Protein AF-0000000087105373 (afdb_homodimer)

InterPro domains:
  IPR002938 FAD-binding domain [PF01494] (27-383)
  IPR010451 Acetoacetate decarboxylase [PF06314] (464-673)
  IPR023375 Acetoacetate decarboxylase domain superfamily [G3DSA:2.40.400.10] (410-713)
  IPR023375 Acetoacetate decarboxylase domain superfamily [SSF160104] (427-712)
  IPR036188 FAD/NAD(P)-binding domain superfamily [G3DSA:3.50.50.60] (27-407)
  IPR036188 FAD/NAD(P)-binding domain superfamily [SSF51905] (26-400)
  IPR050493 FAD-dependent Monooxygenases in Biosynthesis and Metabolism [PTHR13789] (23-570)

Solvent-accessible surface area (backbone atoms only — not comparable to full-atom values): 71513 Å² total; per-residue (Å²): 134,78,80,84,71,76,80,67,73,74,92,73,73,59,84,33,91,59,55,53,77,37,88,57,63,47,39,34,37,28,37,16,71,45,65,28,26,28,39,25,42,39,38,32,16,70,34,49,21,45,34,39,28,31,18,55,54,78,82,79,76,70,71,74,45,62,41,50,32,45,24,28,36,35,42,54,36,44,73,71,72,44,59,55,71,80,67,24,31,22,54,54,42,28,39,38,38,22,33,35,71,70,40,75,71,52,76,44,68,48,60,76,55,64,64,38,43,79,34,66,41,29,21,26,37,38,49,54,51,45,51,52,44,44,49,63,24,46,33,71,89,49,103,23,62,45,36,42,79,40,57,62,36,40,72,74,46,70,38,33,82,77,18,35,40,28,34,71,89,67,51,73,45,80,29,48,32,34,36,29,22,46,29,77,78,33,76,54,45,32,67,45,69,73,43,78,79,68,74,41,77,68,59,34,20,31,39,39,27,58,34,56,36,66,67,38,56,73,33,82,71,33,23,70,79,61,74,55,81,35,31,38,36,37,31,37,48,60,64,32,35,41,35,36,32,39,16,51,65,54,46,32,31,30,37,42,35,38,31,49,25,69,75,76,55,72,54,88,82,60,60,57,71,35,82,40,48,65,66,57,54,48,60,77,47,59,82,38,30,65,45,56,51,56,50,60,63,66,44,54,66,88,47,36,32,32,35,60,40,54,34,60,75,86,61,93,60,48,44,30,53,25,26,34,44,33,25,35,33,49,55,50,52,56,73,63,64,41,42,49,64,31,54,6,35,40,44,15,36,29,49,22,57,57,47,41,58,20,44,46,66,85,48,35,39,62,33,45,52,50,36,43,66,66,43,48,66,58,54,51,51,53,42,48,52,24,55,43,55,60,48,66,60,52,89,91,53,77,69,79,54,58,63,66,62,50,45,41,62,51,42,34,35,47,44,56,36,52,34,43,35,54,46,51,55,52,41,54,65,74,47,67,66,34,50,59,38,50,38,56,31,64,40,58,42,36,34,70,62,18,36,74,50,62,20,60,52,55,57,45,62,67,10,32,38,39,34,41,37,40,32,29,33,26,48,34,47,62,53,55,45,40,46,75,48,86,41,49,40,65,71,64,56,42,27,41,35,48,32,30,47,32,34,36,42,37,35,43,32,57,50,54,41,47,35,67,48,35,34,42,30,42,26,38,50,55,26,29,38,48,48,95,87,65,52,70,47,54,20,24,34,49,62,38,32,35,25,52,44,57,68,62,35,56,48,34,37,45,45,48,26,40,28,46,44,80,32,46,59,49,78,49,77,58,90,40,33,38,37,40,37,34,25,44,97,82,45,65,32,37,42,39,39,38,37,70,39,39,80,50,67,32,84,80,51,72,60,69,80,78,56,70,100,53,51,22,42,34,31,56,27,51,36,34,28,45,58,37,51,59,41,63,54,39,74,40,43,27,36,35,41,46,66,60,35,41,71,74,34,52,42,47,49,71,38,28,30,34,32,90,44,72,47,79,47,53,38,32,81,39,61,59,65,28,36,72,43,21,68,53,30,37,52,57,40,65,56,59,73,77,46,76,77,45,31,38,37,41,31,34,29,18,50,60,62,64,76,58,22,26,60,71,108,134,80,76,83,70,76,79,69,73,74,93,73,73,59,82,33,89,61,55,53,74,37,87,56,59,47,41,32,37,28,37,16,67,46,63,28,26,29,38,26,42,38,37,31,15,71,33,50,20,46,35,38,29,31,17,55,53,79,82,79,76,69,72,74,46,60,40,51,32,46,25,30,34,35,43,54,36,45,74,70,72,46,58,55,72,79,66,25,32,20,53,56,42,29,38,38,37,23,32,36,71,71,41,75,71,54,76,44,67,49,60,76,54,63,64,37,44,80,36,65,42,30,21,25,36,39,50,53,52,44,49,51,44,44,48,63,23,45,32,72,90,48,103,24,60,44,36,43,78,40,57,63,36,40,72,74,45,72,37,32,82,77,18,33,39,29,34,72,88,66,51,73,44,80,28,48,34,34,34,30,23,47,30,77,78,32,75,54,44,32,69,44,66,74,43,78,78,69,74,40,76,66,58,34,20,31,39,38,27,57,35,57,36,65,69,41,55,71,34,81,71,33,25,70,79,62,73,56,80,36,32,38,35,37,32,37,48,60,64,32,35,40,35,38,32,39,16,51,64,55,46,31,31,31,37,43,36,37,31,49,24,69,79,76,54,73,55,88,82,60,61,58,70,37,83,40,50,66,66,57,54,49,59,78,48,58,84,35,31,66,46,56,52,55,48,60,64,66,43,54,66,87,46,36,32,31,34,60,37,54,35,60,77,86,63,94,60,48,43,30,54,24,27,35,44,31,27,35,34,49,56,50,53,55,73,65,63,40,41,47,65,30,54,6,35,40,43,13,36,27,47,22,60,58,46,40,58,19,43,46,66,87,48,35,39,62,34,44,51,51,37,43,67,66,42,49,65,56,54,51,51,53,42,50,50,23,53,44,55,60,48,66,59,52,90,91,55,77,71,79,55,59,62,64,62,51,44,41,61,50,41,34,36,44,44,56,38,52,35,42,35,53,46,52,55,53,42,53,65,75,47,66,67,35,49,58,36,50,40,57,32,63,41,58,41,36,35,71,63,19,36,75,50,60,20,62,50,56,55,45,61,67,11,33,38,39,34,41,37,39,32,27,32,27,48,34,48,61,55,56,46,39,46,75,46,85,42,48,39,65,71,64,54,43,26,41,34,48,34,30,48,33,35,36,44,38,36,44,31,57,49,53,41,45,35,66,48,34,34,43,30,43,25,38,50,57,26,27,38,47,47,94,89,66,53,71,48,54,20,25,33,48,61,38,32,34,26,51,45,58,68,62,36,56,48,34,37,44,45,49,27,40,27,45,45,79,31,47,59,49,76,48,78,57,90,39,35,37,38,38,37,32,24,43,96,81,45,65,32,36,42,39,38,37,36,69,38,39,83,49,65,32,85,78,50,73,59,68,80,80,57,70,102,52,51,22,44,31,29,56,26,49,35,33,28,46,56,37,51,60,42,63,53,39,74,40,43,27,36,34,40,46,66,59,32,41,70,74,32,54,43,46,48,72,40,28,30,35,32,90,44,72,46,80,46,54,38,31,82,40,59,59,65,29,37,70,45,21,66,54,32,37,50,57,41,66,55,59,76,78,44,76,77,44,33,37,38,40,31,32,29,20,49,59,62,64,75,58,22,28,61,72,108

Radius of gyration: 45.42 Å; Cα contacts (8 Å, |Δi|>4): 3437; chains: 2; bounding box: 67×141×91 Å

Nearest PDB structures (foldseek):
  8r2t-assembly1_A  TM=8.859E-01  e=2.212E-34  Gelatoporia subvermispora
  4bk3-assembly1_A-2  TM=8.568E-01  e=2.526E-29  Rhodococcus jostii RHA1
  4bjz-assembly1_A  TM=8.473E-01  e=9.707E-30  Rhodococcus jostii RHA1
  4bk2-assembly1_A-2  TM=8.427E-01  e=1.027E-29  Rhodococcus jostii RHA1
  4bk1-assembly1_A-2  TM=8.450E-01  e=8.233E-29  Rhodococcus jostii RHA1

Secondary structure (DSSP, 8-state):
----------TT----TT----SS--EEEEE--SHHHHHHHHHHHTTT-EEEEE-SS-S----S-EEEE-HHHHHHHHHTT--GGGGT-EE--EEEEEETTS-S--EEEGGGGTTTSSS--EEEEHHHHHHHHHHHHT-SSSSSPPPEEE-S--EEEEETTTTEEEETTS-EEE-SEEEE---TT-SSTHHHHSS----EEEEEEEEEEEEEHHHHHHSTTTGGGG-STTEEEEEE-SS-EEEEEEETTTTEEEEEEEEEGGGT--STT--SEEE--HHHHHHHTTTS-HHHHHHHTTS-GGG-EEEEEEE-PPPS-SEETTEEE-GGGTS---GGG--HHHHHHHHHHHHHHHS-TT--GGGHHHHHHHHHHHHHHHHHHHHHHHHHHHSPPPTTSPPSS-HHHHHHHHHT--HHHHHHHHHHHHHHHT-TT----S-GGG-SPPSSS--TTSPPPS-GGG-EEEEEEEEEEEEHHHHHTT-SSTTEEESS--SEEEEEEEEEEEEEEGGGTTEEEEEEEEEEEEEEEE-TTS-EEEEEEEEEEEES-HHHHHHIIIII---EEE-EEEEEE-SSEEEEEEEETTEEEEEEEEES-EEE-GGG----SS--SSSEEEEEEEEEPTT-TT-EEEEEEEEEEHHHHHHHS--EEEEEEE-SEEEEEE----TTTSTTTHHHHHHHHH----EEEEEEEEEEE-----TT-EE--/----------TT----TT----SSPPEEEEE--SHHHHHHHHHHHTTT-EEEEE-SS-S----S-EEEE-HHHHHHHHHTT--GGGGT-EE--EEEEEETTS-S--EEEGGGGTTTSSS--EEEEHHHHHHHHHHHHT-SSSSSPPPEEE-S--EEEEETTTTEEEETTS-EEE-SEEEE---TT-SSTHHHHSS----EEEEEEEEEEEEEHHHHHTSTTTGGGG-STTEEEEEE-SS-EEEEEEETTTTEEEEEEEEEGGGT--STT--SEEE--HHHHHHHTTTS-HHHHHHHTTS-GGG-EEEEEEE-PPPS-SEETTEEE-GGGTS---GGG--HHHHHHHHHHHHHHHS-TT--GGGHHHHHHHHHHHHHHHHHHHHHHHHHHHSPPPTTSPPSS-HHHHHHHHHT--HHHHHHHHHHHHHHHT-TT----S-GGG-SPPSSS--TTSPPPS-GGG-EEEEEEEEEEEEHHHHHTT-SSTTEEESS--SEEEEEEEEEEEEEEGGGTTEEEEEEEEEEEEEEEE-TTS-EEEEEEEEEEEES-HHHHHHIIIII---EEE-EEEEEE-SSEEEEEEEETTEEEEEEEEES-EEE-GGG----SS--SSSEEEEEEEEEPTT-TT-EEEEEEEEEEHHHHHHHS--EEEEEEE-SEEEEEE----TTTSTTTHHHHHHHHH----EEEEEEEEEEE-----TT-EE--

Sequence (1426 aa):
MLVNGETQRPIGVYSSPLVGEYPHPLKIAIVGAGIGGLSAAIALRRQGHQVDLYEQSRLSSETGAAVHLAPNSNGLLRRWGIYAETFGGNPADHFKERDQNNKGGFDVDITKHKGQWQHPWQLVHRAYLHNEIRSVATAEDGVSTPAKVHVASKIVGADPEKGTLQLEDGTTIQADVIIGADGIYSKTRKYVTGTDPKLFRSGKAAFRFLIPRAVVEEDPVTAPLIDKHNQLGIWFGTDRRIVIYPCNDNQLLNFVCLHPDTESHATASDEWNKKGSIEQLLKVYQDFDPALLQLIKKVHPDEVNVWQLLDMDPMESWTNGKLALLGDAAHPFTPHQGQGAGQAMEDGAALAVVLPKGTSPEDVPERLRLYQQIRLTRAHAIQEYSRQAGKDRIPGAPPAVEMNTYQNYNFGHDEHDHATKVYNRWLWSKKKDLYWRMPVGYGPFPGPRQDAFGRRQPGDIERTFTTMSVKFLTSRTFLETILPTDSFRFKAPGTVCAASLSVTRLNNMSWLGGGGYNHLGLYIHGIEYVKKDGSTINGTHLSVLFESLTDPIVSGREELGMPKLFCDIDFELHATAARVKASWRGATFADIRLNKLRADDPKTEHGTIGGEADYGILTYRYIPSVGEPGKADAEYACVVPHEEEARDVPATVHAVSRSSDVSVKMDAHDWEKLPTLHHITKFLSEMPIYDFVGAKVVEGTGVPNVSGARRIEMLVNGETQRPIGVYSSPLVGEYPHPLKIAIVGAGIGGLSAAIALRRQGHQVDLYEQSRLSSETGAAVHLAPNSNGLLRRWGIYAETFGGNPADHFKERDQNNKGGFDVDITKHKGQWQHPWQLVHRAYLHNEIRSVATAEDGVSTPAKVHVASKIVGADPEKGTLQLEDGTTIQADVIIGADGIYSKTRKYVTGTDPKLFRSGKAAFRFLIPRAVVEEDPVTAPLIDKHNQLGIWFGTDRRIVIYPCNDNQLLNFVCLHPDTESHATASDEWNKKGSIEQLLKVYQDFDPALLQLIKKVHPDEVNVWQLLDMDPMESWTNGKLALLGDAAHPFTPHQGQGAGQAMEDGAALAVVLPKGTSPEDVPERLRLYQQIRLTRAHAIQEYSRQAGKDRIPGAPPAVEMNTYQNYNFGHDEHDHATKVYNRWLWSKKKDLYWRMPVGYGPFPGPRQDAFGRRQPGDIERTFTTMSVKFLTSRTFLETILPTDSFRFKAPGTVCAASLSVTRLNNMSWLGGGGYNHLGLYIHGIEYVKKDGSTINGTHLSVLFESLTDPIVSGREELGMPKLFCDIDFELHATAARVKASWRGATFADIRLNKLRADDPKTEHGTIGGEADYGILTYRYIPSVGEPGKADAEYACVVPHEEEARDVPATVHAVSRSSDVSVKMDAHDWEKLPTLHHITKFLSEMPIYDFVGAKVVEGTGVPNVSGARRIE

pLDDT: mean 91.56, std 11.76, range [19.75, 98.81]

Foldseek 3Di:
DPPPDPPPDPDDFDDFLLDFAAPAAFFEEEEALALLRLLLLLLQQLLAHAYEYEAQAPLPDDAFFKFKDFQQQQVLCVVSVHDQVVFWKFFQQKEFEAALQRDDGDIDGPCVCPPVFPDTIIMATRSSSSVRSQCSQQPPPDPGHHYHYHYSWAWDDADQAQQWTATPVGDIDHTLAYEFAHAQCTPCLCNWQVDDFDKDFLQKKKKKFKDFLVVQCVDPLRVVVCVDASYWYWYDDQQKIWIWGATRNRGMIIIIIMHGVCQFCVDPPDDQKDQDALVSVCVRSVSGHVSVNVVSVRTDSRGIMMGTQIFGPQDPDQGDRRYGYAFSSHGNADPLPRCRSSLSSLLSLLLSLLRHHSDDSVCRRVSRVLSCVLRRVLRVVLRVLRSQSNDGDDPPDDRSDDVVVSCCSNSVDHSNVSSNQSNQVVSLVVDDPAADDPPPSVDGDFDQQAHRSRIGFPDLQVKKKKKWKWKFKFFQVLVVVQPPDPQKHAPDPDRIFMKMWMKMWIFLRVSVVGGTWMKIWIWGARIWGQDPVRDIFHWIETREMEIADVRVQRCCCVVFLHRYDYWHWDWDDDDFKIWIWTFHPPRTFKIKIFGRKDWDDQVVDQPDGRTDPGQFYKYWHFACDPPDPPHTPDTAMKTQGPVVQCVVWGKDWDTKIWGQDIDMAGHLDDCVRCVPCNVPSVSVRPIDGDGTPIIMIIITGRDGSSNRMDTPD/DPPPDPPPDPDDFDDFLLDFAAPAAFFEEEEALALLRLLLLLLQQLLAHAYEYEAQAPLPDDAFFKFKDFLQQQVLCVVSVHDQVVFWKFFQQKEFEAALQRDDGDIDGPCVCPPVFPDTIIMATRSSSSVRSQCSQQPPPDPGHHYHYHYSWAWDDADQAQQWTATPVGDIDHTLAYEFAHAQCTPCLCNWQVDDFDKDFLQKKKKKFKDFLVVQCVDPLRNVVCVDASYWYWYDDQQKIWIWGATRNRGMIIIIIMHGVCQFCVDPPDDQKDQDALVSVCVRSVSGHVSVNVVSVRTDSRGIMMGTDIAGPQDPAQGDRRYGYAFSSHGNADPLPSCRSSLSSLLSLLLSLLRHHNDDSVCRRVSRVLSCVLRRVLRVVLRVLRSQSNDGDDPPDDRSDDVVVSCCSNSVDHSNVSSNQSNLVVSLVVDDPAADDPPPSVDGDFDQQAHRSRIGFPDLQVKKKKKWKWKFKFFQVLVVVQPPDPQKHAPDPDRIFMKMWMKMWIFLRVSVVGGTWMKIWIWGARIWGQDPVRDIFHWIETREMEIADVRVQRCCCVVFLHRYDYWHWDWDDDDFKIWIWTFHPPRTFKIKIFGRKDWDDQVVDQPDGRTDPGQFYKHWHFACDPPDPPHTPDTAMKTQGPVVQCVVWGKDWDTKIWGQDMDMAGHLDDCVRCVPCNVPSVSVRPIDGDGIPIIMIIITGRDGSSNRMDTPD

Structure (mmCIF, N/CA/C/O backbone):
data_AF-0000000087105373-model_v1
#
loop_
_entity.id
_entity.type
_entity.pdbx_description
1 polymer 'FAD-binding domain-containing protein'
#
loop_
_atom_site.group_PDB
_atom_site.id
_atom_site.type_symbol
_atom_site.label_atom_id
_atom_site.label_alt_id
_atom_site.label_comp_id
_atom_site.label_asym_id
_atom_site.label_entity_id
_atom_site.label_seq_id
_atom_site.pdbx_PDB_ins_code
_atom_site.Cartn_x
_atom_site.Cartn_y
_atom_site.Cartn_z
_atom_site.occupancy
_atom_site.B_iso_or_equiv
_atom_site.auth_seq_id
_atom_site.auth_comp_id
_atom_site.auth_asym_id
_atom_site.auth_atom_id
_atom_site.pdbx_PDB_model_num
ATOM 1 N N . MET A 1 1 ? -23.875 -46.5 10.508 1 19.97 1 MET A N 1
ATOM 2 C CA . MET A 1 1 ? -25.125 -46 9.953 1 19.97 1 MET A CA 1
ATOM 3 C C . MET A 1 1 ? -25 -44.531 9.594 1 19.97 1 MET A C 1
ATOM 5 O O . MET A 1 1 ? -25.078 -43.656 10.469 1 19.97 1 MET A O 1
ATOM 9 N N . LEU A 1 2 ? -24.094 -44.031 8.852 1 19.75 2 LEU A N 1
ATOM 10 C CA . LEU A 1 2 ? -23.516 -42.719 8.625 1 19.75 2 LEU A CA 1
ATOM 11 C C . LEU A 1 2 ? -24.547 -41.781 8.008 1 19.75 2 LEU A C 1
ATOM 13 O O . LEU A 1 2 ? -25.094 -42.062 6.941 1 19.75 2 LEU A O 1
ATOM 17 N N . VAL A 1 3 ? -25.25 -41.031 8.938 1 24.03 3 VAL A N 1
ATOM 18 C CA . VAL A 1 3 ? -26.469 -40.281 8.609 1 24.03 3 VAL A CA 1
ATOM 19 C C . VAL A 1 3 ? -26.266 -39.5 7.309 1 24.03 3 VAL A C 1
ATOM 21 O O . VAL A 1 3 ? -25.188 -38.938 7.074 1 24.03 3 VAL A O 1
ATOM 24 N N . ASN A 1 4 ? -26.828 -39.781 6.27 1 22.45 4 ASN A N 1
ATOM 25 C CA . ASN A 1 4 ? -27.031 -39.438 4.859 1 22.45 4 ASN A CA 1
ATOM 26 C C . ASN A 1 4 ? -27.375 -37.969 4.668 1 22.45 4 ASN A C 1
ATOM 28 O O . ASN A 1 4 ? -28.422 -37.625 4.125 1 22.45 4 ASN A O 1
ATOM 32 N N . GLY A 1 5 ? -26.906 -37.094 5.711 1 24.58 5 GLY A N 1
ATOM 33 C CA . GLY A 1 5 ? -27.344 -35.75 6.02 1 24.58 5 GLY A CA 1
ATOM 34 C C . GLY A 1 5 ? -27.172 -34.781 4.852 1 24.58 5 GLY A C 1
ATOM 35 O O . GLY A 1 5 ? -26.172 -34.844 4.133 1 24.58 5 GLY A O 1
ATOM 36 N N . GLU A 1 6 ? -28.203 -34.344 4.207 1 27.42 6 GLU A N 1
ATOM 37 C CA . GLU A 1 6 ? -28.531 -33.312 3.219 1 27.42 6 GLU A CA 1
ATOM 38 C C . GLU A 1 6 ? -27.781 -32.031 3.494 1 27.42 6 GLU A C 1
ATOM 40 O O . GLU A 1 6 ? -27.969 -31.406 4.551 1 27.42 6 GLU A O 1
ATOM 45 N N . THR A 1 7 ? -26.547 -31.938 3.371 1 29.8 7 THR A N 1
ATOM 46 C CA . THR A 1 7 ? -25.719 -30.812 3.787 1 29.8 7 THR A CA 1
ATOM 47 C C . THR A 1 7 ? -26.297 -29.5 3.27 1 29.8 7 THR A C 1
ATOM 49 O O . THR A 1 7 ? -26.328 -29.266 2.059 1 29.8 7 THR A O 1
ATOM 52 N N . GLN A 1 8 ? -27.375 -28.969 3.771 1 27.19 8 GLN A N 1
ATOM 53 C CA . GLN A 1 8 ? -28.016 -27.672 3.623 1 27.19 8 GLN A CA 1
ATOM 54 C C . GLN A 1 8 ? -27 -26.547 3.473 1 27.19 8 GLN A C 1
ATOM 56 O O . GLN A 1 8 ? -26 -26.516 4.203 1 27.19 8 GLN A O 1
ATOM 61 N N . ARG A 1 9 ? -27 -25.891 2.32 1 39.69 9 ARG A N 1
ATOM 62 C CA . ARG A 1 9 ? -26.203 -24.688 2.053 1 39.69 9 ARG A CA 1
ATOM 63 C C . ARG A 1 9 ? -26.266 -23.719 3.223 1 39.69 9 ARG A C 1
ATOM 65 O O . ARG A 1 9 ? -27.344 -23.375 3.695 1 39.69 9 ARG A O 1
ATOM 72 N N . PRO A 1 10 ? -25.297 -23.594 4.051 1 35.97 10 PRO A N 1
ATOM 73 C CA . PRO A 1 10 ? -25.609 -22.578 5.059 1 35.97 10 PRO A CA 1
ATOM 74 C C . PRO A 1 10 ? -26.328 -21.359 4.473 1 35.97 10 PRO A C 1
ATOM 76 O O . PRO A 1 10 ? -26.141 -21.031 3.299 1 35.97 10 PRO A O 1
ATOM 79 N N . ILE A 1 11 ? -27.359 -20.672 4.891 1 35.16 11 ILE A N 1
ATOM 80 C CA . ILE A 1 11 ? -28.125 -19.453 4.746 1 35.16 11 ILE A CA 1
ATOM 81 C C . ILE A 1 11 ? -27.188 -18.25 4.691 1 35.16 11 ILE A C 1
ATOM 83 O O . ILE A 1 11 ? -26.391 -18.031 5.613 1 35.16 11 ILE A O 1
ATOM 87 N N . GLY A 1 12 ? -26.719 -17.578 3.377 1 45.44 12 GLY A N 1
ATOM 88 C CA . GLY A 1 12 ? -26.078 -16.297 3.148 1 45.44 12 GLY A CA 1
ATOM 89 C C . GLY A 1 12 ? -24.844 -16.391 2.268 1 45.44 12 GLY A C 1
ATOM 90 O O . GLY A 1 12 ? -24.047 -15.445 2.203 1 45.44 12 GLY A O 1
ATOM 91 N N . VAL A 1 13 ? -24.453 -17.547 2.006 1 53.47 13 VAL A N 1
ATOM 92 C CA . VAL A 1 13 ? -23.234 -17.547 1.201 1 53.47 13 VAL A CA 1
ATOM 93 C C . VAL A 1 13 ? -23.562 -17.156 -0.237 1 53.47 13 VAL A C 1
ATOM 95 O O . VAL A 1 13 ? -24.422 -17.766 -0.877 1 53.47 13 VAL A O 1
ATOM 98 N N . TYR A 1 14 ? -23.062 -16.016 -0.722 1 60.44 14 TYR A N 1
ATOM 99 C CA . TYR A 1 14 ? -23.219 -15.469 -2.062 1 60.44 14 TYR A CA 1
ATOM 100 C C . TYR A 1 14 ? -22.609 -16.391 -3.109 1 60.44 14 TYR A C 1
ATOM 102 O O . TYR A 1 14 ? -21.656 -17.125 -2.826 1 60.44 14 TYR A O 1
ATOM 110 N N . SER A 1 15 ? -23.344 -16.625 -4.176 1 69.12 15 SER A N 1
ATOM 111 C CA . SER A 1 15 ? -22.859 -17.422 -5.301 1 69.12 15 SER A CA 1
ATOM 112 C C . SER A 1 15 ? -21.672 -16.75 -5.98 1 69.12 15 SER A C 1
ATOM 114 O O . SER A 1 15 ? -21.5 -15.539 -5.895 1 69.12 15 SER A O 1
ATOM 116 N N . SER A 1 16 ? -20.656 -17.516 -6.312 1 79.12 16 SER A N 1
ATOM 117 C CA . SER A 1 16 ? -19.516 -17.047 -7.082 1 79.12 16 SER A CA 1
ATOM 118 C C . SER A 1 16 ? -19.219 -17.969 -8.258 1 79.12 16 SER A C 1
ATOM 120 O O . SER A 1 16 ? -19.328 -19.203 -8.125 1 79.12 16 SER A O 1
ATOM 122 N N . PRO A 1 17 ? -19 -17.328 -9.375 1 80.62 17 PRO A N 1
ATOM 123 C CA . PRO A 1 17 ? -18.609 -18.172 -10.5 1 80.62 17 PRO A CA 1
ATOM 124 C C . PRO A 1 17 ? -17.281 -18.891 -10.266 1 80.62 17 PRO A C 1
ATOM 126 O O . PRO A 1 17 ? -16.922 -19.797 -11.031 1 80.62 17 PRO A O 1
ATOM 129 N N . LEU A 1 18 ? -16.641 -18.547 -9.234 1 86.56 18 LEU A N 1
ATOM 130 C CA . LEU A 1 18 ? -15.32 -19.109 -8.992 1 86.56 18 LEU A CA 1
ATOM 131 C C . LEU A 1 18 ? -15.422 -20.406 -8.211 1 86.56 18 LEU A C 1
ATOM 133 O O . LEU A 1 18 ? -14.414 -21.094 -7.992 1 86.56 18 LEU A O 1
ATOM 137 N N . VAL A 1 19 ? -16.625 -20.703 -7.789 1 83.19 19 VAL A N 1
ATOM 138 C CA . VAL A 1 19 ? -16.766 -21.938 -7.027 1 83.19 19 VAL A CA 1
ATOM 139 C C . VAL A 1 19 ? -17.953 -22.75 -7.57 1 83.19 19 VAL A C 1
ATOM 141 O O . VAL A 1 19 ? -19 -22.188 -7.895 1 83.19 19 VAL A O 1
ATOM 144 N N . GLY A 1 20 ? -17.672 -24.078 -7.848 1 83.56 20 GLY A N 1
ATOM 145 C CA . GLY A 1 20 ? -18.734 -25 -8.172 1 83.56 20 GLY A CA 1
ATOM 146 C C . GLY A 1 20 ? -19.344 -25.656 -6.941 1 83.56 20 GLY A C 1
ATOM 147 O O . GLY A 1 20 ? -18.625 -26.25 -6.133 1 83.56 20 GLY A O 1
ATOM 148 N N . GLU A 1 21 ? -20.578 -25.453 -6.77 1 83.44 21 GLU A N 1
ATOM 149 C CA . GLU A 1 21 ? -21.203 -25.984 -5.555 1 83.44 21 GLU A CA 1
ATOM 150 C C . GLU A 1 21 ? -22.328 -26.953 -5.891 1 83.44 21 GLU A C 1
ATOM 152 O O . GLU A 1 21 ? -23.203 -27.219 -5.051 1 83.44 21 GLU A O 1
ATOM 157 N N . TYR A 1 22 ? -22.312 -27.391 -7.152 1 90.38 22 TYR A N 1
ATOM 158 C CA . TYR A 1 22 ? -23.328 -28.375 -7.5 1 90.38 22 TYR A CA 1
ATOM 159 C C . TYR A 1 22 ? -23.203 -29.625 -6.648 1 90.38 22 TYR A C 1
ATOM 161 O O . TYR A 1 22 ? -22.125 -30.219 -6.559 1 90.38 22 TYR A O 1
ATOM 169 N N . PRO A 1 23 ? -24.172 -30.078 -5.977 1 90.06 23 PRO A N 1
ATOM 170 C CA . PRO A 1 23 ? -24.062 -31.094 -4.93 1 90.06 23 PRO A CA 1
ATOM 171 C C . PRO A 1 23 ? -23.859 -32.5 -5.488 1 90.06 23 PRO A C 1
ATOM 173 O O . PRO A 1 23 ? -23.375 -33.375 -4.781 1 90.06 23 PRO A O 1
ATOM 176 N N . HIS A 1 24 ? -24.281 -32.75 -6.73 1 92.06 24 HIS A N 1
ATOM 177 C CA . HIS A 1 24 ? -24.219 -34.094 -7.293 1 92.06 24 HIS A CA 1
ATOM 178 C C . HIS A 1 24 ? -23.062 -34.219 -8.289 1 92.06 24 HIS A C 1
ATOM 180 O O . HIS A 1 24 ? -22.781 -33.281 -9.039 1 92.06 24 HIS A O 1
ATOM 186 N N . PRO A 1 25 ? -22.453 -35.406 -8.234 1 94.56 25 PRO A N 1
ATOM 187 C CA . PRO A 1 25 ? -21.438 -35.625 -9.266 1 94.56 25 PRO A CA 1
ATOM 188 C C . PRO A 1 25 ? -22.031 -35.688 -10.672 1 94.56 25 PRO A C 1
ATOM 190 O O . PRO A 1 25 ? -23.188 -36.062 -10.852 1 94.56 25 PRO A O 1
ATOM 193 N N . LEU A 1 26 ? -21.234 -35.281 -11.625 1 97 26 LEU A N 1
ATOM 194 C CA . LEU A 1 26 ? -21.672 -35.406 -13.008 1 97 26 LEU A CA 1
ATOM 195 C C . LEU A 1 26 ? -21.703 -36.844 -13.445 1 97 26 LEU A C 1
ATOM 197 O O . LEU A 1 26 ? -20.859 -37.656 -13.031 1 97 26 LEU A O 1
ATOM 201 N N . LYS A 1 27 ? -22.734 -37.188 -14.195 1 97.88 27 LYS A N 1
ATOM 202 C CA . LYS A 1 27 ? -22.766 -38.469 -14.898 1 97.88 27 LYS A CA 1
ATOM 203 C C . LYS A 1 27 ? -22.047 -38.375 -16.234 1 97.88 27 LYS A C 1
ATOM 205 O O . LYS A 1 27 ? -22.516 -37.719 -17.156 1 97.88 27 LYS A O 1
ATOM 210 N N . ILE A 1 28 ? -20.969 -39.094 -16.344 1 98.56 28 ILE A N 1
ATOM 211 C CA . ILE A 1 28 ? -20.125 -38.969 -17.531 1 98.56 28 ILE A CA 1
ATOM 212 C C . ILE A 1 28 ? -20.125 -40.281 -18.297 1 98.56 28 ILE A C 1
ATOM 214 O O . ILE A 1 28 ? -19.828 -41.344 -17.734 1 98.56 28 ILE A O 1
ATOM 218 N N . ALA A 1 29 ? -20.5 -40.281 -19.531 1 98.69 29 ALA A N 1
ATOM 219 C CA . ALA A 1 29 ? -20.453 -41.438 -20.406 1 98.69 29 ALA A CA 1
ATOM 220 C C . ALA A 1 29 ? -19.297 -41.312 -21.406 1 98.69 29 ALA A C 1
ATOM 222 O O . ALA A 1 29 ? -19.219 -40.344 -22.156 1 98.69 29 ALA A O 1
ATOM 223 N N . ILE A 1 30 ? -18.438 -42.281 -21.406 1 98.75 30 ILE A N 1
ATOM 224 C CA . ILE A 1 30 ? -17.297 -42.281 -22.312 1 98.75 30 ILE A CA 1
ATOM 225 C C . ILE A 1 30 ? -17.484 -43.406 -23.344 1 98.75 30 ILE A C 1
ATOM 227 O O . ILE A 1 30 ? -17.688 -44.562 -23 1 98.75 30 ILE A O 1
ATOM 231 N N . VAL A 1 31 ? -17.406 -43 -24.625 1 98.31 31 VAL A N 1
ATOM 232 C CA . VAL A 1 31 ? -17.516 -43.969 -25.719 1 98.31 31 VAL A CA 1
ATOM 233 C C . VAL A 1 31 ? -16.125 -44.469 -26.109 1 98.31 31 VAL A C 1
ATOM 235 O O . VAL A 1 31 ? -15.391 -43.75 -26.812 1 98.31 31 VAL A O 1
ATOM 238 N N . GLY A 1 32 ? -15.797 -45.656 -25.781 1 97.12 32 GLY A N 1
ATOM 239 C CA . GLY A 1 32 ? -14.484 -46.219 -26.047 1 97.12 32 GLY A CA 1
ATOM 240 C C . GLY A 1 32 ? -13.656 -46.438 -24.797 1 97.12 32 GLY A C 1
ATOM 241 O O . GLY A 1 32 ? -13.461 -45.5 -24 1 97.12 32 GLY A O 1
ATOM 242 N N . ALA A 1 33 ? -13.164 -47.688 -24.625 1 96.81 33 ALA A N 1
ATOM 243 C CA . ALA A 1 33 ? -12.352 -48.062 -23.453 1 96.81 33 ALA A CA 1
ATOM 244 C C . ALA A 1 33 ? -10.906 -48.344 -23.875 1 96.81 33 ALA A C 1
ATOM 246 O O . ALA A 1 33 ? -10.297 -49.281 -23.391 1 96.81 33 ALA A O 1
ATOM 247 N N . GLY A 1 34 ? -10.375 -47.531 -24.781 1 95.12 34 GLY A N 1
ATOM 248 C CA . GLY A 1 34 ? -8.953 -47.5 -25.078 1 95.12 34 GLY A CA 1
ATOM 249 C C . GLY A 1 34 ? -8.133 -46.719 -24.062 1 95.12 34 GLY A C 1
ATOM 250 O O . GLY A 1 34 ? -8.656 -46.312 -23.031 1 95.12 34 GLY A O 1
ATOM 251 N N . ILE A 1 35 ? -6.914 -46.469 -24.406 1 95.31 35 ILE A N 1
ATOM 252 C CA . ILE A 1 35 ? -6.004 -45.75 -23.5 1 95.31 35 ILE A CA 1
ATOM 253 C C . ILE A 1 35 ? -6.566 -44.375 -23.172 1 95.31 35 ILE A C 1
ATOM 255 O O . ILE A 1 35 ? -6.586 -43.969 -22 1 95.31 35 ILE A O 1
ATOM 259 N N . GLY A 1 36 ? -7.035 -43.688 -24.172 1 97.06 36 GLY A N 1
ATOM 260 C CA . GLY A 1 36 ? -7.59 -42.344 -23.969 1 97.06 36 GLY A CA 1
ATOM 261 C C . GLY A 1 36 ? -8.82 -42.344 -23.078 1 97.06 36 GLY A C 1
ATOM 262 O O . GLY A 1 36 ? -8.914 -41.562 -22.141 1 97.06 36 GLY A O 1
ATOM 263 N N . GLY A 1 37 ? -9.781 -43.188 -23.422 1 98.12 37 GLY A N 1
ATOM 264 C CA . GLY A 1 37 ? -11 -43.281 -22.641 1 98.12 37 GLY A CA 1
ATOM 265 C C . GLY A 1 37 ? -10.758 -43.656 -21.188 1 98.12 37 GLY A C 1
ATOM 266 O O . GLY A 1 37 ? -11.344 -43.031 -20.281 1 98.12 37 GLY A O 1
ATOM 267 N N . LEU A 1 38 ? -9.945 -44.594 -20.953 1 97.75 38 LEU A N 1
ATOM 268 C CA . LEU A 1 38 ? -9.633 -45.031 -19.594 1 97.75 38 LEU A CA 1
ATOM 269 C C . LEU A 1 38 ? -8.875 -43.969 -18.828 1 97.75 38 LEU A C 1
ATOM 271 O O . LEU A 1 38 ? -9.086 -43.781 -17.625 1 97.75 38 LEU A O 1
ATOM 275 N N . SER A 1 39 ? -7.957 -43.312 -19.516 1 98.12 39 SER A N 1
ATOM 276 C CA . SER A 1 39 ? -7.258 -42.188 -18.875 1 98.12 39 SER A CA 1
ATOM 277 C C . SER A 1 39 ? -8.234 -41.094 -18.453 1 98.12 39 SER A C 1
ATOM 279 O O . SER A 1 39 ? -8.125 -40.562 -17.344 1 98.12 39 SER A O 1
ATOM 281 N N . ALA A 1 40 ? -9.141 -40.75 -19.297 1 98.56 40 ALA A N 1
ATOM 282 C CA . ALA A 1 40 ? -10.172 -39.781 -18.953 1 98.56 40 ALA A CA 1
ATOM 283 C C . ALA A 1 40 ? -11 -40.25 -17.766 1 98.56 40 ALA A C 1
ATOM 285 O O . ALA A 1 40 ? -11.375 -39.469 -16.891 1 98.56 40 ALA A O 1
ATOM 286 N N . ALA A 1 41 ? -11.289 -41.531 -17.781 1 98.12 41 ALA A N 1
ATOM 287 C CA . ALA A 1 41 ? -12.07 -42.094 -16.688 1 98.12 41 ALA A CA 1
ATOM 288 C C . ALA A 1 41 ? -11.359 -41.906 -15.352 1 98.12 41 ALA A C 1
ATOM 290 O O . ALA A 1 41 ? -11.984 -41.531 -14.359 1 98.12 41 ALA A O 1
ATOM 291 N N . ILE A 1 42 ? -10.07 -42.219 -15.281 1 96.94 42 ILE A N 1
ATOM 292 C CA . ILE A 1 42 ? -9.281 -42.062 -14.062 1 96.94 42 ILE A CA 1
ATOM 293 C C . ILE A 1 42 ? -9.328 -40.594 -13.609 1 96.94 42 ILE A C 1
ATOM 295 O O . ILE A 1 42 ? -9.617 -40.312 -12.445 1 96.94 42 ILE A O 1
ATOM 299 N N . ALA A 1 43 ? -9.016 -39.688 -14.555 1 97 43 ALA A N 1
ATOM 300 C CA . ALA A 1 43 ? -8.906 -38.25 -14.234 1 97 43 ALA A CA 1
ATOM 301 C C . ALA A 1 43 ? -10.242 -37.719 -13.727 1 97 43 ALA A C 1
ATOM 303 O O . ALA A 1 43 ? -10.273 -36.969 -12.742 1 97 43 ALA A O 1
ATOM 304 N N . LEU A 1 44 ? -11.312 -38.094 -14.359 1 97.31 44 LEU A N 1
ATOM 305 C CA . LEU A 1 44 ? -12.625 -37.531 -14.031 1 97.31 44 LEU A CA 1
ATOM 306 C C . LEU A 1 44 ? -13.18 -38.156 -12.766 1 97.31 44 LEU A C 1
ATOM 308 O O . LEU A 1 44 ? -13.852 -37.5 -11.969 1 97.31 44 LEU A O 1
ATOM 312 N N . ARG A 1 45 ? -12.977 -39.438 -12.539 1 95.5 45 ARG A N 1
ATOM 313 C CA . ARG A 1 45 ? -13.461 -40.062 -11.312 1 95.5 45 ARG A CA 1
ATOM 314 C C . ARG A 1 45 ? -12.766 -39.469 -10.094 1 95.5 45 ARG A C 1
ATOM 316 O O . ARG A 1 45 ? -13.375 -39.344 -9.023 1 95.5 45 ARG A O 1
ATOM 323 N N . ARG A 1 46 ? -11.523 -39.094 -10.273 1 93.5 46 ARG A N 1
ATOM 324 C CA . ARG A 1 46 ? -10.766 -38.5 -9.18 1 93.5 46 ARG A CA 1
ATOM 325 C C . ARG A 1 46 ? -11.32 -37.125 -8.812 1 93.5 46 ARG A C 1
ATOM 327 O O . ARG A 1 46 ? -11.062 -36.625 -7.723 1 93.5 46 ARG A O 1
ATOM 334 N N . GLN A 1 47 ? -12.023 -36.5 -9.766 1 93.69 47 GLN A N 1
ATOM 335 C CA . GLN A 1 47 ? -12.742 -35.281 -9.469 1 93.69 47 GLN A CA 1
ATOM 336 C C . GLN A 1 47 ? -14.07 -35.562 -8.766 1 93.69 47 GLN A C 1
ATOM 338 O O . GLN A 1 47 ? -14.82 -34.656 -8.445 1 93.69 47 GLN A O 1
ATOM 343 N N . GLY A 1 48 ? -14.375 -36.812 -8.609 1 92.5 48 GLY A N 1
ATOM 344 C CA . GLY A 1 48 ? -15.562 -37.188 -7.867 1 92.5 48 GLY A CA 1
ATOM 345 C C . GLY A 1 48 ? -16.75 -37.531 -8.758 1 92.5 48 GLY A C 1
ATOM 346 O O . GLY A 1 48 ? -17.859 -37.719 -8.273 1 92.5 48 GLY A O 1
ATOM 347 N N . HIS A 1 49 ? -16.578 -37.656 -10.039 1 96.06 49 HIS A N 1
ATOM 348 C CA . HIS A 1 49 ? -17.703 -37.844 -10.953 1 96.06 49 HIS A CA 1
ATOM 349 C C . HIS A 1 49 ? -18.016 -39.344 -11.133 1 96.06 49 HIS A C 1
ATOM 351 O O . HIS A 1 49 ? -17.203 -40.188 -10.758 1 96.06 49 HIS A O 1
ATOM 357 N N . GLN A 1 50 ? -19.234 -39.625 -11.586 1 96.44 50 GLN A N 1
ATOM 358 C CA . GLN A 1 50 ? -19.641 -40.969 -11.969 1 96.44 50 GLN A CA 1
ATOM 359 C C . GLN A 1 50 ? -19.312 -41.219 -13.438 1 96.44 50 GLN A C 1
ATOM 361 O O . GLN A 1 50 ? -19.828 -40.562 -14.328 1 96.44 50 GLN A O 1
ATOM 366 N N . VAL A 1 51 ? -18.5 -42.25 -13.68 1 97.88 51 VAL A N 1
ATOM 367 C CA . VAL A 1 51 ? -17.984 -42.438 -15.031 1 97.88 51 VAL A CA 1
ATOM 368 C C . VAL A 1 51 ? -18.344 -43.844 -15.531 1 97.88 51 VAL A C 1
ATOM 370 O O . VAL A 1 51 ? -18.062 -44.844 -14.859 1 97.88 51 VAL A O 1
ATOM 373 N N . ASP A 1 52 ? -18.969 -43.938 -16.656 1 97.88 52 ASP A N 1
ATOM 374 C CA . ASP A 1 52 ? -19.266 -45.188 -17.359 1 97.88 52 ASP A CA 1
ATOM 375 C C . ASP A 1 52 ? -18.609 -45.188 -18.734 1 97.88 52 ASP A C 1
ATOM 377 O O . ASP A 1 52 ? -18.734 -44.25 -19.516 1 97.88 52 ASP A O 1
ATOM 381 N N . LEU A 1 53 ? -17.922 -46.281 -18.984 1 98.12 53 LEU A N 1
ATOM 382 C CA . LEU A 1 53 ? -17.328 -46.469 -20.312 1 98.12 53 LEU A CA 1
ATOM 383 C C . LEU A 1 53 ? -18.094 -47.5 -21.109 1 98.12 53 LEU A C 1
ATOM 385 O O . LEU A 1 53 ? -18.5 -48.531 -20.578 1 98.12 53 LEU A O 1
ATOM 389 N N . TYR A 1 54 ? -18.297 -47.25 -22.359 1 97.31 54 TYR A N 1
ATOM 390 C CA . TYR A 1 54 ? -18.969 -48.156 -23.281 1 97.31 54 TYR A CA 1
ATOM 391 C C . TYR A 1 54 ? -18.031 -48.594 -24.406 1 97.31 54 TYR A C 1
ATOM 393 O O . TYR A 1 54 ? -17.594 -47.75 -25.203 1 97.31 54 TYR A O 1
ATOM 401 N N . GLU A 1 55 ? -17.703 -49.812 -24.469 1 95.81 55 GLU A N 1
ATOM 402 C CA . GLU A 1 55 ? -16.75 -50.406 -25.422 1 95.81 55 GLU A CA 1
ATOM 403 C C . GLU A 1 55 ? -17.422 -51.438 -26.328 1 95.81 55 GLU A C 1
ATOM 405 O O . GLU A 1 55 ? -18.172 -52.281 -25.844 1 95.81 55 GLU A O 1
ATOM 410 N N . GLN A 1 56 ? -17.156 -51.281 -27.609 1 91.44 56 GLN A N 1
ATOM 411 C CA . GLN A 1 56 ? -17.812 -52.188 -28.562 1 91.44 56 GLN A CA 1
ATOM 412 C C . GLN A 1 56 ? -17.25 -53.594 -28.469 1 91.44 56 GLN A C 1
ATOM 414 O O . GLN A 1 56 ? -17.984 -54.562 -28.641 1 91.44 56 GLN A O 1
ATOM 419 N N . SER A 1 57 ? -15.938 -53.75 -28.234 1 83.81 57 SER A N 1
ATOM 420 C CA . SER A 1 57 ? -15.297 -55.062 -28.172 1 83.81 57 SER A CA 1
ATOM 421 C C . SER A 1 57 ? -15.453 -55.688 -26.797 1 83.81 57 SER A C 1
ATOM 423 O O . SER A 1 57 ? -15.945 -55.062 -25.859 1 83.81 57 SER A O 1
ATOM 425 N N . ARG A 1 58 ? -15.109 -56.969 -26.703 1 76.25 58 ARG A N 1
ATOM 426 C CA . ARG A 1 58 ? -15.117 -57.625 -25.406 1 76.25 58 ARG A CA 1
ATOM 427 C C . ARG A 1 58 ? -13.766 -57.5 -24.719 1 76.25 58 ARG A C 1
ATOM 429 O O . ARG A 1 58 ? -13.523 -58.156 -23.688 1 76.25 58 ARG A O 1
ATOM 436 N N . LEU A 1 59 ? -12.891 -56.656 -25.156 1 66.12 59 LEU A N 1
ATOM 437 C CA . LEU A 1 59 ? -11.578 -56.312 -24.609 1 66.12 59 LEU A CA 1
ATOM 438 C C . LEU A 1 59 ? -10.672 -57.531 -24.547 1 66.12 59 LEU A C 1
ATOM 440 O O . LEU A 1 59 ? -9.781 -57.594 -23.688 1 66.12 59 LEU A O 1
ATOM 444 N N . SER A 1 60 ? -10.891 -58.625 -25.297 1 52.66 60 SER A N 1
ATOM 445 C CA . SER A 1 60 ? -10.211 -59.906 -25.172 1 52.66 60 SER A CA 1
ATOM 446 C C . SER A 1 60 ? -8.836 -59.875 -25.828 1 52.66 60 SER A C 1
ATOM 448 O O . SER A 1 60 ? -7.949 -60.656 -25.484 1 52.66 60 SER A O 1
ATOM 450 N N . SER A 1 61 ? -8.562 -59.125 -26.891 1 55.19 61 SER A N 1
ATOM 451 C CA . SER A 1 61 ? -7.293 -59.312 -27.578 1 55.19 61 SER A CA 1
ATOM 452 C C . SER A 1 61 ? -6.57 -58 -27.797 1 55.19 61 SER A C 1
ATOM 454 O O . SER A 1 61 ? -7.16 -57.031 -28.312 1 55.19 61 SER A O 1
ATOM 456 N N . GLU A 1 62 ? -5.566 -57.719 -26.922 1 57.28 62 GLU A N 1
ATOM 457 C CA . GLU A 1 62 ? -4.754 -56.562 -27.266 1 57.28 62 GLU A CA 1
ATOM 458 C C . GLU A 1 62 ? -3.59 -56.938 -28.172 1 57.28 62 GLU A C 1
ATOM 460 O O . GLU A 1 62 ? -3.02 -58.031 -28.016 1 57.28 62 GLU A O 1
ATOM 465 N N . THR A 1 63 ? -3.48 -56.188 -29.344 1 58.06 63 THR A N 1
ATOM 466 C CA . THR A 1 63 ? -2.4 -56.406 -30.297 1 58.06 63 THR A CA 1
ATOM 467 C C . THR A 1 63 ? -1.041 -56.25 -29.609 1 58.06 63 THR A C 1
ATOM 469 O O . THR A 1 63 ? -0.885 -55.438 -28.688 1 58.06 63 THR A O 1
ATOM 472 N N . GLY A 1 64 ? -0.145 -57.188 -29.844 1 65.62 64 GLY A N 1
ATOM 473 C CA . GLY A 1 64 ? 1.226 -57.25 -29.375 1 65.62 64 GLY A CA 1
ATOM 474 C C . GLY A 1 64 ? 2.1 -56.125 -29.844 1 65.62 64 GLY A C 1
ATOM 475 O O . GLY A 1 64 ? 2.822 -56.25 -30.844 1 65.62 64 GLY A O 1
ATOM 476 N N . ALA A 1 65 ? 1.909 -54.812 -29.375 1 81.62 65 ALA A N 1
ATOM 477 C CA . ALA A 1 65 ? 2.777 -53.688 -29.719 1 81.62 65 ALA A CA 1
ATOM 478 C C . ALA A 1 65 ? 3.191 -52.906 -28.469 1 81.62 65 ALA A C 1
ATOM 480 O O . ALA A 1 65 ? 2.639 -53.125 -27.391 1 81.62 65 ALA A O 1
ATOM 481 N N . ALA A 1 66 ? 4.297 -52.219 -28.672 1 89.94 66 ALA A N 1
ATOM 482 C CA . ALA A 1 66 ? 4.766 -51.375 -27.594 1 89.94 66 ALA A CA 1
ATOM 483 C C . ALA A 1 66 ? 4.48 -49.906 -27.906 1 89.94 66 ALA A C 1
ATOM 485 O O . ALA A 1 66 ? 4.211 -49.531 -29.047 1 89.94 66 ALA A O 1
ATOM 486 N N . VAL A 1 67 ? 4.383 -49.125 -26.844 1 92.12 67 VAL A N 1
ATOM 487 C CA . VAL A 1 67 ? 4.125 -47.688 -27 1 92.12 67 VAL A CA 1
ATOM 488 C C . VAL A 1 67 ? 5.16 -46.875 -26.203 1 92.12 67 VAL A C 1
ATOM 490 O O . VAL A 1 67 ? 5.746 -47.406 -25.25 1 92.12 67 VAL A O 1
ATOM 493 N N . HIS A 1 68 ? 5.363 -45.625 -26.672 1 93.5 68 HIS A N 1
ATOM 494 C CA . HIS A 1 68 ? 6.23 -44.688 -25.984 1 93.5 68 HIS A CA 1
ATOM 495 C C . HIS A 1 68 ? 5.484 -43.969 -24.844 1 93.5 68 HIS A C 1
ATOM 497 O O . HIS A 1 68 ? 4.363 -43.5 -25.047 1 93.5 68 HIS A O 1
ATOM 503 N N . LEU A 1 69 ? 6.082 -43.969 -23.719 1 95.75 69 LEU A N 1
ATOM 504 C CA . LEU A 1 69 ? 5.672 -43.062 -22.625 1 95.75 69 LEU A CA 1
ATOM 505 C C . LEU A 1 69 ? 6.699 -41.969 -22.406 1 95.75 69 LEU A C 1
ATOM 507 O O . LEU A 1 69 ? 7.59 -42.094 -21.562 1 95.75 69 LEU A O 1
ATOM 511 N N . ALA A 1 70 ? 6.504 -40.906 -23.172 1 95.5 70 ALA A N 1
ATOM 512 C CA . ALA A 1 70 ? 7.379 -39.75 -23.016 1 95.5 70 ALA A CA 1
ATOM 513 C C . ALA A 1 70 ? 7.109 -39.031 -21.703 1 95.5 70 ALA A C 1
ATOM 515 O O . ALA A 1 70 ? 6.098 -39.281 -21.047 1 95.5 70 ALA A O 1
ATOM 516 N N . PRO A 1 71 ? 8 -38.094 -21.281 1 95.69 71 PRO A N 1
ATOM 517 C CA . PRO A 1 71 ? 7.875 -37.406 -20 1 95.69 71 PRO A CA 1
ATOM 518 C C . PRO A 1 71 ? 6.531 -36.688 -19.828 1 95.69 71 PRO A C 1
ATOM 520 O O . PRO A 1 71 ? 5.965 -36.688 -18.734 1 95.69 71 PRO A O 1
ATOM 523 N N . ASN A 1 72 ? 6.012 -36.094 -20.844 1 97 72 ASN A N 1
ATOM 524 C CA . ASN A 1 72 ? 4.738 -35.406 -20.75 1 97 72 ASN A CA 1
ATOM 525 C C . ASN A 1 72 ? 3.605 -36.344 -20.344 1 97 72 ASN A C 1
ATOM 527 O O . ASN A 1 72 ? 2.795 -36 -19.484 1 97 72 ASN A O 1
ATOM 531 N N . SER A 1 73 ? 3.543 -37.5 -20.938 1 97.19 73 SER A N 1
ATOM 532 C CA . SER A 1 73 ? 2.465 -38.438 -20.641 1 97.19 73 SER A CA 1
ATOM 533 C C . SER A 1 73 ? 2.777 -39.281 -19.406 1 97.19 73 SER A C 1
ATOM 535 O O . SER A 1 73 ? 1.88 -39.594 -18.625 1 97.19 73 SER A O 1
ATOM 537 N N . ASN A 1 74 ? 4.074 -39.656 -19.234 1 97.31 74 ASN A N 1
ATOM 538 C CA . ASN A 1 74 ? 4.469 -40.406 -18.047 1 97.31 74 ASN A CA 1
ATOM 539 C C . ASN A 1 74 ? 4.184 -39.656 -16.766 1 97.31 74 ASN A C 1
ATOM 541 O O . ASN A 1 74 ? 3.834 -40.219 -15.742 1 97.31 74 ASN A O 1
ATOM 545 N N . GLY A 1 75 ? 4.371 -38.344 -16.875 1 97.06 75 GLY A N 1
ATOM 546 C CA . GLY A 1 75 ? 4.062 -37.531 -15.727 1 97.06 75 GLY A CA 1
ATOM 547 C C . GLY A 1 75 ? 2.609 -37.594 -15.297 1 97.06 75 GLY A C 1
ATOM 548 O O . GLY A 1 75 ? 2.309 -37.625 -14.102 1 97.06 75 GLY A O 1
ATOM 549 N N . LEU A 1 76 ? 1.732 -37.656 -16.188 1 98 76 LEU A N 1
ATOM 550 C CA . LEU A 1 76 ? 0.31 -37.781 -15.898 1 98 76 LEU A CA 1
ATOM 551 C C . LEU A 1 76 ? 0.002 -39.156 -15.281 1 98 76 LEU A C 1
ATOM 553 O O . LEU A 1 76 ? -0.749 -39.219 -14.305 1 98 76 LEU A O 1
ATOM 557 N N . LEU A 1 77 ? 0.602 -40.188 -15.828 1 97.81 77 LEU A N 1
ATOM 558 C CA . LEU A 1 77 ? 0.411 -41.531 -15.281 1 97.81 77 LEU A CA 1
ATOM 559 C C . LEU A 1 77 ? 0.889 -41.594 -13.836 1 97.81 77 LEU A C 1
ATOM 561 O O . LEU A 1 77 ? 0.197 -42.156 -12.977 1 97.81 77 LEU A O 1
ATOM 565 N N . ARG A 1 78 ? 2.021 -41.062 -13.625 1 96.81 78 ARG A N 1
ATOM 566 C CA . ARG A 1 78 ? 2.576 -41.062 -12.273 1 96.81 78 ARG A CA 1
ATOM 567 C C . ARG A 1 78 ? 1.686 -40.281 -11.305 1 96.81 78 ARG A C 1
ATOM 569 O O . ARG A 1 78 ? 1.516 -40.688 -10.156 1 96.81 78 ARG A O 1
ATOM 576 N N . ARG A 1 79 ? 1.146 -39.219 -11.781 1 95.12 79 ARG A N 1
ATOM 577 C CA . ARG A 1 79 ? 0.167 -38.469 -11 1 95.12 79 ARG A CA 1
ATOM 578 C C . ARG A 1 79 ? -1.019 -39.344 -10.625 1 95.12 79 ARG A C 1
ATOM 580 O O . ARG A 1 79 ? -1.607 -39.188 -9.555 1 95.12 79 ARG A O 1
ATOM 587 N N . TRP A 1 80 ? -1.316 -40.25 -11.461 1 94.69 80 TRP A N 1
ATOM 588 C CA . TRP A 1 80 ? -2.455 -41.125 -11.25 1 94.69 80 TRP A CA 1
ATOM 589 C C . TRP A 1 80 ? -2.029 -42.406 -10.516 1 94.69 80 TRP A C 1
ATOM 591 O O . TRP A 1 80 ? -2.82 -43.344 -10.367 1 94.69 80 TRP A O 1
ATOM 601 N N . GLY A 1 81 ? -0.782 -42.5 -10.109 1 92.94 81 GLY A N 1
ATOM 602 C CA . GLY A 1 81 ? -0.295 -43.625 -9.328 1 92.94 81 GLY A CA 1
ATOM 603 C C . GLY A 1 81 ? 0.12 -44.812 -10.18 1 92.94 81 GLY A C 1
ATOM 604 O O . GLY A 1 81 ? 0.176 -45.938 -9.703 1 92.94 81 GLY A O 1
ATOM 605 N N . ILE A 1 82 ? 0.285 -44.562 -11.414 1 96.88 82 ILE A N 1
ATOM 606 C CA . ILE A 1 82 ? 0.678 -45.625 -12.336 1 96.88 82 ILE A CA 1
ATOM 607 C C . ILE A 1 82 ? 2.156 -45.5 -12.688 1 96.88 82 ILE A C 1
ATOM 609 O O . ILE A 1 82 ? 2.574 -44.469 -13.25 1 96.88 82 ILE A O 1
ATOM 613 N N . TYR A 1 83 ? 2.92 -46.5 -12.359 1 97.38 83 TYR A N 1
ATOM 614 C CA . TYR A 1 83 ? 4.355 -46.5 -12.609 1 97.38 83 TYR A CA 1
ATOM 615 C C . TYR A 1 83 ? 4.727 -47.625 -13.57 1 97.38 83 TYR A C 1
ATOM 617 O O . TYR A 1 83 ? 4.625 -48.812 -13.211 1 97.38 83 TYR A O 1
ATOM 625 N N . ALA A 1 84 ? 5.172 -47.25 -14.75 1 96.5 84 ALA A N 1
ATOM 626 C CA . ALA A 1 84 ? 5.457 -48.219 -15.797 1 96.5 84 ALA A CA 1
ATOM 627 C C . ALA A 1 84 ? 6.531 -49.219 -15.352 1 96.5 84 ALA A C 1
ATOM 629 O O . ALA A 1 84 ? 6.598 -50.344 -15.852 1 96.5 84 ALA A O 1
ATOM 630 N N . GLU A 1 85 ? 7.352 -48.812 -14.422 1 94.88 85 GLU A N 1
ATOM 631 C CA . GLU A 1 85 ? 8.414 -49.656 -13.883 1 94.88 85 GLU A CA 1
ATOM 632 C C . GLU A 1 85 ? 7.836 -50.938 -13.258 1 94.88 85 GLU A C 1
ATOM 634 O O . GLU A 1 85 ? 8.516 -51.969 -13.18 1 94.88 85 GLU A O 1
ATOM 639 N N . THR A 1 86 ? 6.641 -50.906 -12.859 1 95.69 86 THR A N 1
ATOM 640 C CA . THR A 1 86 ? 6.059 -52 -12.102 1 95.69 86 THR A CA 1
ATOM 641 C C . THR A 1 86 ? 5.5 -53.062 -13.047 1 95.69 86 THR A C 1
ATOM 643 O O . THR A 1 86 ? 5.176 -54.188 -12.617 1 95.69 86 THR A O 1
ATOM 646 N N . PHE A 1 87 ? 5.414 -52.719 -14.352 1 94.88 87 PHE A N 1
ATOM 647 C CA . PHE A 1 87 ? 4.848 -53.719 -15.258 1 94.88 87 PHE A CA 1
ATOM 648 C C . PHE A 1 87 ? 5.648 -53.781 -16.562 1 94.88 87 PHE A C 1
ATOM 650 O O . PHE A 1 87 ? 5.07 -53.812 -17.641 1 94.88 87 PHE A O 1
ATOM 657 N N . GLY A 1 88 ? 6.934 -53.625 -16.438 1 93.44 88 GLY A N 1
ATOM 658 C CA . GLY A 1 88 ? 7.84 -54 -17.5 1 93.44 88 GLY A CA 1
ATOM 659 C C . GLY A 1 88 ? 8.281 -52.812 -18.344 1 93.44 88 GLY A C 1
ATOM 660 O O . GLY A 1 88 ? 8.844 -53 -19.438 1 93.44 88 GLY A O 1
ATOM 661 N N . GLY A 1 89 ? 8.055 -51.625 -17.906 1 94.75 89 GLY A N 1
ATOM 662 C CA . GLY A 1 89 ? 8.516 -50.438 -18.641 1 94.75 89 GLY A CA 1
ATOM 663 C C . GLY A 1 89 ? 10.031 -50.344 -18.703 1 94.75 89 GLY A C 1
ATOM 664 O O . GLY A 1 89 ? 10.719 -50.562 -17.719 1 94.75 89 GLY A O 1
ATOM 665 N N . ASN A 1 90 ? 10.586 -50.094 -19.938 1 95.44 90 ASN A N 1
ATOM 666 C CA . ASN A 1 90 ? 12.016 -49.906 -20.141 1 95.44 90 ASN A CA 1
ATOM 667 C C . ASN A 1 90 ? 12.352 -48.438 -20.359 1 95.44 90 ASN A C 1
ATOM 669 O O . ASN A 1 90 ? 11.719 -47.75 -21.172 1 95.44 90 ASN A O 1
ATOM 673 N N . PRO A 1 91 ? 13.344 -47.938 -19.609 1 94.19 91 PRO A N 1
ATOM 674 C CA . PRO A 1 91 ? 13.773 -46.594 -19.938 1 94.19 91 PRO A CA 1
ATOM 675 C C . PRO A 1 91 ? 14.414 -46.469 -21.312 1 94.19 91 PRO A C 1
ATOM 677 O O . PRO A 1 91 ? 15.07 -47.438 -21.766 1 94.19 91 PRO A O 1
ATOM 680 N N . ALA A 1 92 ? 14.188 -45.375 -22.016 1 92.94 92 ALA A N 1
ATOM 681 C CA . ALA A 1 92 ? 14.883 -45.062 -23.266 1 92.94 92 ALA A CA 1
ATOM 682 C C . ALA A 1 92 ? 16.234 -44.438 -23 1 92.94 92 ALA A C 1
ATOM 684 O O . ALA A 1 92 ? 16.391 -43.219 -23.156 1 92.94 92 ALA A O 1
ATOM 685 N N . ASP A 1 93 ? 17.234 -45.25 -22.781 1 93.75 93 ASP A N 1
ATOM 686 C CA . ASP A 1 93 ? 18.531 -44.75 -22.312 1 93.75 93 ASP A CA 1
ATOM 687 C C . ASP A 1 93 ? 19.438 -44.406 -23.5 1 93.75 93 ASP A C 1
ATOM 689 O O . ASP A 1 93 ? 20.328 -43.562 -23.375 1 93.75 93 ASP A O 1
ATOM 693 N N . HIS A 1 94 ? 19.188 -45.156 -24.625 1 93.5 94 HIS A N 1
ATOM 694 C CA . HIS A 1 94 ? 20.062 -44.969 -25.781 1 93.5 94 HIS A CA 1
ATOM 695 C C . HIS A 1 94 ? 19.234 -44.844 -27.062 1 93.5 94 HIS A C 1
ATOM 697 O O . HIS A 1 94 ? 18.156 -45.438 -27.172 1 93.5 94 HIS A O 1
ATOM 703 N N . PHE A 1 95 ? 19.75 -44.062 -27.922 1 91.94 95 PHE A N 1
ATOM 704 C CA . PHE A 1 95 ? 19.188 -43.906 -29.266 1 91.94 95 PHE A CA 1
ATOM 705 C C . PHE A 1 95 ? 20.234 -44.125 -30.344 1 91.94 95 PHE A C 1
ATOM 707 O O . PHE A 1 95 ? 21.375 -43.688 -30.203 1 91.94 95 PHE A O 1
ATOM 714 N N . LYS A 1 96 ? 19.859 -44.969 -31.344 1 92.88 96 LYS A N 1
ATOM 715 C CA . LYS A 1 96 ? 20.781 -45.25 -32.438 1 92.88 96 LYS A CA 1
ATOM 716 C C . LYS A 1 96 ? 20.078 -45.062 -33.812 1 92.88 96 LYS A C 1
ATOM 718 O O . LYS A 1 96 ? 18.938 -45.5 -33.969 1 92.88 96 LYS A O 1
ATOM 723 N N . GLU A 1 97 ? 20.75 -44.469 -34.719 1 91.31 97 GLU A N 1
ATOM 724 C CA . GLU A 1 97 ? 20.281 -44.312 -36.094 1 91.31 97 GLU A CA 1
ATOM 725 C C . GLU A 1 97 ? 21.297 -44.875 -37.094 1 91.31 97 GLU A C 1
ATOM 727 O O . GLU A 1 97 ? 22.516 -44.688 -36.906 1 91.31 97 GLU A O 1
ATOM 732 N N . ARG A 1 98 ? 20.812 -45.656 -38.062 1 92.88 98 ARG A N 1
ATOM 733 C CA . ARG A 1 98 ? 21.625 -46.219 -39.156 1 92.88 98 ARG A CA 1
ATOM 734 C C . ARG A 1 98 ? 20.922 -46.094 -40.5 1 92.88 98 ARG A C 1
ATOM 736 O O . ARG A 1 98 ? 19.688 -45.906 -40.531 1 92.88 98 ARG A O 1
ATOM 743 N N . ASP A 1 99 ? 21.734 -46.125 -41.531 1 91.56 99 ASP A N 1
ATOM 744 C CA . ASP A 1 99 ? 21.125 -46.188 -42.844 1 91.56 99 ASP A CA 1
ATOM 745 C C . ASP A 1 99 ? 20.734 -47.625 -43.188 1 91.56 99 ASP A C 1
ATOM 747 O O . ASP A 1 99 ? 20.828 -48.531 -42.375 1 91.56 99 ASP A O 1
ATOM 751 N N . GLN A 1 100 ? 20.203 -47.875 -44.375 1 92.06 100 GLN A N 1
ATOM 752 C CA . GLN A 1 100 ? 19.688 -49.156 -44.781 1 92.06 100 GLN A CA 1
ATOM 753 C C . GLN A 1 100 ? 20.797 -50.219 -44.812 1 92.06 100 GLN A C 1
ATOM 755 O O . GLN A 1 100 ? 20.516 -51.406 -44.75 1 92.06 100 GLN A O 1
ATOM 760 N N . ASN A 1 101 ? 22.078 -49.75 -44.875 1 93.31 101 ASN A N 1
ATOM 761 C CA . ASN A 1 101 ? 23.219 -50.656 -44.938 1 93.31 101 ASN A CA 1
ATOM 762 C C . ASN A 1 101 ? 23.859 -50.812 -43.531 1 93.31 101 ASN A C 1
ATOM 764 O O . ASN A 1 101 ? 24.984 -51.281 -43.438 1 93.31 101 ASN A O 1
ATOM 768 N N . ASN A 1 102 ? 23.047 -50.344 -42.5 1 94.06 102 ASN A N 1
ATOM 769 C CA . ASN A 1 102 ? 23.516 -50.438 -41.125 1 94.06 102 ASN A CA 1
ATOM 770 C C . ASN A 1 102 ? 24.812 -49.656 -40.938 1 94.06 102 ASN A C 1
ATOM 772 O O . ASN A 1 102 ? 25.703 -50.094 -40.219 1 94.06 102 ASN A O 1
ATOM 776 N N . LYS A 1 103 ? 24.891 -48.594 -41.719 1 91.25 103 LYS A N 1
ATOM 777 C CA . LYS A 1 103 ? 26.078 -47.75 -41.625 1 91.25 103 LYS A CA 1
ATOM 778 C C . LYS A 1 103 ? 25.672 -46.312 -41.344 1 91.25 103 LYS A C 1
ATOM 780 O O . LYS A 1 103 ? 24.5 -45.938 -41.469 1 91.25 103 LYS A O 1
ATOM 785 N N . GLY A 1 104 ? 26.688 -45.625 -40.844 1 86.19 104 GLY A N 1
ATOM 786 C CA . GLY A 1 104 ? 26.5 -44.188 -40.625 1 86.19 104 GLY A CA 1
ATOM 787 C C . GLY A 1 104 ? 25.562 -43.906 -39.438 1 86.19 104 GLY A C 1
ATOM 788 O O . GLY A 1 104 ? 25.516 -44.688 -38.5 1 86.19 104 GLY A O 1
ATOM 789 N N . GLY A 1 105 ? 25 -42.719 -39.5 1 83.69 105 GLY A N 1
ATOM 790 C CA . GLY A 1 105 ? 24.078 -42.25 -38.469 1 83.69 105 GLY A CA 1
ATOM 791 C C . GLY A 1 105 ? 24.781 -41.844 -37.188 1 83.69 105 GLY A C 1
ATOM 792 O O . GLY A 1 105 ? 25.922 -41.375 -37.219 1 83.69 105 GLY A O 1
ATOM 793 N N . PHE A 1 106 ? 23.969 -41.781 -36.062 1 85.94 106 PHE A N 1
ATOM 794 C CA . PHE A 1 106 ? 24.562 -41.344 -34.812 1 85.94 106 PHE A CA 1
ATOM 795 C C . PHE A 1 106 ? 24 -42.125 -33.625 1 85.94 106 PHE A C 1
ATOM 797 O O . PHE A 1 106 ? 22.938 -42.75 -33.75 1 85.94 106 PHE A O 1
ATOM 804 N N . ASP A 1 107 ? 24.812 -42.188 -32.625 1 89.88 107 ASP A N 1
ATOM 805 C CA . ASP A 1 107 ? 24.469 -42.75 -31.312 1 89.88 107 ASP A CA 1
ATOM 806 C C . ASP A 1 107 ? 24.312 -41.688 -30.25 1 89.88 107 ASP A C 1
ATOM 808 O O . ASP A 1 107 ? 25.203 -40.844 -30.078 1 89.88 107 ASP A O 1
ATOM 812 N N . VAL A 1 108 ? 23.172 -41.688 -29.641 1 87.81 108 VAL A N 1
ATOM 813 C CA . VAL A 1 108 ? 22.922 -40.688 -28.609 1 87.81 108 VAL A CA 1
ATOM 814 C C . VAL A 1 108 ? 22.734 -41.375 -27.266 1 87.81 108 VAL A C 1
ATOM 816 O O . VAL A 1 108 ? 21.953 -42.312 -27.141 1 87.81 108 VAL A O 1
ATOM 819 N N . ASP A 1 109 ? 23.453 -40.906 -26.25 1 91.31 109 ASP A N 1
ATOM 820 C CA . ASP A 1 109 ? 23.234 -41.312 -24.859 1 91.31 109 ASP A CA 1
ATOM 821 C C . ASP A 1 109 ? 22.219 -40.375 -24.188 1 91.31 109 ASP A C 1
ATOM 823 O O . ASP A 1 109 ? 22.578 -39.312 -23.688 1 91.31 109 ASP A O 1
ATOM 827 N N . ILE A 1 110 ? 21.016 -40.875 -24.062 1 87.94 110 ILE A N 1
ATOM 828 C CA . ILE A 1 110 ? 19.906 -40.062 -23.562 1 87.94 110 ILE A CA 1
ATOM 829 C C . ILE A 1 110 ? 20.062 -39.844 -22.062 1 87.94 110 ILE A C 1
ATOM 831 O O . ILE A 1 110 ? 19.578 -38.844 -21.516 1 87.94 110 ILE A O 1
ATOM 835 N N . THR A 1 111 ? 20.766 -40.625 -21.344 1 86.88 111 THR A N 1
ATOM 836 C CA . THR A 1 111 ? 20.938 -40.562 -19.891 1 86.88 111 THR A CA 1
ATOM 837 C C . THR A 1 111 ? 21.719 -39.312 -19.5 1 86.88 111 THR A C 1
ATOM 839 O O . THR A 1 111 ? 21.688 -38.875 -18.344 1 86.88 111 THR A O 1
ATOM 842 N N . LYS A 1 112 ? 22.422 -38.75 -20.438 1 79.75 112 LYS A N 1
ATOM 843 C CA . LYS A 1 112 ? 23.219 -37.562 -20.172 1 79.75 112 LYS A CA 1
ATOM 844 C C . LYS A 1 112 ? 22.344 -36.375 -19.906 1 79.75 112 LYS A C 1
ATOM 846 O O . LYS A 1 112 ? 22.781 -35.375 -19.312 1 79.75 112 LYS A O 1
ATOM 851 N N . HIS A 1 113 ? 21.156 -36.469 -20.297 1 75.81 113 HIS A N 1
ATOM 852 C CA . HIS A 1 113 ? 20.234 -35.344 -20.078 1 75.81 113 HIS A CA 1
ATOM 853 C C . HIS A 1 113 ? 19.266 -35.656 -18.938 1 75.81 113 HIS A C 1
ATOM 855 O O . HIS A 1 113 ? 18.219 -35.031 -18.844 1 75.81 113 HIS A O 1
ATOM 861 N N . LYS A 1 114 ? 19.891 -36.625 -18.172 1 72.5 114 LYS A N 1
ATOM 862 C CA . LYS A 1 114 ? 19.094 -36.969 -17 1 72.5 114 LYS A CA 1
ATOM 863 C C . LYS A 1 114 ? 18.969 -35.781 -16.047 1 72.5 114 LYS A C 1
ATOM 865 O O . LYS A 1 114 ? 19.938 -35.031 -15.828 1 72.5 114 LYS A O 1
ATOM 870 N N . GLY A 1 115 ? 17.75 -35.375 -15.766 1 81.19 115 GLY A N 1
ATOM 871 C CA . GLY A 1 115 ? 17.516 -34.281 -14.852 1 81.19 115 GLY A CA 1
ATOM 872 C C . GLY A 1 115 ? 16.734 -33.125 -15.477 1 81.19 115 GLY A C 1
ATOM 873 O O . GLY A 1 115 ? 16.141 -32.312 -14.766 1 81.19 115 GLY A O 1
ATOM 874 N N . GLN A 1 116 ? 16.828 -33.156 -16.766 1 87.94 116 GLN A N 1
ATOM 875 C CA . GLN A 1 116 ? 16.109 -32.094 -17.453 1 87.94 116 GLN A CA 1
ATOM 876 C C . GLN A 1 116 ? 14.594 -32.281 -17.328 1 87.94 116 GLN A C 1
ATOM 878 O O . GLN A 1 116 ? 13.859 -31.328 -17.078 1 87.94 116 GLN A O 1
ATOM 883 N N . TRP A 1 117 ? 14.258 -33.5 -17.5 1 93.5 117 TRP A N 1
ATOM 884 C CA . TRP A 1 117 ? 12.836 -33.844 -17.391 1 93.5 117 TRP A CA 1
ATOM 885 C C . TRP A 1 117 ? 12.523 -34.5 -16.062 1 93.5 117 TRP A C 1
ATOM 887 O O . TRP A 1 117 ? 13.273 -35.375 -15.602 1 93.5 117 TRP A O 1
ATOM 897 N N . GLN A 1 118 ? 11.453 -34.156 -15.461 1 92.56 118 GLN A N 1
ATOM 898 C CA . GLN A 1 118 ? 11.039 -34.719 -14.172 1 92.56 118 GLN A CA 1
ATOM 899 C C . GLN A 1 118 ? 10.758 -36.188 -14.266 1 92.56 118 GLN A C 1
ATOM 901 O O . GLN A 1 118 ? 11.031 -36.938 -13.32 1 92.56 118 GLN A O 1
ATOM 906 N N . HIS A 1 119 ? 10.188 -36.562 -15.375 1 94.44 119 HIS A N 1
ATOM 907 C CA . HIS A 1 119 ? 9.758 -37.969 -15.547 1 94.44 119 HIS A CA 1
ATOM 908 C C . HIS A 1 119 ? 10.523 -38.625 -16.672 1 94.44 119 HIS A C 1
ATOM 910 O O . HIS A 1 119 ? 10.859 -38 -17.672 1 94.44 119 HIS A O 1
ATOM 916 N N . PRO A 1 120 ? 10.734 -39.875 -16.562 1 93.69 120 PRO A N 1
ATOM 917 C CA . PRO A 1 120 ? 11.539 -40.594 -17.562 1 93.69 120 PRO A CA 1
ATOM 918 C C . PRO A 1 120 ? 10.75 -40.906 -18.828 1 93.69 120 PRO A C 1
ATOM 920 O O . PRO A 1 120 ? 9.523 -41 -18.781 1 93.69 120 PRO A O 1
ATOM 923 N N . TRP A 1 121 ? 11.469 -41 -19.938 1 94.5 121 TRP A N 1
ATOM 924 C CA . TRP A 1 121 ? 10.969 -41.594 -21.172 1 94.5 121 TRP A CA 1
ATOM 925 C C . TRP A 1 121 ? 11.039 -43.125 -21.125 1 94.5 121 TRP A C 1
ATOM 927 O O . TRP A 1 121 ? 12.125 -43.688 -21.016 1 94.5 121 TRP A O 1
ATOM 937 N N . GLN A 1 122 ? 9.883 -43.75 -21.281 1 95.94 122 GLN A N 1
ATOM 938 C CA . GLN A 1 122 ? 9.867 -45.219 -21.125 1 95.94 122 GLN A CA 1
ATOM 939 C C . GLN A 1 122 ? 9.156 -45.875 -22.297 1 95.94 122 GLN A C 1
ATOM 941 O O . GLN A 1 122 ? 8.336 -45.25 -22.969 1 95.94 122 GLN A O 1
ATOM 946 N N . LEU A 1 123 ? 9.523 -47.094 -22.547 1 95.75 123 LEU A N 1
ATOM 947 C CA . LEU A 1 123 ? 8.945 -47.938 -23.562 1 95.75 123 LEU A CA 1
ATOM 948 C C . LEU A 1 123 ? 8.203 -49.125 -22.938 1 95.75 123 LEU A C 1
ATOM 950 O O . LEU A 1 123 ? 8.805 -49.906 -22.203 1 95.75 123 LEU A O 1
ATOM 954 N N . VAL A 1 124 ? 6.922 -49.219 -23.281 1 95.5 124 VAL A N 1
ATOM 955 C CA . VAL A 1 124 ? 6.098 -50.125 -22.516 1 95.5 124 VAL A CA 1
ATOM 956 C C . VAL A 1 124 ? 5.219 -50.938 -23.469 1 95.5 124 VAL A C 1
ATOM 958 O O . VAL A 1 124 ? 4.816 -50.469 -24.531 1 95.5 124 VAL A O 1
ATOM 961 N N . HIS A 1 125 ? 5.027 -52.188 -23.062 1 94.56 125 HIS A N 1
ATOM 962 C CA . HIS A 1 125 ? 4.062 -53.031 -23.781 1 94.56 125 HIS A CA 1
ATOM 963 C C . HIS A 1 125 ? 2.658 -52.438 -23.688 1 94.56 125 HIS A C 1
ATOM 965 O O . HIS A 1 125 ? 2.172 -52.156 -22.578 1 94.56 125 HIS A O 1
ATOM 971 N N . ARG A 1 126 ? 2 -52.281 -24.812 1 92.94 126 ARG A N 1
ATOM 972 C CA . ARG A 1 126 ? 0.72 -51.594 -24.875 1 92.94 126 ARG A CA 1
ATOM 973 C C . ARG A 1 126 ? -0.339 -52.312 -24.047 1 92.94 126 ARG A C 1
ATOM 975 O O . ARG A 1 126 ? -1.128 -51.688 -23.344 1 92.94 126 ARG A O 1
ATOM 982 N N . ALA A 1 127 ? -0.385 -53.594 -24.172 1 91.88 127 ALA A N 1
ATOM 983 C CA . ALA A 1 127 ? -1.394 -54.375 -23.469 1 91.88 127 ALA A CA 1
ATOM 984 C C . ALA A 1 127 ? -1.259 -54.25 -21.953 1 91.88 127 ALA A C 1
ATOM 986 O O . ALA A 1 127 ? -2.26 -54.125 -21.25 1 91.88 127 ALA A O 1
ATOM 987 N N . TYR A 1 128 ? -0.042 -54.25 -21.469 1 94 128 TYR A N 1
ATOM 988 C CA . TYR A 1 128 ? 0.18 -54.125 -20.031 1 94 128 TYR A CA 1
ATOM 989 C C . TYR A 1 128 ? -0.202 -52.719 -19.562 1 94 128 TYR A C 1
ATOM 991 O O . TYR A 1 128 ? -0.786 -52.562 -18.5 1 94 128 TYR A O 1
ATOM 999 N N . LEU A 1 129 ? 0.158 -51.719 -20.344 1 95.19 129 LEU A N 1
ATOM 1000 C CA . LEU A 1 129 ? -0.233 -50.375 -20.031 1 95.19 129 LEU A CA 1
ATOM 1001 C C . LEU A 1 129 ? -1.751 -50.219 -19.953 1 95.19 129 LEU A C 1
ATOM 1003 O O . LEU A 1 129 ? -2.287 -49.688 -18.984 1 95.19 129 LEU A O 1
ATOM 1007 N N . HIS A 1 130 ? -2.389 -50.719 -20.969 1 95.06 130 HIS A N 1
ATOM 1008 C CA . HIS A 1 130 ? -3.846 -50.656 -21.031 1 95.06 130 HIS A CA 1
ATOM 1009 C C . HIS A 1 130 ? -4.469 -51.344 -19.828 1 95.06 130 HIS A C 1
ATOM 1011 O O . HIS A 1 130 ? -5.395 -50.812 -19.203 1 95.06 130 HIS A O 1
ATOM 1017 N N . ASN A 1 131 ? -3.955 -52.5 -19.484 1 94.62 131 ASN A N 1
ATOM 1018 C CA . ASN A 1 131 ? -4.465 -53.281 -18.344 1 94.62 131 ASN A CA 1
ATOM 1019 C C . ASN A 1 131 ? -4.293 -52.5 -17.047 1 94.62 131 ASN A C 1
ATOM 1021 O O . ASN A 1 131 ? -5.184 -52.5 -16.188 1 94.62 131 ASN A O 1
ATOM 1025 N N . GLU A 1 132 ? -3.152 -51.938 -16.922 1 95.25 132 GLU A N 1
ATOM 1026 C CA . GLU A 1 132 ? -2.885 -51.156 -15.711 1 95.25 132 GLU A CA 1
ATOM 1027 C C . GLU A 1 132 ? -3.811 -49.969 -15.594 1 95.25 132 GLU A C 1
ATOM 1029 O O . GLU A 1 132 ? -4.328 -49.656 -14.516 1 95.25 132 GLU A O 1
ATOM 1034 N N . ILE A 1 133 ? -3.994 -49.219 -16.672 1 96.69 133 ILE A N 1
ATOM 1035 C CA . ILE A 1 133 ? -4.883 -48.031 -16.688 1 96.69 133 ILE A CA 1
ATOM 1036 C C . ILE A 1 133 ? -6.309 -48.5 -16.359 1 96.69 133 ILE A C 1
ATOM 1038 O O . ILE A 1 133 ? -7.012 -47.844 -15.594 1 96.69 133 ILE A O 1
ATOM 1042 N N . ARG A 1 134 ? -6.727 -49.562 -16.953 1 95.69 134 ARG A N 1
ATOM 1043 C CA . ARG A 1 134 ? -8.055 -50.094 -16.688 1 95.69 134 ARG A CA 1
ATOM 1044 C C . ARG A 1 134 ? -8.227 -50.469 -15.227 1 95.69 134 ARG A C 1
ATOM 1046 O O . ARG A 1 134 ? -9.258 -50.188 -14.617 1 95.69 134 ARG A O 1
ATOM 1053 N N . SER A 1 135 ? -7.23 -51.094 -14.695 1 94.75 135 SER A N 1
ATOM 1054 C CA . SER A 1 135 ? -7.266 -51.531 -13.305 1 94.75 135 SER A CA 1
ATOM 1055 C C . SER A 1 135 ? -7.434 -50.344 -12.367 1 94.75 135 SER A C 1
ATOM 1057 O O . SER A 1 135 ? -8.25 -50.375 -11.445 1 94.75 135 SER A O 1
ATOM 1059 N N . VAL A 1 136 ? -6.707 -49.281 -12.625 1 94.81 136 VAL A N 1
ATOM 1060 C CA . VAL A 1 136 ? -6.773 -48.062 -11.789 1 94.81 136 VAL A CA 1
ATOM 1061 C C . VAL A 1 136 ? -8.125 -47.375 -11.977 1 94.81 136 VAL A C 1
ATOM 1063 O O . VAL A 1 136 ? -8.719 -46.906 -11.008 1 94.81 136 VAL A O 1
ATOM 1066 N N . ALA A 1 137 ? -8.625 -47.312 -13.203 1 95.94 137 ALA A N 1
ATOM 1067 C CA . ALA A 1 137 ? -9.906 -46.688 -13.508 1 95.94 137 ALA A CA 1
ATOM 1068 C C . ALA A 1 137 ? -11.047 -47.375 -12.789 1 95.94 137 ALA A C 1
ATOM 1070 O O . ALA A 1 137 ? -12.016 -46.75 -12.367 1 95.94 137 ALA A O 1
ATOM 1071 N N . THR A 1 138 ? -10.914 -48.688 -12.625 1 95.5 138 THR A N 1
ATOM 1072 C CA . THR A 1 138 ? -12.031 -49.469 -12.109 1 95.5 138 THR A CA 1
ATOM 1073 C C . THR A 1 138 ? -11.766 -49.906 -10.672 1 95.5 138 THR A C 1
ATOM 1075 O O . THR A 1 138 ? -12.523 -50.688 -10.102 1 95.5 138 THR A O 1
ATOM 1078 N N . ALA A 1 139 ? -10.719 -49.438 -10.141 1 93.25 139 ALA A N 1
ATOM 1079 C CA . ALA A 1 139 ? -10.328 -49.875 -8.797 1 93.25 139 ALA A CA 1
ATOM 1080 C C . ALA A 1 139 ? -11.328 -49.375 -7.758 1 93.25 139 ALA A C 1
ATOM 1082 O O . ALA A 1 139 ? -11.852 -48.25 -7.859 1 93.25 139 ALA A O 1
ATOM 1083 N N . GLU A 1 140 ? -11.664 -50.156 -6.691 1 87.19 140 GLU A N 1
ATOM 1084 C CA . GLU A 1 140 ? -12.594 -49.812 -5.625 1 87.19 140 GLU A CA 1
ATOM 1085 C C . GLU A 1 140 ? -11.93 -48.938 -4.582 1 87.19 140 GLU A C 1
ATOM 1087 O O . GLU A 1 140 ? -12.602 -48.125 -3.922 1 87.19 140 GLU A O 1
ATOM 1092 N N . ASP A 1 141 ? -10.742 -49 -4.195 1 66.25 141 ASP A N 1
ATOM 1093 C CA . ASP A 1 141 ? -10.039 -48.406 -3.074 1 66.25 141 ASP A CA 1
ATOM 1094 C C . ASP A 1 141 ? -9.766 -46.906 -3.35 1 66.25 141 ASP A C 1
ATOM 1096 O O . ASP A 1 141 ? -9.227 -46.219 -2.496 1 66.25 141 ASP A O 1
ATOM 1100 N N . GLY A 1 142 ? -10.438 -46.406 -4.242 1 61.66 142 GLY A N 1
ATOM 1101 C CA . GLY A 1 142 ? -10.039 -45.031 -4.473 1 61.66 142 GLY A CA 1
ATOM 1102 C C . GLY A 1 142 ? -11.008 -44.031 -3.871 1 61.66 142 GLY A C 1
ATOM 1103 O O . GLY A 1 142 ? -11.961 -44.406 -3.191 1 61.66 142 GLY A O 1
ATOM 1104 N N . VAL A 1 143 ? -10.523 -42.75 -3.684 1 63.84 143 VAL A N 1
ATOM 1105 C CA . VAL A 1 143 ? -11.203 -41.562 -3.127 1 63.84 143 VAL A CA 1
ATOM 1106 C C . VAL A 1 143 ? -12.539 -41.375 -3.838 1 63.84 143 VAL A C 1
ATOM 1108 O O . VAL A 1 143 ? -13.414 -40.656 -3.334 1 63.84 143 VAL A O 1
ATOM 1111 N N . SER A 1 144 ? -12.586 -42.188 -5.023 1 75.44 144 SER A N 1
ATOM 1112 C CA . SER A 1 144 ? -13.766 -41.875 -5.828 1 75.44 144 SER A CA 1
ATOM 1113 C C . SER A 1 144 ? -14.492 -43.156 -6.258 1 75.44 144 SER A C 1
ATOM 1115 O O . SER A 1 144 ? -13.969 -44.25 -6.078 1 75.44 144 SER A O 1
ATOM 1117 N N . THR A 1 145 ? -15.773 -43.094 -6.715 1 88.38 145 THR A N 1
ATOM 1118 C CA . THR A 1 145 ? -16.531 -44.219 -7.238 1 88.38 145 THR A CA 1
ATOM 1119 C C . THR A 1 145 ? -15.828 -44.812 -8.461 1 88.38 145 THR A C 1
ATOM 1121 O O . THR A 1 145 ? -15.406 -44.094 -9.359 1 88.38 145 THR A O 1
ATOM 1124 N N . PRO A 1 146 ? -15.641 -46.125 -8.445 1 94.88 146 PRO A N 1
ATOM 1125 C CA . PRO A 1 146 ? -14.984 -46.75 -9.594 1 94.88 146 PRO A CA 1
ATOM 1126 C C . PRO A 1 146 ? -15.727 -46.531 -10.906 1 94.88 146 PRO A C 1
ATOM 1128 O O . PRO A 1 146 ? -16.953 -46.5 -10.93 1 94.88 146 PRO A O 1
ATOM 1131 N N . ALA A 1 147 ? -14.992 -46.375 -11.93 1 96.69 147 ALA A N 1
ATOM 1132 C CA . ALA A 1 147 ? -15.602 -46.312 -13.25 1 96.69 147 ALA A CA 1
ATOM 1133 C C . ALA A 1 147 ? -16.125 -47.688 -13.664 1 96.69 147 ALA A C 1
ATOM 1135 O O . ALA A 1 147 ? -15.602 -48.719 -13.25 1 96.69 147 ALA A O 1
ATOM 1136 N N . LYS A 1 148 ? -17.172 -47.688 -14.406 1 96.88 148 LYS A N 1
ATOM 1137 C CA . LYS A 1 148 ? -17.766 -48.938 -14.914 1 96.88 148 LYS A CA 1
ATOM 1138 C C . LYS A 1 148 ? -17.516 -49.094 -16.406 1 96.88 148 LYS A C 1
ATOM 1140 O O . LYS A 1 148 ? -17.75 -48.156 -17.188 1 96.88 148 LYS A O 1
ATOM 1145 N N . VAL A 1 149 ? -17.016 -50.281 -16.766 1 96.75 149 VAL A N 1
ATOM 1146 C CA . VAL A 1 149 ? -16.781 -50.531 -18.172 1 96.75 149 VAL A CA 1
ATOM 1147 C C . VAL A 1 149 ? -17.844 -51.531 -18.703 1 96.75 149 VAL A C 1
ATOM 1149 O O . VAL A 1 149 ? -17.938 -52.656 -18.219 1 96.75 149 VAL A O 1
ATOM 1152 N N . HIS A 1 150 ? -18.656 -51.031 -19.625 1 96.38 150 HIS A N 1
ATOM 1153 C CA . HIS A 1 150 ? -19.625 -51.844 -20.312 1 96.38 150 HIS A CA 1
ATOM 1154 C C . HIS A 1 150 ? -19.078 -52.375 -21.641 1 96.38 150 HIS A C 1
ATOM 1156 O O . HIS A 1 150 ? -18.891 -51.594 -22.578 1 96.38 150 HIS A O 1
ATOM 1162 N N . VAL A 1 151 ? -18.859 -53.656 -21.797 1 94.56 151 VAL A N 1
ATOM 1163 C CA . VAL A 1 151 ? -18.281 -54.219 -23 1 94.56 151 VAL A CA 1
ATOM 1164 C C . VAL A 1 151 ? -19.406 -54.656 -23.953 1 94.56 151 VAL A C 1
ATOM 1166 O O . VAL A 1 151 ? -20.578 -54.594 -23.578 1 94.56 151 VAL A O 1
ATOM 1169 N N . ALA A 1 152 ? -19.062 -55 -25.141 1 93.19 152 ALA A N 1
ATOM 1170 C CA . ALA A 1 152 ? -20.016 -55.375 -26.172 1 93.19 152 ALA A CA 1
ATOM 1171 C C . ALA A 1 152 ? -21.141 -54.344 -26.281 1 93.19 152 ALA A C 1
ATOM 1173 O O . ALA A 1 152 ? -22.312 -54.688 -26.422 1 93.19 152 ALA A O 1
ATOM 1174 N N . SER A 1 153 ? -20.812 -53.125 -26.109 1 94 153 SER A N 1
ATOM 1175 C CA . SER A 1 153 ? -21.75 -52.031 -26.125 1 94 153 SER A CA 1
ATOM 1176 C C . SER A 1 153 ? -21.422 -51.031 -27.234 1 94 153 SER A C 1
ATOM 1178 O O . SER A 1 153 ? -20.75 -50.031 -27 1 94 153 SER A O 1
ATOM 1180 N N . LYS A 1 154 ? -21.984 -51.344 -28.359 1 93.88 154 LYS A N 1
ATOM 1181 C CA . LYS A 1 154 ? -21.734 -50.5 -29.531 1 93.88 154 LYS A CA 1
ATOM 1182 C C . LYS A 1 154 ? -22.688 -49.312 -29.594 1 93.88 154 LYS A C 1
ATOM 1184 O O . LYS A 1 154 ? -23.906 -49.5 -29.484 1 93.88 154 LYS A O 1
ATOM 1189 N N . ILE A 1 155 ? -22.125 -48.156 -29.781 1 94.75 155 ILE A N 1
ATOM 1190 C CA . ILE A 1 155 ? -22.922 -46.938 -29.891 1 94.75 155 ILE A CA 1
ATOM 1191 C C . ILE A 1 155 ? -23.328 -46.688 -31.344 1 94.75 155 ILE A C 1
ATOM 1193 O O . ILE A 1 155 ? -22.5 -46.812 -32.25 1 94.75 155 ILE A O 1
ATOM 1197 N N . VAL A 1 156 ? -24.578 -46.312 -31.531 1 93.88 156 VAL A N 1
ATOM 1198 C CA . VAL A 1 156 ? -25.062 -46.125 -32.906 1 93.88 156 VAL A CA 1
ATOM 1199 C C . VAL A 1 156 ? -25.594 -44.688 -33.062 1 93.88 156 VAL A C 1
ATOM 1201 O O . VAL A 1 156 ? -25.844 -44.25 -34.188 1 93.88 156 VAL A O 1
ATOM 1204 N N . GLY A 1 157 ? -25.703 -44 -31.953 1 94.75 157 GLY A N 1
ATOM 1205 C CA . GLY A 1 157 ? -26.219 -42.625 -32.031 1 94.75 157 GLY A CA 1
ATOM 1206 C C . GLY A 1 157 ? -25.906 -41.812 -30.781 1 94.75 157 GLY A C 1
ATOM 1207 O O . GLY A 1 157 ? -25.672 -42.375 -29.719 1 94.75 157 GLY A O 1
ATOM 1208 N N . ALA A 1 158 ? -25.891 -40.5 -31.016 1 96.44 158 ALA A N 1
ATOM 1209 C CA . ALA A 1 158 ? -25.672 -39.562 -29.906 1 96.44 158 ALA A CA 1
ATOM 1210 C C . ALA A 1 158 ? -26.406 -38.25 -30.125 1 96.44 158 ALA A C 1
ATOM 1212 O O . ALA A 1 158 ? -26.641 -37.844 -31.266 1 96.44 158 ALA A O 1
ATOM 1213 N N . ASP A 1 159 ? -26.844 -37.656 -29.125 1 97 159 ASP A N 1
ATOM 1214 C CA . ASP A 1 159 ? -27.438 -36.312 -29.125 1 97 159 ASP A CA 1
ATOM 1215 C C . ASP A 1 159 ? -26.672 -35.375 -28.172 1 97 159 ASP A C 1
ATOM 1217 O O . ASP A 1 159 ? -26.953 -35.375 -26.969 1 97 159 ASP A O 1
ATOM 1221 N N . PRO A 1 160 ? -25.797 -34.562 -28.734 1 97.25 160 PRO A N 1
ATOM 1222 C CA . PRO A 1 160 ? -24.953 -33.688 -27.906 1 97.25 160 PRO A CA 1
ATOM 1223 C C . PRO A 1 160 ? -25.75 -32.656 -27.094 1 97.25 160 PRO A C 1
ATOM 1225 O O . PRO A 1 160 ? -25.297 -32.219 -26.047 1 97.25 160 PRO A O 1
ATOM 1228 N N . GLU A 1 161 ? -26.859 -32.25 -27.547 1 96.56 161 GLU A N 1
ATOM 1229 C CA . GLU A 1 161 ? -27.672 -31.266 -26.859 1 96.56 161 GLU A CA 1
ATOM 1230 C C . GLU A 1 161 ? -28.375 -31.875 -25.641 1 96.56 161 GLU A C 1
ATOM 1232 O O . GLU A 1 161 ? -28.359 -31.297 -24.562 1 96.56 161 GLU A O 1
ATOM 1237 N N . LYS A 1 162 ? -28.922 -33.031 -25.828 1 96.31 162 LYS A N 1
ATOM 1238 C CA . LYS A 1 162 ? -29.672 -33.688 -24.766 1 96.31 162 LYS A CA 1
ATOM 1239 C C . LYS A 1 162 ? -28.75 -34.531 -23.875 1 96.31 162 LYS A C 1
ATOM 1241 O O . LYS A 1 162 ? -29.125 -34.875 -22.75 1 96.31 162 LYS A O 1
ATOM 1246 N N . GLY A 1 163 ? -27.594 -34.812 -24.344 1 97.56 163 GLY A N 1
ATOM 1247 C CA . GLY A 1 163 ? -26.688 -35.688 -23.594 1 97.56 163 GLY A CA 1
ATOM 1248 C C . GLY A 1 163 ? -27.125 -37.125 -23.547 1 97.56 163 GLY A C 1
ATOM 1249 O O . GLY A 1 163 ? -27.156 -37.75 -22.484 1 97.56 163 GLY A O 1
ATOM 1250 N N . THR A 1 164 ? -27.5 -37.594 -24.688 1 97.81 164 THR A N 1
ATOM 1251 C CA . THR A 1 164 ? -27.969 -38.969 -24.734 1 97.81 164 THR A CA 1
ATOM 1252 C C . THR A 1 164 ? -27.141 -39.781 -25.734 1 97.81 164 THR A C 1
ATOM 1254 O O . THR A 1 164 ? -26.688 -39.25 -26.75 1 97.81 164 THR A O 1
ATOM 1257 N N . LEU A 1 165 ? -26.906 -41.062 -25.438 1 97.69 165 LEU A N 1
ATOM 1258 C CA . LEU A 1 165 ? -26.281 -42.062 -26.312 1 97.69 165 LEU A CA 1
ATOM 1259 C C . LEU A 1 165 ? -27.25 -43.188 -26.609 1 97.69 165 LEU A C 1
ATOM 1261 O O . LEU A 1 165 ? -28.031 -43.594 -25.75 1 97.69 165 LEU A O 1
ATOM 1265 N N . GLN A 1 166 ? -27.172 -43.656 -27.797 1 97.44 166 GLN A N 1
ATOM 1266 C CA . GLN A 1 166 ? -27.969 -44.812 -28.172 1 97.44 166 GLN A CA 1
ATOM 1267 C C . GLN A 1 166 ? -27.078 -46 -28.469 1 97.44 166 GLN A C 1
ATOM 1269 O O . GLN A 1 166 ? -26.141 -45.938 -29.266 1 97.44 166 GLN A O 1
ATOM 1274 N N . LEU A 1 167 ? -27.422 -47.125 -27.875 1 96.12 167 LEU A N 1
ATOM 1275 C CA . LEU A 1 167 ? -26.703 -48.375 -28.125 1 96.12 167 LEU A CA 1
ATOM 1276 C C . LEU A 1 167 ? -27.359 -49.156 -29.25 1 96.12 167 LEU A C 1
ATOM 1278 O O . LEU A 1 167 ? -28.516 -48.906 -29.594 1 96.12 167 LEU A O 1
ATOM 1282 N N . GLU A 1 168 ? -26.625 -50.062 -29.766 1 94.44 168 GLU A N 1
ATOM 1283 C CA . GLU A 1 168 ? -27.109 -50.875 -30.859 1 94.44 168 GLU A CA 1
ATOM 1284 C C . GLU A 1 168 ? -28.312 -51.719 -30.422 1 94.44 168 GLU A C 1
ATOM 1286 O O . GLU A 1 168 ? -29.219 -51.969 -31.219 1 94.44 168 GLU A O 1
ATOM 1291 N N . ASP A 1 169 ? -28.453 -52.062 -29.125 1 92.69 169 ASP A N 1
ATOM 1292 C CA . ASP A 1 169 ? -29.547 -52.906 -28.625 1 92.69 169 ASP A CA 1
ATOM 1293 C C . ASP A 1 169 ? -30.797 -52.062 -28.344 1 92.69 169 ASP A C 1
ATOM 1295 O O . ASP A 1 169 ? -31.797 -52.594 -27.875 1 92.69 169 ASP A O 1
ATOM 1299 N N . GLY A 1 170 ? -30.703 -50.844 -28.531 1 92.88 170 GLY A N 1
ATOM 1300 C CA . GLY A 1 170 ? -31.859 -49.969 -28.375 1 92.88 170 GLY A CA 1
ATOM 1301 C C . GLY A 1 170 ? -31.859 -49.219 -27.062 1 92.88 170 GLY A C 1
ATOM 1302 O O . GLY A 1 170 ? -32.656 -48.281 -26.891 1 92.88 170 GLY A O 1
ATOM 1303 N N . THR A 1 171 ? -30.938 -49.5 -26.234 1 96 171 THR A N 1
ATOM 1304 C CA . THR A 1 171 ? -30.844 -48.844 -24.938 1 96 171 THR A CA 1
ATOM 1305 C C . THR A 1 171 ? -30.406 -47.375 -25.125 1 96 171 THR A C 1
ATOM 1307 O O . THR A 1 171 ? -29.531 -47.094 -25.953 1 96 171 THR A O 1
ATOM 1310 N N . THR A 1 172 ? -31.047 -46.469 -24.391 1 96.94 172 THR A N 1
ATOM 1311 C CA . THR A 1 172 ? -30.672 -45.062 -24.375 1 96.94 172 THR A CA 1
ATOM 1312 C C . THR A 1 172 ? -30.016 -44.688 -23.062 1 96.94 172 THR A C 1
ATOM 1314 O O . THR A 1 172 ? -30.516 -45.031 -21.984 1 96.94 172 THR A O 1
ATOM 1317 N N . ILE A 1 173 ? -28.875 -44.031 -23.094 1 97.44 173 ILE A N 1
ATOM 1318 C CA . ILE A 1 173 ? -28.125 -43.625 -21.922 1 97.44 173 ILE A CA 1
ATOM 1319 C C . ILE A 1 173 ? -28.156 -42.125 -21.781 1 97.44 173 ILE A C 1
ATOM 1321 O O . ILE A 1 173 ? -27.844 -41.406 -22.75 1 97.44 173 ILE A O 1
ATOM 1325 N N . GLN A 1 174 ? -28.578 -41.688 -20.656 1 97.56 174 GLN A N 1
ATOM 1326 C CA . GLN A 1 174 ? -28.547 -40.25 -20.359 1 97.56 174 GLN A CA 1
ATOM 1327 C C . GLN A 1 174 ? -27.281 -39.906 -19.578 1 97.56 174 GLN A C 1
ATOM 1329 O O . GLN A 1 174 ? -26.906 -40.594 -18.641 1 97.56 174 GLN A O 1
ATOM 1334 N N . ALA A 1 175 ? -26.594 -38.875 -19.984 1 98.19 175 ALA A N 1
ATOM 1335 C CA . ALA A 1 175 ? -25.375 -38.406 -19.312 1 98.19 175 ALA A CA 1
ATOM 1336 C C . ALA A 1 175 ? -25.297 -36.875 -19.297 1 98.19 175 ALA A C 1
ATOM 1338 O O . ALA A 1 175 ? -25.938 -36.219 -20.125 1 98.19 175 ALA A O 1
ATOM 1339 N N . ASP A 1 176 ? -24.609 -36.281 -18.328 1 98.25 176 ASP A N 1
ATOM 1340 C CA . ASP A 1 176 ? -24.344 -34.844 -18.266 1 98.25 176 ASP A CA 1
ATOM 1341 C C . ASP A 1 176 ? -23.203 -34.469 -19.203 1 98.25 176 ASP A C 1
ATOM 1343 O O . ASP A 1 176 ? -23.141 -33.312 -19.672 1 98.25 176 ASP A O 1
ATOM 1347 N N . VAL A 1 177 ? -22.297 -35.375 -19.422 1 98.75 177 VAL A N 1
ATOM 1348 C CA . VAL A 1 177 ? -21.141 -35.219 -20.297 1 98.75 177 VAL A CA 1
ATOM 1349 C C . VAL A 1 177 ? -20.938 -36.469 -21.125 1 98.75 177 VAL A C 1
ATOM 1351 O O . VAL A 1 177 ? -21.016 -37.594 -20.594 1 98.75 177 VAL A O 1
ATOM 1354 N N . ILE A 1 178 ? -20.75 -36.344 -22.375 1 98.75 178 ILE A N 1
ATOM 1355 C CA . ILE A 1 178 ? -20.406 -37.438 -23.266 1 98.75 178 ILE A CA 1
ATOM 1356 C C . ILE A 1 178 ? -19 -37.219 -23.828 1 98.75 178 ILE A C 1
ATOM 1358 O O . ILE A 1 178 ? -18.703 -36.125 -24.359 1 98.75 178 ILE A O 1
ATOM 1362 N N . ILE A 1 179 ? -18.156 -38.188 -23.688 1 98.81 179 ILE A N 1
ATOM 1363 C CA . ILE A 1 179 ? -16.812 -38.094 -24.219 1 98.81 179 ILE A CA 1
ATOM 1364 C C . ILE A 1 179 ? -16.625 -39.156 -25.312 1 98.81 179 ILE A C 1
ATOM 1366 O O . ILE A 1 179 ? -16.734 -40.344 -25.062 1 98.81 179 ILE A O 1
ATOM 1370 N N . GLY A 1 180 ? -16.438 -38.656 -26.531 1 98.44 180 GLY A N 1
ATOM 1371 C CA . GLY A 1 180 ? -16.078 -39.562 -27.625 1 98.44 180 GLY A CA 1
ATOM 1372 C C . GLY A 1 180 ? -14.617 -39.969 -27.625 1 98.44 180 GLY A C 1
ATOM 1373 O O . GLY A 1 180 ? -13.758 -39.156 -28.047 1 98.44 180 GLY A O 1
ATOM 1374 N N . ALA A 1 181 ? -14.305 -41.125 -27.234 1 98.12 181 ALA A N 1
ATOM 1375 C CA . ALA A 1 181 ? -12.969 -41.719 -27.203 1 98.12 181 ALA A CA 1
ATOM 1376 C C . ALA A 1 181 ? -12.914 -43 -28.016 1 98.12 181 ALA A C 1
ATOM 1378 O O . ALA A 1 181 ? -12.297 -44 -27.594 1 98.12 181 ALA A O 1
ATOM 1379 N N . ASP A 1 182 ? -13.531 -43 -29.156 1 95.19 182 ASP A N 1
ATOM 1380 C CA . ASP A 1 182 ? -13.758 -44.25 -29.906 1 95.19 182 ASP A CA 1
ATOM 1381 C C . ASP A 1 182 ? -12.797 -44.375 -31.078 1 95.19 182 ASP A C 1
ATOM 1383 O O . ASP A 1 182 ? -13.078 -45.062 -32.062 1 95.19 182 ASP A O 1
ATOM 1387 N N . GLY A 1 183 ? -11.75 -43.656 -31.062 1 92.38 183 GLY A N 1
ATOM 1388 C CA . GLY A 1 183 ? -10.609 -43.906 -31.938 1 92.38 183 GLY A CA 1
ATOM 1389 C C . GLY A 1 183 ? -10.758 -43.312 -33.312 1 92.38 183 GLY A C 1
ATOM 1390 O O . GLY A 1 183 ? -11.562 -42.375 -33.5 1 92.38 183 GLY A O 1
ATOM 1391 N N . ILE A 1 184 ? -9.977 -43.781 -34.25 1 90.25 184 ILE A N 1
ATOM 1392 C CA . ILE A 1 184 ? -9.781 -43.188 -35.562 1 90.25 184 ILE A CA 1
ATOM 1393 C C . ILE A 1 184 ? -11.062 -43.312 -36.375 1 90.25 184 ILE A C 1
ATOM 1395 O O . ILE A 1 184 ? -11.359 -42.469 -37.219 1 90.25 184 ILE A O 1
ATOM 1399 N N . TYR A 1 185 ? -11.867 -44.312 -36.156 1 89.81 185 TYR A N 1
ATOM 1400 C CA . TYR A 1 185 ? -13.133 -44.531 -36.875 1 89.81 185 TYR A CA 1
ATOM 1401 C C . TYR A 1 185 ? -14.312 -44.094 -36 1 89.81 185 TYR A C 1
ATOM 1403 O O . TYR A 1 185 ? -15.375 -44.719 -36.031 1 89.81 185 TYR A O 1
ATOM 1411 N N . SER A 1 186 ? -14.078 -43.156 -35.344 1 93.19 186 SER A N 1
ATOM 1412 C CA . SER A 1 186 ? -15.031 -42.656 -34.375 1 93.19 186 SER A CA 1
ATOM 1413 C C . SER A 1 186 ? -16.422 -42.5 -34.969 1 93.19 186 SER A C 1
ATOM 1415 O O . SER A 1 186 ? -16.562 -41.906 -36.062 1 93.19 186 SER A O 1
ATOM 1417 N N . LYS A 1 187 ? -17.391 -43 -34.25 1 91.38 187 LYS A N 1
ATOM 1418 C CA . LYS A 1 187 ? -18.797 -42.781 -34.594 1 91.38 187 LYS A CA 1
ATOM 1419 C C . LYS A 1 187 ? -19.344 -41.531 -33.969 1 91.38 187 LYS A C 1
ATOM 1421 O O . LYS A 1 187 ? -20.344 -40.969 -34.438 1 91.38 187 LYS A O 1
ATOM 1426 N N . THR A 1 188 ? -18.719 -41.062 -33 1 94.69 188 THR A N 1
ATOM 1427 C CA . THR A 1 188 ? -19.188 -39.875 -32.25 1 94.69 188 THR A CA 1
ATOM 1428 C C . THR A 1 188 ? -18.75 -38.594 -32.938 1 94.69 188 THR A C 1
ATOM 1430 O O . THR A 1 188 ? -19.359 -37.562 -32.781 1 94.69 188 THR A O 1
ATOM 1433 N N . ARG A 1 189 ? -17.703 -38.625 -33.688 1 94.88 189 ARG A N 1
ATOM 1434 C CA . ARG A 1 189 ? -17.109 -37.469 -34.344 1 94.88 189 ARG A CA 1
ATOM 1435 C C . ARG A 1 189 ? -18.141 -36.75 -35.219 1 94.88 189 ARG A C 1
ATOM 1437 O O . ARG A 1 189 ? -18.172 -35.531 -35.25 1 94.88 189 ARG A O 1
ATOM 1444 N N . LYS A 1 190 ? -18.953 -37.5 -35.875 1 93 190 LYS A N 1
ATOM 1445 C CA . LYS A 1 190 ? -19.922 -36.906 -36.812 1 93 190 LYS A CA 1
ATOM 1446 C C . LYS A 1 190 ? -20.922 -36 -36.062 1 93 190 LYS A C 1
ATOM 1448 O O . LYS A 1 190 ? -21.484 -35.094 -36.656 1 93 190 LYS A O 1
ATOM 1453 N N . TYR A 1 191 ? -21.141 -36.281 -34.812 1 95.12 191 TYR A N 1
ATOM 1454 C CA . TYR A 1 191 ? -22.094 -35.5 -34.031 1 95.12 191 TYR A CA 1
ATOM 1455 C C . TYR A 1 191 ? -21.469 -34.188 -33.562 1 95.12 191 TYR A C 1
ATOM 1457 O O . TYR A 1 191 ? -22.172 -33.281 -33.062 1 95.12 191 TYR A O 1
ATOM 1465 N N . VAL A 1 192 ? -20.188 -34.031 -33.688 1 94.94 192 VAL A N 1
ATOM 1466 C CA . VAL A 1 192 ? -19.516 -32.75 -33.406 1 94.94 192 VAL A CA 1
ATOM 1467 C C . VAL A 1 192 ? -19.391 -31.922 -34.688 1 94.94 192 VAL A C 1
ATOM 1469 O O . VAL A 1 192 ? -19.703 -30.734 -34.656 1 94.94 192 VAL A O 1
ATOM 1472 N N . THR A 1 193 ? -18.984 -32.562 -35.719 1 88.56 193 THR A N 1
ATOM 1473 C CA . THR A 1 193 ? -18.672 -31.828 -36.969 1 88.56 193 THR A CA 1
ATOM 1474 C C . THR A 1 193 ? -19.906 -31.688 -37.812 1 88.56 193 THR A C 1
ATOM 1476 O O . THR A 1 193 ? -19.969 -30.812 -38.688 1 88.56 193 THR A O 1
ATOM 1479 N N . GLY A 1 194 ? -20.891 -32.531 -37.656 1 85.25 194 GLY A N 1
ATOM 1480 C CA . GLY A 1 194 ? -22.078 -32.531 -38.5 1 85.25 194 GLY A CA 1
ATOM 1481 C C . GLY A 1 194 ? -21.891 -33.312 -39.781 1 85.25 194 GLY A C 1
ATOM 1482 O O . GLY A 1 194 ? -22.859 -33.531 -40.531 1 85.25 194 GLY A O 1
ATOM 1483 N N . THR A 1 195 ? -20.625 -33.562 -40.094 1 80.69 195 THR A N 1
ATOM 1484 C CA . THR A 1 195 ? -20.312 -34.344 -41.312 1 80.69 195 THR A CA 1
ATOM 1485 C C . THR A 1 195 ? -19.391 -35.531 -40.969 1 80.69 195 THR A C 1
ATOM 1487 O O . THR A 1 195 ? -18.875 -35.594 -39.844 1 80.69 195 THR A O 1
ATOM 1490 N N . ASP A 1 196 ? -19.438 -36.438 -41.781 1 71.56 196 ASP A N 1
ATOM 1491 C CA . ASP A 1 196 ? -18.469 -37.5 -41.625 1 71.56 196 ASP A CA 1
ATOM 1492 C C . ASP A 1 196 ? -17.094 -37.094 -42.125 1 71.56 196 ASP A C 1
ATOM 1494 O O . ASP A 1 196 ? -16.891 -36.969 -43.344 1 71.56 196 ASP A O 1
ATOM 1498 N N . PRO A 1 197 ? -16.281 -36.75 -41.188 1 69.5 197 PRO A N 1
ATOM 1499 C CA . PRO A 1 197 ? -14.953 -36.344 -41.688 1 69.5 197 PRO A CA 1
ATOM 1500 C C . PRO A 1 197 ? -14.266 -37.469 -42.469 1 69.5 197 PRO A C 1
ATOM 1502 O O . PRO A 1 197 ? -14.43 -38.656 -42.156 1 69.5 197 PRO A O 1
ATOM 1505 N N . LYS A 1 198 ? -13.602 -37.031 -43.531 1 78.31 198 LYS A N 1
ATOM 1506 C CA . LYS A 1 198 ? -12.945 -37.969 -44.438 1 78.31 198 LYS A CA 1
ATOM 1507 C C . LYS A 1 198 ? -11.562 -38.344 -43.938 1 78.31 198 LYS A C 1
ATOM 1509 O O . LYS A 1 198 ? -10.719 -37.469 -43.688 1 78.31 198 LYS A O 1
ATOM 1514 N N . LEU A 1 199 ? -11.445 -39.562 -43.594 1 85.25 199 LEU A N 1
ATOM 1515 C CA . LEU A 1 199 ? -10.125 -40.156 -43.344 1 85.25 199 LEU A CA 1
ATOM 1516 C C . LEU A 1 199 ? -9.367 -40.375 -44.656 1 85.25 199 LEU A C 1
ATOM 1518 O O . LEU A 1 199 ? -9.969 -40.719 -45.656 1 85.25 199 LEU A O 1
ATOM 1522 N N . PHE A 1 200 ? -8.148 -40 -44.656 1 86.12 200 PHE A N 1
ATOM 1523 C CA . PHE A 1 200 ? -7.355 -40.281 -45.875 1 86.12 200 PHE A CA 1
ATOM 1524 C C . PHE A 1 200 ? -6.074 -41.031 -45.5 1 86.12 200 PHE A C 1
ATOM 1526 O O . PHE A 1 200 ? -5.602 -40.938 -44.344 1 86.12 200 PHE A O 1
ATOM 1533 N N . ARG A 1 201 ? -5.605 -41.688 -46.5 1 85.94 201 ARG A N 1
ATOM 1534 C CA . ARG A 1 201 ? -4.359 -42.438 -46.344 1 85.94 201 ARG A CA 1
ATOM 1535 C C . ARG A 1 201 ? -3.166 -41.469 -46.281 1 85.94 201 ARG A C 1
ATOM 1537 O O . ARG A 1 201 ? -3.105 -40.5 -47.031 1 85.94 201 ARG A O 1
ATOM 1544 N N . SER A 1 202 ? -2.275 -41.781 -45.375 1 85.19 202 SER A N 1
ATOM 1545 C CA . SER A 1 202 ? -1.075 -40.969 -45.219 1 85.19 202 SER A CA 1
ATOM 1546 C C . SER A 1 202 ? -0.05 -41.312 -46.312 1 85.19 202 SER A C 1
ATOM 1548 O O . SER A 1 202 ? 0.927 -40.562 -46.5 1 85.19 202 SER A O 1
ATOM 1550 N N . GLY A 1 203 ? -0.251 -42.406 -46.969 1 85.56 203 GLY A N 1
ATOM 1551 C CA . GLY A 1 203 ? 0.706 -42.906 -47.938 1 85.56 203 GLY A CA 1
ATOM 1552 C C . GLY A 1 203 ? 1.68 -43.906 -47.375 1 85.56 203 GLY A C 1
ATOM 1553 O O . GLY A 1 203 ? 2.537 -44.438 -48.094 1 85.56 203 GLY A O 1
ATOM 1554 N N . LYS A 1 204 ? 1.485 -44.156 -46.125 1 90.31 204 LYS A N 1
ATOM 1555 C CA . LYS A 1 204 ? 2.398 -45.094 -45.469 1 90.31 204 LYS A CA 1
ATOM 1556 C C . LYS A 1 204 ? 1.63 -46.188 -44.75 1 90.31 204 LYS A C 1
ATOM 1558 O O . LYS A 1 204 ? 0.446 -46.031 -44.438 1 90.31 204 LYS A O 1
ATOM 1563 N N . ALA A 1 205 ? 2.273 -47.312 -44.562 1 90.75 205 ALA A N 1
ATOM 1564 C CA . ALA A 1 205 ? 1.8 -48.406 -43.75 1 90.75 205 ALA A CA 1
ATOM 1565 C C . ALA A 1 205 ? 2.902 -48.938 -42.844 1 90.75 205 ALA A C 1
ATOM 1567 O O . ALA A 1 205 ? 4.07 -48.562 -42.969 1 90.75 205 ALA A O 1
ATOM 1568 N N . ALA A 1 206 ? 2.484 -49.719 -41.906 1 91.75 206 ALA A N 1
ATOM 1569 C CA . ALA A 1 206 ? 3.488 -50.219 -40.938 1 91.75 206 ALA A CA 1
ATOM 1570 C C . ALA A 1 206 ? 3.246 -51.688 -40.594 1 91.75 206 ALA A C 1
ATOM 1572 O O . ALA A 1 206 ? 2.117 -52.094 -40.281 1 91.75 206 ALA A O 1
ATOM 1573 N N . PHE A 1 207 ? 4.332 -52.469 -40.75 1 91.88 207 PHE A N 1
ATOM 1574 C CA . PHE A 1 207 ? 4.332 -53.812 -40.125 1 91.88 207 PHE A CA 1
ATOM 1575 C C . PHE A 1 207 ? 4.695 -53.719 -38.656 1 91.88 207 PHE A C 1
ATOM 1577 O O . PHE A 1 207 ? 5.645 -53 -38.281 1 91.88 207 PHE A O 1
ATOM 1584 N N . ARG A 1 208 ? 3.926 -54.375 -37.812 1 91.5 208 ARG A N 1
ATOM 1585 C CA . ARG A 1 208 ? 4.227 -54.375 -36.406 1 91.5 208 ARG A CA 1
ATOM 1586 C C . ARG A 1 208 ? 4.27 -55.812 -35.844 1 91.5 208 ARG A C 1
ATOM 1588 O O . ARG A 1 208 ? 3.402 -56.625 -36.188 1 91.5 208 ARG A O 1
ATOM 1595 N N . PHE A 1 209 ? 5.293 -56.062 -35.094 1 91.69 209 PHE A N 1
ATOM 1596 C CA . PHE A 1 209 ? 5.422 -57.375 -34.5 1 91.69 209 PHE A CA 1
ATOM 1597 C C . PHE A 1 209 ? 6.453 -57.344 -33.375 1 91.69 209 PHE A C 1
ATOM 1599 O O . PHE A 1 209 ? 7.176 -56.375 -33.188 1 91.69 209 PHE A O 1
ATOM 1606 N N . LEU A 1 210 ? 6.504 -58.469 -32.625 1 93 210 LEU A N 1
ATOM 1607 C CA . LEU A 1 210 ? 7.438 -58.625 -31.516 1 93 210 LEU A CA 1
ATOM 1608 C C . LEU A 1 210 ? 8.344 -59.844 -31.734 1 93 210 LEU A C 1
ATOM 1610 O O . LEU A 1 210 ? 7.91 -60.844 -32.281 1 93 210 LEU A O 1
ATOM 1614 N N . ILE A 1 211 ? 9.594 -59.625 -31.375 1 94.81 211 ILE A N 1
ATOM 1615 C CA . ILE A 1 211 ? 10.555 -60.719 -31.391 1 94.81 211 ILE A CA 1
ATOM 1616 C C . ILE A 1 211 ? 11.219 -60.844 -30.016 1 94.81 211 ILE A C 1
ATOM 1618 O O . ILE A 1 211 ? 11.664 -59.844 -29.438 1 94.81 211 ILE A O 1
ATOM 1622 N N . PRO A 1 212 ? 11.273 -62.062 -29.469 1 94.81 212 PRO A N 1
ATOM 1623 C CA . PRO A 1 212 ? 12.023 -62.219 -28.219 1 94.81 212 PRO A CA 1
ATOM 1624 C C . PRO A 1 212 ? 13.5 -61.844 -28.359 1 94.81 212 PRO A C 1
ATOM 1626 O O . PRO A 1 212 ? 14.164 -62.281 -29.312 1 94.81 212 PRO A O 1
ATOM 1629 N N . ARG A 1 213 ? 13.961 -61.094 -27.469 1 95.69 213 ARG A N 1
ATOM 1630 C CA . ARG A 1 213 ? 15.336 -60.594 -27.531 1 95.69 213 ARG A CA 1
ATOM 1631 C C . ARG A 1 213 ? 16.328 -61.781 -27.516 1 95.69 213 ARG A C 1
ATOM 1633 O O . ARG A 1 213 ? 17.359 -61.719 -28.188 1 95.69 213 ARG A O 1
ATOM 1640 N N . ALA A 1 214 ? 16.016 -62.812 -26.812 1 95 214 ALA A N 1
ATOM 1641 C CA . ALA A 1 214 ? 16.906 -63.969 -26.625 1 95 214 ALA A CA 1
ATOM 1642 C C . ALA A 1 214 ? 17.219 -64.625 -27.969 1 95 214 ALA A C 1
ATOM 1644 O O . ALA A 1 214 ? 18.359 -65 -28.219 1 95 214 ALA A O 1
ATOM 1645 N N . VAL A 1 215 ? 16.234 -64.625 -28.828 1 95.5 215 VAL A N 1
ATOM 1646 C CA . VAL A 1 215 ? 16.406 -65.25 -30.125 1 95.5 215 VAL A CA 1
ATOM 1647 C C . VAL A 1 215 ? 17.344 -64.438 -31 1 95.5 215 VAL A C 1
ATOM 1649 O O . VAL A 1 215 ? 18.109 -65 -31.797 1 95.5 215 VAL A O 1
ATOM 1652 N N . VAL A 1 216 ? 17.312 -63.219 -30.797 1 95.44 216 VAL A N 1
ATOM 1653 C CA . VAL A 1 216 ? 18.156 -62.312 -31.562 1 95.44 216 VAL A CA 1
ATOM 1654 C C . VAL A 1 216 ? 19.594 -62.375 -31.062 1 95.44 216 VAL A C 1
ATOM 1656 O O . VAL A 1 216 ? 20.531 -62.375 -31.859 1 95.44 216 VAL A O 1
ATOM 1659 N N . GLU A 1 217 ? 19.781 -62.531 -29.797 1 94.56 217 GLU A N 1
ATOM 1660 C CA . GLU A 1 217 ? 21.094 -62.5 -29.172 1 94.56 217 GLU A CA 1
ATOM 1661 C C . GLU A 1 217 ? 21.844 -63.812 -29.391 1 94.56 217 GLU A C 1
ATOM 1663 O O . GLU A 1 217 ? 23.078 -63.844 -29.375 1 94.56 217 GLU A O 1
ATOM 1668 N N . GLU A 1 218 ? 21.141 -64.812 -29.625 1 94.62 218 GLU A N 1
ATOM 1669 C CA . GLU A 1 218 ? 21.734 -66.188 -29.828 1 94.62 218 GLU A CA 1
ATOM 1670 C C . GLU A 1 218 ? 22.391 -66.25 -31.203 1 94.62 218 GLU A C 1
ATOM 1672 O O . GLU A 1 218 ? 23.281 -67.062 -31.422 1 94.62 218 GLU A O 1
ATOM 1677 N N . ASP A 1 219 ? 21.969 -65.438 -32.094 1 95.31 219 ASP A N 1
ATOM 1678 C CA . ASP A 1 219 ? 22.5 -65.375 -33.469 1 95.31 219 ASP A CA 1
ATOM 1679 C C . ASP A 1 219 ? 23.625 -64.375 -33.594 1 95.31 219 ASP A C 1
ATOM 1681 O O . ASP A 1 219 ? 23.391 -63.156 -33.469 1 95.31 219 ASP A O 1
ATOM 1685 N N . PRO A 1 220 ? 24.875 -64.812 -33.875 1 94.62 220 PRO A N 1
ATOM 1686 C CA . PRO A 1 220 ? 26.016 -63.906 -33.969 1 94.62 220 PRO A CA 1
ATOM 1687 C C . PRO A 1 220 ? 25.844 -62.844 -35.062 1 94.62 220 PRO A C 1
ATOM 1689 O O . PRO A 1 220 ? 26.469 -61.781 -35 1 94.62 220 PRO A O 1
ATOM 1692 N N . VAL A 1 221 ? 25.031 -63.062 -36 1 95.06 221 VAL A N 1
ATOM 1693 C CA . VAL A 1 221 ? 24.812 -62.156 -37.094 1 95.06 221 VAL A CA 1
ATOM 1694 C C . VAL A 1 221 ? 23.891 -61 -36.656 1 95.06 221 VAL A C 1
ATOM 1696 O O . VAL A 1 221 ? 24.094 -59.844 -37.031 1 95.06 221 VAL A O 1
ATOM 1699 N N . THR A 1 222 ? 22.891 -61.344 -35.844 1 95.69 222 THR A N 1
ATOM 1700 C CA . THR A 1 222 ? 21.875 -60.344 -35.469 1 95.69 222 THR A CA 1
ATOM 1701 C C . THR A 1 222 ? 22.172 -59.719 -34.125 1 95.69 222 THR A C 1
ATOM 1703 O O . THR A 1 222 ? 21.734 -58.625 -33.812 1 95.69 222 THR A O 1
ATOM 1706 N N . ALA A 1 223 ? 22.938 -60.344 -33.25 1 94.88 223 ALA A N 1
ATOM 1707 C CA . ALA A 1 223 ? 23.234 -59.906 -31.875 1 94.88 223 ALA A CA 1
ATOM 1708 C C . ALA A 1 223 ? 23.844 -58.5 -31.875 1 94.88 223 ALA A C 1
ATOM 1710 O O . ALA A 1 223 ? 23.5 -57.656 -31.016 1 94.88 223 ALA A O 1
ATOM 1711 N N . PRO A 1 224 ? 24.719 -58.156 -32.906 1 93.62 224 PRO A N 1
ATOM 1712 C CA . PRO A 1 224 ? 25.328 -56.844 -32.906 1 93.62 224 PRO A CA 1
ATOM 1713 C C . PRO A 1 224 ? 24.344 -55.719 -33.188 1 93.62 224 PRO A C 1
ATOM 1715 O O . PRO A 1 224 ? 24.609 -54.562 -32.875 1 93.62 224 PRO A O 1
ATOM 1718 N N . LEU A 1 225 ? 23.203 -56 -33.75 1 93.62 225 LEU A N 1
ATOM 1719 C CA . LEU A 1 225 ? 22.188 -55 -34.062 1 93.62 225 LEU A CA 1
ATOM 1720 C C . LEU A 1 225 ? 21.5 -54.5 -32.812 1 93.62 225 LEU A C 1
ATOM 1722 O O . LEU A 1 225 ? 20.938 -53.375 -32.812 1 93.62 225 LEU A O 1
ATOM 1726 N N . ILE A 1 226 ? 21.484 -55.312 -31.781 1 92 226 ILE A N 1
ATOM 1727 C CA . ILE A 1 226 ? 20.828 -54.969 -30.516 1 92 226 ILE A CA 1
ATOM 1728 C C . ILE A 1 226 ? 21.828 -55.062 -29.375 1 92 226 ILE A C 1
ATOM 1730 O O . ILE A 1 226 ? 21.578 -55.781 -28.391 1 92 226 ILE A O 1
ATOM 1734 N N . ASP A 1 227 ? 22.844 -54.344 -29.406 1 86.88 227 ASP A N 1
ATOM 1735 C CA . ASP A 1 227 ? 24.031 -54.5 -28.562 1 86.88 227 ASP A CA 1
ATOM 1736 C C . ASP A 1 227 ? 23.812 -53.875 -27.172 1 86.88 227 ASP A C 1
ATOM 1738 O O . ASP A 1 227 ? 24.547 -54.156 -26.234 1 86.88 227 ASP A O 1
ATOM 1742 N N . LYS A 1 228 ? 22.797 -53.031 -27.031 1 92.62 228 LYS A N 1
ATOM 1743 C CA . LYS A 1 228 ? 22.547 -52.375 -25.75 1 92.62 228 LYS A CA 1
ATOM 1744 C C . LYS A 1 228 ? 21.109 -52.562 -25.281 1 92.62 228 LYS A C 1
ATOM 1746 O O . LYS A 1 228 ? 20.188 -52.594 -26.094 1 92.62 228 LYS A O 1
ATOM 1751 N N . HIS A 1 229 ? 20.984 -52.75 -23.953 1 94.06 229 HIS A N 1
ATOM 1752 C CA . HIS A 1 229 ? 19.656 -52.688 -23.359 1 94.06 229 HIS A CA 1
ATOM 1753 C C . HIS A 1 229 ? 19.094 -51.281 -23.359 1 94.06 229 HIS A C 1
ATOM 1755 O O . HIS A 1 229 ? 19.859 -50.312 -23.406 1 94.06 229 HIS A O 1
ATOM 1761 N N . ASN A 1 230 ? 17.75 -51.156 -23.359 1 95.19 230 ASN A N 1
ATOM 1762 C CA . ASN A 1 230 ? 17.078 -49.875 -23.25 1 95.19 230 ASN A CA 1
ATOM 1763 C C . ASN A 1 230 ? 17.453 -48.938 -24.406 1 95.19 230 ASN A C 1
ATOM 1765 O O . ASN A 1 230 ? 17.672 -47.75 -24.203 1 95.19 230 ASN A O 1
ATOM 1769 N N . GLN A 1 231 ? 17.531 -49.5 -25.625 1 94.88 231 GLN A N 1
ATOM 1770 C CA . GLN A 1 231 ? 17.953 -48.719 -26.781 1 94.88 231 GLN A CA 1
ATOM 1771 C C . GLN A 1 231 ? 16.859 -48.656 -27.828 1 94.88 231 GLN A C 1
ATOM 1773 O O . GLN A 1 231 ? 16.234 -49.688 -28.141 1 94.88 231 GLN A O 1
ATOM 1778 N N . LEU A 1 232 ? 16.609 -47.5 -28.281 1 94.12 232 LEU A N 1
ATOM 1779 C CA . LEU A 1 232 ? 15.766 -47.25 -29.453 1 94.12 232 LEU A CA 1
ATOM 1780 C C . LEU A 1 232 ? 16.609 -47.125 -30.703 1 94.12 232 LEU A C 1
ATOM 1782 O O . LEU A 1 232 ? 17.516 -46.281 -30.766 1 94.12 232 LEU A O 1
ATOM 1786 N N . GLY A 1 233 ? 16.359 -48.031 -31.656 1 93.88 233 GLY A N 1
ATOM 1787 C CA . GLY A 1 233 ? 17.094 -48 -32.906 1 93.88 233 GLY A CA 1
ATOM 1788 C C . GLY A 1 233 ? 16.203 -47.719 -34.125 1 93.88 233 GLY A C 1
ATOM 1789 O O . GLY A 1 233 ? 15.086 -48.219 -34.188 1 93.88 233 GLY A O 1
ATOM 1790 N N . ILE A 1 234 ? 16.734 -46.938 -35 1 92.88 234 ILE A N 1
ATOM 1791 C CA . ILE A 1 234 ? 16.016 -46.656 -36.25 1 92.88 234 ILE A CA 1
ATOM 1792 C C . ILE A 1 234 ? 16.953 -46.875 -37.438 1 92.88 234 ILE A C 1
ATOM 1794 O O . ILE A 1 234 ? 18.078 -46.375 -37.438 1 92.88 234 ILE A O 1
ATOM 1798 N N . TRP A 1 235 ? 16.609 -47.594 -38.406 1 93.81 235 TRP A N 1
ATOM 1799 C CA . TRP A 1 235 ? 17.297 -47.781 -39.688 1 93.81 235 TRP A CA 1
ATOM 1800 C C . TRP A 1 235 ? 16.5 -47.156 -40.812 1 93.81 235 TRP A C 1
ATOM 1802 O O . TRP A 1 235 ? 15.359 -47.562 -41.094 1 93.81 235 TRP A O 1
ATOM 1812 N N . PHE A 1 236 ? 17.141 -46.219 -41.531 1 90.62 236 PHE A N 1
ATOM 1813 C CA . PHE A 1 236 ? 16.422 -45.438 -42.531 1 90.62 236 PHE A CA 1
ATOM 1814 C C . PHE A 1 236 ? 16.766 -45.906 -43.938 1 90.62 236 PHE A C 1
ATOM 1816 O O . PHE A 1 236 ? 17.938 -46.156 -44.25 1 90.62 236 PHE A O 1
ATOM 1823 N N . GLY A 1 237 ? 15.711 -46.062 -44.656 1 89.69 237 GLY A N 1
ATOM 1824 C CA . GLY A 1 237 ? 15.805 -46.031 -46.125 1 89.69 237 GLY A CA 1
ATOM 1825 C C . GLY A 1 237 ? 15.281 -44.75 -46.719 1 89.69 237 GLY A C 1
ATOM 1826 O O . GLY A 1 237 ? 15.117 -43.75 -46.031 1 89.69 237 GLY A O 1
ATOM 1827 N N . THR A 1 238 ? 15.086 -44.75 -48.062 1 85.88 238 THR A N 1
ATOM 1828 C CA . THR A 1 238 ? 14.594 -43.562 -48.719 1 85.88 238 THR A CA 1
ATOM 1829 C C . THR A 1 238 ? 13.133 -43.281 -48.344 1 85.88 238 THR A C 1
ATOM 1831 O O . THR A 1 238 ? 12.781 -42.188 -47.938 1 85.88 238 THR A O 1
ATOM 1834 N N . ASP A 1 239 ? 12.336 -44.219 -48.406 1 90.25 239 ASP A N 1
ATOM 1835 C CA . ASP A 1 239 ? 10.914 -44.031 -48.156 1 90.25 239 ASP A CA 1
ATOM 1836 C C . ASP A 1 239 ? 10.391 -45.062 -47.156 1 90.25 239 ASP A C 1
ATOM 1838 O O . ASP A 1 239 ? 9.188 -45.344 -47.125 1 90.25 239 ASP A O 1
ATOM 1842 N N . ARG A 1 240 ? 11.289 -45.656 -46.438 1 92.5 240 ARG A N 1
ATOM 1843 C CA . ARG A 1 240 ? 10.922 -46.688 -45.438 1 92.5 240 ARG A CA 1
ATOM 1844 C C . ARG A 1 240 ? 11.898 -46.688 -44.281 1 92.5 240 ARG A C 1
ATOM 1846 O O . ARG A 1 240 ? 13.016 -46.156 -44.375 1 92.5 240 ARG A O 1
ATOM 1853 N N . ARG A 1 241 ? 11.492 -47.188 -43.156 1 92.94 241 ARG A N 1
ATOM 1854 C CA . ARG A 1 241 ? 12.375 -47.281 -42 1 92.94 241 ARG A CA 1
ATOM 1855 C C . ARG A 1 241 ? 11.938 -48.438 -41.094 1 92.94 241 ARG A C 1
ATOM 1857 O O . ARG A 1 241 ? 10.789 -48.875 -41.125 1 92.94 241 ARG A O 1
ATOM 1864 N N . ILE A 1 242 ? 12.875 -48.875 -40.344 1 94.94 242 ILE A N 1
ATOM 1865 C CA . ILE A 1 242 ? 12.648 -49.906 -39.344 1 94.94 242 ILE A CA 1
ATOM 1866 C C . ILE A 1 242 ? 12.977 -49.344 -37.938 1 94.94 242 ILE A C 1
ATOM 1868 O O . ILE A 1 242 ? 14.086 -48.875 -37.719 1 94.94 242 ILE A O 1
ATOM 1872 N N . VAL A 1 243 ? 11.984 -49.344 -37.156 1 94.69 243 VAL A N 1
ATOM 1873 C CA . VAL A 1 243 ? 12.156 -48.875 -35.781 1 94.69 243 VAL A CA 1
ATOM 1874 C C . VAL A 1 243 ? 12.125 -50.062 -34.812 1 94.69 243 VAL A C 1
ATOM 1876 O O . VAL A 1 243 ? 11.18 -50.875 -34.844 1 94.69 243 VAL A O 1
ATOM 1879 N N . ILE A 1 244 ? 13.141 -50.188 -33.969 1 95.75 244 ILE A N 1
ATOM 1880 C CA . ILE A 1 244 ? 13.234 -51.281 -33.031 1 95.75 244 ILE A CA 1
ATOM 1881 C C . ILE A 1 244 ? 13.469 -50.75 -31.625 1 95.75 244 ILE A C 1
ATOM 1883 O O . ILE A 1 244 ? 14.367 -49.938 -31.406 1 95.75 244 ILE A O 1
ATOM 1887 N N . TYR A 1 245 ? 12.695 -51.125 -30.719 1 95.19 245 TYR A N 1
ATOM 1888 C CA . TYR A 1 245 ? 12.961 -50.781 -29.328 1 95.19 245 TYR A CA 1
ATOM 1889 C C . TYR A 1 245 ? 12.406 -51.844 -28.375 1 95.19 245 TYR A C 1
ATOM 1891 O O . TYR A 1 245 ? 11.484 -52.562 -28.734 1 95.19 245 TYR A O 1
ATOM 1899 N N . PRO A 1 246 ? 12.984 -51.906 -27.188 1 95.19 246 PRO A N 1
ATOM 1900 C CA . PRO A 1 246 ? 12.609 -53 -26.266 1 95.19 246 PRO A CA 1
ATOM 1901 C C . PRO A 1 246 ? 11.383 -52.656 -25.422 1 95.19 246 PRO A C 1
ATOM 1903 O O . PRO A 1 246 ? 11.008 -51.5 -25.312 1 95.19 246 PRO A O 1
ATOM 1906 N N . CYS A 1 247 ? 10.719 -53.656 -24.906 1 93.25 247 CYS A N 1
ATOM 1907 C CA . CYS A 1 247 ? 9.711 -53.594 -23.859 1 93.25 247 CYS A CA 1
ATOM 1908 C C . CYS A 1 247 ? 9.727 -54.844 -23 1 93.25 247 CYS A C 1
ATOM 1910 O O . CYS A 1 247 ? 10.562 -55.719 -23.188 1 93.25 247 CYS A O 1
ATOM 1912 N N . ASN A 1 248 ? 8.969 -54.844 -21.984 1 93.81 248 ASN A N 1
ATOM 1913 C CA . ASN A 1 248 ? 8.891 -55.969 -21.047 1 93.81 248 ASN A CA 1
ATOM 1914 C C . ASN A 1 248 ? 10.258 -56.281 -20.438 1 93.81 248 ASN A C 1
ATOM 1916 O O . ASN A 1 248 ? 10.727 -57.406 -20.531 1 93.81 248 ASN A O 1
ATOM 1920 N N . ASP A 1 249 ? 10.844 -55.312 -19.875 1 94.75 249 ASP A N 1
ATOM 1921 C CA . ASP A 1 249 ? 12.141 -55.438 -19.219 1 94.75 249 ASP A CA 1
ATOM 1922 C C . ASP A 1 249 ? 13.195 -56 -20.172 1 94.75 249 ASP A C 1
ATOM 1924 O O . ASP A 1 249 ? 13.914 -56.938 -19.828 1 94.75 249 ASP A O 1
ATOM 1928 N N . ASN A 1 250 ? 13.18 -55.594 -21.328 1 95.19 250 ASN A N 1
ATOM 1929 C CA . ASN A 1 250 ? 14.133 -55.906 -22.391 1 95.19 250 ASN A CA 1
ATOM 1930 C C . ASN A 1 250 ? 13.977 -57.312 -22.891 1 95.19 250 ASN A C 1
ATOM 1932 O O . ASN A 1 250 ? 14.82 -57.812 -23.641 1 95.19 250 ASN A O 1
ATOM 1936 N N . GLN A 1 251 ? 12.891 -57.938 -22.609 1 95 251 GLN A N 1
ATOM 1937 C CA . GLN A 1 251 ? 12.703 -59.312 -23.031 1 95 251 GLN A CA 1
ATOM 1938 C C . GLN A 1 251 ? 12.156 -59.406 -24.453 1 95 251 GLN A C 1
ATOM 1940 O O . GLN A 1 251 ? 12.383 -60.375 -25.156 1 95 251 GLN A O 1
ATOM 1945 N N . LEU A 1 252 ? 11.422 -58.406 -24.812 1 94.88 252 LEU A N 1
ATOM 1946 C CA . LEU A 1 252 ? 10.844 -58.344 -26.141 1 94.88 252 LEU A CA 1
ATOM 1947 C C . LEU A 1 252 ? 11.359 -57.125 -26.906 1 94.88 252 LEU A C 1
ATOM 1949 O O . LEU A 1 252 ? 11.656 -56.094 -26.312 1 94.88 252 LEU A O 1
ATOM 1953 N N . LEU A 1 253 ? 11.508 -57.344 -28.203 1 95.44 253 LEU A N 1
ATOM 1954 C CA . LEU A 1 253 ? 11.828 -56.281 -29.125 1 95.44 253 LEU A CA 1
ATOM 1955 C C . LEU A 1 253 ? 10.641 -55.938 -30.016 1 95.44 253 LEU A C 1
ATOM 1957 O O . LEU A 1 253 ? 10.117 -56.812 -30.719 1 95.44 253 LEU A O 1
ATOM 1961 N N . ASN A 1 254 ? 10.258 -54.688 -29.891 1 95.31 254 ASN A N 1
ATOM 1962 C CA . ASN A 1 254 ? 9.172 -54.188 -30.734 1 95.31 254 ASN A CA 1
ATOM 1963 C C . ASN A 1 254 ? 9.695 -53.656 -32.062 1 95.31 254 ASN A C 1
ATOM 1965 O O . ASN A 1 254 ? 10.664 -52.906 -32.125 1 95.31 254 ASN A O 1
ATOM 1969 N N . PHE A 1 255 ? 8.984 -54.125 -33.125 1 94.19 255 PHE A N 1
ATOM 1970 C CA . PHE A 1 255 ? 9.336 -53.656 -34.469 1 94.19 255 PHE A CA 1
ATOM 1971 C C . PHE A 1 255 ? 8.203 -52.844 -35.062 1 94.19 255 PHE A C 1
ATOM 1973 O O . PHE A 1 255 ? 7.043 -53.281 -35.031 1 94.19 255 PHE A O 1
ATOM 1980 N N . VAL A 1 256 ? 8.555 -51.75 -35.531 1 94 256 VAL A N 1
ATOM 1981 C CA . VAL A 1 256 ? 7.676 -50.938 -36.375 1 94 256 VAL A CA 1
ATOM 1982 C C . VAL A 1 256 ? 8.352 -50.656 -37.719 1 94 256 VAL A C 1
ATOM 1984 O O . VAL A 1 256 ? 9.273 -49.844 -37.781 1 94 256 VAL A O 1
ATOM 1987 N N . CYS A 1 257 ? 7.852 -51.312 -38.719 1 94.25 257 CYS A N 1
ATOM 1988 C CA . CYS A 1 257 ? 8.445 -51.188 -40.031 1 94.25 257 CYS A CA 1
ATOM 1989 C C . CYS A 1 257 ? 7.562 -50.344 -40.969 1 94.25 257 CYS A C 1
ATOM 1991 O O . CYS A 1 257 ? 6.605 -50.875 -41.531 1 94.25 257 CYS A O 1
ATOM 1993 N N . LEU A 1 258 ? 7.938 -49.156 -41.156 1 93.75 258 LEU A N 1
ATOM 1994 C CA . LEU A 1 258 ? 7.156 -48.219 -41.969 1 93.75 258 LEU A CA 1
ATOM 1995 C C . LEU A 1 258 ? 7.562 -48.281 -43.438 1 93.75 258 LEU A C 1
ATOM 1997 O O . LEU A 1 258 ? 8.75 -48.375 -43.75 1 93.75 258 LEU A O 1
ATOM 2001 N N . HIS A 1 259 ? 6.586 -48.312 -44.312 1 93 259 HIS A N 1
ATOM 2002 C CA . HIS A 1 259 ? 6.832 -48.406 -45.75 1 93 259 HIS A CA 1
ATOM 2003 C C . HIS A 1 259 ? 5.676 -47.812 -46.562 1 93 259 HIS A C 1
ATOM 2005 O O . HIS A 1 259 ? 4.613 -47.531 -46 1 93 259 HIS A O 1
ATOM 2011 N N . PRO A 1 260 ? 5.934 -47.531 -47.812 1 91.31 260 PRO A N 1
ATOM 2012 C CA . PRO A 1 260 ? 4.812 -47.094 -48.656 1 91.31 260 PRO A CA 1
ATOM 2013 C C . PRO A 1 260 ? 3.652 -48.062 -48.688 1 91.31 260 PRO A C 1
ATOM 2015 O O . PRO A 1 260 ? 3.867 -49.281 -48.844 1 91.31 260 PRO A O 1
ATOM 2018 N N . ASP A 1 261 ? 2.484 -47.562 -48.469 1 88.44 261 ASP A N 1
ATOM 2019 C CA . ASP A 1 261 ? 1.322 -48.438 -48.312 1 88.44 261 ASP A CA 1
ATOM 2020 C C . ASP A 1 261 ? 1.012 -49.188 -49.594 1 88.44 261 ASP A C 1
ATOM 2022 O O . ASP A 1 261 ? 0.407 -50.25 -49.562 1 88.44 261 ASP A O 1
ATOM 2026 N N . THR A 1 262 ? 1.431 -48.75 -50.688 1 85.25 262 THR A N 1
ATOM 2027 C CA . THR A 1 262 ? 1.185 -49.375 -51.969 1 85.25 262 THR A CA 1
ATOM 2028 C C . THR A 1 262 ? 1.832 -50.75 -52.031 1 85.25 262 THR A C 1
ATOM 2030 O O . THR A 1 262 ? 1.423 -51.625 -52.844 1 85.25 262 THR A O 1
ATOM 2033 N N . GLU A 1 263 ? 2.691 -50.969 -51.188 1 86.62 263 GLU A N 1
ATOM 2034 C CA . GLU A 1 263 ? 3.441 -52.219 -51.219 1 86.62 263 GLU A CA 1
ATOM 2035 C C . GLU A 1 263 ? 2.789 -53.312 -50.344 1 86.62 263 GLU A C 1
ATOM 2037 O O . GLU A 1 263 ? 3.107 -54.469 -50.469 1 86.62 263 GLU A O 1
ATOM 2042 N N . SER A 1 264 ? 2.059 -52.938 -49.469 1 77.5 264 SER A N 1
ATOM 2043 C CA . SER A 1 264 ? 1.413 -53.906 -48.594 1 77.5 264 SER A CA 1
ATOM 2044 C C . SER A 1 264 ? -0.102 -53.906 -48.781 1 77.5 264 SER A C 1
ATOM 2046 O O . SER A 1 264 ? -0.776 -54.875 -48.5 1 77.5 264 SER A O 1
ATOM 2048 N N . HIS A 1 265 ? -0.664 -52.844 -49.031 1 67.19 265 HIS A N 1
ATOM 2049 C CA . HIS A 1 265 ? -2.107 -52.719 -49.219 1 67.19 265 HIS A CA 1
ATOM 2050 C C . HIS A 1 265 ? -2.465 -52.438 -50.688 1 67.19 265 HIS A C 1
ATOM 2052 O O . HIS A 1 265 ? -2.832 -51.312 -51.031 1 67.19 265 HIS A O 1
ATOM 2058 N N . ALA A 1 266 ? -2.068 -53.25 -51.625 1 55.91 266 ALA A N 1
ATOM 2059 C CA . ALA A 1 266 ? -2.287 -53 -53.062 1 55.91 266 ALA A CA 1
ATOM 2060 C C . ALA A 1 266 ? -3.775 -53 -53.406 1 55.91 266 ALA A C 1
ATOM 2062 O O . ALA A 1 266 ? -4.191 -52.438 -54.406 1 55.91 266 ALA A O 1
ATOM 2063 N N . THR A 1 267 ? -4.625 -53.688 -52.562 1 50.91 267 THR A N 1
ATOM 2064 C CA . THR A 1 267 ? -6.027 -53.781 -52.969 1 50.91 267 THR A CA 1
ATOM 2065 C C . THR A 1 267 ? -6.895 -52.906 -52.031 1 50.91 267 THR A C 1
ATOM 2067 O O . THR A 1 267 ? -6.656 -52.875 -50.844 1 50.91 267 THR A O 1
ATOM 2070 N N . ALA A 1 268 ? -7.715 -52.031 -52.438 1 49.62 268 ALA A N 1
ATOM 2071 C CA . ALA A 1 268 ? -8.648 -51.094 -51.844 1 49.62 268 ALA A CA 1
ATOM 2072 C C . ALA A 1 268 ? -9.453 -51.719 -50.719 1 49.62 268 ALA A C 1
ATOM 2074 O O . ALA A 1 268 ? -10 -51.031 -49.844 1 49.62 268 ALA A O 1
ATOM 2075 N N . SER A 1 269 ? -9.75 -52.875 -50.906 1 46.94 269 SER A N 1
ATOM 2076 C CA . SER A 1 269 ? -10.703 -53.531 -50 1 46.94 269 SER A CA 1
ATOM 2077 C C . SER A 1 269 ? -10.047 -53.938 -48.688 1 46.94 269 SER A C 1
ATOM 2079 O O . SER A 1 269 ? -10.695 -54.5 -47.812 1 46.94 269 SER A O 1
ATOM 2081 N N . ASP A 1 270 ? -8.82 -53.656 -48.469 1 48.59 270 ASP A N 1
ATOM 2082 C CA . ASP A 1 270 ? -8.156 -54.25 -47.312 1 48.59 270 ASP A CA 1
ATOM 2083 C C . ASP A 1 270 ? -8.508 -53.531 -46.031 1 48.59 270 ASP A C 1
ATOM 2085 O O . ASP A 1 270 ? -8.641 -52.281 -46.031 1 48.59 270 ASP A O 1
ATOM 2089 N N . GLU A 1 271 ? -8.945 -54.281 -45.062 1 53.22 271 GLU A N 1
ATOM 2090 C CA . GLU A 1 271 ? -9.156 -53.781 -43.719 1 53.22 271 GLU A CA 1
ATOM 2091 C C . GLU A 1 271 ? -7.91 -53.062 -43.188 1 53.22 271 GLU A C 1
ATOM 2093 O O . GLU A 1 271 ? -6.797 -53.344 -43.625 1 53.22 271 GLU A O 1
ATOM 2098 N N . TRP A 1 272 ? -8.031 -52.094 -42.438 1 55.44 272 TRP A N 1
ATOM 2099 C CA . TRP A 1 272 ? -6.957 -51.281 -41.875 1 55.44 272 TRP A CA 1
ATOM 2100 C C . TRP A 1 272 ? -5.922 -52.125 -41.156 1 55.44 272 TRP A C 1
ATOM 2102 O O . TRP A 1 272 ? -4.738 -51.781 -41.125 1 55.44 272 TRP A O 1
ATOM 2112 N N . ASN A 1 273 ? -6.328 -53.281 -40.594 1 59.62 273 ASN A N 1
ATOM 2113 C CA . ASN A 1 273 ? -5.453 -54.25 -39.969 1 59.62 273 ASN A CA 1
ATOM 2114 C C . ASN A 1 273 ? -5.523 -55.594 -40.656 1 59.62 273 ASN A C 1
ATOM 2116 O O . ASN A 1 273 ? -6.586 -56.219 -40.719 1 59.62 273 ASN A O 1
ATOM 2120 N N . LYS A 1 274 ? -4.453 -55.938 -41.438 1 69.56 274 LYS A N 1
ATOM 2121 C CA . LYS A 1 274 ? -4.434 -57.219 -42.094 1 69.56 274 LYS A CA 1
ATOM 2122 C C . LYS A 1 274 ? -3.223 -58.062 -41.688 1 69.56 274 LYS A C 1
ATOM 2124 O O . LYS A 1 274 ? -2.23 -57.5 -41.188 1 69.56 274 LYS A O 1
ATOM 2129 N N . LYS A 1 275 ? -3.523 -59.344 -41.719 1 76.75 275 LYS A N 1
ATOM 2130 C CA . LYS A 1 275 ? -2.4 -60.25 -41.5 1 76.75 275 LYS A CA 1
ATOM 2131 C C . LYS A 1 275 ? -1.353 -60.125 -42.594 1 76.75 275 LYS A C 1
ATOM 2133 O O . LYS A 1 275 ? -1.693 -60.062 -43.781 1 76.75 275 LYS A O 1
ATOM 2138 N N . GLY A 1 276 ? -0.227 -59.781 -42.188 1 77.75 276 GLY A N 1
ATOM 2139 C CA . GLY A 1 276 ? 0.888 -59.719 -43.125 1 77.75 276 GLY A CA 1
ATOM 2140 C C . GLY A 1 276 ? 1.616 -61.062 -43.25 1 77.75 276 GLY A C 1
ATOM 2141 O O . GLY A 1 276 ? 1.26 -62.031 -42.594 1 77.75 276 GLY A O 1
ATOM 2142 N N . SER A 1 277 ? 2.498 -61.062 -44.219 1 85.94 277 SER A N 1
ATOM 2143 C CA . SER A 1 277 ? 3.336 -62.25 -44.406 1 85.94 277 SER A CA 1
ATOM 2144 C C . SER A 1 277 ? 4.816 -61.906 -44.344 1 85.94 277 SER A C 1
ATOM 2146 O O . SER A 1 277 ? 5.215 -60.781 -44.656 1 85.94 277 SER A O 1
ATOM 2148 N N . ILE A 1 278 ? 5.5 -62.875 -43.844 1 89.12 278 ILE A N 1
ATOM 2149 C CA . ILE A 1 278 ? 6.945 -62.688 -43.75 1 89.12 278 ILE A CA 1
ATOM 2150 C C . ILE A 1 278 ? 7.551 -62.438 -45.125 1 89.12 278 ILE A C 1
ATOM 2152 O O . ILE A 1 278 ? 8.492 -61.688 -45.25 1 89.12 278 ILE A O 1
ATOM 2156 N N . GLU A 1 279 ? 7.02 -63.062 -46.062 1 89.31 279 GLU A N 1
ATOM 2157 C CA . GLU A 1 279 ? 7.512 -62.906 -47.438 1 89.31 279 GLU A CA 1
ATOM 2158 C C . GLU A 1 279 ? 7.344 -61.469 -47.906 1 89.31 279 GLU A C 1
ATOM 2160 O O . GLU A 1 279 ? 8.258 -60.906 -48.5 1 89.31 279 GLU A O 1
ATOM 2165 N N . GLN A 1 280 ? 6.188 -61.031 -47.656 1 90 280 GLN A N 1
ATOM 2166 C CA . GLN A 1 280 ? 5.93 -59.656 -48.062 1 90 280 GLN A CA 1
ATOM 2167 C C . GLN A 1 280 ? 6.844 -58.688 -47.312 1 90 280 GLN A C 1
ATOM 2169 O O . GLN A 1 280 ? 7.355 -57.75 -47.875 1 90 280 GLN A O 1
ATOM 2174 N N . LEU A 1 281 ? 6.98 -58.938 -46.062 1 92.94 281 LEU A N 1
ATOM 2175 C CA . LEU A 1 281 ? 7.848 -58.125 -45.219 1 92.94 281 LEU A CA 1
ATOM 2176 C C . LEU A 1 281 ? 9.281 -58.125 -45.75 1 92.94 281 LEU A C 1
ATOM 2178 O O . LEU A 1 281 ? 9.898 -57.062 -45.875 1 92.94 281 LEU A O 1
ATOM 2182 N N . LEU A 1 282 ? 9.797 -59.25 -46.094 1 93.31 282 LEU A N 1
ATOM 2183 C CA . LEU A 1 282 ? 11.164 -59.375 -46.594 1 93.31 282 LEU A CA 1
ATOM 2184 C C . LEU A 1 282 ? 11.312 -58.719 -47.969 1 93.31 282 LEU A C 1
ATOM 2186 O O . LEU A 1 282 ? 12.367 -58.188 -48.281 1 93.31 282 LEU A O 1
ATOM 2190 N N . LYS A 1 283 ? 10.258 -58.781 -48.688 1 93.5 283 LYS A N 1
ATOM 2191 C CA . LYS A 1 283 ? 10.281 -58.156 -50 1 93.5 283 LYS A CA 1
ATOM 2192 C C . LYS A 1 283 ? 10.336 -56.656 -49.906 1 93.5 283 LYS A C 1
ATOM 2194 O O . LYS A 1 283 ? 11.102 -56 -50.594 1 93.5 283 LYS A O 1
ATOM 2199 N N . VAL A 1 284 ? 9.523 -56.156 -49.062 1 93.5 284 VAL A N 1
ATOM 2200 C CA . VAL A 1 284 ? 9.43 -54.719 -48.875 1 93.5 284 VAL A CA 1
ATOM 2201 C C . VAL A 1 284 ? 10.773 -54.156 -48.406 1 93.5 284 VAL A C 1
ATOM 2203 O O . VAL A 1 284 ? 11.164 -53.062 -48.812 1 93.5 284 VAL A O 1
ATOM 2206 N N . TYR A 1 285 ? 11.57 -54.938 -47.688 1 95.94 285 TYR A N 1
ATOM 2207 C CA . TYR A 1 285 ? 12.812 -54.438 -47.094 1 95.94 285 TYR A CA 1
ATOM 2208 C C . TYR A 1 285 ? 14.023 -55.188 -47.656 1 95.94 285 TYR A C 1
ATOM 2210 O O . TYR A 1 285 ? 15.07 -55.25 -47.031 1 95.94 285 TYR A O 1
ATOM 2218 N N . GLN A 1 286 ? 13.891 -55.625 -48.781 1 94.44 286 GLN A N 1
ATOM 2219 C CA . GLN A 1 286 ? 14.891 -56.469 -49.406 1 94.44 286 GLN A CA 1
ATOM 2220 C C . GLN A 1 286 ? 16.219 -55.75 -49.562 1 94.44 286 GLN A C 1
ATOM 2222 O O . GLN A 1 286 ? 17.281 -56.375 -49.594 1 94.44 286 GLN A O 1
ATOM 2227 N N . ASP A 1 287 ? 16.188 -54.406 -49.656 1 94.25 287 ASP A N 1
ATOM 2228 C CA . ASP A 1 287 ? 17.391 -53.625 -49.938 1 94.25 287 ASP A CA 1
ATOM 2229 C C . ASP A 1 287 ? 18.125 -53.281 -48.625 1 94.25 287 ASP A C 1
ATOM 2231 O O . ASP A 1 287 ? 19.172 -52.625 -48.656 1 94.25 287 ASP A O 1
ATOM 2235 N N . PHE A 1 288 ? 17.625 -53.75 -47.531 1 96.44 288 PHE A N 1
ATOM 2236 C CA . PHE A 1 288 ? 18.25 -53.469 -46.25 1 96.44 288 PHE A CA 1
ATOM 2237 C C . PHE A 1 288 ? 19.375 -54.438 -45.969 1 96.44 288 PHE A C 1
ATOM 2239 O O . PHE A 1 288 ? 19.484 -55.469 -46.625 1 96.44 288 PHE A O 1
ATOM 2246 N N . ASP A 1 289 ? 20.219 -54.094 -45 1 95.88 289 ASP A N 1
ATOM 2247 C CA . ASP A 1 289 ? 21.359 -54.906 -44.594 1 95.88 289 ASP A CA 1
ATOM 2248 C C . ASP A 1 289 ? 20.938 -56.344 -44.344 1 95.88 289 ASP A C 1
ATOM 2250 O O . ASP A 1 289 ? 19.891 -56.594 -43.719 1 95.88 289 ASP A O 1
ATOM 2254 N N . PRO A 1 290 ? 21.703 -57.312 -44.781 1 95.56 290 PRO A N 1
ATOM 2255 C CA . PRO A 1 290 ? 21.344 -58.719 -44.625 1 95.56 290 PRO A CA 1
ATOM 2256 C C . PRO A 1 290 ? 21.156 -59.125 -43.156 1 95.56 290 PRO A C 1
ATOM 2258 O O . PRO A 1 290 ? 20.328 -60 -42.875 1 95.56 290 PRO A O 1
ATOM 2261 N N . ALA A 1 291 ? 21.922 -58.531 -42.375 1 95.75 291 ALA A N 1
ATOM 2262 C CA . ALA A 1 291 ? 21.766 -58.844 -40.938 1 95.75 291 ALA A CA 1
ATOM 2263 C C . ALA A 1 291 ? 20.391 -58.438 -40.438 1 95.75 291 ALA A C 1
ATOM 2265 O O . ALA A 1 291 ? 19.797 -59.125 -39.594 1 95.75 291 ALA A O 1
ATOM 2266 N N . LEU A 1 292 ? 19.906 -57.312 -40.938 1 96.12 292 LEU A N 1
ATOM 2267 C CA . LEU A 1 292 ? 18.578 -56.844 -40.562 1 96.12 292 LEU A CA 1
ATOM 2268 C C . LEU A 1 292 ? 17.516 -57.781 -41.125 1 96.12 292 LEU A C 1
ATOM 2270 O O . LEU A 1 292 ? 16.516 -58.062 -40.469 1 96.12 292 LEU A O 1
ATOM 2274 N N . LEU A 1 293 ? 17.734 -58.25 -42.312 1 95.75 293 LEU A N 1
ATOM 2275 C CA . LEU A 1 293 ? 16.797 -59.188 -42.906 1 95.75 293 LEU A CA 1
ATOM 2276 C C . LEU A 1 293 ? 16.75 -60.5 -42.156 1 95.75 293 LEU A C 1
ATOM 2278 O O . LEU A 1 293 ? 15.672 -61.062 -41.969 1 95.75 293 LEU A O 1
ATOM 2282 N N . GLN A 1 294 ? 17.938 -60.875 -41.688 1 95.56 294 GLN A N 1
ATOM 2283 C CA . GLN A 1 294 ? 18 -62.094 -40.875 1 95.56 294 GLN A CA 1
ATOM 2284 C C . GLN A 1 294 ? 17.25 -61.906 -39.562 1 95.56 294 GLN A C 1
ATOM 2286 O O . GLN A 1 294 ? 16.625 -62.844 -39.031 1 95.56 294 GLN A O 1
ATOM 2291 N N . LEU A 1 295 ? 17.375 -60.75 -39.062 1 95.75 295 LEU A N 1
ATOM 2292 C CA . LEU A 1 295 ? 16.688 -60.406 -37.812 1 95.75 295 LEU A CA 1
ATOM 2293 C C . LEU A 1 295 ? 15.172 -60.5 -38 1 95.75 295 LEU A C 1
ATOM 2295 O O . LEU A 1 295 ? 14.461 -61.062 -37.188 1 95.75 295 LEU A O 1
ATOM 2299 N N . ILE A 1 296 ? 14.602 -59.938 -39.062 1 93.88 296 ILE A N 1
ATOM 2300 C CA . ILE A 1 296 ? 13.18 -59.906 -39.375 1 93.88 296 ILE A CA 1
ATOM 2301 C C . ILE A 1 296 ? 12.656 -61.344 -39.562 1 93.88 296 ILE A C 1
ATOM 2303 O O . ILE A 1 296 ? 11.523 -61.656 -39.156 1 93.88 296 ILE A O 1
ATOM 2307 N N . LYS A 1 297 ? 13.461 -62.188 -40.062 1 93.38 297 LYS A N 1
ATOM 2308 C CA . LYS A 1 297 ? 13.07 -63.562 -40.344 1 93.38 297 LYS A CA 1
ATOM 2309 C C . LYS A 1 297 ? 12.781 -64.312 -39.031 1 93.38 297 LYS A C 1
ATOM 2311 O O . LYS A 1 297 ? 12.156 -65.375 -39.062 1 93.38 297 LYS A O 1
ATOM 2316 N N . LYS A 1 298 ? 13.242 -63.781 -38.062 1 94.5 298 LYS A N 1
ATOM 2317 C CA . LYS A 1 298 ? 13.094 -64.5 -36.781 1 94.5 298 LYS A CA 1
ATOM 2318 C C . LYS A 1 298 ? 11.688 -64.312 -36.219 1 94.5 298 LYS A C 1
ATOM 2320 O O . LYS A 1 298 ? 11.32 -64.938 -35.219 1 94.5 298 LYS A O 1
ATOM 2325 N N . VAL A 1 299 ? 10.859 -63.5 -36.812 1 92.25 299 VAL A N 1
ATOM 2326 C CA . VAL A 1 299 ? 9.5 -63.25 -36.344 1 92.25 299 VAL A CA 1
ATOM 2327 C C . VAL A 1 299 ? 8.641 -64.5 -36.562 1 92.25 299 VAL A C 1
ATOM 2329 O O . VAL A 1 299 ? 8.797 -65.188 -37.594 1 92.25 299 VAL A O 1
ATOM 2332 N N . HIS A 1 300 ? 7.789 -64.75 -35.625 1 88.75 300 HIS A N 1
ATOM 2333 C CA . HIS A 1 300 ? 6.785 -65.812 -35.844 1 88.75 300 HIS A CA 1
ATOM 2334 C C . HIS A 1 300 ? 5.75 -65.375 -36.844 1 88.75 300 HIS A C 1
ATOM 2336 O O . HIS A 1 300 ? 5.242 -64.25 -36.781 1 88.75 300 HIS A O 1
ATOM 2342 N N . PRO A 1 301 ? 5.441 -66.188 -37.75 1 84.69 301 PRO A N 1
ATOM 2343 C CA . PRO A 1 301 ? 4.543 -65.812 -38.844 1 84.69 301 PRO A CA 1
ATOM 2344 C C . PRO A 1 301 ? 3.201 -65.25 -38.344 1 84.69 301 PRO A C 1
ATOM 2346 O O . PRO A 1 301 ? 2.607 -64.375 -38.969 1 84.69 301 PRO A O 1
ATOM 2349 N N . ASP A 1 302 ? 2.82 -65.75 -37.281 1 81.5 302 ASP A N 1
ATOM 2350 C CA . ASP A 1 302 ? 1.507 -65.375 -36.781 1 81.5 302 ASP A CA 1
ATOM 2351 C C . ASP A 1 302 ? 1.551 -63.969 -36.125 1 81.5 302 ASP A C 1
ATOM 2353 O O . ASP A 1 302 ? 0.507 -63.375 -35.844 1 81.5 302 ASP A O 1
ATOM 2357 N N . GLU A 1 303 ? 2.672 -63.438 -36.062 1 82.31 303 GLU A N 1
ATOM 2358 C CA . GLU A 1 303 ? 2.826 -62.188 -35.312 1 82.31 303 GLU A CA 1
ATOM 2359 C C . GLU A 1 303 ? 2.883 -61 -36.281 1 82.31 303 GLU A C 1
ATOM 2361 O O . GLU A 1 303 ? 2.785 -59.844 -35.844 1 82.31 303 GLU A O 1
ATOM 2366 N N . VAL A 1 304 ? 2.93 -61.219 -37.531 1 85.5 304 VAL A N 1
ATOM 2367 C CA . VAL A 1 304 ? 3.129 -60.156 -38.469 1 85.5 304 VAL A CA 1
ATOM 2368 C C . VAL A 1 304 ? 1.781 -59.531 -38.844 1 85.5 304 VAL A C 1
ATOM 2370 O O . VAL A 1 304 ? 0.909 -60.188 -39.375 1 85.5 304 VAL A O 1
ATOM 2373 N N . ASN A 1 305 ? 1.619 -58.281 -38.438 1 84.62 305 ASN A N 1
ATOM 2374 C CA . ASN A 1 305 ? 0.435 -57.5 -38.781 1 84.62 305 ASN A CA 1
ATOM 2375 C C . ASN A 1 305 ? 0.802 -56.25 -39.562 1 84.62 305 ASN A C 1
ATOM 2377 O O . ASN A 1 305 ? 1.905 -55.719 -39.406 1 84.62 305 ASN A O 1
ATOM 2381 N N . VAL A 1 306 ? -0.072 -55.906 -40.469 1 87.06 306 VAL A N 1
ATOM 2382 C CA . 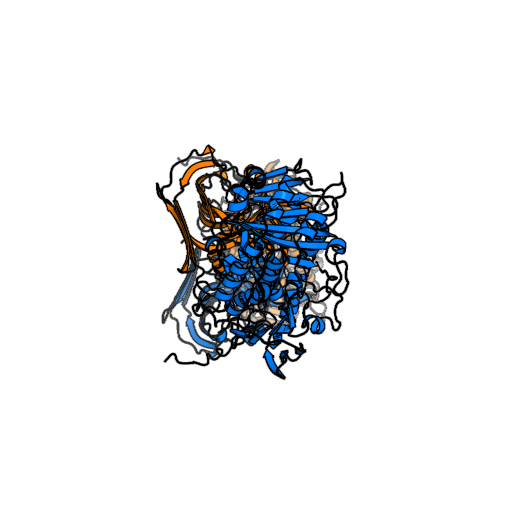VAL A 1 306 ? 0.145 -54.688 -41.25 1 87.06 306 VAL A CA 1
ATOM 2383 C C . VAL A 1 306 ? -1.007 -53.719 -41 1 87.06 306 VAL A C 1
ATOM 2385 O O . VAL A 1 306 ? -2.178 -54.094 -41.094 1 87.06 306 VAL A O 1
ATOM 2388 N N . TRP A 1 307 ? -0.636 -52.469 -40.719 1 84.69 307 TRP A N 1
ATOM 2389 C CA . TRP A 1 307 ? -1.611 -51.406 -40.469 1 84.69 307 TRP A CA 1
ATOM 2390 C C . TRP A 1 307 ? -1.45 -50.281 -41.469 1 84.69 307 TRP A C 1
ATOM 2392 O O . TRP A 1 307 ? -0.334 -49.812 -41.688 1 84.69 307 TRP A O 1
ATOM 2402 N N . GLN A 1 308 ? -2.545 -49.875 -41.969 1 86.44 308 GLN A N 1
ATOM 2403 C CA . GLN A 1 308 ? -2.531 -48.688 -42.812 1 86.44 308 GLN A CA 1
ATOM 2404 C C . GLN A 1 308 ? -2.574 -47.406 -41.938 1 86.44 308 GLN A C 1
ATOM 2406 O O . GLN A 1 308 ? -3.389 -47.312 -41 1 86.44 308 GLN A O 1
ATOM 2411 N N . LEU A 1 309 ? -1.71 -46.5 -42.219 1 88.12 309 LEU A N 1
ATOM 2412 C CA . LEU A 1 309 ? -1.675 -45.281 -41.438 1 88.12 309 LEU A CA 1
ATOM 2413 C C . LEU A 1 309 ? -2.625 -44.25 -42.031 1 88.12 309 LEU A C 1
ATOM 2415 O O . LEU A 1 309 ? -2.449 -43.812 -43.188 1 88.12 309 LEU A O 1
ATOM 2419 N N . LEU A 1 310 ? -3.607 -43.906 -41.25 1 88 310 LEU A N 1
ATOM 2420 C CA . LEU A 1 310 ? -4.629 -42.938 -41.688 1 88 310 LEU A CA 1
ATOM 2421 C C . LEU A 1 310 ? -4.449 -41.594 -41 1 88 310 LEU A C 1
ATOM 2423 O O . LEU A 1 310 ? -3.846 -41.5 -39.938 1 88 310 LEU A O 1
ATOM 2427 N N . ASP A 1 311 ? -4.871 -40.562 -41.688 1 88.19 311 ASP A N 1
ATOM 2428 C CA . ASP A 1 311 ? -4.832 -39.188 -41.156 1 88.19 311 ASP A CA 1
ATOM 2429 C C . ASP A 1 311 ? -6.117 -38.438 -41.5 1 88.19 311 ASP A C 1
ATOM 2431 O O . ASP A 1 311 ? -7.012 -38.969 -42.156 1 88.19 311 ASP A O 1
ATOM 2435 N N . MET A 1 312 ? -6.211 -37.344 -40.844 1 88.5 312 MET A N 1
ATOM 2436 C CA . MET A 1 312 ? -7.359 -36.5 -41.094 1 88.5 312 MET A CA 1
ATOM 2437 C C . MET A 1 312 ? -6.965 -35 -41 1 88.5 312 MET A C 1
ATOM 2439 O O . MET A 1 312 ? -6 -34.688 -40.312 1 88.5 312 MET A O 1
ATOM 2443 N N . ASP A 1 313 ? -7.703 -34.188 -41.688 1 87.56 313 ASP A N 1
ATOM 2444 C CA . ASP A 1 313 ? -7.484 -32.75 -41.531 1 87.56 313 ASP A CA 1
ATOM 2445 C C . ASP A 1 313 ? -7.84 -32.281 -40.125 1 87.56 313 ASP A C 1
ATOM 2447 O O . ASP A 1 313 ? -8.742 -32.844 -39.5 1 87.56 313 ASP A O 1
ATOM 2451 N N . PRO A 1 314 ? -7.078 -31.266 -39.656 1 88.88 314 PRO A N 1
ATOM 2452 C CA . PRO A 1 314 ? -7.414 -30.766 -38.344 1 88.88 314 PRO A CA 1
ATOM 2453 C C . PRO A 1 314 ? -8.867 -30.297 -38.219 1 88.88 314 PRO A C 1
ATOM 2455 O O . PRO A 1 314 ? -9.375 -29.625 -39.125 1 88.88 314 PRO A O 1
ATOM 2458 N N . MET A 1 315 ? -9.422 -30.703 -37.156 1 88.75 315 MET A N 1
ATOM 2459 C CA . MET A 1 315 ? -10.82 -30.328 -36.938 1 88.75 315 MET A CA 1
ATOM 2460 C C . MET A 1 315 ? -10.93 -28.922 -36.344 1 88.75 315 MET A C 1
ATOM 2462 O O . MET A 1 315 ? -10.109 -28.531 -35.531 1 88.75 315 MET A O 1
ATOM 2466 N N . GLU A 1 316 ? -11.961 -28.281 -36.781 1 88 316 GLU A N 1
ATOM 2467 C CA . GLU A 1 316 ? -12.203 -26.938 -36.281 1 88 316 GLU A CA 1
ATOM 2468 C C . GLU A 1 316 ? -12.75 -26.969 -34.844 1 88 316 GLU A C 1
ATOM 2470 O O . GLU A 1 316 ? -12.508 -26.062 -34.062 1 88 316 GLU A O 1
ATOM 2475 N N . SER A 1 317 ? -13.516 -28 -34.594 1 94.19 317 SER A N 1
ATOM 2476 C CA . SER A 1 317 ? -14.102 -28.125 -33.25 1 94.19 317 SER A CA 1
ATOM 2477 C C . SER A 1 317 ? -14.016 -29.562 -32.75 1 94.19 317 SER A C 1
ATOM 2479 O O . SER A 1 317 ? -14.141 -30.516 -33.531 1 94.19 317 SER A O 1
ATOM 2481 N N . TRP A 1 318 ? -13.773 -29.656 -31.453 1 96.81 318 TRP A N 1
ATOM 2482 C CA . TRP A 1 318 ? -13.734 -30.953 -30.781 1 96.81 318 TRP A CA 1
ATOM 2483 C C . TRP A 1 318 ? -14.984 -31.172 -29.953 1 96.81 318 TRP A C 1
ATOM 2485 O O . TRP A 1 318 ? -15.188 -32.25 -29.375 1 96.81 318 TRP A O 1
ATOM 2495 N N . THR A 1 319 ? -15.766 -30.156 -29.828 1 98 319 THR A N 1
ATOM 2496 C CA . THR A 1 319 ? -16.875 -30.234 -28.875 1 98 319 THR A CA 1
ATOM 2497 C C . THR A 1 319 ? -18.172 -29.766 -29.547 1 98 319 THR A C 1
ATOM 2499 O O . THR A 1 319 ? -18.156 -29.047 -30.531 1 98 319 THR A O 1
ATOM 2502 N N . ASN A 1 320 ? -19.25 -30.25 -29.078 1 97.81 320 ASN A N 1
ATOM 2503 C CA . ASN A 1 320 ? -20.625 -29.859 -29.422 1 97.81 320 ASN A CA 1
ATOM 2504 C C . ASN A 1 320 ? -21.578 -30.125 -28.266 1 97.81 320 ASN A C 1
ATOM 2506 O O . ASN A 1 320 ? -21.906 -31.281 -27.984 1 97.81 320 ASN A O 1
ATOM 2510 N N . GLY A 1 321 ? -22.031 -29.031 -27.625 1 97.62 321 GLY A N 1
ATOM 2511 C CA . GLY A 1 321 ? -22.906 -29.203 -26.469 1 97.62 321 GLY A CA 1
ATOM 2512 C C . GLY A 1 321 ? -22.25 -29.969 -25.328 1 97.62 321 GLY A C 1
ATOM 2513 O O . GLY A 1 321 ? -21.188 -29.562 -24.828 1 97.62 321 GLY A O 1
ATOM 2514 N N . LYS A 1 322 ? -22.891 -31.141 -25.078 1 98.38 322 LYS A N 1
ATOM 2515 C CA . LYS A 1 322 ? -22.422 -31.953 -23.953 1 98.38 322 LYS A CA 1
ATOM 2516 C C . LYS A 1 322 ? -21.438 -33.031 -24.422 1 98.38 322 LYS A C 1
ATOM 2518 O O . LYS A 1 322 ? -21.078 -33.938 -23.656 1 98.38 322 LYS A O 1
ATOM 2523 N N . LEU A 1 323 ? -21.016 -32.938 -25.656 1 98.62 323 LEU A N 1
ATOM 2524 C CA . LEU A 1 323 ? -20.141 -33.938 -26.25 1 98.62 323 LEU A CA 1
ATOM 2525 C C . LEU A 1 323 ? -18.766 -33.375 -26.547 1 98.62 323 LEU A C 1
ATOM 2527 O O . LEU A 1 323 ? -18.656 -32.281 -27.125 1 98.62 323 LEU A O 1
ATOM 2531 N N . ALA A 1 324 ? -17.75 -34 -26.156 1 98.75 324 ALA A N 1
ATOM 2532 C CA . ALA A 1 324 ? -16.375 -33.688 -26.5 1 98.75 324 ALA A CA 1
ATOM 2533 C C . ALA A 1 324 ? -15.625 -34.906 -27.016 1 98.75 324 ALA A C 1
ATOM 2535 O O . ALA A 1 324 ? -15.891 -36.031 -26.578 1 98.75 324 ALA A O 1
ATOM 2536 N N . LEU A 1 325 ? -14.727 -34.688 -27.922 1 98.25 325 LEU A N 1
ATOM 2537 C CA . LEU A 1 325 ? -13.891 -35.75 -28.453 1 98.25 325 LEU A CA 1
ATOM 2538 C C . LEU A 1 325 ? -12.516 -35.75 -27.797 1 98.25 325 LEU A C 1
ATOM 2540 O O . LEU A 1 325 ? -12.062 -34.688 -27.312 1 98.25 325 LEU A O 1
ATOM 2544 N N . LEU A 1 326 ? -11.883 -36.938 -27.766 1 97.75 326 LEU A N 1
ATOM 2545 C CA . LEU A 1 326 ? -10.5 -37 -27.312 1 97.75 326 LEU A CA 1
ATOM 2546 C C . LEU A 1 326 ? -9.734 -38.062 -28.078 1 97.75 326 LEU A C 1
ATOM 2548 O O . LEU A 1 326 ? -10.336 -38.969 -28.656 1 97.75 326 LEU A O 1
ATOM 2552 N N . GLY A 1 327 ? -8.383 -37.938 -28.047 1 96.62 327 GLY A N 1
ATOM 2553 C CA . GLY A 1 327 ? -7.52 -38.906 -28.703 1 96.62 327 GLY A CA 1
ATOM 2554 C C . GLY A 1 327 ? -7.699 -38.938 -30.203 1 96.62 327 GLY A C 1
ATOM 2555 O O . GLY A 1 327 ? -7.895 -37.906 -30.844 1 96.62 327 GLY A O 1
ATOM 2556 N N . ASP A 1 328 ? -7.621 -40.156 -30.75 1 93.81 328 ASP A N 1
ATOM 2557 C CA . ASP A 1 328 ? -7.668 -40.312 -32.188 1 93.81 328 ASP A CA 1
ATOM 2558 C C . ASP A 1 328 ? -9.039 -39.938 -32.75 1 93.81 328 ASP A C 1
ATOM 2560 O O . ASP A 1 328 ? -9.18 -39.688 -33.938 1 93.81 328 ASP A O 1
ATOM 2564 N N . ALA A 1 329 ? -10.047 -39.906 -31.891 1 95.12 329 ALA A N 1
ATOM 2565 C CA . ALA A 1 329 ? -11.352 -39.438 -32.312 1 95.12 329 ALA A CA 1
ATOM 2566 C C . ALA A 1 329 ? -11.289 -37.938 -32.656 1 95.12 329 ALA A C 1
ATOM 2568 O O . ALA A 1 329 ? -12.031 -37.469 -33.531 1 95.12 329 ALA A O 1
ATOM 2569 N N . ALA A 1 330 ? -10.453 -37.219 -32 1 95.44 330 ALA A N 1
ATOM 2570 C CA . ALA A 1 330 ? -10.312 -35.781 -32.219 1 95.44 330 ALA A CA 1
ATOM 2571 C C . ALA A 1 330 ? -9.094 -35.469 -33.094 1 95.44 330 ALA A C 1
ATOM 2573 O O . ALA A 1 330 ? -9.164 -34.594 -33.969 1 95.44 330 ALA A O 1
ATOM 2574 N N . HIS A 1 331 ? -8.016 -36.094 -32.844 1 93.69 331 HIS A N 1
ATOM 2575 C CA . HIS A 1 331 ? -6.746 -35.812 -33.5 1 93.69 331 HIS A CA 1
ATOM 2576 C C . HIS A 1 331 ? -5.945 -37.094 -33.75 1 93.69 331 HIS A C 1
ATOM 2578 O O . HIS A 1 331 ? -5.004 -37.375 -33 1 93.69 331 HIS A O 1
ATOM 2584 N N . PRO A 1 332 ? -6.211 -37.75 -34.812 1 91 332 PRO A N 1
ATOM 2585 C CA . PRO A 1 332 ? -5.473 -38.969 -35.094 1 91 332 PRO A CA 1
ATOM 2586 C C . PRO A 1 332 ? -3.982 -38.719 -35.312 1 91 332 PRO A C 1
ATOM 2588 O O . PRO A 1 332 ? -3.598 -37.719 -35.906 1 91 332 PRO A O 1
ATOM 2591 N N . PHE A 1 333 ? -3.203 -39.656 -34.75 1 89.19 333 PHE A N 1
ATOM 2592 C CA . PHE A 1 333 ? -1.755 -39.5 -34.875 1 89.19 333 PHE A CA 1
ATOM 2593 C C . PHE A 1 333 ? -1.163 -40.656 -35.688 1 89.19 333 PHE A C 1
ATOM 2595 O O . PHE A 1 333 ? -1.629 -41.781 -35.594 1 89.19 333 PHE A O 1
ATOM 2602 N N . THR A 1 334 ? -0.156 -40.281 -36.438 1 84.88 334 THR A N 1
ATOM 2603 C CA . THR A 1 334 ? 0.71 -41.312 -37.031 1 84.88 334 THR A CA 1
ATOM 2604 C C . THR A 1 334 ? 1.792 -41.75 -36.062 1 84.88 334 THR A C 1
ATOM 2606 O O . THR A 1 334 ? 2.061 -41.031 -35.062 1 84.88 334 THR A O 1
ATOM 2609 N N . PRO A 1 335 ? 2.332 -42.812 -36.25 1 82.5 335 PRO A N 1
ATOM 2610 C CA . PRO A 1 335 ? 3.219 -43.375 -35.219 1 82.5 335 PRO A CA 1
ATOM 2611 C C . PRO A 1 335 ? 4.609 -42.75 -35.219 1 82.5 335 PRO A C 1
ATOM 2613 O O . PRO A 1 335 ? 5.461 -43.125 -34.406 1 82.5 335 PRO A O 1
ATOM 2616 N N . HIS A 1 336 ? 4.867 -41.812 -35.969 1 81.12 336 HIS A N 1
ATOM 2617 C CA . HIS A 1 336 ? 6.223 -41.344 -36.188 1 81.12 336 HIS A CA 1
ATOM 2618 C C . HIS A 1 336 ? 6.828 -40.75 -34.938 1 81.12 336 HIS A C 1
ATOM 2620 O O . HIS A 1 336 ? 8.047 -40.719 -34.781 1 81.12 336 HIS A O 1
ATOM 2626 N N . GLN A 1 337 ? 6.02 -40.312 -34.062 1 82.75 337 GLN A N 1
ATOM 2627 C CA . GLN A 1 337 ? 6.551 -39.719 -32.844 1 82.75 337 GLN A CA 1
ATOM 2628 C C . GLN A 1 337 ? 6.031 -40.469 -31.609 1 82.75 337 GLN A C 1
ATOM 2630 O O . GLN A 1 337 ? 6.344 -40.094 -30.484 1 82.75 337 GLN A O 1
ATOM 2635 N N . GLY A 1 338 ? 5.254 -41.375 -31.781 1 88.44 338 GLY A N 1
ATOM 2636 C CA . GLY A 1 338 ? 4.746 -42.188 -30.688 1 88.44 338 GLY A CA 1
ATOM 2637 C C . GLY A 1 338 ? 3.959 -41.406 -29.672 1 88.44 338 GLY A C 1
ATOM 2638 O O . GLY A 1 338 ? 4.113 -41.625 -28.453 1 88.44 338 GLY A O 1
ATOM 2639 N N . GLN A 1 339 ? 3.141 -40.5 -30.078 1 92.31 339 GLN A N 1
ATOM 2640 C CA . GLN A 1 339 ? 2.492 -39.594 -29.141 1 92.31 339 GLN A CA 1
ATOM 2641 C C . GLN A 1 339 ? 0.981 -39.781 -29.125 1 92.31 339 GLN A C 1
ATOM 2643 O O . GLN A 1 339 ? 0.269 -39.156 -28.344 1 92.31 339 GLN A O 1
ATOM 2648 N N . GLY A 1 340 ? 0.433 -40.656 -29.844 1 93.44 340 GLY A N 1
ATOM 2649 C CA . GLY A 1 340 ? -1.009 -40.844 -29.859 1 93.44 340 GLY A CA 1
ATOM 2650 C C . GLY A 1 340 ? -1.591 -41.094 -28.484 1 93.44 340 GLY A C 1
ATOM 2651 O O . GLY A 1 340 ? -2.504 -40.406 -28.047 1 93.44 340 GLY A O 1
ATOM 2652 N N . ALA A 1 341 ? -1.065 -42.094 -27.844 1 94.38 341 ALA A N 1
ATOM 2653 C CA . ALA A 1 341 ? -1.518 -42.438 -26.5 1 94.38 341 ALA A CA 1
ATOM 2654 C C . ALA A 1 341 ? -1.261 -41.281 -25.531 1 94.38 341 ALA A C 1
ATOM 2656 O O . ALA A 1 341 ? -2.111 -40.969 -24.703 1 94.38 341 ALA A O 1
ATOM 2657 N N . GLY A 1 342 ? -0.1 -40.656 -25.625 1 96.88 342 GLY A N 1
ATOM 2658 C CA . GLY A 1 342 ? 0.264 -39.562 -24.75 1 96.88 342 GLY A CA 1
ATOM 2659 C C . GLY A 1 342 ? -0.667 -38.375 -24.859 1 96.88 342 GLY A C 1
ATOM 2660 O O . GLY A 1 342 ? -1.082 -37.812 -23.844 1 96.88 342 GLY A O 1
ATOM 2661 N N . GLN A 1 343 ? -0.935 -38 -26.062 1 97.56 343 GLN A N 1
ATOM 2662 C CA . GLN A 1 343 ? -1.819 -36.875 -26.297 1 97.56 343 GLN A CA 1
ATOM 2663 C C . GLN A 1 343 ? -3.236 -37.156 -25.812 1 97.56 343 GLN A C 1
ATOM 2665 O O . GLN A 1 343 ? -3.938 -36.281 -25.328 1 97.56 343 GLN A O 1
ATOM 2670 N N . ALA A 1 344 ? -3.684 -38.406 -25.953 1 97.75 344 ALA A N 1
ATOM 2671 C CA . ALA A 1 344 ? -4.988 -38.781 -25.438 1 97.75 344 ALA A CA 1
ATOM 2672 C C . ALA A 1 344 ? -5.027 -38.656 -23.906 1 97.75 344 ALA A C 1
ATOM 2674 O O . ALA A 1 344 ? -6.047 -38.25 -23.344 1 97.75 344 ALA A O 1
ATOM 2675 N N . MET A 1 345 ? -3.963 -39.031 -23.234 1 98.25 345 MET A N 1
ATOM 2676 C CA . MET A 1 345 ? -3.859 -38.875 -21.797 1 98.25 345 MET A CA 1
ATOM 2677 C C . MET A 1 345 ? -3.938 -37.406 -21.406 1 98.25 345 MET A C 1
ATOM 2679 O O . MET A 1 345 ? -4.574 -37.031 -20.406 1 98.25 345 MET A O 1
ATOM 2683 N N . GLU A 1 346 ? -3.207 -36.531 -22.172 1 98.62 346 GLU A N 1
ATOM 2684 C CA . GLU A 1 346 ? -3.271 -35.094 -21.922 1 98.62 346 GLU A CA 1
ATOM 2685 C C . GLU A 1 346 ? -4.703 -34.562 -22.031 1 98.62 346 GLU A C 1
ATOM 2687 O O . GLU A 1 346 ? -5.117 -33.719 -21.234 1 98.62 346 GLU A O 1
ATOM 2692 N N . ASP A 1 347 ? -5.449 -35.094 -23.031 1 98.75 347 ASP A N 1
ATOM 2693 C CA . ASP A 1 347 ? -6.852 -34.719 -23.156 1 98.75 347 ASP A CA 1
ATOM 2694 C C . ASP A 1 347 ? -7.637 -35.062 -21.891 1 98.75 347 ASP A C 1
ATOM 2696 O O . ASP A 1 347 ? -8.438 -34.25 -21.406 1 98.75 347 ASP A O 1
ATOM 2700 N N . GLY A 1 348 ? -7.465 -36.281 -21.406 1 98.56 348 GLY A N 1
ATOM 2701 C CA . GLY A 1 348 ? -8.133 -36.688 -20.172 1 98.56 348 GLY A CA 1
ATOM 2702 C C . GLY A 1 348 ? -7.809 -35.781 -19 1 98.56 348 GLY A C 1
ATOM 2703 O O . GLY A 1 348 ? -8.703 -35.438 -18.219 1 98.56 348 GLY A O 1
ATOM 2704 N N . ALA A 1 349 ? -6.547 -35.438 -18.844 1 98.56 349 ALA A N 1
ATOM 2705 C CA . ALA A 1 349 ? -6.113 -34.562 -17.766 1 98.56 349 ALA A CA 1
ATOM 2706 C C . ALA A 1 349 ? -6.777 -33.188 -17.859 1 98.56 349 ALA A C 1
ATOM 2708 O O . ALA A 1 349 ? -7.242 -32.625 -16.859 1 98.56 349 ALA A O 1
ATOM 2709 N N . ALA A 1 350 ? -6.758 -32.594 -19.047 1 98.75 350 ALA A N 1
ATOM 2710 C CA . ALA A 1 350 ? -7.363 -31.281 -19.266 1 98.75 350 ALA A CA 1
ATOM 2711 C C . ALA A 1 350 ? -8.859 -31.312 -18.953 1 98.75 350 ALA A C 1
ATOM 2713 O O . ALA A 1 350 ? -9.383 -30.375 -18.344 1 98.75 350 ALA A O 1
ATOM 2714 N N . LEU A 1 351 ? -9.555 -32.375 -19.359 1 98.75 351 LEU A N 1
ATOM 2715 C CA . LEU A 1 351 ? -10.984 -32.5 -19.094 1 98.75 351 LEU A CA 1
ATOM 2716 C C . LEU A 1 351 ? -11.266 -32.5 -17.594 1 98.75 351 LEU A C 1
ATOM 2718 O O . LEU A 1 351 ? -12.234 -31.875 -17.141 1 98.75 351 LEU A O 1
ATOM 2722 N N . ALA A 1 352 ? -10.477 -33.219 -16.875 1 98.06 352 ALA A N 1
ATOM 2723 C CA . ALA A 1 352 ? -10.664 -33.281 -15.422 1 98.06 352 ALA A CA 1
ATOM 2724 C C . ALA A 1 352 ? -10.484 -31.906 -14.781 1 98.06 352 ALA A C 1
ATOM 2726 O O . ALA A 1 352 ? -11.203 -31.547 -13.852 1 98.06 352 ALA A O 1
ATOM 2727 N N . VAL A 1 353 ? -9.508 -31.125 -15.281 1 98.12 353 VAL A N 1
ATOM 2728 C CA . VAL A 1 353 ? -9.211 -29.812 -14.719 1 98.12 353 VAL A CA 1
ATOM 2729 C C . VAL A 1 353 ? -10.398 -28.875 -14.922 1 98.12 353 VAL A C 1
ATOM 2731 O O . VAL A 1 353 ? -10.758 -28.109 -14.031 1 98.12 353 VAL A O 1
ATOM 2734 N N . VAL A 1 354 ? -11.039 -28.938 -16.109 1 98.19 354 VAL A N 1
ATOM 2735 C CA . VAL A 1 354 ? -12.094 -27.969 -16.422 1 98.19 354 VAL A CA 1
ATOM 2736 C C . VAL A 1 354 ? -13.422 -28.453 -15.828 1 98.19 354 VAL A C 1
ATOM 2738 O O . VAL A 1 354 ? -14.414 -27.719 -15.859 1 98.19 354 VAL A O 1
ATOM 2741 N N . LEU A 1 355 ? -13.484 -29.688 -15.312 1 97.94 355 LEU A N 1
ATOM 2742 C CA . LEU A 1 355 ? -14.688 -30.219 -14.68 1 97.94 355 LEU A CA 1
ATOM 2743 C C . LEU A 1 355 ? -14.406 -30.609 -13.234 1 97.94 355 LEU A C 1
ATOM 2745 O O . LEU A 1 355 ? -14.602 -31.766 -12.859 1 97.94 355 LEU A O 1
ATOM 2749 N N . PRO A 1 356 ? -14.023 -29.703 -12.445 1 96 356 PRO A N 1
ATOM 2750 C CA . PRO A 1 356 ? -13.797 -30.031 -11.039 1 96 356 PRO A CA 1
ATOM 2751 C C . PRO A 1 356 ? -15.078 -30.453 -10.312 1 96 356 PRO A C 1
ATOM 2753 O O . PRO A 1 356 ? -16.172 -30.297 -10.852 1 96 356 PRO A O 1
ATOM 2756 N N . LYS A 1 357 ? -14.836 -31.047 -9.156 1 93.38 357 LYS A N 1
ATOM 2757 C CA . LYS A 1 357 ? -15.984 -31.375 -8.305 1 93.38 357 LYS A CA 1
ATOM 2758 C C . LYS A 1 357 ? -16.875 -30.172 -8.102 1 93.38 357 LYS A C 1
ATOM 2760 O O . LYS A 1 357 ? -16.391 -29.047 -7.898 1 93.38 357 LYS A O 1
ATOM 2765 N N . GLY A 1 358 ? -18.125 -30.391 -8.203 1 92.75 358 GLY A N 1
ATOM 2766 C CA . GLY A 1 358 ? -19.094 -29.312 -7.969 1 92.75 358 GLY A CA 1
ATOM 2767 C C . GLY A 1 358 ? -19.531 -28.625 -9.25 1 92.75 358 GLY A C 1
ATOM 2768 O O . GLY A 1 358 ? -20.375 -27.719 -9.211 1 92.75 358 GLY A O 1
ATOM 2769 N N . THR A 1 359 ? -19.062 -29.031 -10.406 1 95.38 359 THR A N 1
ATOM 2770 C CA . THR A 1 359 ? -19.484 -28.484 -11.688 1 95.38 359 THR A CA 1
ATOM 2771 C C . THR A 1 359 ? -20.953 -28.812 -11.961 1 95.38 359 THR A C 1
ATOM 2773 O O . THR A 1 359 ? -21.391 -29.953 -11.773 1 95.38 359 THR A O 1
ATOM 2776 N N . SER A 1 360 ? -21.719 -27.812 -12.414 1 95 360 SER A N 1
ATOM 2777 C CA . SER A 1 360 ? -23.125 -28.016 -12.766 1 95 360 SER A CA 1
ATOM 2778 C C . SER A 1 360 ? -23.266 -28.531 -14.188 1 95 360 SER A C 1
ATOM 2780 O O . SER A 1 360 ? -22.5 -28.141 -15.078 1 95 360 SER A O 1
ATOM 2782 N N . PRO A 1 361 ? -24.281 -29.359 -14.406 1 96.19 361 PRO A N 1
ATOM 2783 C CA . PRO A 1 361 ? -24.547 -29.812 -15.781 1 96.19 361 PRO A CA 1
ATOM 2784 C C . PRO A 1 361 ? -24.75 -28.641 -16.75 1 96.19 361 PRO A C 1
ATOM 2786 O O . PRO A 1 361 ? -24.406 -28.75 -17.922 1 96.19 361 PRO A O 1
ATOM 2789 N N . GLU A 1 362 ? -25.297 -27.578 -16.25 1 95 362 GLU A N 1
ATOM 2790 C CA . GLU A 1 362 ? -25.562 -26.422 -17.094 1 95 362 GLU A CA 1
ATOM 2791 C C . GLU A 1 362 ? -24.281 -25.766 -17.578 1 95 362 GLU A C 1
ATOM 2793 O O . GLU A 1 362 ? -24.25 -25.141 -18.641 1 95 362 GLU A O 1
ATOM 2798 N N . ASP A 1 363 ? -23.188 -25.969 -16.875 1 95.94 363 ASP A N 1
ATOM 2799 C CA . ASP A 1 363 ? -21.906 -25.328 -17.203 1 95.94 363 ASP A CA 1
ATOM 2800 C C . ASP A 1 363 ? -21.094 -26.203 -18.156 1 95.94 363 ASP A C 1
ATOM 2802 O O . ASP A 1 363 ? -20.094 -25.734 -18.719 1 95.94 363 ASP A O 1
ATOM 2806 N N . VAL A 1 364 ? -21.516 -27.359 -18.453 1 97.88 364 VAL A N 1
ATOM 2807 C CA . VAL A 1 364 ? -20.719 -28.375 -19.125 1 97.88 364 VAL A CA 1
ATOM 2808 C C . VAL A 1 364 ? -20.359 -27.891 -20.531 1 97.88 364 VAL A C 1
ATOM 2810 O O . VAL A 1 364 ? -19.203 -27.953 -20.938 1 97.88 364 VAL A O 1
ATOM 2813 N N . PRO A 1 365 ? -21.266 -27.312 -21.281 1 97.94 365 PRO A N 1
ATOM 2814 C CA . PRO A 1 365 ? -20.891 -26.906 -22.641 1 97.94 365 PRO A CA 1
ATOM 2815 C C . PRO A 1 365 ? -19.781 -25.859 -22.656 1 97.94 365 PRO A C 1
ATOM 2817 O O . PRO A 1 365 ? -18.844 -25.953 -23.453 1 97.94 365 PRO A O 1
ATOM 2820 N N . GLU A 1 366 ? -19.844 -24.938 -21.797 1 97.5 366 GLU A N 1
ATOM 2821 C CA . GLU A 1 366 ? -18.812 -23.906 -21.719 1 97.5 366 GLU A CA 1
ATOM 2822 C C . GLU A 1 366 ? -17.484 -24.5 -21.281 1 97.5 366 GLU A C 1
ATOM 2824 O O . GLU A 1 366 ? -16.422 -24.109 -21.781 1 97.5 366 GLU A O 1
ATOM 2829 N N . ARG A 1 367 ? -17.562 -25.391 -20.297 1 98.19 367 ARG A N 1
ATOM 2830 C CA . ARG A 1 367 ? -16.359 -26.047 -19.797 1 98.19 367 ARG A CA 1
ATOM 2831 C C . ARG A 1 367 ? -15.695 -26.875 -20.891 1 98.19 367 ARG A C 1
ATOM 2833 O O . ARG A 1 367 ? -14.469 -26.922 -20.984 1 98.19 367 ARG A O 1
ATOM 2840 N N . LEU A 1 368 ? -16.469 -27.516 -21.703 1 98.62 368 LEU A N 1
ATOM 2841 C CA . LEU A 1 368 ? -15.922 -28.312 -22.781 1 98.62 368 LEU A CA 1
ATOM 2842 C C . LEU A 1 368 ? -15.289 -27.422 -23.844 1 98.62 368 LEU A C 1
ATOM 2844 O O . LEU A 1 368 ? -14.289 -27.812 -24.469 1 98.62 368 LEU A O 1
ATOM 2848 N N . ARG A 1 369 ? -15.852 -26.297 -24.109 1 98.06 369 ARG A N 1
ATOM 2849 C CA . ARG A 1 369 ? -15.219 -25.344 -25.031 1 98.06 369 ARG A CA 1
ATOM 2850 C C . ARG A 1 369 ? -13.859 -24.891 -24.5 1 98.06 369 ARG A C 1
ATOM 2852 O O . ARG A 1 369 ? -12.914 -24.703 -25.266 1 98.06 369 ARG A O 1
ATOM 2859 N N . LEU A 1 370 ? -13.797 -24.672 -23.188 1 98.31 370 LEU A N 1
ATOM 2860 C CA . LEU A 1 370 ? -12.523 -24.312 -22.562 1 98.31 370 LEU A CA 1
ATOM 2861 C C . LEU A 1 370 ? -11.508 -25.438 -22.734 1 98.31 370 LEU A C 1
ATOM 2863 O O . LEU A 1 370 ? -10.328 -25.172 -23 1 98.31 370 LEU A O 1
ATOM 2867 N N . TYR A 1 371 ? -11.992 -26.625 -22.594 1 98.31 371 TYR A N 1
ATOM 2868 C CA . TYR A 1 371 ? -11.148 -27.781 -22.859 1 98.31 371 TYR A CA 1
ATOM 2869 C C . TYR A 1 371 ? -10.531 -27.703 -24.25 1 98.31 371 TYR A C 1
ATOM 2871 O O . TYR A 1 371 ? -9.32 -27.859 -24.406 1 98.31 371 TYR A O 1
ATOM 2879 N N . GLN A 1 372 ? -11.312 -27.547 -25.203 1 98.06 372 GLN A N 1
ATOM 2880 C CA . GLN A 1 372 ? -10.828 -27.422 -26.562 1 98.06 372 GLN A CA 1
ATOM 2881 C C . GLN A 1 372 ? -9.805 -26.297 -26.688 1 98.06 372 GLN A C 1
ATOM 2883 O O . GLN A 1 372 ? -8.773 -26.453 -27.344 1 98.06 372 GLN A O 1
ATOM 2888 N N . GLN A 1 373 ? -10.078 -25.234 -26.078 1 97.5 373 GLN A N 1
ATOM 2889 C CA . GLN A 1 373 ? -9.156 -24.094 -26.125 1 97.5 373 GLN A CA 1
ATOM 2890 C C . GLN A 1 373 ? -7.797 -24.469 -25.547 1 97.5 373 GLN A C 1
ATOM 2892 O O . GLN A 1 373 ? -6.762 -24.016 -26.031 1 97.5 373 GLN A O 1
ATOM 2897 N N . ILE A 1 374 ? -7.793 -25.219 -24.5 1 98.38 374 ILE A N 1
ATOM 2898 C CA . ILE A 1 374 ? -6.574 -25.609 -23.797 1 98.38 374 ILE A CA 1
ATOM 2899 C C . ILE A 1 374 ? -5.766 -26.578 -24.656 1 98.38 374 ILE A C 1
ATOM 2901 O O . ILE A 1 374 ? -4.543 -26.469 -24.75 1 98.38 374 ILE A O 1
ATOM 2905 N N . ARG A 1 375 ? -6.414 -27.469 -25.391 1 98.25 375 ARG A N 1
ATOM 2906 C CA . ARG A 1 375 ? -5.754 -28.625 -25.984 1 98.25 375 ARG A CA 1
ATOM 2907 C C . ARG A 1 375 ? -5.5 -28.406 -27.484 1 98.25 375 ARG A C 1
ATOM 2909 O O . ARG A 1 375 ? -4.551 -28.953 -28.031 1 98.25 375 ARG A O 1
ATOM 2916 N N . LEU A 1 376 ? -6.316 -27.672 -28.172 1 96.81 376 LEU A N 1
ATOM 2917 C CA . LEU A 1 376 ? -6.398 -27.641 -29.625 1 96.81 376 LEU A CA 1
ATOM 2918 C C . LEU A 1 376 ? -5.051 -27.281 -30.234 1 96.81 376 LEU A C 1
ATOM 2920 O O . LEU A 1 376 ? -4.531 -28 -31.094 1 96.81 376 LEU A O 1
ATOM 2924 N N . THR A 1 377 ? -4.492 -26.172 -29.781 1 95.75 377 THR A N 1
ATOM 2925 C CA . THR A 1 377 ? -3.246 -25.688 -30.359 1 95.75 377 THR A CA 1
ATOM 2926 C C . THR A 1 377 ? -2.115 -26.688 -30.125 1 95.75 377 THR A C 1
ATOM 2928 O O . THR A 1 377 ? -1.357 -27 -31.047 1 95.75 377 THR A O 1
ATOM 2931 N N . ARG A 1 378 ? -2.006 -27.203 -28.938 1 96.56 378 ARG A N 1
ATOM 2932 C CA . ARG A 1 378 ? -0.935 -28.125 -28.578 1 96.56 378 ARG A CA 1
ATOM 2933 C C . ARG A 1 378 ? -1.075 -29.438 -29.344 1 96.56 378 ARG A C 1
ATOM 2935 O O . ARG A 1 378 ? -0.102 -29.938 -29.922 1 96.56 378 ARG A O 1
ATOM 2942 N N . ALA A 1 379 ? -2.242 -29.984 -29.391 1 96 379 ALA A N 1
ATOM 2943 C CA . ALA A 1 379 ? -2.477 -31.266 -30.062 1 96 379 ALA A CA 1
ATOM 2944 C C . ALA A 1 379 ? -2.145 -31.156 -31.547 1 96 379 ALA A C 1
ATOM 2946 O O . ALA A 1 379 ? -1.495 -32.031 -32.125 1 96 379 ALA A O 1
ATOM 2947 N N . HIS A 1 380 ? -2.543 -30.125 -32.188 1 94.31 380 HIS A N 1
ATOM 2948 C CA . HIS A 1 380 ? -2.279 -29.922 -33.594 1 94.31 380 HIS A CA 1
ATOM 2949 C C . HIS A 1 380 ? -0.796 -29.688 -33.844 1 94.31 380 HIS A C 1
ATOM 2951 O O . HIS A 1 380 ? -0.263 -30.094 -34.875 1 94.31 380 HIS A O 1
ATOM 2957 N N . ALA A 1 381 ? -0.143 -28.953 -32.969 1 94.56 381 ALA A N 1
ATOM 2958 C CA . ALA A 1 381 ? 1.297 -28.766 -33.094 1 94.56 381 ALA A CA 1
ATOM 2959 C C . ALA A 1 381 ? 2.039 -30.094 -33.062 1 94.56 381 ALA A C 1
ATOM 2961 O O . ALA A 1 381 ? 2.928 -30.344 -33.875 1 94.56 381 ALA A O 1
ATOM 2962 N N . ILE A 1 382 ? 1.71 -30.906 -32.094 1 95.06 382 ILE A N 1
ATOM 2963 C CA . ILE A 1 382 ? 2.365 -32.219 -31.984 1 95.06 382 ILE A CA 1
ATOM 2964 C C . ILE A 1 382 ? 2.027 -33.062 -33.188 1 95.06 382 ILE A C 1
ATOM 2966 O O . ILE A 1 382 ? 2.873 -33.844 -33.688 1 95.06 382 ILE A O 1
ATOM 2970 N N . GLN A 1 383 ? 0.807 -33.031 -33.656 1 92.38 383 GLN A N 1
ATOM 2971 C CA . GLN A 1 383 ? 0.408 -33.719 -34.875 1 92.38 383 G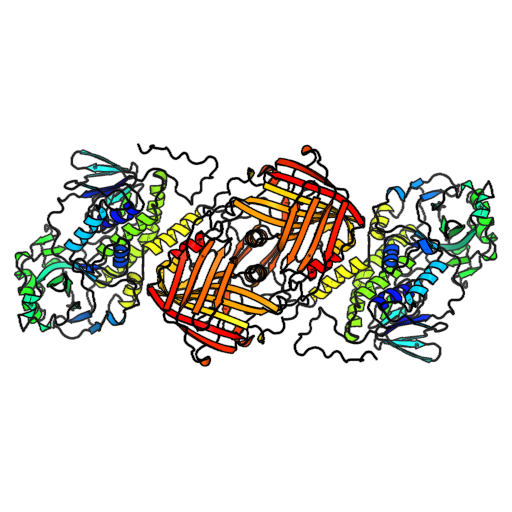LN A CA 1
ATOM 2972 C C . GLN A 1 383 ? 1.273 -33.312 -36.062 1 92.38 383 GLN A C 1
ATOM 2974 O O . GLN A 1 383 ? 1.721 -34.156 -36.844 1 92.38 383 GLN A O 1
ATOM 2979 N N . GLU A 1 384 ? 1.426 -32.062 -36.219 1 91.81 384 GLU A N 1
ATOM 2980 C CA . GLU A 1 384 ? 2.236 -31.547 -37.312 1 91.81 384 GLU A CA 1
ATOM 2981 C C . GLU A 1 384 ? 3.682 -32.031 -37.188 1 91.81 384 GLU A C 1
ATOM 2983 O O . GLU A 1 384 ? 4.312 -32.344 -38.188 1 91.81 384 GLU A O 1
ATOM 2988 N N . TYR A 1 385 ? 4.199 -32.031 -36 1 91.75 385 TYR A N 1
ATOM 2989 C CA . TYR A 1 385 ? 5.535 -32.594 -35.781 1 91.75 385 TYR A CA 1
ATOM 2990 C C . TYR A 1 385 ? 5.594 -34.031 -36.25 1 91.75 385 TYR A C 1
ATOM 2992 O O . TYR A 1 385 ? 6.57 -34.438 -36.906 1 91.75 385 TYR A O 1
ATOM 3000 N N . SER A 1 386 ? 4.605 -34.812 -35.906 1 90.62 386 SER A N 1
ATOM 3001 C CA . SER A 1 386 ? 4.547 -36.219 -36.312 1 90.62 386 SER A CA 1
ATOM 3002 C C . SER A 1 386 ? 4.469 -36.344 -37.812 1 90.62 386 SER A C 1
ATOM 3004 O O . SER A 1 386 ? 5.125 -37.219 -38.406 1 90.62 386 SER A O 1
ATOM 3006 N N . ARG A 1 387 ? 3.691 -35.531 -38.531 1 89.19 387 ARG A N 1
ATOM 3007 C CA . ARG A 1 387 ? 3.576 -35.531 -39.969 1 89.19 387 ARG A CA 1
ATOM 3008 C C . ARG A 1 387 ? 4.922 -35.219 -40.625 1 89.19 387 ARG A C 1
ATOM 3010 O O . ARG A 1 387 ? 5.324 -35.906 -41.594 1 89.19 387 ARG A O 1
ATOM 3017 N N . GLN A 1 388 ? 5.551 -34.281 -40.125 1 88.44 388 GLN A N 1
ATOM 3018 C CA . GLN A 1 388 ? 6.848 -33.906 -40.656 1 88.44 388 GLN A CA 1
ATOM 3019 C C . GLN A 1 388 ? 7.879 -35 -40.469 1 88.44 388 GLN A C 1
ATOM 3021 O O . GLN A 1 388 ? 8.695 -35.281 -41.344 1 88.44 388 GLN A O 1
ATOM 3026 N N . ALA A 1 389 ? 7.797 -35.625 -39.344 1 85.56 389 ALA A N 1
ATOM 3027 C CA . ALA A 1 389 ? 8.711 -36.719 -39.062 1 85.56 389 ALA A CA 1
ATOM 3028 C C . ALA A 1 389 ? 8.461 -37.906 -39.969 1 85.56 389 ALA A C 1
ATOM 3030 O O . ALA A 1 389 ? 9.359 -38.719 -40.219 1 85.56 389 ALA A O 1
ATOM 3031 N N . GLY A 1 390 ? 7.285 -38.031 -40.5 1 85.31 390 GLY A N 1
ATOM 3032 C CA . GLY A 1 390 ? 6.898 -39.125 -41.375 1 85.31 390 GLY A CA 1
ATOM 3033 C C . GLY A 1 390 ? 7.27 -38.906 -42.844 1 85.31 390 GLY A C 1
ATOM 3034 O O . GLY A 1 390 ? 7.223 -39.844 -43.656 1 85.31 390 GLY A O 1
ATOM 3035 N N . LYS A 1 391 ? 7.727 -37.75 -43.156 1 83.88 391 LYS A N 1
ATOM 3036 C CA . LYS A 1 391 ? 8.109 -37.469 -44.531 1 83.88 391 LYS A CA 1
ATOM 3037 C C . LYS A 1 391 ? 9.391 -38.188 -44.906 1 83.88 391 LYS A C 1
ATOM 3039 O O . LYS A 1 391 ? 10.211 -38.5 -44.062 1 83.88 391 LYS A O 1
ATOM 3044 N N . ASP A 1 392 ? 9.414 -38.438 -46.188 1 83.19 392 ASP A N 1
ATOM 3045 C CA . ASP A 1 392 ? 10.586 -39.125 -46.719 1 83.19 392 ASP A CA 1
ATOM 3046 C C . ASP A 1 392 ? 11.852 -38.281 -46.531 1 83.19 392 ASP A C 1
ATOM 3048 O O . ASP A 1 392 ? 11.789 -37.062 -46.594 1 83.19 392 ASP A O 1
ATOM 3052 N N . ARG A 1 393 ? 12.914 -39.094 -46.281 1 78.69 393 ARG A N 1
ATOM 3053 C CA . ARG A 1 393 ? 14.188 -38.406 -46.125 1 78.69 393 ARG A CA 1
ATOM 3054 C C . ARG A 1 393 ? 14.789 -38.062 -47.5 1 78.69 393 ARG A C 1
ATOM 3056 O O . ARG A 1 393 ? 14.789 -38.906 -48.406 1 78.69 393 ARG A O 1
ATOM 3063 N N . ILE A 1 394 ? 15.039 -36.812 -47.625 1 70.81 394 ILE A N 1
ATOM 3064 C CA . ILE A 1 394 ? 15.781 -36.406 -48.812 1 70.81 394 ILE A CA 1
ATOM 3065 C C . ILE A 1 394 ? 17.281 -36.438 -48.531 1 70.81 394 ILE A C 1
ATOM 3067 O O . ILE A 1 394 ? 17.766 -35.781 -47.625 1 70.81 394 ILE A O 1
ATOM 3071 N N . PRO A 1 395 ? 17.938 -37.344 -49.312 1 69.12 395 PRO A N 1
ATOM 3072 C CA . PRO A 1 395 ? 19.375 -37.438 -49.094 1 69.12 395 PRO A CA 1
ATOM 3073 C C . PRO A 1 395 ? 20.062 -36.062 -49.094 1 69.12 395 PRO A C 1
ATOM 3075 O O . PRO A 1 395 ? 19.844 -35.281 -50.031 1 69.12 395 PRO A O 1
ATOM 3078 N N . GLY A 1 396 ? 20.828 -35.719 -48.062 1 66.94 396 GLY A N 1
ATOM 3079 C CA . GLY A 1 396 ? 21.594 -34.469 -48 1 66.94 396 GLY A CA 1
ATOM 3080 C C . GLY A 1 396 ? 20.844 -33.344 -47.312 1 66.94 396 GLY A C 1
ATOM 3081 O O . GLY A 1 396 ? 21.438 -32.344 -46.938 1 66.94 396 GLY A O 1
ATOM 3082 N N . ALA A 1 397 ? 19.578 -33.469 -47.219 1 72.31 397 ALA A N 1
ATOM 3083 C CA . ALA A 1 397 ? 18.781 -32.406 -46.625 1 72.31 397 ALA A CA 1
ATOM 3084 C C . ALA A 1 397 ? 18.641 -32.625 -45.094 1 72.31 397 ALA A C 1
ATOM 3086 O O . ALA A 1 397 ? 18.719 -33.75 -44.625 1 72.31 397 ALA A O 1
ATOM 3087 N N . PRO A 1 398 ? 18.641 -31.453 -44.406 1 74.25 398 PRO A N 1
ATOM 3088 C CA . PRO A 1 398 ? 18.406 -31.609 -42.969 1 74.25 398 PRO A CA 1
ATOM 3089 C C . PRO A 1 398 ? 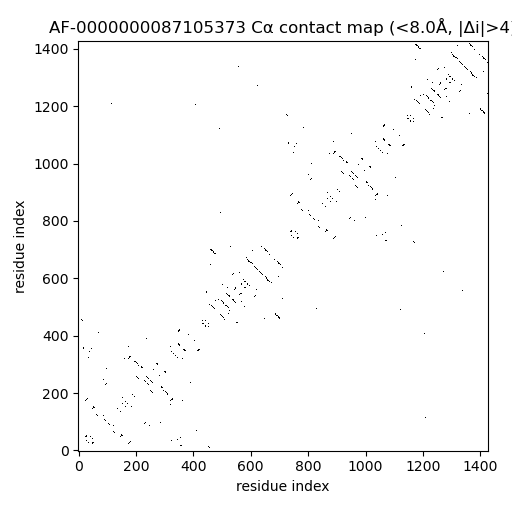17.047 -32.25 -42.656 1 74.25 398 PRO A C 1
ATOM 3091 O O . PRO A 1 398 ? 16.141 -32.219 -43.5 1 74.25 398 PRO A O 1
ATOM 3094 N N . PRO A 1 399 ? 17.094 -32.875 -41.5 1 73.12 399 PRO A N 1
ATOM 3095 C CA . PRO A 1 399 ? 15.797 -33.469 -41.156 1 73.12 399 PRO A CA 1
ATOM 3096 C C . PRO A 1 399 ? 14.672 -32.438 -41.062 1 73.12 399 PRO A C 1
ATOM 3098 O O . PRO A 1 399 ? 14.922 -31.266 -40.75 1 73.12 399 PRO A O 1
ATOM 3101 N N . ALA A 1 400 ? 13.547 -32.875 -41.406 1 69.06 400 ALA A N 1
ATOM 3102 C CA . ALA A 1 400 ? 12.375 -32 -41.406 1 69.06 400 ALA A CA 1
ATOM 3103 C C . ALA A 1 400 ? 12.055 -31.5 -40 1 69.06 400 ALA A C 1
ATOM 3105 O O . ALA A 1 400 ? 11.516 -30.406 -39.844 1 69.06 400 ALA A O 1
ATOM 3106 N N . VAL A 1 401 ? 12.305 -32.312 -39.031 1 75.69 401 VAL A N 1
ATOM 3107 C CA . VAL A 1 401 ? 12.023 -31.953 -37.656 1 75.69 401 VAL A CA 1
ATOM 3108 C C . VAL A 1 401 ? 13.328 -31.906 -36.844 1 75.69 401 VAL A C 1
ATOM 3110 O O . VAL A 1 401 ? 14.109 -32.844 -36.875 1 75.69 401 VAL A O 1
ATOM 3113 N N . GLU A 1 402 ? 13.508 -30.734 -36.25 1 80.81 402 GLU A N 1
ATOM 3114 C CA . GLU A 1 402 ? 14.609 -30.641 -35.281 1 80.81 402 GLU A CA 1
ATOM 3115 C C . GLU A 1 402 ? 14.242 -31.281 -33.969 1 80.81 402 GLU A C 1
ATOM 3117 O O . GLU A 1 402 ? 13.406 -30.75 -33.219 1 80.81 402 GLU A O 1
ATOM 3122 N N . MET A 1 403 ? 14.867 -32.344 -33.625 1 81.06 403 MET A N 1
ATOM 3123 C CA . MET A 1 403 ? 14.453 -33.219 -32.531 1 81.06 403 MET A CA 1
ATOM 3124 C C . MET A 1 403 ? 14.539 -32.469 -31.188 1 81.06 403 MET A C 1
ATOM 3126 O O . MET A 1 403 ? 13.688 -32.656 -30.312 1 81.06 403 MET A O 1
ATOM 3130 N N . ASN A 1 404 ? 15.508 -31.641 -31.094 1 83.69 404 ASN A N 1
ATOM 3131 C CA . ASN A 1 404 ? 15.641 -30.906 -29.828 1 83.69 404 ASN A CA 1
ATOM 3132 C C . ASN A 1 404 ? 14.469 -29.969 -29.594 1 83.69 404 ASN A C 1
ATOM 3134 O O . ASN A 1 404 ? 13.945 -29.875 -28.484 1 83.69 404 ASN A O 1
ATOM 3138 N N . THR A 1 405 ? 14.148 -29.297 -30.609 1 88.75 405 THR A N 1
ATOM 3139 C CA . THR A 1 405 ? 13.023 -28.359 -30.516 1 88.75 405 THR A CA 1
ATOM 3140 C C . THR A 1 405 ? 11.727 -29.109 -30.203 1 88.75 405 THR A C 1
ATOM 3142 O O . THR A 1 405 ? 10.938 -28.672 -29.375 1 88.75 405 THR A O 1
ATOM 3145 N N . TYR A 1 406 ? 11.555 -30.188 -30.859 1 90.88 406 TYR A N 1
ATOM 3146 C CA . TYR A 1 406 ? 10.367 -31 -30.609 1 90.88 406 TYR A CA 1
ATOM 3147 C C . TYR A 1 406 ? 10.352 -31.531 -29.188 1 90.88 406 TYR A C 1
ATOM 3149 O O . TYR A 1 406 ? 9.328 -31.453 -28.5 1 90.88 406 TYR A O 1
ATOM 3157 N N . GLN A 1 407 ? 11.438 -32.062 -28.734 1 90.88 407 GLN A N 1
ATOM 3158 C CA . GLN A 1 407 ? 11.508 -32.656 -27.391 1 90.88 407 GLN A CA 1
ATOM 3159 C C . GLN A 1 407 ? 11.242 -31.594 -26.328 1 90.88 407 GLN A C 1
ATOM 3161 O O . GLN A 1 407 ? 10.523 -31.844 -25.359 1 90.88 407 GLN A O 1
ATOM 3166 N N . ASN A 1 408 ? 11.859 -30.469 -26.562 1 93.19 408 ASN A N 1
ATOM 3167 C CA . ASN A 1 408 ? 11.633 -29.375 -25.609 1 93.19 408 ASN A CA 1
ATOM 3168 C C . ASN A 1 408 ? 10.156 -29.016 -25.516 1 93.19 408 ASN A C 1
ATOM 3170 O O . ASN A 1 408 ? 9.633 -28.812 -24.422 1 93.19 408 ASN A O 1
ATOM 3174 N N . TYR A 1 409 ? 9.523 -28.906 -26.594 1 94.62 409 TYR A N 1
ATOM 3175 C CA . TYR A 1 409 ? 8.117 -28.547 -26.656 1 94.62 409 TYR A CA 1
ATOM 3176 C C . TYR A 1 409 ? 7.242 -29.641 -26.047 1 94.62 409 TYR A C 1
ATOM 3178 O O . TYR A 1 409 ? 6.32 -29.344 -25.281 1 94.62 409 TYR A O 1
ATOM 3186 N N . ASN A 1 410 ? 7.543 -30.859 -26.359 1 95.81 410 ASN A N 1
ATOM 3187 C CA . ASN A 1 410 ? 6.703 -31.984 -25.969 1 95.81 410 ASN A CA 1
ATOM 3188 C C . ASN A 1 410 ? 7.008 -32.438 -24.547 1 95.81 410 ASN A C 1
ATOM 3190 O O . ASN A 1 410 ? 6.113 -32.5 -23.703 1 95.81 410 ASN A O 1
ATOM 3194 N N . PHE A 1 411 ? 8.32 -32.75 -24.25 1 95.31 411 PHE A N 1
ATOM 3195 C CA . PHE A 1 411 ? 8.727 -33.281 -22.953 1 95.31 411 PHE A CA 1
ATOM 3196 C C . PHE A 1 411 ? 8.641 -32.219 -21.875 1 95.31 411 PHE A C 1
ATOM 3198 O O . PHE A 1 411 ? 8.508 -32.531 -20.688 1 95.31 411 PHE A O 1
ATOM 3205 N N . GLY A 1 412 ? 8.688 -30.984 -22.266 1 95.94 412 GLY A N 1
ATOM 3206 C CA . GLY A 1 412 ? 8.672 -29.875 -21.312 1 95.94 412 GLY A CA 1
ATOM 3207 C C . GLY A 1 412 ? 7.273 -29.484 -20.875 1 95.94 412 GLY A C 1
ATOM 3208 O O . GLY A 1 412 ? 7.098 -28.5 -20.141 1 95.94 412 GLY A O 1
ATOM 3209 N N . HIS A 1 413 ? 6.324 -30.266 -21.25 1 97.06 413 HIS A N 1
ATOM 3210 C CA . HIS A 1 413 ? 4.93 -29.906 -21.031 1 97.06 413 HIS A CA 1
ATOM 3211 C C . HIS A 1 413 ? 4.289 -30.812 -19.984 1 97.06 413 HIS A C 1
ATOM 3213 O O . HIS A 1 413 ? 4.539 -32 -19.969 1 97.06 413 HIS A O 1
ATOM 3219 N N . ASP A 1 414 ? 3.621 -30.25 -19.031 1 97.94 414 ASP A N 1
ATOM 3220 C CA . ASP A 1 414 ? 2.707 -30.938 -18.125 1 97.94 414 ASP A CA 1
ATOM 3221 C C . ASP A 1 414 ? 1.277 -30.422 -18.297 1 97.94 414 ASP A C 1
ATOM 3223 O O . ASP A 1 414 ? 0.956 -29.312 -17.891 1 97.94 414 ASP A O 1
ATOM 3227 N N . GLU A 1 415 ? 0.438 -31.219 -18.844 1 98.38 415 GLU A N 1
ATOM 3228 C CA . GLU A 1 415 ? -0.894 -30.766 -19.234 1 98.38 415 GLU A CA 1
ATOM 3229 C C . GLU A 1 415 ? -1.737 -30.422 -18.016 1 98.38 415 GLU A C 1
ATOM 3231 O O . GLU A 1 415 ? -2.576 -29.516 -18.062 1 98.38 415 GLU A O 1
ATOM 3236 N N . HIS A 1 416 ? -1.588 -31.188 -16.922 1 98.12 416 HIS A N 1
ATOM 3237 C CA . HIS A 1 416 ? -2.342 -30.859 -15.711 1 98.12 416 HIS A CA 1
ATOM 3238 C C . HIS A 1 416 ? -2.041 -29.453 -15.242 1 98.12 416 HIS A C 1
ATOM 3240 O O . HIS A 1 416 ? -2.961 -28.672 -14.945 1 98.12 416 HIS A O 1
ATOM 3246 N N . ASP A 1 417 ? -0.772 -29.094 -15.141 1 98.06 417 ASP A N 1
ATOM 3247 C CA . ASP A 1 417 ? -0.359 -27.766 -14.695 1 98.06 417 ASP A CA 1
ATOM 3248 C C . ASP A 1 417 ? -0.806 -26.703 -15.688 1 98.06 417 ASP A C 1
ATOM 3250 O O . ASP A 1 417 ? -1.301 -25.641 -15.289 1 98.06 417 ASP A O 1
ATOM 3254 N N . HIS A 1 418 ? -0.565 -27 -16.969 1 98.06 418 HIS A N 1
ATOM 3255 C CA . HIS A 1 418 ? -0.946 -26.047 -18 1 98.06 418 HIS A CA 1
ATOM 3256 C C . HIS A 1 418 ? -2.447 -25.766 -17.969 1 98.06 418 HIS A C 1
ATOM 3258 O O . HIS A 1 418 ? -2.871 -24.609 -17.984 1 98.06 418 HIS A O 1
ATOM 3264 N N . ALA A 1 419 ? -3.26 -26.828 -17.969 1 98.56 419 ALA A N 1
ATOM 3265 C CA . ALA A 1 419 ? -4.711 -26.688 -17.922 1 98.56 419 ALA A CA 1
ATOM 3266 C C . ALA A 1 419 ? -5.156 -25.938 -16.672 1 98.56 419 ALA A C 1
ATOM 3268 O O . ALA A 1 419 ? -6.086 -25.141 -16.719 1 98.56 419 ALA A O 1
ATOM 3269 N N . THR A 1 420 ? -4.496 -26.234 -15.547 1 97.94 420 THR A N 1
ATOM 3270 C CA . THR A 1 420 ? -4.812 -25.562 -14.297 1 97.94 420 THR A CA 1
ATOM 3271 C C . THR A 1 420 ? -4.566 -24.062 -14.406 1 97.94 420 THR A C 1
ATOM 3273 O O . THR A 1 420 ? -5.395 -23.25 -13.969 1 97.94 420 THR A O 1
ATOM 3276 N N . LYS A 1 421 ? -3.414 -23.672 -14.938 1 97.5 421 LYS A N 1
ATOM 3277 C CA . LYS A 1 421 ? -3.078 -22.266 -15.148 1 97.5 421 LYS A CA 1
ATOM 3278 C C . LYS A 1 421 ? -4.152 -21.562 -15.969 1 97.5 421 LYS A C 1
ATOM 3280 O O . LYS A 1 421 ? -4.652 -20.516 -15.578 1 97.5 421 LYS A O 1
ATOM 3285 N N . VAL A 1 422 ? -4.508 -22.188 -17.094 1 97.94 422 VAL A N 1
ATOM 3286 C CA . VAL A 1 422 ? -5.48 -21.594 -18 1 97.94 422 VAL A CA 1
ATOM 3287 C C . VAL A 1 422 ? -6.855 -21.547 -17.328 1 97.94 422 VAL A C 1
ATOM 3289 O O . VAL A 1 422 ? -7.578 -20.562 -17.438 1 97.94 422 VAL A O 1
ATOM 3292 N N . TYR A 1 423 ? -7.227 -22.625 -16.625 1 97.44 423 TYR A N 1
ATOM 3293 C CA . TYR A 1 423 ? -8.516 -22.703 -15.953 1 97.44 423 TYR A CA 1
ATOM 3294 C C . TYR A 1 423 ? -8.656 -21.625 -14.891 1 97.44 423 TYR A C 1
ATOM 3296 O O . TYR A 1 423 ? -9.68 -20.938 -14.82 1 97.44 423 TYR A O 1
ATOM 3304 N N . ASN A 1 424 ? -7.645 -21.453 -14.078 1 96.12 424 ASN A N 1
ATOM 3305 C CA . ASN A 1 424 ? -7.684 -20.438 -13.031 1 96.12 424 ASN A CA 1
ATOM 3306 C C . ASN A 1 424 ? -7.867 -19.047 -13.609 1 96.12 424 ASN A C 1
ATOM 3308 O O . ASN A 1 424 ? -8.711 -18.281 -13.133 1 96.12 424 ASN A O 1
ATOM 3312 N N . ARG A 1 425 ? -7.066 -18.734 -14.594 1 96.19 425 ARG A N 1
ATOM 3313 C CA . ARG A 1 425 ? -7.152 -17.422 -15.211 1 96.19 425 ARG A CA 1
ATOM 3314 C C . ARG A 1 425 ? -8.523 -17.203 -15.844 1 96.19 425 ARG A C 1
ATOM 3316 O O . ARG A 1 425 ? -9.078 -16.109 -15.781 1 96.19 425 ARG A O 1
ATOM 3323 N N . TRP A 1 426 ? -9.016 -18.266 -16.484 1 96.62 426 TRP A N 1
ATOM 3324 C CA . TRP A 1 426 ? -10.352 -18.219 -17.062 1 96.62 426 TRP A CA 1
ATOM 3325 C C . TRP A 1 426 ? -11.406 -17.984 -15.984 1 96.62 426 TRP A C 1
ATOM 3327 O O . TRP A 1 426 ? -12.305 -17.156 -16.156 1 96.62 426 TRP A O 1
ATOM 3337 N N . LEU A 1 427 ? -11.281 -18.719 -14.922 1 95.31 427 LEU A N 1
ATOM 3338 C CA . LEU A 1 427 ? -12.219 -18.594 -13.805 1 95.31 427 LEU A CA 1
ATOM 3339 C C . LEU A 1 427 ? -12.227 -17.172 -13.266 1 95.31 427 LEU A C 1
ATOM 3341 O O . LEU A 1 427 ? -13.289 -16.594 -13.016 1 95.31 427 LEU A O 1
ATOM 3345 N N . TRP A 1 428 ? -11.086 -16.578 -13.07 1 94.69 428 TRP A N 1
ATOM 3346 C CA . TRP A 1 428 ? -10.961 -15.234 -12.539 1 94.69 428 TRP A CA 1
ATOM 3347 C C . TRP A 1 428 ? -11.539 -14.203 -13.508 1 94.69 428 TRP A C 1
ATOM 3349 O O . TRP A 1 428 ? -12.016 -13.148 -13.086 1 94.69 428 TRP A O 1
ATOM 3359 N N . SER A 1 429 ? -11.484 -14.508 -14.797 1 94.88 429 SER A N 1
ATOM 3360 C CA . SER A 1 429 ? -11.984 -13.586 -15.812 1 94.88 429 SER A CA 1
ATOM 3361 C C . SER A 1 429 ? -13.508 -13.539 -15.82 1 94.88 429 SER A C 1
ATOM 3363 O O . SER A 1 429 ? -14.109 -12.633 -16.406 1 94.88 429 SER A O 1
ATOM 3365 N N . LYS A 1 430 ? -14.156 -14.469 -15.156 1 94.31 430 LYS A N 1
ATOM 3366 C CA . LYS A 1 430 ? -15.617 -14.578 -15.164 1 94.31 430 LYS A CA 1
ATOM 3367 C C . LYS A 1 430 ? -16.25 -13.5 -14.273 1 94.31 430 LYS A C 1
ATOM 3369 O O . LYS A 1 430 ? -17.438 -13.211 -14.398 1 94.31 430 LYS A O 1
ATOM 3374 N N . LYS A 1 431 ? -15.477 -12.969 -13.375 1 94.56 431 LYS A N 1
ATOM 3375 C CA . LYS A 1 431 ? -15.938 -11.906 -12.492 1 94.56 431 LYS A CA 1
ATOM 3376 C C . LYS A 1 431 ? -15.039 -10.672 -12.602 1 94.56 431 LYS A C 1
ATOM 3378 O O . LYS A 1 431 ? -13.859 -10.727 -12.234 1 94.56 431 LYS A O 1
ATOM 3383 N N . LYS A 1 432 ? -15.594 -9.586 -12.977 1 93.69 432 LYS A N 1
ATOM 3384 C CA . LYS A 1 432 ? -14.805 -8.414 -13.328 1 93.69 432 LYS A CA 1
ATOM 3385 C C . LYS A 1 432 ? -14.516 -7.559 -12.094 1 93.69 432 LYS A C 1
ATOM 3387 O O . LYS A 1 432 ? -13.594 -6.742 -12.102 1 93.69 432 LYS A O 1
ATOM 3392 N N . ASP A 1 433 ? -15.242 -7.668 -11.023 1 95.19 433 ASP A N 1
ATOM 3393 C CA . ASP A 1 433 ? -15.094 -6.805 -9.859 1 95.19 433 ASP A CA 1
ATOM 3394 C C . ASP A 1 433 ? -14.391 -7.531 -8.719 1 95.19 433 ASP A C 1
ATOM 3396 O O . ASP A 1 433 ? -14.789 -7.414 -7.559 1 95.19 433 ASP A O 1
ATOM 3400 N N . LEU A 1 434 ? -13.398 -8.352 -9.07 1 96.31 434 LEU A N 1
ATOM 3401 C CA . LEU A 1 434 ? -12.594 -9.023 -8.055 1 96.31 434 LEU A CA 1
ATOM 3402 C C . LEU A 1 434 ? -11.617 -8.055 -7.402 1 96.31 434 LEU A C 1
ATOM 3404 O O . LEU A 1 434 ? -11.047 -7.191 -8.078 1 96.31 434 LEU A O 1
ATOM 3408 N N . TYR A 1 435 ? -11.438 -8.195 -6.078 1 96.69 435 TYR A N 1
ATOM 3409 C CA . TYR A 1 435 ? -10.383 -7.469 -5.379 1 96.69 435 TYR A CA 1
ATOM 3410 C C . TYR A 1 435 ? -9.047 -8.18 -5.523 1 96.69 435 TYR A C 1
ATOM 3412 O O . TYR A 1 435 ? -8.891 -9.328 -5.105 1 96.69 435 TYR A O 1
ATOM 3420 N N . TRP A 1 436 ? -8.133 -7.434 -6.168 1 97.31 436 TRP A N 1
ATOM 3421 C CA . TRP A 1 436 ? -6.773 -7.93 -6.359 1 97.31 436 TRP A CA 1
ATOM 3422 C C . TRP A 1 436 ? -5.785 -7.16 -5.488 1 97.31 436 TRP A C 1
ATOM 3424 O O . TRP A 1 436 ? -5.961 -5.965 -5.25 1 97.31 436 TRP A O 1
ATOM 3434 N N . ARG A 1 437 ? -4.793 -7.848 -4.984 1 97.38 437 ARG A N 1
ATOM 3435 C CA . ARG A 1 437 ? -3.615 -7.301 -4.32 1 97.38 437 ARG A CA 1
ATOM 3436 C C . ARG A 1 437 ? -2.393 -8.18 -4.555 1 97.38 437 ARG A C 1
ATOM 3438 O O . ARG A 1 437 ? -2.523 -9.352 -4.918 1 97.38 437 ARG A O 1
ATOM 3445 N N . MET A 1 438 ? -1.209 -7.613 -4.395 1 97.88 438 MET A N 1
ATOM 3446 C CA . MET A 1 438 ? 0.016 -8.398 -4.5 1 97.88 438 MET A CA 1
ATOM 3447 C C . MET A 1 438 ? 0.092 -9.438 -3.389 1 97.88 438 MET A C 1
ATOM 3449 O O . MET A 1 438 ? -0.274 -9.164 -2.244 1 97.88 438 MET A O 1
ATOM 3453 N N . PRO A 1 439 ? 0.604 -10.578 -3.717 1 98 439 PRO A N 1
ATOM 3454 C CA . PRO A 1 439 ? 1.027 -11.086 -5.023 1 98 439 PRO A CA 1
ATOM 3455 C C . PRO A 1 439 ? -0.14 -11.594 -5.867 1 98 439 PRO A C 1
ATOM 3457 O O . PRO A 1 439 ? -0.909 -12.445 -5.418 1 98 439 PRO A O 1
ATOM 3460 N N . VAL A 1 440 ? -0.2 -11.289 -7.137 1 97 440 VAL A N 1
ATOM 3461 C CA . VAL A 1 440 ? -1.388 -11.539 -7.945 1 97 440 VAL A CA 1
ATOM 3462 C C . VAL A 1 440 ? -1.333 -12.945 -8.523 1 97 440 VAL A C 1
ATOM 3464 O O . VAL A 1 440 ? -2.346 -13.477 -8.992 1 97 440 VAL A O 1
ATOM 3467 N N . GLY A 1 441 ? -0.144 -13.531 -8.484 1 96.5 441 GLY A N 1
ATOM 3468 C CA . GLY A 1 441 ? 0 -14.867 -9.039 1 96.5 441 GLY A CA 1
ATOM 3469 C C . GLY A 1 441 ? -0.817 -15.906 -8.305 1 96.5 441 GLY A C 1
ATOM 3470 O O . GLY A 1 441 ? -1.121 -16.969 -8.859 1 96.5 441 GLY A O 1
ATOM 3471 N N . TYR A 1 442 ? -1.163 -15.641 -7.105 1 97.19 442 TYR A N 1
ATOM 3472 C CA . TYR A 1 442 ? -1.853 -16.609 -6.266 1 97.19 442 TYR A CA 1
ATOM 3473 C C . TYR A 1 442 ? -3.363 -16.438 -6.352 1 97.19 442 TYR A C 1
ATOM 3475 O O . TYR A 1 442 ? -4.117 -17.094 -5.629 1 97.19 442 TYR A O 1
ATOM 3483 N N . GLY A 1 443 ? -3.832 -15.477 -7.234 1 95.94 443 GLY A N 1
ATOM 3484 C CA . GLY A 1 443 ? -5.262 -15.266 -7.41 1 95.94 443 GLY A CA 1
ATOM 3485 C C . GLY A 1 443 ? -5.781 -14.047 -6.664 1 95.94 443 GLY A C 1
ATOM 3486 O O . GLY A 1 443 ? -5.004 -13.305 -6.062 1 95.94 443 GLY A O 1
ATOM 3487 N N . PRO A 1 444 ? -7.133 -13.812 -6.82 1 96.25 444 PRO A N 1
ATOM 3488 C CA . PRO A 1 444 ? -7.742 -12.711 -6.07 1 96.25 444 PRO A CA 1
ATOM 3489 C C . PRO A 1 444 ? -7.445 -12.773 -4.574 1 96.25 444 PRO A C 1
ATOM 3491 O O . PRO A 1 444 ? -7.355 -13.867 -4.008 1 96.25 444 PRO A O 1
ATOM 3494 N N . PHE A 1 445 ? -7.277 -11.656 -4.023 1 97.56 445 PHE A N 1
ATOM 3495 C CA . PHE A 1 445 ? -6.809 -11.625 -2.645 1 97.56 445 PHE A CA 1
ATOM 3496 C C . PHE A 1 445 ? -7.98 -11.539 -1.676 1 97.56 445 PHE A C 1
ATOM 3498 O O . PHE A 1 445 ? -8.789 -10.609 -1.756 1 97.56 445 PHE A O 1
ATOM 3505 N N . PRO A 1 446 ? -8.078 -12.5 -0.737 1 96.56 446 PRO A N 1
ATOM 3506 C CA . PRO A 1 446 ? -9.133 -12.414 0.274 1 96.56 446 PRO A CA 1
ATOM 3507 C C . PRO A 1 446 ? -8.906 -11.273 1.267 1 96.56 446 PRO A C 1
ATOM 3509 O O . PRO A 1 446 ? -7.758 -10.914 1.546 1 96.56 446 PRO A O 1
ATOM 3512 N N . GLY A 1 447 ? -9.984 -10.75 1.802 1 95.88 447 GLY A N 1
ATOM 3513 C CA . GLY A 1 447 ? -9.938 -9.633 2.736 1 95.88 447 GLY A CA 1
ATOM 3514 C C . GLY A 1 447 ? -11.305 -9.227 3.242 1 95.88 447 GLY A C 1
ATOM 3515 O O . GLY A 1 447 ? -12.242 -10.023 3.234 1 95.88 447 GLY A O 1
ATOM 3516 N N . PRO A 1 448 ? -11.375 -7.98 3.693 1 95.31 448 PRO A N 1
ATOM 3517 C CA . PRO A 1 448 ? -12.625 -7.535 4.301 1 95.31 448 PRO A CA 1
ATOM 3518 C C . PRO A 1 448 ? -13.789 -7.5 3.307 1 95.31 448 PRO A C 1
ATOM 3520 O O . PRO A 1 448 ? -14.945 -7.672 3.695 1 95.31 448 PRO A O 1
ATOM 3523 N N . ARG A 1 449 ? -13.562 -7.414 2.068 1 94.81 449 ARG A N 1
ATOM 3524 C CA . ARG A 1 449 ? -14.625 -7.145 1.104 1 94.81 449 ARG A CA 1
ATOM 3525 C C . ARG A 1 449 ? -14.945 -8.391 0.28 1 94.81 449 ARG A C 1
ATOM 3527 O O . ARG A 1 449 ? -15.961 -8.438 -0.411 1 94.81 449 ARG A O 1
ATOM 3534 N N . GLN A 1 450 ? -14.086 -9.359 0.345 1 94.38 450 GLN A N 1
ATOM 3535 C CA . GLN A 1 450 ? -14.344 -10.586 -0.407 1 94.38 450 GLN A CA 1
ATOM 3536 C C . GLN A 1 450 ? -13.648 -11.781 0.238 1 94.38 450 GLN A C 1
ATOM 3538 O O . GLN A 1 450 ? -12.688 -11.617 0.992 1 94.38 450 GLN A O 1
ATOM 3543 N N . ASP A 1 451 ? -14.18 -12.891 -0.038 1 92.31 451 ASP A N 1
ATOM 3544 C CA . ASP A 1 451 ? -13.461 -14.109 0.314 1 92.31 451 ASP A CA 1
ATOM 3545 C C . ASP A 1 451 ? -12.578 -14.578 -0.841 1 92.31 451 ASP A C 1
ATOM 3547 O O . ASP A 1 451 ? -12.367 -13.844 -1.805 1 92.31 451 ASP A O 1
ATOM 3551 N N . ALA A 1 452 ? -12.008 -15.766 -0.711 1 88.25 452 ALA A N 1
ATOM 3552 C CA . ALA A 1 452 ? -11.031 -16.266 -1.678 1 88.25 452 ALA A CA 1
ATOM 3553 C C . ALA A 1 452 ? -11.688 -16.547 -3.023 1 88.25 452 ALA A C 1
ATOM 3555 O O . ALA A 1 452 ? -11.008 -16.672 -4.043 1 88.25 452 ALA A O 1
ATOM 3556 N N . PHE A 1 453 ? -13.016 -16.594 -3.043 1 90.25 453 PHE A N 1
ATOM 3557 C CA . PHE A 1 453 ? -13.75 -16.938 -4.258 1 90.25 453 PHE A CA 1
ATOM 3558 C C . PHE A 1 453 ? -14.477 -15.727 -4.82 1 90.25 453 PHE A C 1
ATOM 3560 O O . PHE A 1 453 ? -15.367 -15.859 -5.66 1 90.25 453 PHE A O 1
ATOM 3567 N N . GLY A 1 454 ? -14.07 -14.586 -4.301 1 91.44 454 GLY A N 1
ATOM 3568 C CA . GLY A 1 454 ? -14.625 -13.344 -4.82 1 91.44 454 GLY A CA 1
ATOM 3569 C C . GLY A 1 454 ? -16 -13.031 -4.281 1 91.44 454 GLY A C 1
ATOM 3570 O O . GLY A 1 454 ? -16.672 -12.117 -4.766 1 91.44 454 GLY A O 1
ATOM 3571 N N . ARG A 1 455 ? -16.484 -13.859 -3.297 1 92.44 455 ARG A N 1
ATOM 3572 C CA . ARG A 1 455 ? -17.781 -13.609 -2.684 1 92.44 455 ARG A CA 1
ATOM 3573 C C . ARG A 1 455 ? -17.688 -12.562 -1.58 1 92.44 455 ARG A C 1
ATOM 3575 O O . ARG A 1 455 ? -16.656 -12.461 -0.912 1 92.44 455 ARG A O 1
ATOM 3582 N N . ARG A 1 456 ? -18.703 -11.82 -1.465 1 89.38 456 ARG A N 1
ATOM 3583 C CA . ARG A 1 456 ? -18.781 -10.938 -0.307 1 89.38 456 ARG A CA 1
ATOM 3584 C C . ARG A 1 456 ? -18.625 -11.719 0.993 1 89.38 456 ARG A C 1
ATOM 3586 O O . ARG A 1 456 ? -19.141 -12.828 1.118 1 89.38 456 ARG A O 1
ATOM 3593 N N . GLN A 1 457 ? -17.938 -11.109 1.952 1 89.19 457 GLN A N 1
ATOM 3594 C CA . GLN A 1 457 ? -17.719 -11.758 3.244 1 89.19 457 GLN A CA 1
ATOM 3595 C C . GLN A 1 457 ? -19.047 -11.992 3.959 1 89.19 457 GLN A C 1
ATOM 3597 O O . GLN A 1 457 ? -19.938 -11.141 3.926 1 89.19 457 GLN A O 1
ATOM 3602 N N . PRO A 1 458 ? -19.172 -13.078 4.566 1 81.94 458 PRO A N 1
ATOM 3603 C CA . PRO A 1 458 ? -20.375 -13.328 5.34 1 81.94 458 PRO A CA 1
ATOM 3604 C C . PRO A 1 458 ? -20.359 -12.656 6.711 1 81.94 458 PRO A C 1
ATOM 3606 O O . PRO A 1 458 ? -19.297 -12.234 7.18 1 81.94 458 PRO A O 1
ATOM 3609 N N . GLY A 1 459 ? -21.422 -12.547 7.309 1 75.94 459 GLY A N 1
ATOM 3610 C CA . GLY A 1 459 ? -21.562 -12.211 8.719 1 75.94 459 GLY A CA 1
ATOM 3611 C C . GLY A 1 459 ? -21.25 -10.758 9.023 1 75.94 459 GLY A C 1
ATOM 3612 O O . GLY A 1 459 ? -20.891 -10.422 10.156 1 75.94 459 GLY A O 1
ATOM 3613 N N . ASP A 1 460 ? -21.422 -9.969 8.117 1 79.12 460 ASP A N 1
ATOM 3614 C CA . ASP A 1 460 ? -21.125 -8.562 8.352 1 79.12 460 ASP A CA 1
ATOM 3615 C C . ASP A 1 460 ? -21.969 -8.008 9.5 1 79.12 460 ASP A C 1
ATOM 3617 O O . ASP A 1 460 ? -21.484 -7.18 10.281 1 79.12 460 ASP A O 1
ATOM 3621 N N . ILE A 1 461 ? -23.094 -8.555 9.664 1 81.5 461 ILE A N 1
ATOM 3622 C CA . ILE A 1 461 ? -24.031 -8.039 10.664 1 81.5 461 ILE A CA 1
ATOM 3623 C C . ILE A 1 461 ? -23.656 -8.578 12.039 1 81.5 461 ILE A C 1
ATOM 3625 O O . ILE A 1 461 ? -24 -7.977 13.062 1 81.5 461 ILE A O 1
ATOM 3629 N N . GLU A 1 462 ? -22.891 -9.648 12.016 1 88.81 462 GLU A N 1
ATOM 3630 C CA . GLU A 1 462 ? -22.531 -10.289 13.281 1 88.81 462 GLU A CA 1
ATOM 3631 C C . GLU A 1 462 ? -21.219 -9.727 13.836 1 88.81 462 GLU A C 1
ATOM 3633 O O . GLU A 1 462 ? -20.875 -9.977 14.992 1 88.81 462 GLU A O 1
ATOM 3638 N N . ARG A 1 463 ? -20.578 -8.977 13.047 1 93.62 463 ARG A N 1
ATOM 3639 C CA . ARG A 1 463 ? -19.328 -8.352 13.508 1 93.62 463 ARG A CA 1
ATOM 3640 C C . ARG A 1 463 ? -19.609 -7.375 14.641 1 93.62 463 ARG A C 1
ATOM 3642 O O . ARG A 1 463 ? -20.594 -6.648 14.625 1 93.62 463 ARG A O 1
ATOM 3649 N N . THR A 1 464 ? -18.734 -7.375 15.656 1 96.12 464 THR A N 1
ATOM 3650 C CA . THR A 1 464 ? -18.938 -6.508 16.812 1 96.12 464 THR A CA 1
ATOM 3651 C C . THR A 1 464 ? -17.938 -5.359 16.812 1 96.12 464 THR A C 1
ATOM 3653 O O . THR A 1 464 ? -16.844 -5.484 16.281 1 96.12 464 THR A O 1
ATOM 3656 N N . PHE A 1 465 ? -18.375 -4.254 17.375 1 96 465 PHE A N 1
ATOM 3657 C CA . PHE A 1 465 ? -17.484 -3.121 17.594 1 96 465 PHE A CA 1
ATOM 3658 C C . PHE A 1 465 ? -17.656 -2.559 19 1 96 465 PHE A C 1
ATOM 3660 O O . PHE A 1 465 ? -18.766 -2.605 19.562 1 96 465 PHE A O 1
ATOM 3667 N N . THR A 1 466 ? -16.594 -2.168 19.641 1 97.25 466 THR A N 1
ATOM 3668 C CA . THR A 1 466 ? -16.531 -1.315 20.812 1 97.25 466 THR A CA 1
ATOM 3669 C C . THR A 1 466 ? -15.703 -0.069 20.531 1 97.25 466 THR A C 1
ATOM 3671 O O . THR A 1 466 ? -14.484 -0.157 20.359 1 97.25 466 THR A O 1
ATOM 3674 N N . THR A 1 467 ? -16.375 1.071 20.484 1 96.94 467 THR A N 1
ATOM 3675 C CA . THR A 1 467 ? -15.703 2.311 20.125 1 96.94 467 THR A CA 1
ATOM 3676 C C . THR A 1 467 ? -15.625 3.256 21.328 1 96.94 467 THR A C 1
ATOM 3678 O O . THR A 1 467 ? -16.656 3.604 21.906 1 96.94 467 THR A O 1
ATOM 3681 N N . MET A 1 468 ? -14.445 3.557 21.719 1 97.44 468 MET A N 1
ATOM 3682 C CA . MET A 1 468 ? -14.203 4.668 22.641 1 97.44 468 MET A CA 1
ATOM 3683 C C . MET A 1 468 ? -13.859 5.941 21.875 1 97.44 468 MET A C 1
ATOM 3685 O O . MET A 1 468 ? -12.938 5.941 21.047 1 97.44 468 MET A O 1
ATOM 3689 N N . SER A 1 469 ? -14.602 7.055 22.078 1 96.56 469 SER A N 1
ATOM 3690 C CA . SER A 1 469 ? -14.375 8.297 21.359 1 96.56 469 SER A CA 1
ATOM 3691 C C . SER A 1 469 ? -14.297 9.484 22.312 1 96.56 469 SER A C 1
ATOM 3693 O O . SER A 1 469 ? -15.094 9.586 23.25 1 96.56 469 SER A O 1
ATOM 3695 N N . VAL A 1 470 ? -13.336 10.258 22.078 1 97.44 470 VAL A N 1
ATOM 3696 C CA . VAL A 1 470 ? -13.195 11.531 22.781 1 97.44 470 VAL A CA 1
ATOM 3697 C C . VAL A 1 470 ? -13.266 12.68 21.766 1 97.44 470 VAL A C 1
ATOM 3699 O O . VAL A 1 470 ? -12.406 12.789 20.891 1 97.44 470 VAL A O 1
ATOM 3702 N N . LYS A 1 471 ? -14.281 13.469 21.844 1 96.88 471 LYS A N 1
ATOM 3703 C CA . LYS A 1 471 ? -14.422 14.68 21.047 1 96.88 471 LYS A CA 1
ATOM 3704 C C . LYS A 1 471 ? -13.953 15.914 21.812 1 96.88 471 LYS A C 1
ATOM 3706 O O . LYS A 1 471 ? -14.328 16.109 22.969 1 96.88 471 LYS A O 1
ATOM 3711 N N . PHE A 1 472 ? -13.125 16.719 21.188 1 97.38 472 PHE A N 1
ATOM 3712 C CA . PHE A 1 472 ? -12.547 17.859 21.891 1 97.38 472 PHE A CA 1
ATOM 3713 C C . PHE A 1 472 ? -12.43 19.047 20.938 1 97.38 472 PHE A C 1
ATOM 3715 O O . PHE A 1 472 ? -12.492 18.906 19.719 1 97.38 472 PHE A O 1
ATOM 3722 N N . LEU A 1 473 ? -12.391 20.219 21.562 1 97 473 LEU A N 1
ATOM 3723 C CA . LEU A 1 473 ? -12.109 21.453 20.828 1 97 473 LEU A CA 1
ATOM 3724 C C . LEU A 1 473 ? -10.609 21.719 20.75 1 97 473 LEU A C 1
ATOM 3726 O O . LEU A 1 473 ? -9.883 21.469 21.719 1 97 473 LEU A O 1
ATOM 3730 N N . THR A 1 474 ? -10.219 22.094 19.578 1 97.81 474 THR A N 1
ATOM 3731 C CA . THR A 1 474 ? -8.797 22.328 19.328 1 97.81 474 THR A CA 1
ATOM 3732 C C . THR A 1 474 ? -8.594 23.453 18.328 1 97.81 474 THR A C 1
ATOM 3734 O O . THR A 1 474 ? -9.539 24.188 18.016 1 97.81 474 THR A O 1
ATOM 3737 N N . SER A 1 475 ? -7.336 23.703 17.953 1 98.06 475 SER A N 1
ATOM 3738 C CA . SER A 1 475 ? -6.984 24.828 17.094 1 98.06 475 SER A CA 1
ATOM 3739 C C . SER A 1 475 ? -7.246 24.5 15.625 1 98.06 475 SER A C 1
ATOM 3741 O O . SER A 1 475 ? -6.648 23.562 15.078 1 98.06 475 SER A O 1
ATOM 3743 N N . ARG A 1 476 ? -8.117 25.219 15.023 1 98.06 476 ARG A N 1
ATOM 3744 C CA . ARG A 1 476 ? -8.414 25.047 13.602 1 98.06 476 ARG A CA 1
ATOM 3745 C C . ARG A 1 476 ? -7.195 25.391 12.75 1 98.06 476 ARG A C 1
ATOM 3747 O O . ARG A 1 476 ? -6.855 24.656 11.82 1 98.06 476 ARG A O 1
ATOM 3754 N N . THR A 1 477 ? -6.492 26.453 13.07 1 97.75 477 THR A N 1
ATOM 3755 C CA . THR A 1 477 ? -5.352 26.906 12.289 1 97.75 477 THR A CA 1
ATOM 3756 C C . THR A 1 477 ? -4.172 25.953 12.43 1 97.75 477 THR A C 1
ATOM 3758 O O . THR A 1 477 ? -3.41 25.75 11.484 1 97.75 477 THR A O 1
ATOM 3761 N N . PHE A 1 478 ? -4.008 25.312 13.672 1 97.75 478 PHE A N 1
ATOM 3762 C CA . PHE A 1 478 ? -2.979 24.312 13.867 1 97.75 478 PHE A CA 1
ATOM 3763 C C . PHE A 1 478 ? -3.238 23.094 12.992 1 97.75 478 PHE A C 1
ATOM 3765 O O . PHE A 1 478 ? -2.33 22.609 12.312 1 97.75 478 PHE A O 1
ATOM 3772 N N . LEU A 1 479 ? -4.5 22.641 12.938 1 98.5 479 LEU A N 1
ATOM 3773 C CA . LEU A 1 479 ? -4.855 21.453 12.164 1 98.5 479 LEU A CA 1
ATOM 3774 C C . LEU A 1 479 ? -4.762 21.734 10.664 1 98.5 479 LEU A C 1
ATOM 3776 O O . LEU A 1 479 ? -4.52 20.828 9.875 1 98.5 479 LEU A O 1
ATOM 3780 N N . GLU A 1 480 ? -4.938 22.969 10.297 1 97.69 480 GLU A N 1
ATOM 3781 C CA . GLU A 1 480 ? -4.852 23.359 8.891 1 97.69 480 GLU A CA 1
ATOM 3782 C C . GLU A 1 480 ? -3.465 23.062 8.328 1 97.69 480 GLU A C 1
ATOM 3784 O O . GLU A 1 480 ? -3.309 22.875 7.117 1 97.69 480 GLU A O 1
ATOM 3789 N N . THR A 1 481 ? -2.479 22.969 9.195 1 97.88 481 THR A N 1
ATOM 3790 C CA . THR A 1 481 ? -1.101 22.797 8.75 1 97.88 481 THR A CA 1
ATOM 3791 C C . THR A 1 481 ? -0.884 21.406 8.18 1 97.88 481 THR A C 1
ATOM 3793 O O . THR A 1 481 ? 0.089 21.156 7.457 1 97.88 481 THR A O 1
ATOM 3796 N N . ILE A 1 482 ? -1.818 20.422 8.438 1 97.81 482 ILE A N 1
ATOM 3797 C CA . ILE A 1 482 ? -1.553 19.062 8.023 1 97.81 482 ILE A CA 1
ATOM 3798 C C . ILE A 1 482 ? -2.598 18.609 7.004 1 97.81 482 ILE A C 1
ATOM 3800 O O . ILE A 1 482 ? -2.67 17.438 6.648 1 97.81 482 ILE A O 1
ATOM 3804 N N . LEU A 1 483 ? -3.486 19.562 6.598 1 98.25 483 LEU A N 1
ATOM 3805 C CA . LEU A 1 483 ? -4.375 19.188 5.5 1 98.25 483 LEU A CA 1
ATOM 3806 C C . LEU A 1 483 ? -3.58 18.875 4.238 1 98.25 483 LEU A C 1
ATOM 3808 O O . LEU A 1 483 ? -2.596 19.562 3.934 1 98.25 483 LEU A O 1
ATOM 3812 N N . PRO A 1 484 ? -3.949 17.875 3.498 1 96.88 484 PRO A N 1
ATOM 3813 C CA . PRO A 1 484 ? -3.068 17.344 2.451 1 96.88 484 PRO A CA 1
ATOM 3814 C C . PRO A 1 484 ? -2.924 18.297 1.269 1 96.88 484 PRO A C 1
ATOM 3816 O O . PRO A 1 484 ? -1.846 18.391 0.675 1 96.88 484 PRO A O 1
ATOM 3819 N N . THR A 1 485 ? -4 18.906 0.832 1 96.62 485 THR A N 1
ATOM 3820 C CA . THR A 1 485 ? -4 19.859 -0.27 1 96.62 485 THR A CA 1
ATOM 3821 C C . THR A 1 485 ? -4.871 21.062 0.06 1 96.62 485 THR A C 1
ATOM 3823 O O . THR A 1 485 ? -5.59 21.062 1.063 1 96.62 485 THR A O 1
ATOM 3826 N N . ASP A 1 486 ? -4.797 22.016 -0.773 1 95.38 486 ASP A N 1
ATOM 3827 C CA . ASP A 1 486 ? -5.578 23.234 -0.556 1 95.38 486 ASP A CA 1
ATOM 3828 C C . ASP A 1 486 ? -7.059 23 -0.842 1 95.38 486 ASP A C 1
ATOM 3830 O O . ASP A 1 486 ? -7.906 23.812 -0.483 1 95.38 486 ASP A O 1
ATOM 3834 N N . SER A 1 487 ? -7.371 21.844 -1.414 1 97.88 487 SER A N 1
ATOM 3835 C CA . SER A 1 487 ? -8.766 21.5 -1.659 1 97.88 487 SER A CA 1
ATOM 3836 C C . SER A 1 487 ? -9.477 21.125 -0.365 1 97.88 487 SER A C 1
ATOM 3838 O O . SER A 1 487 ? -10.711 21.125 -0.304 1 97.88 487 SER A O 1
ATOM 3840 N N . PHE A 1 488 ? -8.711 20.703 0.615 1 98.19 488 PHE A N 1
ATOM 3841 C CA . PHE A 1 488 ? -9.25 20.469 1.947 1 98.19 488 PHE A CA 1
ATOM 3842 C C . PHE A 1 488 ? -9.281 21.766 2.756 1 98.19 488 PHE A C 1
ATOM 3844 O O . PHE A 1 488 ? -8.242 22.391 2.953 1 98.19 488 PHE A O 1
ATOM 3851 N N . ARG A 1 489 ? -10.375 22.141 3.229 1 97.31 489 ARG A N 1
ATOM 3852 C CA . ARG A 1 489 ? -10.438 23.359 4.043 1 97.31 489 ARG A CA 1
ATOM 3853 C C . ARG A 1 489 ? -11.539 23.25 5.094 1 97.31 489 ARG A C 1
ATOM 3855 O O . ARG A 1 489 ? -12.43 22.406 4.988 1 97.31 489 ARG A O 1
ATOM 3862 N N . PHE A 1 490 ? -11.383 24 6.074 1 97.38 490 PHE A N 1
ATOM 3863 C CA . PHE A 1 490 ? -12.43 24.109 7.086 1 97.38 490 PHE A CA 1
ATOM 3864 C C . PHE A 1 490 ? -13.602 24.938 6.574 1 97.38 490 PHE A C 1
ATOM 3866 O O . PHE A 1 490 ? -13.398 25.969 5.918 1 97.38 490 PHE A O 1
ATOM 3873 N N . LYS A 1 491 ? -14.805 24.531 6.887 1 94.44 491 LYS A N 1
ATOM 3874 C CA . LYS A 1 491 ? -16.016 25.234 6.469 1 94.44 491 LYS A CA 1
ATOM 3875 C C . LYS A 1 491 ? -16.203 26.531 7.266 1 94.44 491 LYS A C 1
ATOM 3877 O O . LYS A 1 491 ? -16.547 27.562 6.699 1 94.44 491 LYS A O 1
ATOM 3882 N N . ALA A 1 492 ? -16.016 26.391 8.547 1 93.31 492 ALA A N 1
ATOM 3883 C CA . ALA A 1 492 ? -16.219 27.531 9.43 1 93.31 492 ALA A CA 1
ATOM 3884 C C . ALA A 1 492 ? -14.938 28.344 9.562 1 93.31 492 ALA A C 1
ATOM 3886 O O . ALA A 1 492 ? -13.836 27.797 9.602 1 93.31 492 ALA A O 1
ATOM 3887 N N . PRO A 1 493 ? -15.07 29.625 9.609 1 92.38 493 PRO A N 1
ATOM 3888 C CA . PRO A 1 493 ? -13.898 30.5 9.672 1 92.38 493 PRO A CA 1
ATOM 3889 C C . PRO A 1 493 ? -13.289 30.578 11.07 1 92.38 493 PRO A C 1
ATOM 3891 O O . PRO A 1 493 ? -12.18 31.078 11.234 1 92.38 493 PRO A O 1
ATOM 3894 N N . GLY A 1 494 ? -13.984 30.125 12.125 1 94.44 494 GLY A N 1
ATOM 3895 C CA . GLY A 1 494 ? -13.492 30.219 13.492 1 94.44 494 GLY A CA 1
ATOM 3896 C C . GLY A 1 494 ? -12.125 29.594 13.68 1 94.44 494 GLY A C 1
ATOM 3897 O O . GLY A 1 494 ? -11.68 28.797 12.844 1 94.44 494 GLY A O 1
ATOM 3898 N N . THR A 1 495 ? -11.414 29.969 14.727 1 96.88 495 THR A N 1
ATOM 3899 C CA . THR A 1 495 ? -10.078 29.438 14.977 1 96.88 495 THR A CA 1
ATOM 3900 C C . THR A 1 495 ? -10.141 28.25 15.945 1 96.88 495 THR A C 1
ATOM 3902 O O . THR A 1 495 ? -9.109 27.672 16.297 1 96.88 495 THR A O 1
ATOM 3905 N N . VAL A 1 496 ? -11.328 27.922 16.406 1 96.69 496 VAL A N 1
ATOM 3906 C CA . VAL A 1 496 ? -11.586 26.734 17.219 1 96.69 496 VAL A CA 1
ATOM 3907 C C . VAL A 1 496 ? -12.414 25.734 16.422 1 96.69 496 VAL A C 1
ATOM 3909 O O . VAL A 1 496 ? -13.383 26.094 15.758 1 96.69 496 VAL A O 1
ATOM 3912 N N . CYS A 1 497 ? -11.992 24.562 16.406 1 96.38 497 CYS A N 1
ATOM 3913 C CA . CYS A 1 497 ? -12.734 23.5 15.727 1 96.38 497 CYS A CA 1
ATOM 3914 C C . CYS A 1 497 ? -12.805 22.25 16.594 1 96.38 497 CYS A C 1
ATOM 3916 O O . CYS A 1 497 ? -12.242 22.219 17.688 1 96.38 497 CYS A O 1
ATOM 3918 N N . ALA A 1 498 ? -13.586 21.344 16.125 1 96.31 498 ALA A N 1
ATOM 3919 C CA . ALA A 1 498 ? -13.734 20.078 16.844 1 96.31 498 ALA A CA 1
ATOM 3920 C C . ALA A 1 498 ? -12.969 18.953 16.141 1 96.31 498 ALA A C 1
ATOM 3922 O O . ALA A 1 498 ? -12.883 18.938 14.922 1 96.31 498 ALA A O 1
ATOM 3923 N N . ALA A 1 499 ? -12.391 18.062 16.875 1 97.38 499 ALA A N 1
ATOM 3924 C CA . ALA A 1 499 ? -11.766 16.828 16.422 1 97.38 499 ALA A CA 1
ATOM 3925 C C . ALA A 1 499 ? -12.055 15.68 17.391 1 97.38 499 ALA A C 1
ATOM 3927 O O . ALA A 1 499 ? -12.508 15.906 18.516 1 97.38 499 ALA A O 1
ATOM 3928 N N . SER A 1 500 ? -11.891 14.484 16.906 1 97.25 500 SER A N 1
ATOM 3929 C CA . SER A 1 500 ? -12.102 13.312 17.75 1 97.25 500 SER A CA 1
ATOM 3930 C C . SER A 1 500 ? -10.93 12.344 17.656 1 97.25 500 SER A C 1
ATOM 3932 O O . SER A 1 500 ? -10.359 12.148 16.578 1 97.25 500 SER A O 1
ATOM 3934 N N . LEU A 1 501 ? -10.523 11.828 18.766 1 97.56 501 LEU A N 1
ATOM 3935 C CA . LEU A 1 501 ? -9.758 10.586 18.844 1 97.56 501 LEU A CA 1
ATOM 3936 C C . LEU A 1 501 ? -10.672 9.398 19.125 1 97.56 501 LEU A C 1
ATOM 3938 O O . LEU A 1 501 ? -11.352 9.367 20.156 1 97.56 501 LEU A O 1
ATOM 3942 N N . SER A 1 502 ? -10.695 8.516 18.203 1 97.25 502 SER A N 1
ATOM 3943 C CA . SER A 1 502 ? -11.602 7.375 18.328 1 97.25 502 SER A CA 1
ATOM 3944 C C . SER A 1 502 ? -10.859 6.055 18.188 1 97.25 502 SER A C 1
ATOM 3946 O O . SER A 1 502 ? -10.102 5.863 17.234 1 97.25 502 SER A O 1
ATOM 3948 N N . VAL A 1 503 ? -11.047 5.164 19.188 1 97.56 503 VAL A N 1
ATOM 3949 C CA . VAL A 1 503 ? -10.5 3.814 19.156 1 97.56 503 VAL A CA 1
ATOM 3950 C C . VAL A 1 503 ? -11.625 2.797 19.016 1 97.56 503 VAL A C 1
ATOM 3952 O O . VAL A 1 503 ? -12.633 2.879 19.734 1 97.56 503 VAL A O 1
ATOM 3955 N N . THR A 1 504 ? -11.484 1.92 18.141 1 97.56 504 THR A N 1
ATOM 3956 C CA . THR A 1 504 ? -12.492 0.879 17.953 1 97.56 504 THR A CA 1
ATOM 3957 C C . THR A 1 504 ? -11.852 -0.506 18.031 1 97.56 504 THR A C 1
ATOM 3959 O O . THR A 1 504 ? -10.852 -0.77 17.359 1 97.56 504 THR A O 1
ATOM 3962 N N . ARG A 1 505 ? -12.367 -1.329 18.953 1 97.75 505 ARG A N 1
ATOM 3963 C CA . ARG A 1 505 ? -12.078 -2.76 18.953 1 97.75 505 ARG A CA 1
ATOM 3964 C C . ARG A 1 505 ? -13.078 -3.52 18.094 1 97.75 505 ARG A C 1
ATOM 3966 O O . ARG A 1 505 ? -14.289 -3.414 18.281 1 97.75 505 ARG A O 1
ATOM 3973 N N . LEU A 1 506 ? -12.609 -4.207 17.109 1 97.19 506 LEU A N 1
ATOM 3974 C CA . LEU A 1 506 ? -13.422 -5.023 16.219 1 97.19 506 LEU A CA 1
ATOM 3975 C C . LEU A 1 506 ? -13.219 -6.508 16.5 1 97.19 506 LEU A C 1
ATOM 3977 O O . LEU A 1 506 ? -12.102 -6.941 16.781 1 97.19 506 LEU A O 1
ATOM 3981 N N . ASN A 1 507 ? -14.289 -7.27 16.453 1 96.25 507 ASN A N 1
ATOM 3982 C CA . ASN A 1 507 ? -14.234 -8.711 16.656 1 96.25 507 ASN A CA 1
ATOM 3983 C C . ASN A 1 507 ? -15.211 -9.445 15.742 1 96.25 507 ASN A C 1
ATOM 3985 O O . ASN A 1 507 ? -16.031 -8.812 15.062 1 96.25 507 ASN A O 1
ATOM 3989 N N . ASN A 1 508 ? -15.016 -10.734 15.648 1 95.31 508 ASN A N 1
ATOM 3990 C CA . ASN A 1 508 ? -15.859 -11.633 14.867 1 95.31 508 ASN A CA 1
ATOM 3991 C C . ASN A 1 508 ? -15.789 -11.312 13.375 1 95.31 508 ASN A C 1
ATOM 3993 O O . ASN A 1 508 ? -16.812 -11.312 12.688 1 95.31 508 ASN A O 1
ATOM 3997 N N . MET A 1 509 ? -14.602 -10.984 12.992 1 94.94 509 MET A N 1
ATOM 3998 C CA . MET A 1 509 ? -14.414 -10.711 11.57 1 94.94 509 MET A CA 1
ATOM 3999 C C . MET A 1 509 ? -14.242 -12.008 10.781 1 94.94 509 MET A C 1
ATOM 4001 O O . MET A 1 509 ? -13.211 -12.672 10.891 1 94.94 509 MET A O 1
ATOM 4005 N N . SER A 1 510 ? -15.148 -12.32 9.898 1 93.19 510 SER A N 1
ATOM 4006 C CA . SER A 1 510 ? -15.086 -13.547 9.117 1 93.19 510 SER A CA 1
ATOM 4007 C C . SER A 1 510 ? -13.812 -13.617 8.289 1 93.19 510 SER A C 1
ATOM 4009 O O . SER A 1 510 ? -13.211 -14.688 8.156 1 93.19 510 SER A O 1
ATOM 4011 N N . TRP A 1 511 ? -13.359 -12.5 7.754 1 95.12 511 TRP A N 1
ATOM 4012 C CA . TRP A 1 511 ? -12.188 -12.484 6.879 1 95.12 511 TRP A CA 1
ATOM 4013 C C . TRP A 1 511 ? -10.898 -12.609 7.688 1 95.12 511 TRP A C 1
ATOM 4015 O O . TRP A 1 511 ? -9.812 -12.711 7.121 1 95.12 511 TRP A O 1
ATOM 4025 N N . LEU A 1 512 ? -11.016 -12.609 8.984 1 96.19 512 LEU A N 1
ATOM 4026 C CA . LEU A 1 512 ? -9.883 -12.867 9.875 1 96.19 512 LEU A CA 1
ATOM 4027 C C . LEU A 1 512 ? -10.102 -14.148 10.672 1 96.19 512 LEU A C 1
ATOM 4029 O O . LEU A 1 512 ? -9.539 -14.312 11.758 1 96.19 512 LEU A O 1
ATOM 4033 N N . GLY A 1 513 ? -10.938 -15.031 10.211 1 92.81 513 GLY A N 1
ATOM 4034 C CA . GLY A 1 513 ? -11.203 -16.297 10.891 1 92.81 513 GLY A CA 1
ATOM 4035 C C . GLY A 1 513 ? -11.938 -16.109 12.203 1 92.81 513 GLY A C 1
ATOM 4036 O O . GLY A 1 513 ? -11.711 -16.859 13.156 1 92.81 513 GLY A O 1
ATOM 4037 N N . GLY A 1 514 ? -12.656 -15.086 12.328 1 93.81 514 GLY A N 1
ATOM 4038 C CA . GLY A 1 514 ? -13.383 -14.805 13.555 1 93.81 514 GLY A CA 1
ATOM 4039 C C . GLY A 1 514 ? -12.602 -13.93 14.516 1 93.81 514 GLY A C 1
ATOM 4040 O O . GLY A 1 514 ? -13.094 -13.602 15.602 1 93.81 514 GLY A O 1
ATOM 4041 N N . GLY A 1 515 ? -11.438 -13.531 14.141 1 94.62 515 GLY A N 1
ATOM 4042 C CA . GLY A 1 515 ? -10.625 -12.664 14.977 1 94.62 515 GLY A CA 1
ATOM 4043 C C . GLY A 1 515 ? -10.977 -11.195 14.836 1 94.62 515 GLY A C 1
ATOM 4044 O O . GLY A 1 515 ? -12.055 -10.852 14.344 1 94.62 515 GLY A O 1
ATOM 4045 N N . GLY A 1 516 ? -10.07 -10.359 15.445 1 96.56 516 GLY A N 1
ATOM 4046 C CA . GLY A 1 516 ? -10.297 -8.922 15.406 1 96.56 516 GLY A CA 1
ATOM 4047 C C . GLY A 1 516 ? -9.016 -8.117 15.531 1 96.56 516 GLY A C 1
ATOM 4048 O O . GLY A 1 516 ? -7.918 -8.656 15.398 1 96.56 516 GLY A O 1
ATOM 4049 N N . TYR A 1 517 ? -9.125 -6.824 15.578 1 97.81 517 TYR A N 1
ATOM 4050 C CA . TYR A 1 517 ? -8.031 -5.867 15.758 1 97.81 517 TYR A CA 1
ATOM 4051 C C . TYR A 1 517 ? -8.562 -4.539 16.281 1 97.81 517 TYR A C 1
ATOM 4053 O O . TYR A 1 517 ? -9.773 -4.34 16.391 1 97.81 517 TYR A O 1
ATOM 4061 N N . ASN A 1 518 ? -7.68 -3.711 16.734 1 98.5 518 ASN A N 1
ATOM 4062 C CA . ASN A 1 518 ? -8.008 -2.379 17.234 1 98.5 518 ASN A CA 1
ATOM 4063 C C . ASN A 1 518 ? -7.488 -1.29 16.297 1 98.5 518 ASN A C 1
ATOM 4065 O O . ASN A 1 518 ? -6.457 -1.461 15.648 1 98.5 518 ASN A O 1
ATOM 4069 N N . HIS A 1 519 ? -8.25 -0.215 16.156 1 97.81 519 HIS A N 1
ATOM 4070 C CA . HIS A 1 519 ? -7.73 0.928 15.406 1 97.81 519 HIS A CA 1
ATOM 4071 C C . HIS A 1 519 ? -8.008 2.234 16.141 1 97.81 519 HIS A C 1
ATOM 4073 O O . HIS A 1 519 ? -8.961 2.324 16.922 1 97.81 519 HIS A O 1
ATOM 4079 N N . LEU A 1 520 ? -7.117 3.17 16.047 1 98.38 520 LEU A N 1
ATOM 4080 C CA . LEU A 1 520 ? -7.148 4.5 16.641 1 98.38 520 LEU A CA 1
ATOM 4081 C C . LEU A 1 520 ? -6.941 5.574 15.586 1 98.38 520 LEU A C 1
ATOM 4083 O O . LEU A 1 520 ? -5.918 5.582 14.891 1 98.38 520 LEU A O 1
ATOM 4087 N N . GLY A 1 521 ? -7.938 6.496 15.438 1 98.06 521 GLY A N 1
ATOM 4088 C CA . GLY A 1 521 ? -7.844 7.527 14.414 1 98.06 521 GLY A CA 1
ATOM 4089 C C . GLY A 1 521 ? -8.039 8.93 14.953 1 98.06 521 GLY A C 1
ATOM 4090 O O . GLY A 1 521 ? -8.664 9.117 16 1 98.06 521 GLY A O 1
ATOM 4091 N N . LEU A 1 522 ? -7.375 9.875 14.297 1 98.38 522 LEU A N 1
ATOM 4092 C CA . LEU A 1 522 ? -7.691 11.289 14.469 1 98.38 522 LEU A CA 1
ATOM 4093 C C . LEU A 1 522 ? -8.648 11.773 13.383 1 98.38 522 LEU A C 1
ATOM 4095 O O . LEU A 1 522 ? -8.297 11.781 12.203 1 98.38 522 LEU A O 1
ATOM 4099 N N . TYR A 1 523 ? -9.844 12.172 13.836 1 97.81 523 TYR A N 1
ATOM 4100 C CA . TYR A 1 523 ? -10.891 12.656 12.945 1 97.81 523 TYR A CA 1
ATOM 4101 C C . TYR A 1 523 ? -11.078 14.164 13.086 1 97.81 523 TYR A C 1
ATOM 4103 O O . TYR A 1 523 ? -11.453 14.648 14.148 1 97.81 523 TYR A O 1
ATOM 4111 N N . ILE A 1 524 ? -10.789 14.891 12.031 1 98.12 524 ILE A N 1
ATOM 4112 C CA . ILE A 1 524 ? -10.945 16.344 12.016 1 98.12 524 ILE A CA 1
ATOM 4113 C C . ILE A 1 524 ? -12.305 16.703 11.414 1 98.12 524 ILE A C 1
ATOM 4115 O O . ILE A 1 524 ? -12.562 16.438 10.242 1 98.12 524 ILE A O 1
ATOM 4119 N N . HIS A 1 525 ? -13.148 17.328 12.219 1 96.75 525 HIS A N 1
ATOM 4120 C CA . HIS A 1 525 ? -14.523 17.609 11.812 1 96.75 525 HIS A CA 1
ATOM 4121 C C . HIS A 1 525 ? -14.625 18.969 11.117 1 96.75 525 HIS A C 1
ATOM 4123 O O . HIS A 1 525 ? -13.734 19.797 11.25 1 96.75 525 HIS A O 1
ATOM 4129 N N . GLY A 1 526 ? -15.664 19.156 10.344 1 96.31 526 GLY A N 1
ATOM 4130 C CA . GLY A 1 526 ? -15.969 20.438 9.727 1 96.31 526 GLY A CA 1
ATOM 4131 C C . GLY A 1 526 ? -15.133 20.719 8.484 1 96.31 526 GLY A C 1
ATOM 4132 O O . GLY A 1 526 ? -14.859 21.875 8.156 1 96.31 526 GLY A O 1
ATOM 4133 N N . ILE A 1 527 ? -14.727 19.688 7.801 1 97.62 527 ILE A N 1
ATOM 4134 C CA . ILE A 1 527 ? -13.898 19.828 6.605 1 97.62 527 ILE A CA 1
ATOM 4135 C C . ILE A 1 527 ? -14.773 19.766 5.359 1 97.62 527 ILE A C 1
ATOM 4137 O O . ILE A 1 527 ? -15.781 19.062 5.332 1 97.62 527 ILE A O 1
ATOM 4141 N N . GLU A 1 528 ? -14.445 20.516 4.398 1 97.31 528 GLU A N 1
ATOM 4142 C CA . GLU A 1 528 ? -15.008 20.359 3.061 1 97.31 528 GLU A CA 1
ATOM 4143 C C . GLU A 1 528 ? -13.914 20.188 2.018 1 97.31 528 GLU A C 1
ATOM 4145 O O . GLU A 1 528 ? -12.82 20.75 2.145 1 97.31 528 GLU A O 1
ATOM 4150 N N . TYR A 1 529 ? -14.148 19.375 1.067 1 98 529 TYR A N 1
ATOM 4151 C CA . TYR A 1 529 ? -13.305 19.219 -0.115 1 98 529 TYR A CA 1
ATOM 4152 C C . TYR A 1 529 ? -13.867 20 -1.292 1 98 529 TYR A C 1
ATOM 4154 O O . TYR A 1 529 ? -15 19.766 -1.724 1 98 529 TYR A O 1
ATOM 4162 N N . VAL A 1 530 ? -13.055 20.906 -1.767 1 98.25 530 VAL A N 1
ATOM 4163 C CA . VAL A 1 530 ? -13.477 21.719 -2.91 1 98.25 530 VAL A CA 1
ATOM 4164 C C . VAL A 1 530 ? -12.992 21.062 -4.203 1 98.25 530 VAL A C 1
ATOM 4166 O O . VAL A 1 530 ? -11.789 20.984 -4.457 1 98.25 530 VAL A O 1
ATOM 4169 N N . LYS A 1 531 ? -13.93 20.609 -5.023 1 96.88 531 LYS A N 1
ATOM 4170 C CA . LYS A 1 531 ? -13.617 19.969 -6.297 1 96.88 531 LYS A CA 1
ATOM 4171 C C . LYS A 1 531 ? -13.094 20.984 -7.312 1 96.88 531 LYS A C 1
ATOM 4173 O O . LYS A 1 531 ? -13.141 22.188 -7.074 1 96.88 531 LYS A O 1
ATOM 4178 N N . LYS A 1 532 ? -12.609 20.547 -8.383 1 96.75 532 LYS A N 1
ATOM 4179 C CA . LYS A 1 532 ? -12.094 21.391 -9.453 1 96.75 532 LYS A CA 1
ATOM 4180 C C . LYS A 1 532 ? -13.188 22.266 -10.047 1 96.75 532 LYS A C 1
ATOM 4182 O O . LYS A 1 532 ? -12.922 23.406 -10.453 1 96.75 532 LYS A O 1
ATOM 4187 N N . ASP A 1 533 ? -14.469 21.828 -10.078 1 96.62 533 ASP A N 1
ATOM 4188 C CA . ASP A 1 533 ? -15.57 22.578 -10.672 1 96.62 533 ASP A CA 1
ATOM 4189 C C . ASP A 1 533 ? -16.172 23.562 -9.672 1 96.62 533 ASP A C 1
ATOM 4191 O O . ASP A 1 533 ? -17.156 24.234 -9.969 1 96.62 533 ASP A O 1
ATOM 4195 N N . GLY A 1 534 ? -15.594 23.578 -8.453 1 95.81 534 GLY A N 1
ATOM 4196 C CA . GLY A 1 534 ? -16.031 24.531 -7.453 1 95.81 534 GLY A CA 1
ATOM 4197 C C . GLY A 1 534 ? -17.047 23.969 -6.477 1 95.81 534 GLY A C 1
ATOM 4198 O O . GLY A 1 534 ? -17.266 24.531 -5.402 1 95.81 534 GLY A O 1
ATOM 4199 N N . SER A 1 535 ? -17.656 22.797 -6.828 1 97.06 535 SER A N 1
ATOM 4200 C CA . SER A 1 535 ? -18.578 22.156 -5.887 1 97.06 535 SER A CA 1
ATOM 4201 C C . SER A 1 535 ? -17.812 21.562 -4.699 1 97.06 535 SER A C 1
ATOM 4203 O O . SER A 1 535 ? -16.609 21.375 -4.762 1 97.06 535 SER A O 1
ATOM 4205 N N . THR A 1 536 ? -18.531 21.375 -3.578 1 96.88 536 THR A N 1
ATOM 4206 C CA . THR A 1 536 ? -17.844 20.938 -2.363 1 96.88 536 THR A CA 1
ATOM 4207 C C . THR A 1 536 ? -18.484 19.672 -1.806 1 96.88 536 THR A C 1
ATOM 4209 O O . THR A 1 536 ? -19.641 19.359 -2.098 1 96.88 536 THR A O 1
ATOM 4212 N N . ILE A 1 537 ? -17.75 18.859 -1.122 1 96.5 537 ILE A N 1
ATOM 4213 C CA . ILE A 1 537 ? -18.188 17.719 -0.315 1 96.5 537 ILE A CA 1
ATOM 4214 C C . ILE A 1 537 ? -17.844 17.969 1.151 1 96.5 537 ILE A C 1
ATOM 4216 O O . ILE A 1 537 ? -16.672 18.141 1.501 1 96.5 537 ILE A O 1
ATOM 4220 N N . ASN A 1 538 ? -18.891 18.016 1.974 1 95.06 538 ASN A N 1
ATOM 4221 C CA . ASN A 1 538 ? -18.672 18.172 3.406 1 95.06 538 ASN A CA 1
ATOM 4222 C C . ASN A 1 538 ? -18.359 16.844 4.078 1 95.06 538 ASN A C 1
ATOM 4224 O O . ASN A 1 538 ? -18.938 15.82 3.73 1 95.06 538 ASN A O 1
ATOM 4228 N N . GLY A 1 539 ? -17.422 16.906 4.996 1 95.5 539 GLY A N 1
ATOM 4229 C CA . GLY A 1 539 ? -17.156 15.656 5.688 1 95.5 539 GLY A CA 1
ATOM 4230 C C . GLY A 1 539 ? -16.141 15.805 6.816 1 95.5 539 GLY A C 1
ATOM 4231 O O . GLY A 1 539 ? -15.969 16.906 7.348 1 95.5 539 GLY A O 1
ATOM 4232 N N . THR A 1 540 ? -15.719 14.664 7.355 1 97.19 540 THR A N 1
ATOM 4233 C CA . THR A 1 540 ? -14.688 14.508 8.375 1 97.19 540 THR A CA 1
ATOM 4234 C C . THR A 1 540 ? -13.391 13.984 7.758 1 97.19 540 THR A C 1
ATOM 4236 O O . THR A 1 540 ? -13.398 12.961 7.066 1 97.19 540 THR A O 1
ATOM 4239 N N . HIS A 1 541 ? -12.297 14.758 7.945 1 97.94 541 HIS A N 1
ATOM 4240 C CA . HIS A 1 541 ? -11.023 14.305 7.414 1 97.94 541 HIS A CA 1
ATOM 4241 C C . HIS A 1 541 ? -10.336 13.336 8.367 1 97.94 541 HIS A C 1
ATOM 4243 O O . HIS A 1 541 ? -10.094 13.672 9.531 1 97.94 541 HIS A O 1
ATOM 4249 N N . LEU A 1 542 ? -10.156 12.078 7.934 1 97.94 542 LEU A N 1
ATOM 4250 C CA . LEU A 1 542 ? -9.32 11.125 8.656 1 97.94 542 LEU A CA 1
ATOM 4251 C C . LEU A 1 542 ? -7.84 11.391 8.398 1 97.94 542 LEU A C 1
ATOM 4253 O O . LEU A 1 542 ? -7.305 11.008 7.359 1 97.94 542 LEU A O 1
ATOM 4257 N N . SER A 1 543 ? -7.18 12 9.344 1 97.75 543 SER A N 1
ATOM 4258 C CA . SER A 1 543 ? -5.809 12.469 9.164 1 97.75 543 SER A CA 1
ATOM 4259 C C . SER A 1 543 ? -4.812 11.312 9.281 1 97.75 543 SER A C 1
ATOM 4261 O O . SER A 1 543 ? -3.805 11.281 8.57 1 97.75 543 SER A O 1
ATOM 4263 N N . VAL A 1 544 ? -5.016 10.453 10.195 1 98.5 544 VAL A N 1
ATOM 4264 C CA . VAL A 1 544 ? -4.191 9.273 10.414 1 98.5 544 VAL A CA 1
ATOM 4265 C C . VAL A 1 544 ? -5.016 8.188 11.102 1 98.5 544 VAL A C 1
ATOM 4267 O O . VAL A 1 544 ? -5.891 8.484 11.914 1 98.5 544 VAL A O 1
ATOM 4270 N N . LEU A 1 545 ? -4.84 6.984 10.734 1 98.56 545 LEU A N 1
ATOM 4271 C CA . LEU A 1 545 ? -5.48 5.82 11.336 1 98.56 545 LEU A CA 1
ATOM 4272 C C . LEU A 1 545 ? -4.445 4.762 11.711 1 98.56 545 LEU A C 1
ATOM 4274 O O . LEU A 1 545 ? -3.85 4.137 10.828 1 98.56 545 LEU A O 1
ATOM 4278 N N . PHE A 1 546 ? -4.238 4.562 13.008 1 98.75 546 PHE A N 1
ATOM 4279 C CA . PHE A 1 546 ? -3.377 3.496 13.5 1 98.75 546 PHE A CA 1
ATOM 4280 C C . PHE A 1 546 ? -4.156 2.195 13.656 1 98.75 546 PHE A C 1
ATOM 4282 O O . PHE A 1 546 ? -5.305 2.205 14.102 1 98.75 546 PHE A O 1
ATOM 4289 N N . GLU A 1 547 ? -3.584 1.125 13.258 1 98.69 547 GLU A N 1
ATOM 4290 C CA . GLU A 1 547 ? -4.215 -0.179 13.438 1 98.69 547 GLU A CA 1
ATOM 4291 C C . GLU A 1 547 ? -3.229 -1.196 14.008 1 98.69 547 GLU A C 1
ATOM 4293 O O . GLU A 1 547 ? -2.023 -1.098 13.773 1 98.69 547 GLU A O 1
ATOM 4298 N N . SER A 1 548 ? -3.74 -2.201 14.742 1 98.5 548 SER A N 1
ATOM 4299 C CA . SER A 1 548 ? -2.908 -3.145 15.484 1 98.5 548 SER A CA 1
ATOM 4300 C C . SER A 1 548 ? -2.635 -4.402 14.664 1 98.5 548 SER A C 1
ATOM 4302 O O . SER A 1 548 ? -2.115 -5.391 15.188 1 98.5 548 SER A O 1
ATOM 4304 N N . LEU A 1 549 ? -3.043 -4.418 13.422 1 98.19 549 LEU A N 1
ATOM 4305 C CA . LEU A 1 549 ? -2.871 -5.586 12.562 1 98.19 549 LEU A CA 1
ATOM 4306 C C . LEU A 1 549 ? -2.48 -5.172 11.148 1 98.19 549 LEU A C 1
ATOM 4308 O O . LEU A 1 549 ? -3.037 -4.219 10.602 1 98.19 549 LEU A O 1
ATOM 4312 N N . THR A 1 550 ? -1.516 -5.891 10.523 1 98.44 550 THR A N 1
ATOM 4313 C CA . THR A 1 550 ? -0.962 -5.539 9.227 1 98.44 550 THR A CA 1
ATOM 4314 C C . THR A 1 550 ? -1.987 -5.777 8.117 1 98.44 550 THR A C 1
ATOM 4316 O O . THR A 1 550 ? -2.068 -5.004 7.16 1 98.44 550 THR A O 1
ATOM 4319 N N . ASP A 1 551 ? -2.824 -6.793 8.234 1 98 551 ASP A N 1
ATOM 4320 C CA . ASP A 1 551 ? -3.734 -7.215 7.176 1 98 551 ASP A CA 1
ATOM 4321 C C . ASP A 1 551 ? -4.688 -6.09 6.785 1 98 551 ASP A C 1
ATOM 4323 O O . ASP A 1 551 ? -4.777 -5.723 5.613 1 98 551 ASP A O 1
ATOM 4327 N N . PRO A 1 552 ? -5.387 -5.523 7.777 1 97.88 552 PRO A N 1
ATOM 4328 C CA . PRO A 1 552 ? -6.281 -4.422 7.406 1 97.88 552 PRO A CA 1
ATOM 4329 C C . PRO A 1 552 ? -5.527 -3.18 6.945 1 97.88 552 PRO A C 1
ATOM 4331 O O . PRO A 1 552 ? -6.062 -2.381 6.172 1 97.88 552 PRO A O 1
ATOM 4334 N N . ILE A 1 553 ? -4.297 -2.986 7.418 1 98.69 553 ILE A N 1
ATOM 4335 C CA . ILE A 1 553 ? -3.516 -1.827 7 1 98.69 553 ILE A CA 1
ATOM 4336 C C . ILE A 1 553 ? -3.227 -1.911 5.504 1 98.69 553 ILE A C 1
ATOM 4338 O O . ILE A 1 553 ? -3.461 -0.953 4.762 1 98.69 553 ILE A O 1
ATOM 4342 N N . VAL A 1 554 ? -2.76 -3.064 5.055 1 98.31 554 VAL A N 1
ATOM 4343 C CA . VAL A 1 554 ? -2.414 -3.242 3.648 1 98.31 554 VAL A CA 1
ATOM 4344 C C . VAL A 1 554 ? -3.67 -3.121 2.789 1 98.31 554 VAL A C 1
ATOM 4346 O O . VAL A 1 554 ? -3.67 -2.422 1.772 1 98.31 554 VAL A O 1
ATOM 4349 N N . SER A 1 555 ? -4.738 -3.771 3.209 1 97.62 555 SER A N 1
ATOM 4350 C CA . SER A 1 555 ? -5.996 -3.701 2.473 1 97.62 555 SER A CA 1
ATOM 4351 C C . SER A 1 555 ? -6.52 -2.27 2.408 1 97.62 555 SER A C 1
ATOM 4353 O O . SER A 1 555 ? -6.926 -1.799 1.344 1 97.62 555 SER A O 1
ATOM 4355 N N . GLY A 1 556 ? -6.504 -1.597 3.529 1 98 556 GLY A N 1
ATOM 4356 C CA . GLY A 1 556 ? -7.066 -0.258 3.609 1 98 556 GLY A CA 1
ATOM 4357 C C . GLY A 1 556 ? -6.258 0.776 2.85 1 98 556 GLY A C 1
ATOM 4358 O O . GLY A 1 556 ? -6.82 1.689 2.242 1 98 556 GLY A O 1
ATOM 4359 N N . ARG A 1 557 ? -4.965 0.68 2.912 1 98.56 557 ARG A N 1
ATOM 4360 C CA . ARG A 1 557 ? -4.113 1.616 2.182 1 98.56 557 ARG A CA 1
ATOM 4361 C C . ARG A 1 557 ? -4.273 1.438 0.675 1 98.56 557 ARG A C 1
ATOM 4363 O O . ARG A 1 557 ? -4.441 2.416 -0.056 1 98.56 557 ARG A O 1
ATOM 4370 N N . GLU A 1 558 ? -4.328 0.19 0.241 1 98.06 558 GLU A N 1
ATOM 4371 C CA . GLU A 1 558 ? -4.277 -0.084 -1.191 1 98.06 558 GLU A CA 1
ATOM 4372 C C . GLU A 1 558 ? -5.668 -0.049 -1.812 1 98.06 558 GLU A C 1
ATOM 4374 O O . GLU A 1 558 ? -5.844 0.42 -2.939 1 98.06 558 GLU A O 1
ATOM 4379 N N . GLU A 1 559 ? -6.699 -0.495 -1.091 1 97.88 559 GLU A N 1
ATOM 4380 C CA . GLU A 1 559 ? -8.031 -0.62 -1.666 1 97.88 559 GLU A CA 1
ATOM 4381 C C . GLU A 1 559 ? -8.875 0.621 -1.383 1 97.88 559 GLU A C 1
ATOM 4383 O O . GLU A 1 559 ? -9.82 0.917 -2.115 1 97.88 559 GLU A O 1
ATOM 4388 N N . LEU A 1 560 ? -8.531 1.346 -0.285 1 98.06 560 LEU A N 1
ATOM 4389 C CA . LEU A 1 560 ? -9.43 2.398 0.171 1 98.06 560 LEU A CA 1
ATOM 4390 C C . LEU A 1 560 ? -8.742 3.758 0.137 1 98.06 560 LEU A C 1
ATOM 4392 O O . LEU A 1 560 ? -9.398 4.797 0.224 1 98.06 560 LEU A O 1
ATOM 4396 N N . GLY A 1 561 ? -7.406 3.797 -0.018 1 98.06 561 GLY A N 1
ATOM 4397 C CA . GLY A 1 561 ? -6.684 5.059 0.044 1 98.06 561 GLY A CA 1
ATOM 4398 C C . GLY A 1 561 ? -6.652 5.66 1.437 1 98.06 561 GLY A C 1
ATOM 4399 O O . GL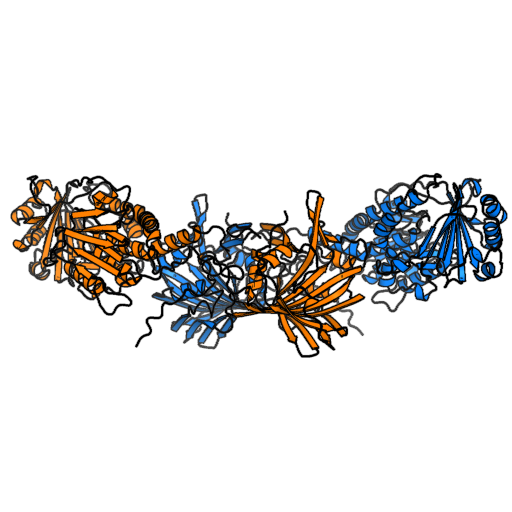Y A 1 561 ? -6.637 6.883 1.59 1 98.06 561 GLY A O 1
ATOM 4400 N N . MET A 1 562 ? -6.68 4.875 2.477 1 98.25 562 MET A N 1
ATOM 4401 C CA . MET A 1 562 ? -6.723 5.359 3.854 1 98.25 562 MET A CA 1
ATOM 4402 C C . MET A 1 562 ? -5.316 5.496 4.426 1 98.25 562 MET A C 1
ATOM 4404 O O . MET A 1 562 ? -4.438 4.688 4.121 1 98.25 562 MET A O 1
ATOM 4408 N N . PRO A 1 563 ? -5.102 6.535 5.199 1 98.56 563 PRO A N 1
ATOM 4409 C CA . PRO A 1 563 ? -3.785 6.805 5.781 1 98.56 563 PRO A CA 1
ATOM 4410 C C . PRO A 1 563 ? -3.49 5.934 7 1 98.56 563 PRO A C 1
ATOM 4412 O O . PRO A 1 563 ? -3.309 6.453 8.102 1 98.56 563 PRO A O 1
ATOM 4415 N N . LYS A 1 564 ? -3.342 4.637 6.844 1 98.69 564 LYS A N 1
ATOM 4416 C CA . LYS A 1 564 ? -3.236 3.664 7.93 1 98.69 564 LYS A CA 1
ATOM 4417 C C . LYS A 1 564 ? -1.777 3.371 8.266 1 98.69 564 LYS A C 1
ATOM 4419 O O . LYS A 1 564 ? -0.938 3.264 7.367 1 98.69 564 LYS A O 1
ATOM 4424 N N . LEU A 1 565 ? -1.42 3.324 9.523 1 98.75 565 LEU A N 1
ATOM 4425 C CA . LEU A 1 565 ? -0.109 2.971 10.055 1 98.75 565 LEU A CA 1
ATOM 4426 C C . LEU A 1 565 ? -0.239 1.95 11.18 1 98.75 565 LEU A C 1
ATOM 4428 O O . LEU A 1 565 ? -1.316 1.79 11.758 1 98.75 565 LEU A O 1
ATOM 4432 N N . PHE A 1 566 ? 0.882 1.322 11.516 1 98.62 566 PHE A N 1
ATOM 4433 C CA . PHE A 1 566 ? 0.856 0.301 12.555 1 98.62 566 PHE A CA 1
ATOM 4434 C C . PHE A 1 566 ? 1.282 0.885 13.898 1 98.62 566 PHE A C 1
ATOM 4436 O O . PHE A 1 566 ? 2.205 1.699 13.961 1 98.62 566 PHE A O 1
ATOM 4443 N N . CYS A 1 567 ? 0.601 0.479 14.859 1 98.38 567 CYS A N 1
ATOM 4444 C CA . CYS A 1 567 ? 1.063 0.512 16.25 1 98.38 567 CYS A CA 1
ATOM 4445 C C . CYS A 1 567 ? 0.338 -0.53 17.094 1 98.38 567 CYS A C 1
ATOM 4447 O O . CYS A 1 567 ? -0.656 -1.109 16.641 1 98.38 567 CYS A O 1
ATOM 4449 N N . ASP A 1 568 ? 0.946 -0.816 18.219 1 98.31 568 ASP A N 1
ATOM 4450 C CA . ASP A 1 568 ? 0.228 -1.615 19.203 1 98.31 568 ASP A CA 1
ATOM 4451 C C . ASP A 1 568 ? -0.843 -0.785 19.906 1 98.31 568 ASP A C 1
ATOM 4453 O O . ASP A 1 568 ? -0.617 0.382 20.234 1 98.31 568 ASP A O 1
ATOM 4457 N N . ILE A 1 569 ? -2.02 -1.37 20.031 1 98.75 569 ILE A N 1
ATOM 4458 C CA . ILE A 1 569 ? -3.115 -0.668 20.688 1 98.75 569 ILE A CA 1
ATOM 4459 C C . ILE A 1 569 ? -3.715 -1.555 21.781 1 98.75 569 ILE A C 1
ATOM 4461 O O . ILE A 1 569 ? -4.32 -2.586 21.484 1 98.75 569 ILE A O 1
ATOM 4465 N N . ASP A 1 570 ? -3.504 -1.206 23 1 98.38 570 ASP A N 1
ATOM 4466 C CA . ASP A 1 570 ? -4.113 -1.869 24.141 1 98.38 570 ASP A CA 1
ATOM 4467 C C . ASP A 1 570 ? -5.398 -1.16 24.578 1 98.38 570 ASP A C 1
ATOM 4469 O O . ASP A 1 570 ? -5.371 0.018 24.938 1 98.38 570 ASP A O 1
ATOM 4473 N N . PHE A 1 571 ? -6.512 -1.858 24.484 1 98.25 571 PHE A N 1
ATOM 4474 C CA . PHE A 1 571 ? -7.82 -1.315 24.828 1 98.25 571 PHE A CA 1
ATOM 4475 C C . PHE A 1 571 ? -8.406 -2.037 26.031 1 98.25 571 PHE A C 1
ATOM 4477 O O . PHE A 1 571 ? -8.82 -3.193 25.938 1 98.25 571 PHE A O 1
ATOM 4484 N N . GLU A 1 572 ? -8.461 -1.384 27.188 1 97.88 572 GLU A N 1
ATOM 4485 C CA . GLU A 1 572 ? -9.031 -1.902 28.422 1 97.88 572 GLU A CA 1
ATOM 4486 C C . GLU A 1 572 ? -10.391 -1.277 28.719 1 97.88 572 GLU A C 1
ATOM 4488 O O . GLU A 1 572 ? -10.531 -0.052 28.719 1 97.88 572 GLU A O 1
ATOM 4493 N N . LEU A 1 573 ? -11.352 -2.084 28.828 1 97.12 573 LEU A N 1
ATOM 4494 C CA . LEU A 1 573 ? -12.688 -1.62 29.188 1 97.12 573 LEU A CA 1
ATOM 4495 C C . LEU A 1 573 ? -13.18 -2.281 30.469 1 97.12 573 LEU A C 1
ATOM 4497 O O . LEU A 1 573 ? -13.18 -3.51 30.578 1 97.12 573 LEU A O 1
ATOM 4501 N N . HIS A 1 574 ? -13.523 -1.51 31.453 1 95.19 574 HIS A N 1
ATOM 4502 C CA . HIS A 1 574 ? -14.117 -1.933 32.719 1 95.19 574 HIS A CA 1
ATOM 4503 C C . HIS A 1 574 ? -15.508 -1.34 32.906 1 95.19 574 HIS A C 1
ATOM 4505 O O . HIS A 1 574 ? -16.016 -0.637 32.031 1 95.19 574 HIS A O 1
ATOM 4511 N N . ALA A 1 575 ? -16.109 -1.604 34 1 93.25 575 ALA A N 1
ATOM 4512 C CA . ALA A 1 575 ? -17.484 -1.181 34.25 1 93.25 575 ALA A CA 1
ATOM 4513 C C . ALA A 1 575 ? -17.594 0.34 34.312 1 93.25 575 ALA A C 1
ATOM 4515 O O . ALA A 1 575 ? -18.594 0.922 33.875 1 93.25 575 ALA A O 1
ATOM 4516 N N . THR A 1 576 ? -16.578 0.968 34.875 1 96 576 THR A N 1
ATOM 4517 C CA . THR A 1 576 ? -16.703 2.404 35.094 1 96 576 THR A CA 1
ATOM 4518 C C . THR A 1 576 ? -15.516 3.146 34.5 1 96 576 THR A C 1
ATOM 4520 O O . THR A 1 576 ? -15.305 4.328 34.781 1 96 576 THR A O 1
ATOM 4523 N N . ALA A 1 577 ? -14.711 2.422 33.781 1 97.88 577 ALA A N 1
ATOM 4524 C CA . ALA A 1 577 ? -13.523 3.074 33.25 1 97.88 577 ALA A CA 1
ATOM 4525 C C . ALA A 1 577 ? -13.094 2.414 31.922 1 97.88 577 ALA A C 1
ATOM 4527 O O . ALA A 1 577 ? -13.375 1.237 31.688 1 97.88 577 ALA A O 1
ATOM 4528 N N . ALA A 1 578 ? -12.531 3.201 31.094 1 98.25 578 ALA A N 1
ATOM 4529 C CA . ALA A 1 578 ? -11.914 2.723 29.859 1 98.25 578 ALA A CA 1
ATOM 4530 C C . ALA A 1 578 ? -10.547 3.371 29.641 1 98.25 578 ALA A C 1
ATOM 4532 O O . ALA A 1 578 ? -10.336 4.52 30.031 1 98.25 578 ALA A O 1
ATOM 4533 N N . ARG A 1 579 ? -9.586 2.617 29.078 1 98.56 579 ARG A N 1
ATOM 4534 C CA . ARG A 1 579 ? -8.242 3.117 28.812 1 98.56 579 ARG A CA 1
ATOM 4535 C C . ARG A 1 579 ? -7.688 2.533 27.516 1 98.56 579 ARG A C 1
ATOM 4537 O O . ARG A 1 579 ? -7.871 1.347 27.234 1 98.56 579 ARG A O 1
ATOM 4544 N N . VAL A 1 580 ? -7.102 3.418 26.75 1 98.38 580 VAL A N 1
ATOM 4545 C CA . VAL A 1 580 ? -6.434 2.998 25.531 1 98.38 580 VAL A CA 1
ATOM 4546 C C . VAL A 1 580 ? -4.984 3.477 25.531 1 98.38 580 VAL A 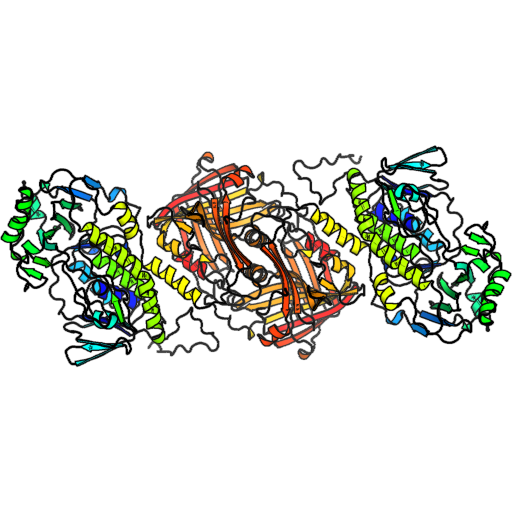C 1
ATOM 4548 O O . VAL A 1 580 ? -4.711 4.641 25.844 1 98.38 580 VAL A O 1
ATOM 4551 N N . LYS A 1 581 ? -4.078 2.588 25.219 1 98.69 581 LYS A N 1
ATOM 4552 C CA . LYS A 1 581 ? -2.666 2.906 25.047 1 98.69 581 LYS A CA 1
ATOM 4553 C C . LYS A 1 581 ? -2.18 2.48 23.656 1 98.69 581 LYS A C 1
ATOM 4555 O O . LYS A 1 581 ? -2.441 1.359 23.219 1 98.69 581 LYS A O 1
ATOM 4560 N N . ALA A 1 582 ? -1.613 3.371 22.938 1 98.69 582 ALA A N 1
ATOM 4561 C CA . ALA A 1 582 ? -0.958 3.076 21.672 1 98.69 582 ALA A CA 1
ATOM 4562 C C . ALA A 1 582 ? 0.561 3.15 21.797 1 98.69 582 ALA A C 1
ATOM 4564 O O . ALA A 1 582 ? 1.089 4.055 22.453 1 98.69 582 ALA A O 1
ATOM 4565 N N . SER A 1 583 ? 1.276 2.182 21.297 1 98.69 583 SER A N 1
ATOM 4566 C CA . SER A 1 583 ? 2.729 2.113 21.406 1 98.69 583 SER A CA 1
ATOM 4567 C C . SER A 1 583 ? 3.354 1.473 20.172 1 98.69 583 SER A C 1
ATOM 4569 O O . SER A 1 583 ? 2.66 0.828 19.391 1 98.69 583 SER A O 1
ATOM 4571 N N . TRP A 1 584 ? 4.551 1.777 19.922 1 98 584 TRP A N 1
ATOM 4572 C CA . TRP A 1 584 ? 5.379 1.131 18.906 1 98 584 TRP A CA 1
ATOM 4573 C C . TRP A 1 584 ? 6.648 0.553 19.531 1 98 584 TRP A C 1
ATOM 4575 O O . TRP A 1 584 ? 7.477 1.292 20.062 1 98 584 TRP A O 1
ATOM 4585 N N . ARG A 1 585 ? 6.773 -0.771 19.5 1 96 585 ARG A N 1
ATOM 4586 C CA . ARG A 1 585 ? 7.887 -1.505 20.094 1 96 585 ARG A CA 1
ATOM 4587 C C . ARG A 1 585 ? 8.148 -1.037 21.531 1 96 585 ARG A C 1
ATOM 4589 O O . ARG A 1 585 ? 9.289 -0.726 21.875 1 96 585 ARG A O 1
ATOM 4596 N N . GLY A 1 586 ? 7.117 -0.849 22.234 1 96.31 586 GLY A N 1
ATOM 4597 C CA . GLY A 1 586 ? 7.215 -0.573 23.656 1 96.31 586 GLY A CA 1
ATOM 4598 C C . GLY A 1 586 ? 7.145 0.906 23.984 1 96.31 586 GLY A C 1
ATOM 4599 O O . GLY A 1 586 ? 6.852 1.282 25.125 1 96.31 586 GLY A O 1
ATOM 4600 N N . ALA A 1 587 ? 7.406 1.801 23.031 1 98.19 587 ALA A N 1
ATOM 4601 C CA . ALA A 1 587 ? 7.336 3.24 23.25 1 98.19 587 ALA A CA 1
ATOM 4602 C C . ALA A 1 587 ? 5.898 3.742 23.156 1 98.19 587 ALA A C 1
ATOM 4604 O O . ALA A 1 587 ? 5.387 3.971 22.062 1 98.19 587 ALA A O 1
ATOM 4605 N N . THR A 1 588 ? 5.289 3.957 24.328 1 98.69 588 THR A N 1
ATOM 4606 C CA . THR A 1 588 ? 3.902 4.41 24.359 1 98.69 588 THR A CA 1
ATOM 4607 C C . THR A 1 588 ? 3.805 5.887 24 1 98.69 588 THR A C 1
ATOM 4609 O O . THR A 1 588 ? 4.465 6.727 24.609 1 98.69 588 THR A O 1
ATOM 4612 N N . PHE A 1 589 ? 2.984 6.25 22.984 1 98.75 589 PHE A N 1
ATOM 4613 C CA . PHE A 1 589 ? 2.926 7.648 22.578 1 98.75 589 PHE A CA 1
ATOM 4614 C C . PHE A 1 589 ? 1.526 8.211 22.781 1 98.75 589 PHE A C 1
ATOM 4616 O O . PHE A 1 589 ? 1.326 9.43 22.719 1 98.75 589 PHE A O 1
ATOM 4623 N N . ALA A 1 590 ? 0.538 7.418 23.047 1 98.75 590 ALA A N 1
ATOM 4624 C CA . ALA A 1 590 ? -0.815 7.871 23.359 1 98.75 590 ALA A CA 1
ATOM 4625 C C . ALA A 1 590 ? -1.38 7.113 24.562 1 98.75 590 ALA A C 1
ATOM 4627 O O . ALA A 1 590 ? -1.219 5.895 24.672 1 98.75 590 ALA A O 1
ATOM 4628 N N . ASP A 1 591 ? -1.943 7.762 25.516 1 98.75 591 ASP A N 1
ATOM 4629 C CA . ASP A 1 591 ? -2.637 7.246 26.688 1 98.75 591 ASP A CA 1
ATOM 4630 C C . ASP A 1 591 ? -3.93 8.016 26.938 1 98.75 591 ASP A C 1
ATOM 4632 O O . ASP A 1 591 ? -3.896 9.164 27.375 1 98.75 591 ASP A O 1
ATOM 4636 N N . ILE A 1 592 ? -5.043 7.441 26.625 1 98.69 592 ILE A N 1
ATOM 4637 C CA . ILE A 1 592 ? -6.359 8.055 26.75 1 98.69 592 ILE A CA 1
ATOM 4638 C C . ILE A 1 592 ? -7.168 7.324 27.812 1 98.69 592 ILE A C 1
ATOM 4640 O O . ILE A 1 592 ? -7.332 6.105 27.75 1 98.69 592 ILE A O 1
ATOM 4644 N N . ARG A 1 593 ? -7.695 8.023 28.781 1 98.5 593 ARG A N 1
ATOM 4645 C CA . ARG A 1 593 ? -8.422 7.43 29.891 1 98.5 593 ARG A CA 1
ATOM 4646 C C . ARG A 1 593 ? -9.781 8.094 30.078 1 98.5 593 ARG A C 1
ATOM 4648 O O . ARG A 1 593 ? -9.898 9.312 30 1 98.5 593 ARG A O 1
ATOM 4655 N N . LEU A 1 594 ? -10.75 7.309 30.203 1 98.38 594 LEU A N 1
ATOM 4656 C CA . LEU A 1 594 ? -12.078 7.711 30.656 1 98.38 594 LEU A CA 1
ATOM 4657 C C . LEU A 1 594 ? -12.383 7.145 32.031 1 98.38 594 LEU A C 1
ATOM 4659 O O . LEU A 1 594 ? -12.312 5.93 32.25 1 98.38 594 LEU A O 1
ATOM 4663 N N . ASN A 1 595 ? -12.68 8.008 32.938 1 97.38 595 ASN A N 1
ATOM 4664 C CA . ASN A 1 595 ? -13.078 7.59 34.281 1 97.38 595 ASN A CA 1
ATOM 4665 C C . ASN A 1 595 ? -14.539 7.91 34.531 1 97.38 595 ASN A C 1
ATOM 4667 O O . ASN A 1 595 ? -15.156 8.703 33.812 1 97.38 595 ASN A O 1
ATOM 4671 N N . LYS A 1 596 ? -15.141 7.246 35.469 1 97 596 LYS A N 1
ATOM 4672 C CA . LYS A 1 596 ? -16.516 7.469 35.906 1 97 596 LYS A CA 1
ATOM 4673 C C . LYS A 1 596 ? -17.5 7.328 34.75 1 97 596 LYS A C 1
ATOM 4675 O O . LYS A 1 596 ? -18.328 8.211 34.531 1 97 596 LYS A O 1
ATOM 4680 N N . LEU A 1 597 ? -17.344 6.277 34 1 96.81 597 LEU A N 1
ATOM 4681 C CA . LEU A 1 597 ? -18.281 5.977 32.938 1 96.81 597 LEU A CA 1
ATOM 4682 C C . LEU A 1 597 ? -19.672 5.707 33.5 1 96.81 597 LEU A C 1
ATOM 4684 O O . LEU A 1 597 ? -19.828 4.98 34.5 1 96.81 597 LEU A O 1
ATOM 4688 N N . ARG A 1 598 ? -20.688 6.277 32.875 1 96.88 598 ARG A N 1
ATOM 4689 C CA . ARG A 1 598 ? -22.078 6.059 33.25 1 96.88 598 ARG A CA 1
ATOM 4690 C C . ARG A 1 598 ? -22.891 5.602 32.031 1 96.88 598 ARG A C 1
ATOM 4692 O O . ARG A 1 598 ? -22.766 6.164 30.953 1 96.88 598 ARG A O 1
ATOM 4699 N N . ALA A 1 599 ? -23.766 4.664 32.312 1 95.94 599 ALA A N 1
ATOM 4700 C CA . ALA A 1 599 ? -24.609 4.137 31.234 1 95.94 599 ALA A CA 1
ATOM 4701 C C . ALA A 1 599 ? -25.562 5.203 30.703 1 95.94 599 ALA A C 1
ATOM 4703 O O . ALA A 1 599 ? -26.094 6.008 31.484 1 95.94 599 ALA A O 1
ATOM 4704 N N . ASP A 1 600 ? -25.672 5.215 29.438 1 95.56 600 ASP A N 1
ATOM 4705 C CA . ASP A 1 600 ? -26.625 6.066 28.734 1 95.56 600 ASP A CA 1
ATOM 4706 C C . ASP A 1 600 ? -27.516 5.238 27.812 1 95.56 600 ASP A C 1
ATOM 4708 O O . ASP A 1 600 ? -27.297 4.035 27.641 1 95.56 600 ASP A O 1
ATOM 4712 N N . ASP A 1 601 ? -28.609 5.844 27.266 1 94.81 601 ASP A N 1
ATOM 4713 C CA . ASP A 1 601 ? -29.547 5.16 26.375 1 94.81 601 ASP A CA 1
ATOM 4714 C C . ASP A 1 601 ? -28.891 4.836 25.031 1 94.81 601 ASP A C 1
ATOM 4716 O O . ASP A 1 601 ? -28.406 5.73 24.344 1 94.81 601 ASP A O 1
ATOM 4720 N N . PRO A 1 602 ? -28.906 3.586 24.656 1 93.44 602 PRO A N 1
ATOM 4721 C CA . PRO A 1 602 ? -28.328 3.191 23.375 1 93.44 602 PRO A CA 1
ATOM 4722 C C . PRO A 1 602 ? -28.938 3.939 22.188 1 93.44 602 PRO A C 1
ATOM 4724 O O . PRO A 1 602 ? -28.297 4.098 21.156 1 93.44 602 PRO A O 1
ATOM 4727 N N . LYS A 1 603 ? -30.078 4.43 22.281 1 91 603 LYS A N 1
ATOM 4728 C CA . LYS A 1 603 ? -30.797 5.109 21.203 1 91 603 LYS A CA 1
ATOM 4729 C C . LYS A 1 603 ? -30.172 6.469 20.906 1 91 603 LYS A C 1
ATOM 4731 O O . LYS A 1 603 ? -30.438 7.062 19.859 1 91 603 LYS A O 1
ATOM 4736 N N . THR A 1 604 ? -29.297 6.867 21.781 1 89 604 THR A N 1
ATOM 4737 C CA . THR A 1 604 ? -28.703 8.195 21.641 1 89 604 THR A CA 1
ATOM 4738 C C . THR A 1 604 ? -27.578 8.172 20.594 1 89 604 THR A C 1
ATOM 4740 O O . THR A 1 604 ? -27.109 9.227 20.156 1 89 604 THR A O 1
ATOM 4743 N N . GLU A 1 605 ? -27.203 7.004 20.203 1 88.62 605 GLU A N 1
ATOM 4744 C CA . GLU A 1 605 ? -26.094 6.883 19.266 1 88.62 605 GLU A CA 1
ATOM 4745 C C . GLU A 1 605 ? -26.484 6.004 18.078 1 88.62 605 GLU A C 1
ATOM 4747 O O . GLU A 1 605 ? -27.266 5.066 18.219 1 88.62 605 GLU A O 1
ATOM 4752 N N . HIS A 1 606 ? -25.922 6.352 16.828 1 81.06 606 HIS A N 1
ATOM 4753 C CA . HIS A 1 606 ? -26.219 5.605 15.602 1 81.06 606 HIS A CA 1
ATOM 4754 C C . HIS A 1 606 ? -25.156 4.547 15.336 1 81.06 606 HIS A C 1
ATOM 4756 O O . HIS A 1 606 ? -25.344 3.672 14.484 1 81.06 606 HIS A O 1
ATOM 4762 N N . GLY A 1 607 ? -24.109 4.586 16.062 1 76.44 607 GLY A N 1
ATOM 4763 C CA . GLY A 1 607 ? -23.094 3.564 15.875 1 76.44 607 GLY A CA 1
ATOM 4764 C C . GLY A 1 607 ? -22.109 3.904 14.773 1 76.44 607 GLY A C 1
ATOM 4765 O O . GLY A 1 607 ? -21.375 3.033 14.305 1 76.44 607 GLY A O 1
ATOM 4766 N N . THR A 1 608 ? -22.109 5.125 14.266 1 77.12 608 THR A N 1
ATOM 4767 C CA . THR A 1 608 ? -21.156 5.547 13.242 1 77.12 608 THR A CA 1
ATOM 4768 C C . THR A 1 608 ? -19.734 5.559 13.797 1 77.12 608 THR A C 1
ATOM 4770 O O . THR A 1 608 ? -19.469 6.156 14.844 1 77.12 608 THR A O 1
ATOM 4773 N N . ILE A 1 609 ? -18.906 4.879 13.141 1 70.5 609 ILE A N 1
ATOM 4774 C CA . ILE A 1 609 ? -17.516 4.809 13.57 1 70.5 609 ILE A CA 1
ATOM 4775 C C . ILE A 1 609 ? -16.75 5.988 12.984 1 70.5 609 ILE A C 1
ATOM 4777 O O . ILE A 1 609 ? -16.656 6.141 11.766 1 70.5 609 ILE A O 1
ATOM 4781 N N . GLY A 1 610 ? -16.125 6.859 13.781 1 64.19 610 GLY A N 1
ATOM 4782 C CA . GLY A 1 610 ? -15.188 7.91 13.422 1 64.19 610 GLY A CA 1
ATOM 4783 C C . GLY A 1 610 ? -15.867 9.148 12.859 1 64.19 610 GLY A C 1
ATOM 4784 O O . GLY A 1 610 ? -15.203 10.133 12.547 1 64.19 610 GLY A O 1
ATOM 4785 N N . GLY A 1 611 ? -17.141 9.117 12.719 1 65.75 611 GLY A N 1
ATOM 4786 C CA . GLY A 1 611 ? -17.719 10.211 11.945 1 65.75 611 GLY A CA 1
ATOM 4787 C C . GLY A 1 611 ? -18.797 10.969 12.703 1 65.75 611 GLY A C 1
ATOM 4788 O O . GLY A 1 611 ? -19.078 10.664 13.867 1 65.75 611 GLY A O 1
ATOM 4789 N N . GLU A 1 612 ? -18.953 12.195 12.188 1 78 612 GLU A N 1
ATOM 4790 C CA . GLU A 1 612 ? -20.062 13.055 12.578 1 78 612 GLU A CA 1
ATOM 4791 C C . GLU A 1 612 ? -21.234 12.93 11.594 1 78 612 GLU A C 1
ATOM 4793 O O . GLU A 1 612 ? -21.188 12.109 10.68 1 78 612 GLU A O 1
ATOM 4798 N N . ALA A 1 613 ? -22.297 13.578 11.938 1 78.31 613 ALA A N 1
ATOM 4799 C CA . ALA A 1 613 ? -23.453 13.594 11.047 1 78.31 613 ALA A CA 1
ATOM 4800 C C . ALA A 1 613 ? -23.188 14.43 9.805 1 78.31 613 ALA A C 1
ATOM 4802 O O . ALA A 1 613 ? -23.75 15.508 9.633 1 78.31 613 ALA A O 1
ATOM 4803 N N . ASP A 1 614 ? -22.141 14.148 9.07 1 86.31 614 ASP A N 1
ATOM 4804 C CA . ASP A 1 614 ? -21.781 14.758 7.793 1 86.31 614 ASP A CA 1
ATOM 4805 C C . ASP A 1 614 ? -21.797 13.727 6.672 1 86.31 614 ASP A C 1
ATOM 4807 O O . ASP A 1 614 ? -22.312 12.625 6.84 1 86.31 614 ASP A O 1
ATOM 4811 N N . TYR A 1 615 ? -21.344 14.125 5.445 1 90.69 615 TYR A N 1
ATOM 4812 C CA . TYR A 1 615 ? -21.469 13.273 4.27 1 90.69 615 TYR A CA 1
ATOM 4813 C C . TYR A 1 615 ? -20.656 12 4.418 1 90.69 615 TYR A C 1
ATOM 4815 O O . TYR A 1 615 ? -21.094 10.914 4.035 1 90.69 615 TYR A O 1
ATOM 4823 N N . GLY A 1 616 ? -19.391 12.234 4.852 1 94.69 616 GLY A N 1
ATOM 4824 C CA . GLY A 1 616 ? -18.562 11.047 4.941 1 94.69 616 GLY A CA 1
ATOM 4825 C C . GLY A 1 616 ? -17.141 11.352 5.375 1 94.69 616 GLY A C 1
ATOM 4826 O O . GLY A 1 616 ? -16.828 12.484 5.75 1 94.69 616 GLY A O 1
ATOM 4827 N N . ILE A 1 617 ? -16.359 10.281 5.422 1 96.81 617 ILE A N 1
ATOM 4828 C CA . ILE A 1 617 ? -14.953 10.383 5.785 1 96.81 617 ILE A CA 1
ATOM 4829 C C . ILE A 1 617 ? -14.125 10.758 4.555 1 96.81 617 ILE A C 1
ATOM 4831 O O . ILE A 1 617 ? -14.25 10.125 3.502 1 96.81 617 ILE A O 1
ATOM 4835 N N . LEU A 1 618 ? -13.352 11.805 4.621 1 97.75 618 LEU A N 1
ATOM 4836 C CA . LEU A 1 618 ? -12.477 12.273 3.553 1 97.75 618 LEU A CA 1
ATOM 4837 C C . LEU A 1 618 ? -11.031 11.859 3.805 1 97.75 618 LEU A C 1
ATOM 4839 O O . LEU A 1 618 ? -10.508 12.055 4.906 1 97.75 618 LEU A O 1
ATOM 4843 N N . THR A 1 619 ? -10.461 11.219 2.865 1 98.06 619 THR A N 1
ATOM 4844 C CA . THR A 1 619 ? -9.055 10.828 2.934 1 98.06 619 THR A CA 1
ATOM 4845 C C . THR A 1 619 ? -8.312 11.258 1.672 1 98.06 619 THR A C 1
ATOM 4847 O O . THR A 1 619 ? -8.93 11.719 0.709 1 98.06 619 THR A O 1
ATOM 4850 N N . TYR A 1 620 ? -6.984 11.312 1.737 1 98.69 620 TYR A N 1
ATOM 4851 C CA . TYR A 1 620 ? -6.148 11.656 0.592 1 98.69 620 TYR A CA 1
ATOM 4852 C C . TYR A 1 620 ? -5.145 10.539 0.302 1 98.69 620 TYR A C 1
ATOM 4854 O O . TYR A 1 620 ? -4.285 10.242 1.131 1 98.69 620 TYR A O 1
ATOM 4862 N N . ARG A 1 621 ? -5.312 9.961 -0.869 1 98.62 621 ARG A N 1
ATOM 4863 C CA . ARG A 1 621 ? -4.488 8.836 -1.296 1 98.62 621 ARG A CA 1
ATOM 4864 C C . ARG A 1 621 ? -3.201 9.32 -1.956 1 98.62 621 ARG A C 1
ATOM 4866 O O . ARG A 1 621 ? -3.223 10.258 -2.756 1 98.62 621 ARG A O 1
ATOM 4873 N N . TYR A 1 622 ? -2.084 8.711 -1.588 1 98.62 622 TYR A N 1
ATOM 4874 C CA . TYR A 1 622 ? -0.812 8.898 -2.275 1 98.62 622 TYR A CA 1
ATOM 4875 C C . TYR A 1 622 ? -0.056 7.578 -2.387 1 98.62 622 TYR A C 1
ATOM 4877 O O . TYR A 1 622 ? 0.299 6.973 -1.373 1 98.62 622 TYR A O 1
ATOM 4885 N N . ILE A 1 623 ? 0.178 7.082 -3.58 1 98.69 623 ILE A N 1
ATOM 4886 C CA . ILE A 1 623 ? 0.968 5.895 -3.871 1 98.69 623 ILE A CA 1
ATOM 4887 C C . ILE A 1 623 ? 2.182 6.273 -4.715 1 98.69 623 ILE A C 1
ATOM 4889 O O . ILE A 1 623 ? 2.041 6.664 -5.879 1 98.69 623 ILE A O 1
ATOM 4893 N N . PRO A 1 624 ? 3.389 6.105 -4.168 1 98.38 624 PRO A N 1
ATOM 4894 C CA . PRO A 1 624 ? 4.586 6.516 -4.906 1 98.38 624 PRO A CA 1
ATOM 4895 C C . PRO A 1 624 ? 4.848 5.648 -6.137 1 98.38 624 PRO A C 1
ATOM 4897 O O . PRO A 1 624 ? 4.395 4.504 -6.195 1 98.38 624 PRO A O 1
ATOM 4900 N N . SER A 1 625 ? 5.566 6.215 -7.125 1 98.25 625 SER A N 1
ATOM 4901 C CA . SER A 1 625 ? 6.027 5.477 -8.297 1 98.25 625 SER A CA 1
ATOM 4902 C C . SER A 1 625 ? 7.328 4.738 -8.008 1 98.25 625 SER A C 1
ATOM 4904 O O . SER A 1 625 ? 8.227 5.277 -7.359 1 98.25 625 SER A O 1
ATOM 4906 N N . VAL A 1 626 ? 7.398 3.537 -8.461 1 98.19 626 VAL A N 1
ATOM 4907 C CA . VAL A 1 626 ? 8.586 2.732 -8.203 1 98.19 626 VAL A CA 1
ATOM 4908 C C . VAL A 1 626 ? 9.773 3.299 -8.984 1 98.19 626 VAL A C 1
ATOM 4910 O O . VAL A 1 626 ? 9.703 3.457 -10.203 1 98.19 626 VAL A O 1
ATOM 4913 N N . GLY A 1 627 ? 10.812 3.609 -8.227 1 96.81 627 GLY A N 1
ATOM 4914 C CA . GLY A 1 627 ? 12.047 4.055 -8.844 1 96.81 627 GLY A CA 1
ATOM 4915 C C . GLY A 1 627 ? 12.062 5.543 -9.148 1 96.81 627 GLY A C 1
ATOM 4916 O O . GLY A 1 627 ? 13.047 6.062 -9.672 1 96.81 627 GLY A O 1
ATOM 4917 N N . GLU A 1 628 ? 11.008 6.234 -8.82 1 96.81 628 GLU A N 1
ATOM 4918 C CA . GLU A 1 628 ? 10.906 7.668 -9.086 1 96.81 628 GLU A CA 1
ATOM 4919 C C . GLU A 1 628 ? 10.422 8.422 -7.852 1 96.81 628 GLU A C 1
ATOM 4921 O O . GLU A 1 628 ? 9.336 9 -7.855 1 96.81 628 GLU A O 1
ATOM 4926 N N . PRO A 1 629 ? 11.32 8.57 -6.848 1 94.81 629 PRO A N 1
ATOM 4927 C CA . PRO A 1 629 ? 10.914 9.328 -5.66 1 94.81 629 PRO A CA 1
ATOM 4928 C C . PRO A 1 629 ? 10.422 10.734 -6 1 94.81 629 PRO A C 1
ATOM 4930 O O . PRO A 1 629 ? 10.984 11.398 -6.871 1 94.81 629 PRO A O 1
ATOM 4933 N N . GLY A 1 630 ? 9.352 11.195 -5.363 1 95.75 630 GLY A N 1
ATOM 4934 C CA . GLY A 1 630 ? 8.75 12.5 -5.621 1 95.75 630 GLY A CA 1
ATOM 4935 C C . GLY A 1 630 ? 7.582 12.43 -6.586 1 95.75 630 GLY A C 1
ATOM 4936 O O . GLY A 1 630 ? 6.801 13.383 -6.684 1 95.75 630 GLY A O 1
ATOM 4937 N N . LYS A 1 631 ? 7.457 11.312 -7.309 1 97.44 631 LYS A N 1
ATOM 4938 C CA . LYS A 1 631 ? 6.348 11.109 -8.234 1 97.44 631 LYS A CA 1
ATOM 4939 C C . LYS A 1 631 ? 5.379 10.055 -7.711 1 97.44 631 LYS A C 1
ATOM 4941 O O . LYS A 1 631 ? 5.777 9.156 -6.957 1 97.44 631 LYS A O 1
ATOM 4946 N N . ALA A 1 632 ? 4.141 10.188 -8.133 1 98.12 632 ALA A N 1
ATOM 4947 C CA . ALA A 1 632 ? 3.119 9.258 -7.648 1 98.12 632 ALA A CA 1
ATOM 4948 C C . ALA A 1 632 ? 2.49 8.484 -8.805 1 98.12 632 ALA A C 1
ATOM 4950 O O . ALA A 1 632 ? 2.273 9.039 -9.883 1 98.12 632 ALA A O 1
ATOM 4951 N N . ASP A 1 633 ? 2.23 7.164 -8.539 1 98.06 633 ASP A N 1
ATOM 4952 C CA . ASP A 1 633 ? 1.395 6.371 -9.438 1 98.06 633 ASP A CA 1
ATOM 4953 C C . ASP A 1 633 ? -0.083 6.711 -9.258 1 98.06 633 ASP A C 1
ATOM 4955 O O . ASP A 1 633 ? -0.871 6.609 -10.195 1 98.06 633 ASP A O 1
ATOM 4959 N N . ALA A 1 634 ? -0.485 7.047 -8.07 1 98.31 634 ALA A N 1
ATOM 4960 C CA . ALA A 1 634 ? -1.854 7.438 -7.734 1 98.31 634 ALA A CA 1
ATOM 4961 C C . ALA A 1 634 ? -1.87 8.508 -6.652 1 98.31 634 ALA A C 1
ATOM 4963 O O . ALA A 1 634 ? -1.239 8.352 -5.602 1 98.31 634 ALA A O 1
ATOM 4964 N N . GLU A 1 635 ? -2.531 9.609 -6.922 1 98.31 635 GLU A N 1
ATOM 4965 C CA . GLU A 1 635 ? -2.658 10.734 -5.996 1 98.31 635 GLU A CA 1
ATOM 4966 C C . GLU A 1 635 ? -3.998 11.445 -6.176 1 98.31 635 GLU A C 1
ATOM 4968 O O . GLU A 1 635 ? -4.191 12.18 -7.145 1 98.31 635 GLU A O 1
ATOM 4973 N N . TYR A 1 636 ? -4.949 11.18 -5.254 1 98.5 636 TYR A N 1
ATOM 4974 C CA . TYR A 1 636 ? -6.27 11.789 -5.355 1 98.5 636 TYR A CA 1
ATOM 4975 C C . TYR A 1 636 ? -7.016 11.703 -4.031 1 98.5 636 TYR A C 1
ATOM 4977 O O . TYR A 1 636 ? -6.637 10.922 -3.152 1 98.5 636 TYR A O 1
ATOM 4985 N N . ALA A 1 637 ? -8.047 12.508 -3.871 1 98.62 637 ALA A N 1
ATOM 4986 C CA . ALA A 1 637 ? -8.906 12.492 -2.691 1 98.62 637 ALA A CA 1
ATOM 4987 C C . ALA A 1 637 ? -9.945 11.383 -2.783 1 98.62 637 ALA A C 1
ATOM 4989 O O . ALA A 1 637 ? -10.414 11.047 -3.875 1 98.62 637 ALA A O 1
ATOM 4990 N N . CYS A 1 638 ? -10.273 10.781 -1.646 1 98.44 638 CYS A N 1
ATOM 4991 C CA . CYS A 1 638 ? -11.289 9.734 -1.547 1 98.44 638 CYS A CA 1
ATOM 4992 C C . CYS A 1 638 ? -12.352 10.109 -0.524 1 98.44 638 CYS A C 1
ATOM 4994 O O . CYS A 1 638 ? -12.141 10.984 0.315 1 98.44 638 CYS A O 1
ATOM 4996 N N . VAL A 1 639 ? -13.523 9.484 -0.637 1 97.69 639 VAL A N 1
ATOM 4997 C CA . VAL A 1 639 ? -14.609 9.695 0.319 1 97.69 639 VAL A CA 1
ATOM 4998 C C . VAL A 1 639 ? -15.273 8.359 0.64 1 97.69 639 VAL A C 1
ATOM 5000 O O . VAL A 1 639 ? -15.367 7.48 -0.219 1 97.69 639 VAL A O 1
ATOM 5003 N N . VAL A 1 640 ? -15.641 8.117 1.842 1 96.19 640 VAL A N 1
ATOM 5004 C CA . VAL A 1 640 ? -16.5 7.031 2.307 1 96.19 640 VAL A CA 1
ATOM 5005 C C . VAL A 1 640 ? -17.828 7.594 2.791 1 96.19 640 VAL A C 1
ATOM 5007 O O . VAL A 1 640 ? -17.938 8.039 3.938 1 96.19 640 VAL A O 1
ATOM 5010 N N . PRO A 1 641 ? -18.844 7.523 2.023 1 94.69 641 PRO A N 1
ATOM 5011 C CA . PRO A 1 641 ? -20.141 8.094 2.422 1 94.69 641 PRO A CA 1
ATOM 5012 C C . PRO A 1 641 ? -20.812 7.305 3.539 1 94.69 641 PRO A C 1
ATOM 5014 O O . PRO A 1 641 ? -21 6.09 3.412 1 94.69 641 PRO A O 1
ATOM 5017 N N . HIS A 1 642 ? -21.234 7.941 4.531 1 91.31 642 HIS A N 1
ATOM 5018 C CA . HIS A 1 642 ? -21.844 7.293 5.684 1 91.31 642 HIS A CA 1
ATOM 5019 C C . HIS A 1 642 ? -23.141 6.59 5.297 1 91.31 642 HIS A C 1
ATOM 5021 O O . HIS A 1 642 ? -23.391 5.457 5.719 1 91.31 642 HIS A O 1
ATOM 5027 N N . GLU A 1 643 ? -23.938 7.258 4.52 1 88.69 643 GLU A N 1
ATOM 5028 C CA . GLU A 1 643 ? -25.25 6.727 4.168 1 88.69 643 GLU A CA 1
ATOM 5029 C C . GLU A 1 643 ? -25.125 5.422 3.387 1 88.69 643 GLU A C 1
ATOM 5031 O O . GLU A 1 643 ? -25.891 4.477 3.623 1 88.69 643 GLU A O 1
ATOM 5036 N N . GLU A 1 644 ? -24.234 5.422 2.508 1 89.69 644 GLU A N 1
ATOM 5037 C CA . GLU A 1 644 ? -24.047 4.219 1.701 1 89.69 644 GLU A CA 1
ATOM 5038 C C . GLU A 1 644 ? -23.547 3.055 2.555 1 89.69 644 GLU A C 1
ATOM 5040 O O . GLU A 1 644 ? -23.984 1.917 2.379 1 89.69 644 GLU A O 1
ATOM 5045 N N . GLU A 1 645 ? -22.656 3.318 3.438 1 88.94 645 GLU A N 1
ATOM 5046 C CA . GLU A 1 645 ? -22.141 2.283 4.328 1 88.94 645 GLU A CA 1
ATOM 5047 C C . GLU A 1 645 ? -23.234 1.75 5.246 1 88.94 645 GLU A C 1
ATOM 5049 O O . GLU A 1 645 ? -23.312 0.544 5.492 1 88.94 645 GLU A O 1
ATOM 5054 N N . ALA A 1 646 ? -24 2.643 5.742 1 87.56 646 ALA A N 1
ATOM 5055 C CA . ALA A 1 646 ? -25.094 2.271 6.652 1 87.56 646 ALA A CA 1
ATOM 5056 C C . ALA A 1 646 ? -26.141 1.44 5.934 1 87.56 646 ALA A C 1
ATOM 5058 O O . ALA A 1 646 ? -26.75 0.546 6.531 1 87.56 646 ALA A O 1
ATOM 5059 N N . ARG A 1 647 ? -26.391 1.738 4.688 1 87.56 647 ARG A N 1
ATOM 5060 C CA . ARG A 1 647 ? -27.359 0.98 3.896 1 87.56 647 ARG A CA 1
ATOM 5061 C C . ARG A 1 647 ? -26.859 -0.434 3.627 1 87.56 647 ARG A C 1
ATOM 5063 O O . ARG A 1 647 ? -27.641 -1.386 3.617 1 87.56 647 ARG A O 1
ATOM 5070 N N . ASP A 1 648 ? -25.609 -0.487 3.455 1 88.38 648 ASP A N 1
ATOM 5071 C CA . ASP A 1 648 ? -25.016 -1.778 3.133 1 88.38 648 ASP A CA 1
ATOM 5072 C C . ASP A 1 648 ? -24.953 -2.678 4.363 1 88.38 648 ASP A C 1
ATOM 5074 O O . ASP A 1 648 ? -25.344 -3.842 4.309 1 88.38 648 ASP A O 1
ATOM 5078 N N . VAL A 1 649 ? -24.406 -2.145 5.488 1 90.44 649 VAL A N 1
ATOM 5079 C CA . VAL A 1 649 ? -24.328 -2.863 6.754 1 90.44 649 VAL A CA 1
ATOM 5080 C C . VAL A 1 649 ? -24.812 -1.968 7.891 1 90.44 649 VAL A C 1
ATOM 5082 O O . VAL A 1 649 ? -24.031 -1.229 8.492 1 90.44 649 VAL A O 1
ATOM 5085 N N . PRO A 1 650 ? -25.984 -2.104 8.273 1 89.69 650 PRO A N 1
ATOM 5086 C CA . PRO A 1 650 ? -26.516 -1.268 9.352 1 89.69 650 PRO A CA 1
ATOM 5087 C C . PRO A 1 650 ? -25.906 -1.617 10.711 1 89.69 650 PRO A C 1
ATOM 5089 O O . PRO A 1 650 ? -25.734 -2.797 11.031 1 89.69 650 PRO A O 1
ATOM 5092 N N . ALA A 1 651 ? -25.578 -0.643 11.414 1 91 651 ALA A N 1
ATOM 5093 C CA . ALA A 1 651 ? -25.062 -0.831 12.773 1 91 651 ALA A CA 1
ATOM 5094 C C . ALA A 1 651 ? -26.188 -0.883 13.789 1 91 651 ALA A C 1
ATOM 5096 O O . ALA A 1 651 ? -27.172 -0.152 13.664 1 91 651 ALA A O 1
ATOM 5097 N N . THR A 1 652 ? -26.062 -1.789 14.766 1 93.88 652 THR A N 1
ATOM 5098 C CA . THR A 1 652 ? -26.969 -1.847 15.914 1 93.88 652 THR A CA 1
ATOM 5099 C C . THR A 1 652 ? -26.203 -1.541 17.203 1 93.88 652 THR A C 1
ATOM 5101 O O . THR A 1 652 ? -25.266 -2.25 17.562 1 93.88 652 THR A O 1
ATOM 5104 N N . VAL A 1 653 ? -26.656 -0.529 17.938 1 95.75 653 VAL A N 1
ATOM 5105 C CA . VAL A 1 653 ? -26.016 -0.141 19.188 1 95.75 653 VAL A CA 1
ATOM 5106 C C . VAL A 1 653 ? -26.641 -0.901 20.344 1 95.75 653 VAL A C 1
ATOM 5108 O O . VAL A 1 653 ? -27.859 -0.857 20.531 1 95.75 653 VAL A O 1
ATOM 5111 N N . HIS A 1 654 ? -25.797 -1.534 21.125 1 96.56 654 HIS A N 1
ATOM 5112 C CA . HIS A 1 654 ? -26.281 -2.338 22.25 1 96.56 654 HIS A CA 1
ATOM 5113 C C . HIS A 1 654 ? -26.078 -1.605 23.578 1 96.56 654 HIS A C 1
ATOM 5115 O O . HIS A 1 654 ? -26.859 -1.796 24.516 1 96.56 654 HIS A O 1
ATOM 5121 N N . ALA A 1 655 ? -25 -0.859 23.656 1 96.5 655 ALA A N 1
ATOM 5122 C CA . ALA A 1 655 ? -24.703 -0.164 24.906 1 96.5 655 ALA A CA 1
ATOM 5123 C C . ALA A 1 655 ? -23.953 1.139 24.641 1 96.5 655 ALA A C 1
ATOM 5125 O O . ALA A 1 655 ? -23.141 1.221 23.703 1 96.5 655 ALA A O 1
ATOM 5126 N N . VAL A 1 656 ? -24.281 2.137 25.438 1 96.56 656 VAL A N 1
ATOM 5127 C CA . VAL A 1 656 ? -23.594 3.426 25.422 1 96.56 656 VAL A CA 1
ATOM 5128 C C . VAL A 1 656 ? -23.234 3.844 26.844 1 96.56 656 VAL A C 1
ATOM 5130 O O . VAL A 1 656 ? -24.031 3.672 27.766 1 96.56 656 VAL A O 1
ATOM 5133 N N . SER A 1 657 ? -22.031 4.23 27.031 1 97.31 657 SER A N 1
ATOM 5134 C CA . SER A 1 657 ? -21.594 4.84 28.281 1 97.31 657 SER A CA 1
ATOM 5135 C C . SER A 1 657 ? -20.859 6.152 28.031 1 97.31 657 SER A C 1
ATOM 5137 O O . SER A 1 657 ? -20.203 6.316 27 1 97.31 657 SER A O 1
ATOM 5139 N N . ARG A 1 658 ? -20.969 7.098 28.953 1 97.19 658 ARG A N 1
ATOM 5140 C CA . ARG A 1 658 ? -20.375 8.422 28.781 1 97.19 658 ARG A CA 1
ATOM 5141 C C . ARG A 1 658 ? -19.578 8.82 30.031 1 97.19 658 ARG A C 1
ATOM 5143 O O . ARG A 1 658 ? -19.812 8.281 31.109 1 97.19 658 ARG A O 1
ATOM 5150 N N . SER A 1 659 ? -18.609 9.688 29.812 1 97.06 659 SER A N 1
ATOM 5151 C CA . SER A 1 659 ? -17.797 10.188 30.906 1 97.06 659 SER A CA 1
ATOM 5152 C C . SER A 1 659 ? -17.5 11.68 30.734 1 97.06 659 SER A C 1
ATOM 5154 O O . SER A 1 659 ? -17.375 12.172 29.625 1 97.06 659 SER A O 1
ATOM 5156 N N . SER A 1 660 ? -17.391 12.398 31.875 1 94.75 660 SER A N 1
ATOM 5157 C CA . SER A 1 660 ? -16.938 13.781 31.891 1 94.75 660 SER A CA 1
ATOM 5158 C C . SER A 1 660 ? -15.523 13.891 32.438 1 94.75 660 SER A C 1
ATOM 5160 O O . SER A 1 660 ? -14.961 14.984 32.531 1 94.75 660 SER A O 1
ATOM 5162 N N . ASP A 1 661 ? -14.992 12.773 32.844 1 97.44 661 ASP A N 1
ATOM 5163 C CA . ASP A 1 661 ? -13.625 12.703 33.344 1 97.44 661 ASP A CA 1
ATOM 5164 C C . ASP A 1 661 ? -12.703 12.039 32.312 1 97.44 661 ASP A C 1
ATOM 5166 O O . ASP A 1 661 ? -12.57 10.82 32.312 1 97.44 661 ASP A O 1
ATOM 5170 N N . VAL A 1 662 ? -12.125 12.906 31.594 1 97.94 662 VAL A N 1
ATOM 5171 C CA . VAL A 1 662 ? -11.344 12.453 30.453 1 97.94 662 VAL A CA 1
ATOM 5172 C C . VAL A 1 662 ? -9.898 12.938 30.578 1 97.94 662 VAL A C 1
ATOM 5174 O O . VAL A 1 662 ? -9.656 14.062 31.031 1 97.94 662 VAL A O 1
ATOM 5177 N N . SER A 1 663 ? -8.961 12.094 30.281 1 97.94 663 SER A N 1
ATOM 5178 C CA . SER A 1 663 ? -7.555 12.469 30.172 1 97.94 663 SER A CA 1
ATOM 5179 C C . SER A 1 663 ? -6.938 11.953 28.875 1 97.94 663 SER A C 1
ATOM 5181 O O . SER A 1 663 ? -7.125 10.789 28.516 1 97.94 663 SER A O 1
ATOM 5183 N N . VAL A 1 664 ? -6.301 12.828 28.172 1 98.25 664 VAL A N 1
ATOM 5184 C CA . VAL A 1 664 ? -5.586 12.484 26.938 1 98.25 664 VAL A CA 1
ATOM 5185 C C . VAL A 1 664 ? -4.125 12.914 27.062 1 98.25 664 VAL A C 1
ATOM 5187 O O . VAL A 1 664 ? -3.826 14.094 27.219 1 98.25 664 VAL A O 1
ATOM 5190 N N . LYS A 1 665 ? -3.248 11.977 26.984 1 98.19 665 LYS A N 1
ATOM 5191 C CA . LYS A 1 665 ? -1.812 12.242 27.016 1 98.19 665 LYS A CA 1
ATOM 5192 C C . LYS A 1 665 ? -1.139 11.742 25.734 1 98.19 665 LYS A C 1
ATOM 5194 O O . LYS A 1 665 ? -1.264 10.57 25.375 1 98.19 665 LYS A O 1
ATOM 5199 N N . MET A 1 666 ? -0.519 12.633 25.062 1 98.06 666 MET A N 1
ATOM 5200 C CA . MET A 1 666 ? 0.264 12.32 23.875 1 98.06 666 MET A CA 1
ATOM 5201 C C . MET A 1 666 ? 1.744 12.602 24.109 1 98.06 666 MET A C 1
ATOM 5203 O O . MET A 1 666 ? 2.102 13.656 24.641 1 98.06 666 MET A O 1
ATOM 5207 N N . ASP A 1 667 ? 2.576 11.672 23.719 1 98.38 667 ASP A N 1
ATOM 5208 C CA . ASP A 1 667 ? 4.023 11.828 23.828 1 98.38 667 ASP A CA 1
ATOM 5209 C C . ASP A 1 667 ? 4.695 11.773 22.469 1 98.38 667 ASP A C 1
ATOM 5211 O O . ASP A 1 667 ? 4.52 10.805 21.719 1 98.38 667 ASP A O 1
ATOM 5215 N N . ALA A 1 668 ? 5.496 12.797 22.234 1 98.12 668 ALA A N 1
ATOM 5216 C CA . ALA A 1 668 ? 6.172 12.875 20.938 1 98.12 668 ALA A CA 1
ATOM 5217 C C . ALA A 1 668 ? 7.301 11.852 20.859 1 98.12 668 ALA A C 1
ATOM 5219 O O . ALA A 1 668 ? 7.551 11.281 19.781 1 98.12 668 ALA A O 1
ATOM 5220 N N . HIS A 1 669 ? 7.918 11.648 21.984 1 97.38 669 HIS A N 1
ATOM 5221 C CA . HIS A 1 669 ? 9.188 10.938 22.016 1 97.38 669 HIS A CA 1
ATOM 5222 C C . HIS A 1 669 ? 10.18 11.516 21.016 1 97.38 669 HIS A C 1
ATOM 5224 O O . HIS A 1 669 ? 10.297 12.742 20.891 1 97.38 669 HIS A O 1
ATOM 5230 N N . ASP A 1 670 ? 11.078 10.727 20.422 1 96.88 670 ASP A N 1
ATOM 5231 C CA . ASP A 1 670 ? 12.102 11.195 19.484 1 96.88 670 ASP A CA 1
ATOM 5232 C C . ASP A 1 670 ? 12.305 10.188 18.359 1 96.88 670 ASP A C 1
ATOM 5234 O O . ASP A 1 670 ? 11.555 9.219 18.234 1 96.88 670 ASP A O 1
ATOM 5238 N N . TRP A 1 671 ? 13.258 10.492 17.5 1 94.19 671 TRP A N 1
ATOM 5239 C CA . TRP A 1 671 ? 13.492 9.703 16.297 1 94.19 671 TRP A CA 1
ATOM 5240 C C . TRP A 1 671 ? 14.125 8.359 16.641 1 94.19 671 TRP A C 1
ATOM 5242 O O . TRP A 1 671 ? 14.141 7.441 15.812 1 94.19 671 TRP A O 1
ATOM 5252 N N . GLU A 1 672 ? 14.664 8.203 17.766 1 94.5 672 GLU A N 1
ATOM 5253 C CA . GLU A 1 672 ? 15.219 6.922 18.188 1 94.5 672 GLU A CA 1
ATOM 5254 C C . GLU A 1 672 ? 14.117 5.977 18.672 1 94.5 672 GLU A C 1
ATOM 5256 O O . GLU A 1 672 ? 14.102 4.801 18.297 1 94.5 672 GLU A O 1
ATOM 5261 N N . LYS A 1 673 ? 13.172 6.473 19.438 1 96.88 673 LYS A N 1
ATOM 5262 C CA . LYS A 1 673 ? 12.117 5.66 20.031 1 96.88 673 LYS A CA 1
ATOM 5263 C C . LYS A 1 673 ? 10.984 5.406 19.047 1 96.88 673 LYS A C 1
ATOM 5265 O O . LYS A 1 673 ? 10.352 4.348 19.062 1 96.88 673 LYS A O 1
ATOM 5270 N N . LEU A 1 674 ? 10.703 6.383 18.219 1 97.81 674 LEU A N 1
ATOM 5271 C CA . LEU A 1 674 ? 9.648 6.277 17.219 1 97.81 674 LEU A CA 1
ATOM 5272 C C . LEU A 1 674 ? 10.172 6.66 15.836 1 97.81 674 LEU A C 1
ATOM 5274 O O . LEU A 1 674 ? 9.711 7.637 15.242 1 97.81 674 LEU A O 1
ATOM 5278 N N . PRO A 1 675 ? 11.039 5.852 15.32 1 95.94 675 PRO A N 1
ATOM 5279 C CA . PRO A 1 675 ? 11.789 6.238 14.125 1 95.94 675 PRO A CA 1
ATOM 5280 C C . PRO A 1 675 ? 10.898 6.422 12.898 1 95.94 675 PRO A C 1
ATOM 5282 O O . PRO A 1 675 ? 11.242 7.184 11.992 1 95.94 675 PRO A O 1
ATOM 5285 N N . THR A 1 676 ? 9.758 5.727 12.852 1 97.06 676 THR A N 1
ATOM 5286 C CA . THR A 1 676 ? 8.891 5.852 11.68 1 97.06 676 THR A CA 1
ATOM 5287 C C . THR A 1 676 ? 7.617 6.613 12.031 1 97.06 676 THR A C 1
ATOM 5289 O O . THR A 1 676 ? 6.785 6.867 11.156 1 97.06 676 THR A O 1
ATOM 5292 N N . LEU A 1 677 ? 7.48 7.09 13.312 1 98.25 677 LEU A N 1
ATOM 5293 C CA . LEU A 1 677 ? 6.199 7.664 13.703 1 98.25 677 LEU A CA 1
ATOM 5294 C C . LEU A 1 677 ? 6.395 9.031 14.352 1 98.25 677 LEU A C 1
ATOM 5296 O O . LEU A 1 677 ? 5.434 9.789 14.531 1 98.25 677 LEU A O 1
ATOM 5300 N N . HIS A 1 678 ? 7.617 9.461 14.625 1 98.19 678 HIS A N 1
ATOM 5301 C CA . HIS A 1 678 ? 7.871 10.641 15.445 1 98.19 678 HIS A CA 1
ATOM 5302 C C . HIS A 1 678 ? 7.285 11.891 14.797 1 98.19 678 HIS A C 1
ATOM 5304 O O . HIS A 1 678 ? 6.789 12.781 15.492 1 98.19 678 HIS A O 1
ATOM 5310 N N . HIS A 1 679 ? 7.363 12.023 13.477 1 96.44 679 HIS A N 1
ATOM 5311 C CA . HIS A 1 679 ? 6.844 13.211 12.812 1 96.44 679 HIS A CA 1
ATOM 5312 C C . HIS A 1 679 ? 5.34 13.344 13.023 1 96.44 679 HIS A C 1
ATOM 5314 O O . HIS A 1 679 ? 4.809 14.461 13.023 1 96.44 679 HIS A O 1
ATOM 5320 N N . ILE A 1 680 ? 4.66 12.273 13.219 1 98.38 680 ILE A N 1
ATOM 5321 C CA . ILE A 1 680 ? 3.221 12.281 13.469 1 98.38 680 ILE A CA 1
ATOM 5322 C C . ILE A 1 680 ? 2.953 12.484 14.953 1 98.38 680 ILE A C 1
ATOM 5324 O O . ILE A 1 680 ? 2.129 13.32 15.336 1 98.38 680 ILE A O 1
ATOM 5328 N N . THR A 1 681 ? 3.719 11.734 15.82 1 98.56 681 THR A N 1
ATOM 5329 C CA . THR A 1 681 ? 3.469 11.805 17.25 1 98.56 681 THR A CA 1
ATOM 5330 C C . THR A 1 681 ? 3.885 13.164 17.812 1 98.56 681 THR A C 1
ATOM 5332 O O . THR A 1 681 ? 3.289 13.656 18.766 1 98.56 681 THR A O 1
ATOM 5335 N N . LYS A 1 682 ? 4.875 13.781 17.203 1 98.19 682 LYS A N 1
ATOM 5336 C CA . LYS A 1 682 ? 5.227 15.148 17.578 1 98.19 682 LYS A CA 1
ATOM 5337 C C . LYS A 1 682 ? 4.066 16.109 17.344 1 98.19 682 LYS A C 1
ATOM 5339 O O . LYS A 1 682 ? 3.717 16.906 18.219 1 98.19 682 LYS A O 1
ATOM 5344 N N . PHE A 1 683 ? 3.514 16.047 16.188 1 98.06 683 PHE A N 1
ATOM 5345 C CA . PHE A 1 683 ? 2.354 16.875 15.883 1 98.06 683 PHE A CA 1
ATOM 5346 C C . PHE A 1 683 ? 1.23 16.625 16.875 1 98.06 683 PHE A C 1
ATOM 5348 O O . PHE A 1 683 ? 0.634 17.562 17.406 1 98.06 683 PHE A O 1
ATOM 5355 N N . LEU A 1 684 ? 0.932 15.32 17.109 1 98.5 684 LEU A N 1
ATOM 5356 C CA . LEU A 1 684 ? -0.161 14.961 18 1 98.5 684 LEU A CA 1
ATOM 5357 C C . LEU A 1 684 ? 0.087 15.5 19.406 1 98.5 684 LEU A C 1
ATOM 5359 O O . LEU A 1 684 ? -0.849 15.93 20.094 1 98.5 684 LEU A O 1
ATOM 5363 N N . SER A 1 685 ? 1.294 15.453 19.875 1 98.25 685 SER A N 1
ATOM 5364 C CA . SER A 1 685 ? 1.639 15.914 21.219 1 98.25 685 SER A CA 1
ATOM 5365 C C . SER A 1 685 ? 1.512 17.438 21.328 1 98.25 685 SER A C 1
ATOM 5367 O O . SER A 1 685 ? 1.286 17.969 22.422 1 98.25 685 SER A O 1
ATOM 5369 N N . GLU A 1 686 ? 1.665 18.141 20.188 1 97.5 686 GLU A N 1
ATOM 5370 C CA . GLU A 1 686 ? 1.618 19.609 20.188 1 97.5 686 GLU A CA 1
ATOM 5371 C C . GLU A 1 686 ? 0.195 20.109 19.969 1 97.5 686 GLU A C 1
ATOM 5373 O O . GLU A 1 686 ? -0.086 21.297 20.156 1 97.5 686 GLU A O 1
ATOM 5378 N N . MET A 1 687 ? -0.697 19.25 19.562 1 97.69 687 MET A N 1
ATOM 5379 C CA . MET A 1 687 ? -2.088 19.625 19.328 1 97.69 687 MET A CA 1
ATOM 5380 C C . MET A 1 687 ? -2.758 20.062 20.641 1 97.69 687 MET A C 1
ATOM 5382 O O . MET A 1 687 ? -2.865 19.266 21.578 1 97.69 687 MET A O 1
ATOM 5386 N N . PRO A 1 688 ? -3.188 21.297 20.734 1 97.06 688 PRO A N 1
ATOM 5387 C CA . PRO A 1 688 ? -3.822 21.75 21.969 1 97.06 688 PRO A CA 1
ATOM 5388 C C . PRO A 1 688 ? -5.227 21.172 22.156 1 97.06 688 PRO A C 1
ATOM 5390 O O . PRO A 1 688 ? -5.957 21 21.188 1 97.06 688 PRO A O 1
ATOM 5393 N N . ILE A 1 689 ? -5.574 20.891 23.328 1 97.31 689 ILE A N 1
ATOM 5394 C CA . ILE A 1 689 ? -6.934 20.531 23.703 1 97.31 689 ILE A CA 1
ATOM 5395 C C . ILE A 1 689 ? -7.516 21.609 24.625 1 97.31 689 ILE A C 1
ATOM 5397 O O . ILE A 1 689 ? -7.07 21.781 25.75 1 97.31 689 ILE A O 1
ATOM 5401 N N . TYR A 1 690 ? -8.477 22.328 24.062 1 96.06 690 TYR A N 1
ATOM 5402 C CA . TYR A 1 690 ? -9.047 23.438 24.812 1 96.06 690 TYR A CA 1
ATOM 5403 C C . TYR A 1 690 ? -10.117 22.953 25.781 1 96.06 690 TYR A C 1
ATOM 5405 O O . TYR A 1 690 ? -10.258 23.5 26.875 1 96.06 690 TYR A O 1
ATOM 5413 N N . ASP A 1 691 ? -10.914 22.109 25.312 1 95.5 691 ASP A N 1
ATOM 5414 C CA . ASP A 1 691 ? -12.016 21.562 26.094 1 95.5 691 ASP A CA 1
ATOM 5415 C C . ASP A 1 691 ? -12.492 20.234 25.516 1 95.5 691 ASP A C 1
ATOM 5417 O O . ASP A 1 691 ? -12.305 19.953 24.328 1 95.5 691 ASP A O 1
ATOM 5421 N N . PHE A 1 692 ? -13.008 19.391 26.422 1 96.81 692 PHE A N 1
ATOM 5422 C CA . PHE A 1 692 ? -13.641 18.156 25.953 1 96.81 692 PHE A CA 1
ATOM 5423 C C . PHE A 1 692 ? -15.133 18.375 25.734 1 96.81 692 PHE A C 1
ATOM 5425 O O . PHE A 1 692 ? -15.836 18.875 26.609 1 96.81 692 PHE A O 1
ATOM 5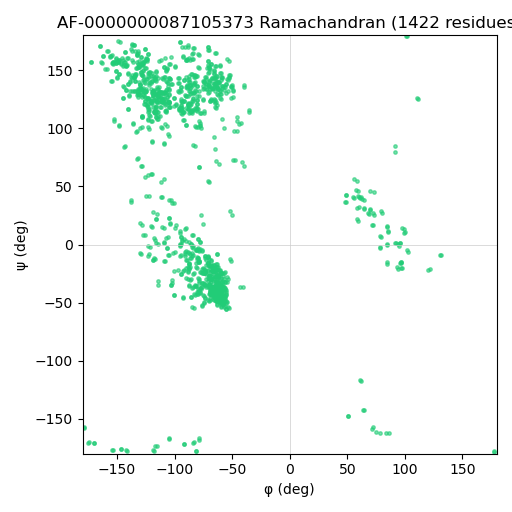432 N N . VAL A 1 693 ? -15.57 18.094 24.531 1 95.06 693 VAL A N 1
ATOM 5433 C CA . VAL A 1 693 ? -16.969 18.234 24.172 1 95.06 693 VAL A CA 1
ATOM 5434 C C . VAL A 1 693 ? -17.75 17.016 24.672 1 95.06 693 VAL A C 1
ATOM 5436 O O . VAL A 1 693 ? -18.906 17.156 25.109 1 95.06 693 VAL A O 1
ATOM 5439 N N . GLY A 1 694 ? -17.109 15.883 24.5 1 94.75 694 GLY A N 1
ATOM 5440 C CA . GLY A 1 694 ? -17.734 14.648 24.969 1 94.75 694 GLY A CA 1
ATOM 5441 C C . GLY A 1 694 ? -16.812 13.445 24.875 1 94.75 694 GLY A C 1
ATOM 5442 O O . GLY A 1 694 ? -15.82 13.469 24.141 1 94.75 694 GLY A O 1
ATOM 5443 N N . ALA A 1 695 ? -17.141 12.469 25.703 1 96.75 695 ALA A N 1
ATOM 5444 C CA . ALA A 1 695 ? -16.438 11.188 25.719 1 96.75 695 ALA A CA 1
ATOM 5445 C C . ALA A 1 695 ? -17.406 10.039 25.953 1 96.75 695 ALA A C 1
ATOM 5447 O O . ALA A 1 695 ? -18.297 10.141 26.812 1 96.75 695 ALA A O 1
ATOM 5448 N N . LYS A 1 696 ? -17.266 9.039 25.156 1 96.25 696 LYS A N 1
ATOM 5449 C CA . LYS A 1 696 ? -18.234 7.953 25.234 1 96.25 696 LYS A CA 1
ATOM 5450 C C . LYS A 1 696 ? -17.609 6.625 24.812 1 96.25 696 LYS A C 1
ATOM 5452 O O . LYS A 1 696 ? -16.547 6.602 24.203 1 96.25 696 LYS A O 1
ATOM 5457 N N . VAL A 1 697 ? -18.234 5.52 25.219 1 96.94 697 VAL A N 1
ATOM 5458 C CA . VAL A 1 697 ? -18 4.164 24.734 1 96.94 697 VAL A CA 1
ATOM 5459 C C . VAL A 1 697 ? -19.281 3.6 24.141 1 96.94 697 VAL A C 1
ATOM 5461 O O . VAL A 1 697 ? -20.344 3.621 24.781 1 96.94 697 VAL A O 1
ATOM 5464 N N . VAL A 1 698 ? -19.219 3.199 22.938 1 96.56 698 VAL A N 1
ATOM 5465 C CA . VAL A 1 698 ? -20.359 2.639 22.234 1 96.56 698 VAL A CA 1
ATOM 5466 C C . VAL A 1 698 ? -20.078 1.196 21.828 1 96.56 698 VAL A C 1
ATOM 5468 O O . VAL A 1 698 ? -19.031 0.916 21.219 1 96.56 698 VAL A O 1
ATOM 5471 N N . GLU A 1 699 ? -20.906 0.266 22.203 1 96.25 699 GLU A N 1
ATOM 5472 C CA . GLU A 1 699 ? -20.797 -1.144 21.828 1 96.25 699 GLU A CA 1
ATOM 5473 C C . GLU A 1 699 ? -21.953 -1.578 20.938 1 96.25 699 GLU A C 1
ATOM 5475 O O . GLU A 1 699 ? -23.094 -1.17 21.156 1 96.25 699 GLU A O 1
ATOM 5480 N N . GLY A 1 700 ? -21.578 -2.312 19.906 1 95.94 700 GLY A N 1
ATOM 5481 C CA . GLY A 1 700 ? -22.641 -2.768 19.031 1 95.94 700 GLY A CA 1
ATOM 5482 C C . GLY A 1 700 ? -22.172 -3.791 18.016 1 95.94 700 GLY A C 1
ATOM 5483 O O . GLY A 1 700 ? -21.125 -4.406 18.188 1 95.94 700 GLY A O 1
ATOM 5484 N N . THR A 1 701 ? -23.078 -4.082 17.078 1 94.88 701 THR A N 1
ATOM 5485 C CA . THR A 1 701 ? -22.812 -4.988 15.969 1 94.88 701 THR A CA 1
ATOM 5486 C C . THR A 1 701 ? -23.047 -4.289 14.633 1 94.88 701 THR A C 1
ATOM 5488 O O . THR A 1 701 ? -23.641 -3.211 14.586 1 94.88 701 THR A O 1
ATOM 5491 N N . GLY A 1 702 ? -22.516 -4.918 13.586 1 93.25 702 GLY A N 1
ATOM 5492 C CA . GLY A 1 702 ? -22.625 -4.328 12.266 1 93.25 702 GLY A CA 1
ATOM 5493 C C . GLY A 1 702 ? -21.453 -3.441 11.906 1 93.25 702 GLY A C 1
ATOM 5494 O O . GLY A 1 702 ? -21.547 -2.215 12 1 93.25 702 GLY A O 1
ATOM 5495 N N . VAL A 1 703 ? -20.391 -4.027 11.516 1 91.06 703 VAL A N 1
ATOM 5496 C CA . VAL A 1 703 ? -19.188 -3.314 11.109 1 91.06 703 VAL A CA 1
ATOM 5497 C C . VAL A 1 703 ? -19.109 -3.248 9.586 1 91.06 703 VAL A C 1
ATOM 5499 O O . VAL A 1 703 ? -19.062 -4.281 8.914 1 91.06 703 VAL A O 1
ATOM 5502 N N . PRO A 1 704 ? -19.109 -2.062 9.047 1 88.56 704 PRO A N 1
ATOM 5503 C CA . PRO A 1 704 ? -19.031 -1.953 7.59 1 88.56 704 PRO A CA 1
ATOM 5504 C C . PRO A 1 704 ? -17.719 -2.49 7.027 1 88.56 704 PRO A C 1
ATOM 5506 O O . PRO A 1 704 ? -16.719 -2.52 7.73 1 88.56 704 PRO A O 1
ATOM 5509 N N . ASN A 1 705 ? -17.828 -2.914 5.754 1 88.75 705 ASN A N 1
ATOM 5510 C CA . ASN A 1 705 ? -16.609 -3.33 5.07 1 88.75 705 ASN A CA 1
ATOM 5511 C C . ASN A 1 705 ? -16.016 -2.193 4.246 1 88.75 705 ASN A C 1
ATOM 5513 O O . ASN A 1 705 ? -15.031 -2.391 3.529 1 88.75 705 ASN A O 1
ATOM 5517 N N . VAL A 1 706 ? -16.625 -1.039 4.254 1 92.31 706 VAL A N 1
ATOM 5518 C CA . VAL A 1 706 ? -16.141 0.209 3.664 1 92.31 706 VAL A CA 1
ATOM 5519 C C . VAL A 1 706 ? -16.047 0.056 2.148 1 92.31 706 VAL A C 1
ATOM 5521 O O . VAL A 1 706 ? -15.133 0.612 1.522 1 92.31 706 VAL A O 1
ATOM 5524 N N . SER A 1 707 ? -16.859 -0.733 1.521 1 91.88 707 SER A N 1
ATOM 5525 C CA . SER A 1 707 ? -16.844 -0.947 0.077 1 91.88 707 SER A CA 1
ATOM 5526 C C . SER A 1 707 ? -17.344 0.287 -0.67 1 91.88 707 SER A C 1
ATOM 5528 O O . SER A 1 707 ? -17.156 0.402 -1.883 1 91.88 707 SER A O 1
ATOM 5530 N N . GLY A 1 708 ? -17.922 1.253 0.067 1 93.56 708 GLY A N 1
ATOM 5531 C CA . GLY A 1 708 ? -18.422 2.471 -0.543 1 93.56 708 GLY A CA 1
ATOM 5532 C C . GLY A 1 708 ? -17.344 3.504 -0.802 1 93.56 708 GLY A C 1
ATOM 5533 O O . GLY A 1 708 ? -17.594 4.531 -1.438 1 93.56 708 GLY A O 1
ATOM 5534 N N . ALA A 1 709 ? -16.141 3.246 -0.383 1 96.88 709 ALA A N 1
ATOM 5535 C CA . ALA A 1 709 ? -15.039 4.172 -0.621 1 96.88 709 ALA A CA 1
ATOM 5536 C C . ALA A 1 709 ? -14.836 4.414 -2.113 1 96.88 709 ALA A C 1
ATOM 5538 O O . ALA A 1 709 ? -14.898 3.477 -2.914 1 96.88 709 ALA A O 1
ATOM 5539 N N . ARG A 1 710 ? -14.633 5.637 -2.5 1 97.62 710 ARG A N 1
ATOM 5540 C CA . ARG A 1 710 ? -14.453 5.945 -3.914 1 97.62 710 ARG A CA 1
ATOM 5541 C C . ARG A 1 710 ? -13.617 7.203 -4.098 1 97.62 710 ARG A C 1
ATOM 5543 O O . ARG A 1 710 ? -13.531 8.039 -3.193 1 97.62 710 ARG A O 1
ATOM 5550 N N . ARG A 1 711 ? -13.023 7.328 -5.227 1 97.94 711 ARG A N 1
ATOM 5551 C CA . ARG A 1 711 ? -12.312 8.531 -5.66 1 97.94 711 ARG A CA 1
ATOM 5552 C C . ARG A 1 711 ? -13.273 9.688 -5.891 1 97.94 711 ARG A C 1
ATOM 5554 O O . ARG A 1 711 ? -14.359 9.492 -6.445 1 97.94 711 ARG A O 1
ATOM 5561 N N . ILE A 1 712 ? -12.914 10.852 -5.387 1 97.56 712 ILE A N 1
ATOM 5562 C CA . ILE A 1 712 ? -13.789 12.008 -5.543 1 97.56 712 ILE A CA 1
ATOM 5563 C C . ILE A 1 712 ? -13.68 12.555 -6.965 1 97.56 712 ILE A C 1
ATOM 5565 O O . ILE A 1 712 ? -14.688 12.797 -7.625 1 97.56 712 ILE A O 1
ATOM 5569 N N . GLU A 1 713 ? -12.414 12.828 -7.422 1 92.56 713 GLU A N 1
ATOM 5570 C CA . GLU A 1 713 ? -12.164 13.297 -8.781 1 92.56 713 GLU A CA 1
ATOM 5571 C C . GLU A 1 713 ? -10.766 12.922 -9.25 1 92.56 713 GLU A C 1
ATOM 5573 O O . GLU A 1 713 ? -9.883 12.648 -8.43 1 92.56 713 GLU A O 1
ATOM 5578 N N . MET B 1 1 ? 34.25 23.547 34.688 1 20.88 1 MET B N 1
ATOM 5579 C CA . MET B 1 1 ? 35.094 23.828 33.531 1 20.88 1 MET B CA 1
ATOM 5580 C C . MET B 1 1 ? 34.5 23.234 32.281 1 20.88 1 MET B C 1
ATOM 5582 O O . MET B 1 1 ? 34.5 22.016 32.062 1 20.88 1 MET B O 1
ATOM 5586 N N . LEU B 1 2 ? 33.375 23.703 31.797 1 20.45 2 LEU B N 1
ATOM 5587 C CA . LEU B 1 2 ? 32.375 23.297 30.828 1 20.45 2 LEU B CA 1
ATOM 5588 C C . LEU B 1 2 ? 32.938 23.25 29.422 1 20.45 2 LEU B C 1
ATOM 5590 O O . LEU B 1 2 ? 33.375 24.281 28.891 1 20.45 2 LEU B O 1
ATOM 5594 N N . VAL B 1 3 ? 33.625 22.062 29.172 1 23.77 3 VAL B N 1
ATOM 5595 C CA . VAL B 1 3 ? 34.469 21.844 28.016 1 23.77 3 VAL B CA 1
ATOM 5596 C C . VAL B 1 3 ? 33.781 22.328 26.75 1 23.77 3 VAL B C 1
ATOM 5598 O O . VAL B 1 3 ? 32.594 22.078 26.547 1 23.77 3 VAL B O 1
ATOM 5601 N N . ASN B 1 4 ? 34.125 23.344 26.188 1 22.48 4 ASN B N 1
ATOM 5602 C CA . ASN B 1 4 ? 33.844 24.234 25.078 1 22.48 4 ASN B CA 1
ATOM 5603 C C . ASN B 1 4 ? 33.75 23.469 23.766 1 22.48 4 ASN B C 1
ATOM 5605 O O . ASN B 1 4 ? 34.625 23.531 22.922 1 22.48 4 ASN B O 1
ATOM 5609 N N . GLY B 1 5 ? 33.312 22.109 23.906 1 25.14 5 GLY B N 1
ATOM 5610 C CA . GLY B 1 5 ? 33.438 21.016 22.953 1 25.14 5 GLY B CA 1
ATOM 5611 C C . GLY B 1 5 ? 32.812 21.328 21.625 1 25.14 5 GLY B C 1
ATOM 5612 O O . GLY B 1 5 ? 31.656 21.797 21.562 1 25.14 5 GLY B O 1
ATOM 5613 N N . GLU B 1 6 ? 33.5 21.703 20.625 1 27.52 6 GLU B N 1
ATOM 5614 C CA . GLU B 1 6 ? 33.312 21.891 19.188 1 27.52 6 GLU B CA 1
ATOM 5615 C C . GLU B 1 6 ? 32.5 20.766 18.578 1 27.52 6 GLU B C 1
ATOM 5617 O O . GLU B 1 6 ? 32.875 19.594 18.656 1 27.52 6 GLU B O 1
ATOM 5622 N N . THR B 1 7 ? 31.266 20.688 18.844 1 30.12 7 THR B N 1
ATOM 5623 C CA . THR B 1 7 ? 30.406 19.562 18.484 1 30.12 7 THR B CA 1
ATOM 5624 C C . THR B 1 7 ? 30.625 19.172 17.031 1 30.12 7 THR B C 1
ATOM 5626 O O . THR B 1 7 ? 30.297 19.938 16.125 1 30.12 7 THR B O 1
ATOM 5629 N N . GLN B 1 8 ? 31.703 18.562 16.609 1 27.89 8 GLN B N 1
ATOM 5630 C CA . GLN B 1 8 ? 32.062 17.922 15.344 1 27.89 8 GLN B CA 1
ATOM 5631 C C . GLN B 1 8 ? 30.844 17.234 14.727 1 27.89 8 GLN B C 1
ATOM 5633 O O . GLN B 1 8 ? 30.062 16.578 15.43 1 27.89 8 GLN B O 1
ATOM 5638 N N . ARG B 1 9 ? 30.375 17.688 13.602 1 40.22 9 ARG B N 1
ATOM 5639 C CA . ARG B 1 9 ? 29.344 17.047 12.797 1 40.22 9 ARG B CA 1
ATOM 5640 C C . ARG B 1 9 ? 29.562 15.539 12.727 1 40.22 9 ARG B C 1
ATOM 5642 O O . ARG B 1 9 ? 30.641 15.078 12.375 1 40.22 9 ARG B O 1
ATOM 5649 N N . PRO B 1 10 ? 28.844 14.719 13.391 1 36.06 10 PRO B N 1
ATOM 5650 C CA . PRO B 1 10 ? 29.25 13.336 13.133 1 36.06 10 PRO B CA 1
ATOM 5651 C C . PRO B 1 10 ? 29.594 13.078 11.672 1 36.06 10 PRO B C 1
ATOM 5653 O O . PRO B 1 10 ? 29.047 13.734 10.781 1 36.06 10 PRO B O 1
ATOM 5656 N N . ILE B 1 11 ? 30.562 12.406 11.117 1 35.06 11 ILE B N 1
ATOM 5657 C CA . ILE B 1 11 ? 31.062 11.812 9.883 1 35.06 11 ILE B CA 1
ATOM 5658 C C . ILE B 1 11 ? 29.969 10.977 9.219 1 35.06 11 ILE B C 1
ATOM 5660 O O . ILE B 1 11 ? 29.422 10.055 9.828 1 35.06 11 ILE B O 1
ATOM 5664 N N . GLY B 1 12 ? 29.078 11.484 8.07 1 45.28 12 GLY B N 1
ATOM 5665 C CA . GLY B 1 12 ? 28.203 10.766 7.152 1 45.28 12 GLY B CA 1
ATOM 5666 C C . GLY B 1 12 ? 26.812 11.375 7.039 1 45.28 12 GLY B C 1
ATOM 5667 O O . GLY B 1 12 ? 25.906 10.742 6.508 1 45.28 12 GLY B O 1
ATOM 5668 N N . VAL B 1 13 ? 26.562 12.258 7.855 1 53.19 13 VAL B N 1
ATOM 5669 C CA . VAL B 1 13 ? 25.203 12.75 7.707 1 53.19 13 VAL B CA 1
ATOM 5670 C C . VAL B 1 13 ? 25.109 13.633 6.465 1 53.19 13 VAL B C 1
ATOM 5672 O O . VAL B 1 13 ? 25.844 14.617 6.336 1 53.19 13 VAL B O 1
ATOM 5675 N N . TYR B 1 14 ? 24.375 13.203 5.441 1 60.34 14 TYR B N 1
ATOM 5676 C CA . TYR B 1 14 ? 24.109 13.883 4.184 1 60.34 14 TYR B CA 1
ATOM 5677 C C . TYR B 1 14 ? 23.359 15.195 4.426 1 60.34 14 TYR B C 1
ATOM 5679 O O . TYR B 1 14 ? 22.609 15.32 5.395 1 60.34 14 TYR B O 1
ATOM 5687 N N . SER B 1 15 ? 23.812 16.25 3.785 1 69.5 15 SER B N 1
ATOM 5688 C CA . SER B 1 15 ? 23.156 17.547 3.84 1 69.5 15 SER B CA 1
ATOM 5689 C C . SER B 1 15 ? 21.75 17.484 3.24 1 69.5 15 SER B C 1
ATOM 5691 O O . SER B 1 15 ? 21.469 16.625 2.41 1 69.5 15 SER B O 1
ATOM 5693 N N . SER B 1 16 ? 20.797 18.078 3.879 1 79.69 16 SER B N 1
ATOM 5694 C CA . SER B 1 16 ? 19.438 18.219 3.363 1 79.69 16 SER B CA 1
ATOM 5695 C C . SER B 1 16 ? 18.969 19.656 3.443 1 79.69 16 SER B C 1
ATOM 5697 O O . SER B 1 16 ? 19.25 20.359 4.422 1 79.69 16 SER B O 1
ATOM 5699 N N . PRO B 1 17 ? 18.391 20.078 2.352 1 80.69 17 PRO B N 1
ATOM 5700 C CA . PRO B 1 17 ? 17.828 21.422 2.414 1 80.69 17 PRO B CA 1
ATOM 5701 C C . PRO B 1 17 ? 16.703 21.531 3.445 1 80.69 17 PRO B C 1
ATOM 5703 O O . PRO B 1 17 ? 16.25 22.641 3.756 1 80.69 17 PRO B O 1
ATOM 5706 N N . LEU B 1 18 ? 16.312 20.438 3.967 1 86.88 18 LEU B N 1
ATOM 5707 C CA . LEU B 1 18 ? 15.172 20.438 4.879 1 86.88 18 LEU B CA 1
ATOM 5708 C C . LEU B 1 18 ? 15.625 20.703 6.312 1 86.88 18 LEU B C 1
ATOM 5710 O O . LEU B 1 18 ? 14.797 20.859 7.211 1 86.88 18 LEU B O 1
ATOM 5714 N N . VAL B 1 19 ? 16.922 20.719 6.469 1 83.44 19 VAL B N 1
ATOM 5715 C CA . VAL B 1 19 ? 17.406 20.953 7.828 1 83.44 19 VAL B CA 1
ATOM 5716 C C . VAL B 1 19 ? 18.484 22.031 7.82 1 83.44 19 VAL B C 1
ATOM 5718 O O . VAL B 1 19 ? 19.344 22.047 6.938 1 83.44 19 VAL B O 1
ATOM 5721 N N . GLY B 1 20 ? 18.297 23.047 8.734 1 83.62 20 GLY B N 1
ATOM 5722 C CA . GLY B 1 20 ? 19.359 24.016 8.977 1 83.62 20 GLY B CA 1
ATOM 5723 C C . GLY B 1 20 ? 20.328 23.578 10.047 1 83.62 20 GLY B C 1
ATOM 5724 O O . GLY B 1 20 ? 19.922 23.234 11.164 1 83.62 20 GLY B O 1
ATOM 5725 N N . GLU B 1 21 ? 21.531 23.469 9.664 1 83.62 21 GLU B N 1
ATOM 5726 C CA . GLU B 1 21 ? 22.516 22.969 10.625 1 83.62 21 GLU B CA 1
ATOM 5727 C C . GLU B 1 21 ? 23.625 23.984 10.875 1 83.62 21 GLU B C 1
ATOM 5729 O O . GLU B 1 21 ? 24.703 23.625 11.359 1 83.62 21 GLU B O 1
ATOM 5734 N N . TYR B 1 22 ? 23.328 25.203 10.453 1 90.44 22 TYR B N 1
ATOM 5735 C CA . TYR B 1 22 ? 24.344 26.219 10.727 1 90.44 22 TYR B CA 1
ATOM 5736 C C . TYR B 1 22 ? 24.594 26.359 12.219 1 90.44 22 TYR B C 1
ATOM 5738 O O . TYR B 1 22 ? 23.641 26.547 12.992 1 90.44 22 TYR B O 1
ATOM 5746 N N . PRO B 1 23 ? 25.734 26.266 12.727 1 90.06 23 PRO B N 1
ATOM 5747 C CA . PRO B 1 23 ? 26.031 26.109 14.148 1 90.06 23 PRO B CA 1
ATOM 5748 C C . PRO B 1 23 ? 25.875 27.406 14.93 1 90.06 23 PRO B C 1
ATOM 5750 O O . PRO B 1 23 ? 25.688 27.391 16.156 1 90.06 23 PRO B O 1
ATOM 5753 N N . HIS B 1 24 ? 26 28.562 14.273 1 92.06 24 HIS B N 1
ATOM 5754 C CA . HIS B 1 24 ? 25.953 29.844 14.969 1 92.06 24 HIS B CA 1
ATOM 5755 C C . HIS B 1 24 ? 24.609 30.531 14.758 1 92.06 24 HIS B C 1
ATOM 5757 O O . HIS B 1 24 ? 24.031 30.469 13.664 1 92.06 24 HIS B O 1
ATOM 5763 N N . PRO B 1 25 ? 24.188 31.172 15.844 1 94.56 25 PRO B N 1
ATOM 5764 C CA . PRO B 1 25 ? 22.969 31.969 15.664 1 94.56 25 PRO B CA 1
ATOM 5765 C C . PRO B 1 25 ? 23.188 33.156 14.703 1 94.56 25 PRO B C 1
ATOM 5767 O O . PRO B 1 25 ? 24.297 33.656 14.594 1 94.56 25 PRO B O 1
ATOM 5770 N N . LEU B 1 26 ? 22.125 33.5 14.031 1 97 26 LEU B N 1
ATOM 5771 C CA . LEU B 1 26 ? 22.203 34.688 13.18 1 97 26 LEU B CA 1
ATOM 5772 C C . LEU B 1 26 ? 22.297 35.938 14.016 1 97 26 LEU B C 1
ATOM 5774 O O . LEU B 1 26 ? 21.688 36.031 15.086 1 97 26 LEU B O 1
ATOM 5778 N N . LYS B 1 27 ? 23.125 36.875 13.555 1 97.88 27 LYS B N 1
ATOM 5779 C CA . LYS B 1 27 ? 23.125 38.219 14.102 1 97.88 27 LYS B CA 1
ATOM 5780 C C . LYS B 1 27 ? 22.078 39.094 13.414 1 97.88 27 LYS B C 1
ATOM 5782 O O . LYS B 1 27 ? 22.219 39.438 12.234 1 97.88 27 LYS B O 1
ATOM 5787 N N . ILE B 1 28 ? 21.094 39.5 14.172 1 98.56 28 ILE B N 1
ATOM 5788 C CA . ILE B 1 28 ? 19.984 40.219 13.578 1 98.56 28 ILE B CA 1
ATOM 5789 C C . ILE B 1 28 ? 19.938 41.625 14.133 1 98.56 28 ILE B C 1
ATOM 5791 O O . ILE B 1 28 ? 19.938 41.844 15.352 1 98.56 28 ILE B O 1
ATOM 5795 N N . ALA B 1 29 ? 19.984 42.594 13.281 1 98.69 29 ALA B N 1
ATOM 5796 C CA . ALA B 1 29 ? 19.844 44 13.641 1 98.69 29 ALA B CA 1
ATOM 5797 C C . ALA B 1 29 ? 18.469 44.531 13.258 1 98.69 29 ALA B C 1
ATOM 5799 O O . ALA B 1 29 ? 18.062 44.469 12.086 1 98.69 29 ALA B O 1
ATOM 5800 N N . ILE B 1 30 ? 17.75 45.031 14.211 1 98.75 30 ILE B N 1
ATOM 5801 C CA . ILE B 1 30 ? 16.422 45.594 13.969 1 98.75 30 ILE B CA 1
ATOM 5802 C C . ILE B 1 30 ? 16.453 47.125 14.133 1 98.75 30 ILE B C 1
ATOM 5804 O O . ILE B 1 30 ? 16.906 47.625 15.172 1 98.75 30 ILE B O 1
ATOM 5808 N N . VAL B 1 31 ? 16.016 47.844 13.102 1 98.31 31 VAL B N 1
ATOM 5809 C CA . VAL B 1 31 ? 15.953 49.312 13.156 1 98.31 31 VAL B CA 1
ATOM 5810 C C . VAL B 1 31 ? 14.578 49.75 13.633 1 98.31 31 VAL B C 1
ATOM 5812 O O . VAL B 1 31 ? 13.609 49.719 12.867 1 98.31 31 VAL B O 1
ATOM 5815 N N . GLY B 1 32 ? 14.5 50.219 14.828 1 97.19 32 GLY B N 1
ATOM 5816 C CA . GLY B 1 32 ? 13.234 50.625 15.422 1 97.19 32 GLY B CA 1
ATOM 5817 C C . GLY B 1 32 ? 12.789 49.719 16.547 1 97.19 32 GLY B C 1
ATOM 5818 O O . GLY B 1 32 ? 12.703 48.5 16.375 1 97.19 32 GLY B O 1
ATOM 5819 N N . ALA B 1 33 ? 12.516 50.312 17.75 1 96.81 33 ALA B N 1
ATOM 5820 C CA . ALA B 1 33 ? 12.07 49.562 18.906 1 96.81 33 ALA B CA 1
ATOM 5821 C C . ALA B 1 33 ? 10.617 49.875 19.25 1 96.81 33 ALA B C 1
ATOM 5823 O O . ALA B 1 33 ? 10.266 50.031 20.422 1 96.81 33 ALA B O 1
ATOM 5824 N N . GLY B 1 34 ? 9.773 50 18.219 1 95.12 34 GLY B N 1
ATOM 5825 C CA . GLY B 1 34 ? 8.328 50.031 18.406 1 95.12 34 GLY B CA 1
ATOM 5826 C C . GLY B 1 34 ? 7.715 48.656 18.625 1 95.12 34 GLY B C 1
ATOM 5827 O O . GLY B 1 34 ? 8.43 47.688 18.812 1 95.12 34 GLY B O 1
ATOM 5828 N N . ILE B 1 35 ? 6.426 48.594 18.531 1 95.31 35 ILE B N 1
ATOM 5829 C CA . ILE B 1 35 ? 5.707 47.344 18.781 1 95.31 35 ILE B CA 1
ATOM 5830 C C . ILE B 1 35 ? 6.164 46.281 17.797 1 95.31 35 ILE B C 1
ATOM 5832 O O . ILE B 1 35 ? 6.43 45.156 18.172 1 95.31 35 ILE B O 1
ATOM 5836 N N . GLY B 1 36 ? 6.266 46.625 16.547 1 97.12 36 GLY B N 1
ATOM 5837 C CA . GLY B 1 36 ? 6.688 45.688 15.516 1 97.12 36 GLY B CA 1
ATOM 5838 C C . GLY B 1 36 ? 8.094 45.188 15.719 1 97.12 36 GLY B C 1
ATOM 5839 O O . GLY B 1 36 ? 8.336 43.969 15.656 1 97.12 36 GLY B O 1
ATOM 5840 N N . GLY B 1 37 ? 9.039 46.094 15.914 1 98.12 37 GLY B N 1
ATOM 5841 C CA . GLY B 1 37 ? 10.422 45.719 16.125 1 98.12 37 GLY B CA 1
ATOM 5842 C C . GLY B 1 37 ? 10.609 44.812 17.344 1 98.12 37 GLY B C 1
ATOM 5843 O O . GLY B 1 37 ? 11.328 43.812 17.281 1 98.12 37 GLY B O 1
ATOM 5844 N N . LEU B 1 38 ? 10.008 45.156 18.422 1 97.75 38 LEU B N 1
ATOM 5845 C CA . LEU B 1 38 ? 10.117 44.375 19.656 1 97.75 38 LEU B CA 1
ATOM 5846 C C . LEU B 1 38 ? 9.461 43 19.5 1 97.75 38 LEU B C 1
ATOM 5848 O O . LEU B 1 38 ? 9.945 42 20.031 1 97.75 38 LEU B O 1
ATOM 5852 N N . SER B 1 39 ? 8.328 42.969 18.812 1 98.12 39 SER B N 1
ATOM 5853 C CA . SER B 1 39 ? 7.684 41.719 18.516 1 98.12 39 SER B CA 1
ATOM 5854 C C . SER B 1 39 ? 8.602 40.812 17.703 1 98.12 39 SER B C 1
ATOM 5856 O O . SER B 1 39 ? 8.719 39.594 18 1 98.12 39 SER B O 1
ATOM 5858 N N . ALA B 1 40 ? 9.203 41.344 16.688 1 98.56 40 ALA B N 1
ATOM 5859 C CA . ALA B 1 40 ? 10.164 40.562 15.898 1 98.56 40 ALA B CA 1
ATOM 5860 C C . ALA B 1 40 ? 11.32 40.094 16.766 1 98.56 40 ALA B C 1
ATOM 5862 O O . ALA B 1 40 ? 11.812 38.969 16.578 1 98.56 40 ALA B O 1
ATOM 5863 N N . ALA B 1 41 ? 11.75 40.969 17.641 1 98.12 41 ALA B N 1
ATOM 5864 C CA . ALA B 1 41 ? 12.844 40.594 18.531 1 98.12 41 ALA B CA 1
ATOM 5865 C C . ALA B 1 41 ? 12.492 39.375 19.375 1 98.12 41 ALA B C 1
ATOM 5867 O O . ALA B 1 41 ? 13.297 38.469 19.531 1 98.12 41 ALA B O 1
ATOM 5868 N N . ILE B 1 42 ? 11.305 39.344 19.984 1 96.94 42 ILE B N 1
ATOM 5869 C CA . ILE B 1 42 ? 10.844 38.219 20.781 1 96.94 42 ILE B CA 1
ATOM 5870 C C . ILE B 1 42 ? 10.828 36.938 19.938 1 96.94 42 ILE B C 1
ATOM 5872 O O . ILE B 1 42 ? 11.375 35.906 20.344 1 96.94 42 ILE B O 1
ATOM 5876 N N . ALA B 1 43 ? 10.18 37.031 18.766 1 97.06 43 ALA B N 1
ATOM 5877 C CA . ALA B 1 43 ? 9.984 35.875 17.906 1 97.06 43 ALA B CA 1
ATOM 5878 C C . ALA B 1 43 ? 11.328 35.312 17.453 1 97.06 43 ALA B C 1
ATOM 5880 O O . ALA B 1 43 ? 11.523 34.094 17.453 1 97.06 43 ALA B O 1
ATOM 5881 N N . LEU B 1 44 ? 12.242 36.156 17.078 1 97.31 44 LEU B N 1
ATOM 5882 C CA . LEU B 1 44 ? 13.516 35.719 16.516 1 97.31 44 LEU B CA 1
ATOM 5883 C C . LEU B 1 44 ? 14.453 35.219 17.625 1 97.31 44 LEU B C 1
ATOM 5885 O O . LEU B 1 44 ? 15.219 34.281 17.406 1 97.31 44 LEU B O 1
ATOM 5889 N N . ARG B 1 45 ? 14.469 35.844 18.766 1 95.5 45 ARG B N 1
ATOM 5890 C CA . ARG B 1 45 ? 15.328 35.375 19.859 1 95.5 45 ARG B CA 1
ATOM 5891 C C . ARG B 1 45 ? 14.906 34 20.312 1 95.5 45 ARG B C 1
ATOM 5893 O O . ARG B 1 45 ? 15.75 33.188 20.703 1 95.5 45 ARG B O 1
ATOM 5900 N N . ARG B 1 46 ? 13.617 33.719 20.234 1 93.62 46 ARG B N 1
ATOM 5901 C CA . ARG B 1 46 ? 13.102 32.438 20.625 1 93.62 46 ARG B CA 1
ATOM 5902 C C . ARG B 1 46 ? 13.562 31.328 19.672 1 93.62 46 ARG B C 1
ATOM 5904 O O . ARG B 1 46 ? 13.555 30.156 20.016 1 93.62 46 ARG B O 1
ATOM 5911 N N . GLN B 1 47 ? 13.922 31.75 18.453 1 93.88 47 GLN B N 1
ATOM 5912 C CA . GLN B 1 47 ? 14.531 30.828 17.516 1 93.88 47 GLN B CA 1
ATOM 5913 C C . GLN B 1 47 ? 16.016 30.641 17.812 1 93.88 47 GLN B C 1
ATOM 5915 O O . GLN B 1 47 ? 16.719 29.906 17.109 1 93.88 47 GLN B O 1
ATOM 5920 N N . GLY B 1 48 ? 16.5 31.375 18.766 1 92.56 48 GLY B N 1
ATOM 5921 C CA . GLY B 1 48 ? 17.891 31.188 19.188 1 92.56 48 GLY B CA 1
ATOM 5922 C C . GLY B 1 48 ? 18.828 32.219 18.594 1 92.56 48 GLY B C 1
ATOM 5923 O O . GLY B 1 48 ? 20.047 32.125 18.766 1 92.56 48 GLY B O 1
ATOM 5924 N N . HIS B 1 49 ? 18.359 33.25 17.984 1 96.06 49 HIS B N 1
ATOM 5925 C CA . HIS B 1 49 ? 19.219 34.219 17.297 1 96.06 49 HIS B CA 1
ATOM 5926 C C . HIS B 1 49 ? 19.641 35.344 18.234 1 96.06 49 HIS B C 1
ATOM 5928 O O . HIS B 1 49 ? 19.062 35.5 19.328 1 96.06 49 HIS B O 1
ATOM 5934 N N . GLN B 1 50 ? 20.734 36 17.875 1 96.44 50 GLN B N 1
ATOM 5935 C CA . GLN B 1 50 ? 21.188 37.219 18.562 1 96.44 50 GLN B CA 1
ATOM 5936 C C . GLN B 1 50 ? 20.516 38.469 17.969 1 96.44 50 GLN B C 1
ATOM 5938 O O . GLN B 1 50 ? 20.703 38.75 16.781 1 96.44 50 GLN B O 1
ATOM 5943 N N . VAL B 1 51 ? 19.797 39.188 18.812 1 97.88 51 VAL B N 1
ATOM 5944 C CA . VAL B 1 51 ? 18.984 40.281 18.266 1 97.88 51 VAL B CA 1
ATOM 5945 C C . VAL B 1 51 ? 19.359 41.594 18.938 1 97.88 51 VAL B C 1
ATOM 5947 O O . VAL B 1 51 ? 19.375 41.688 20.172 1 97.88 51 VAL B O 1
ATOM 5950 N N . ASP B 1 52 ? 19.688 42.594 18.156 1 97.88 52 ASP B N 1
ATOM 5951 C CA . ASP B 1 52 ? 19.938 43.938 18.609 1 97.88 52 ASP B CA 1
ATOM 5952 C C . ASP B 1 52 ? 18.953 44.938 17.984 1 97.88 52 ASP B C 1
ATOM 5954 O O . ASP B 1 52 ? 18.75 44.906 16.766 1 97.88 52 ASP B O 1
ATOM 5958 N N . LEU B 1 53 ? 18.359 45.719 18.812 1 98.19 53 LEU B N 1
ATOM 5959 C CA . LEU B 1 53 ? 17.469 46.781 18.312 1 98.19 53 LEU B CA 1
ATOM 5960 C C . LEU B 1 53 ? 18.109 48.156 18.438 1 98.19 53 LEU B C 1
ATOM 5962 O O . LEU B 1 53 ? 18.766 48.438 19.438 1 98.19 53 LEU B O 1
ATOM 5966 N N . TYR B 1 54 ? 17.969 48.938 17.422 1 97.31 54 TYR B N 1
ATOM 5967 C CA . TYR B 1 54 ? 18.469 50.312 17.406 1 97.31 54 TYR B CA 1
ATOM 5968 C C . TYR B 1 54 ? 17.344 51.312 17.297 1 97.31 54 TYR B C 1
ATOM 5970 O O . TYR B 1 54 ? 16.625 51.344 16.297 1 97.31 54 TYR B O 1
ATOM 5978 N N . GLU B 1 55 ? 17.141 52.125 18.281 1 95.88 55 GLU B N 1
ATOM 5979 C CA . GLU B 1 55 ? 16.047 53.094 18.391 1 95.88 55 GLU B CA 1
ATOM 5980 C C . GLU B 1 55 ? 16.594 54.531 18.453 1 95.88 55 GLU B C 1
ATOM 5982 O O . GLU B 1 55 ? 17.531 54.781 19.203 1 95.88 55 GLU B O 1
ATOM 5987 N N . GLN B 1 56 ? 16 55.375 17.672 1 91.56 56 GLN B N 1
ATOM 5988 C CA . GLN B 1 56 ? 16.5 56.75 17.609 1 91.56 56 GLN B CA 1
ATOM 5989 C C . GLN B 1 56 ? 16.156 57.531 18.875 1 91.56 56 GLN B C 1
ATOM 5991 O O . GLN B 1 56 ? 16.922 58.375 19.328 1 91.56 56 GLN B O 1
ATOM 5996 N N . SER B 1 57 ? 14.961 57.281 19.469 1 84 57 SER B N 1
ATOM 5997 C CA . SER B 1 57 ? 14.523 58 20.656 1 84 57 SER B CA 1
ATOM 5998 C C . SER B 1 57 ? 15.102 57.375 21.922 1 84 57 SER B C 1
ATOM 6000 O O . SER B 1 57 ? 15.734 56.312 21.859 1 84 57 SER B O 1
ATOM 6002 N N . ARG B 1 58 ? 14.93 58.094 23.016 1 76.5 58 ARG B N 1
ATOM 6003 C CA . ARG B 1 58 ? 15.359 57.531 24.297 1 76.5 58 ARG B CA 1
ATOM 6004 C C . ARG B 1 58 ? 14.227 56.75 24.969 1 76.5 58 ARG B C 1
ATOM 6006 O O . ARG B 1 58 ? 14.344 56.344 26.125 1 76.5 58 ARG B O 1
ATOM 6013 N N . LEU B 1 59 ? 13.18 56.438 24.281 1 66.38 59 LEU B N 1
ATOM 6014 C CA . LEU B 1 59 ? 12.023 55.656 24.672 1 66.38 59 LEU B CA 1
ATOM 6015 C C . LEU B 1 59 ? 11.32 56.25 25.875 1 66.38 59 LEU B C 1
ATOM 6017 O O . LEU B 1 59 ? 10.695 55.531 26.672 1 66.38 59 LEU B O 1
ATOM 6021 N N . SER B 1 60 ? 11.477 57.531 26.188 1 52.66 60 SER B N 1
ATOM 6022 C CA . SER B 1 60 ? 11.008 58.188 27.406 1 52.66 60 SER B CA 1
ATOM 6023 C C . SER B 1 60 ? 9.516 58.5 27.328 1 52.66 60 SER B C 1
ATOM 6025 O O . SER B 1 60 ? 8.852 58.625 28.359 1 52.66 60 SER B O 1
ATOM 6027 N N . SER B 1 61 ? 8.914 58.812 26.203 1 55.22 61 SER B N 1
ATOM 6028 C CA . SER B 1 61 ? 7.547 59.312 26.25 1 55.22 61 SER B CA 1
ATOM 6029 C C . SER B 1 61 ? 6.641 58.531 25.312 1 55.22 61 SER B C 1
ATOM 6031 O O . SER B 1 61 ? 6.969 58.344 24.141 1 55.22 61 SER B O 1
ATOM 6033 N N . GLU B 1 62 ? 5.848 57.594 25.891 1 57.44 62 GLU B N 1
ATOM 6034 C CA . GLU B 1 62 ? 4.844 57 25 1 57.44 62 GLU B CA 1
ATOM 6035 C C . GLU B 1 62 ? 3.537 57.781 25.062 1 57.44 62 GLU B C 1
ATOM 6037 O O . GLU B 1 62 ? 3.152 58.312 26.109 1 57.44 62 GLU B O 1
ATOM 6042 N N . THR B 1 63 ? 3.041 58.156 23.812 1 58.09 63 THR B N 1
ATOM 6043 C CA . THR B 1 63 ? 1.782 58.906 23.688 1 58.09 63 THR B CA 1
ATOM 6044 C C . THR B 1 63 ? 0.638 58.094 24.312 1 58.09 63 THR B C 1
ATOM 6046 O O . THR B 1 63 ? 0.633 56.875 24.281 1 58.09 63 THR B O 1
ATOM 6049 N N . GLY B 1 64 ? -0.163 58.781 25.094 1 65.75 64 GLY B N 1
ATOM 6050 C CA . GLY B 1 64 ? -1.339 58.281 25.797 1 65.75 64 GLY B CA 1
ATOM 6051 C C . GLY B 1 64 ? -2.438 57.812 24.859 1 65.75 64 GLY B C 1
ATOM 6052 O O . GLY B 1 64 ? -3.354 58.562 24.547 1 65.75 64 GLY B O 1
ATOM 6053 N N . ALA B 1 65 ? -2.293 56.625 24.125 1 81.81 65 ALA B N 1
ATOM 6054 C CA . ALA B 1 65 ? -3.355 56.062 23.297 1 81.81 65 ALA B CA 1
ATOM 6055 C C . ALA B 1 65 ? -3.527 54.562 23.562 1 81.81 65 ALA B C 1
ATOM 6057 O O . ALA B 1 65 ? -2.689 53.938 24.219 1 81.81 65 ALA B O 1
ATOM 6058 N N . ALA B 1 66 ? -4.719 54.156 23.219 1 89.94 66 ALA B N 1
ATOM 6059 C CA . ALA B 1 66 ? -4.996 52.719 23.328 1 89.94 66 ALA B CA 1
ATOM 6060 C C . ALA B 1 66 ? -4.98 52.031 21.969 1 89.94 66 ALA B C 1
ATOM 6062 O O . ALA B 1 66 ? -5.062 52.719 20.938 1 89.94 66 ALA B O 1
ATOM 6063 N N . VAL B 1 67 ? -4.711 50.75 21.984 1 92.19 67 VAL B N 1
ATOM 6064 C CA . VAL B 1 67 ? -4.676 50 20.734 1 92.19 67 VAL B CA 1
ATOM 6065 C C . VAL B 1 67 ? -5.559 48.75 20.875 1 92.19 67 VAL B C 1
ATOM 6067 O O . VAL B 1 67 ? -5.816 48.281 21.984 1 92.19 67 VAL B O 1
ATOM 6070 N N . HIS B 1 68 ? -6.02 48.281 19.703 1 93.5 68 HIS B N 1
ATOM 6071 C CA . HIS B 1 68 ? -6.781 47.031 19.609 1 93.5 68 HIS B CA 1
ATOM 6072 C C . HIS B 1 68 ? -5.863 45.844 19.562 1 93.5 68 HIS B C 1
ATOM 6074 O O . HIS B 1 68 ? -4.887 45.812 18.812 1 93.5 68 HIS B O 1
ATOM 6080 N N . LEU B 1 69 ? -6.145 44.875 20.391 1 95.81 69 LEU B N 1
ATOM 6081 C CA . LEU B 1 69 ? -5.578 43.531 20.266 1 95.81 69 LEU B CA 1
ATOM 6082 C C . LEU B 1 69 ? -6.641 42.531 19.828 1 95.81 69 LEU B C 1
ATOM 6084 O O . LEU B 1 69 ? -7.246 41.875 20.656 1 95.81 69 LEU B O 1
ATOM 6088 N N . ALA B 1 70 ? -6.773 42.469 18.5 1 95.62 70 ALA B N 1
ATOM 6089 C CA . ALA B 1 70 ? -7.715 41.5 17.938 1 95.62 70 ALA B CA 1
ATOM 6090 C C . ALA B 1 70 ? -7.203 40.062 18.109 1 95.62 70 ALA B C 1
ATOM 6092 O O . ALA B 1 70 ? -6.031 39.844 18.438 1 95.62 70 ALA B O 1
ATOM 6093 N N . PRO B 1 71 ? -8.062 39.031 17.875 1 95.75 71 PRO B N 1
ATOM 6094 C CA . PRO B 1 71 ? -7.691 37.625 18.109 1 95.75 71 PRO B CA 1
ATOM 6095 C C . PRO B 1 71 ? -6.445 37.219 17.328 1 95.75 71 PRO B C 1
ATOM 6097 O O . PRO B 1 71 ? -5.625 36.438 17.828 1 95.75 71 PRO B O 1
ATOM 6100 N N . ASN B 1 72 ? -6.289 37.688 16.141 1 97.06 72 ASN B N 1
ATOM 6101 C CA . ASN B 1 72 ? -5.129 37.312 15.328 1 97.06 72 ASN B CA 1
ATOM 6102 C C . ASN B 1 72 ? -3.824 37.75 15.992 1 97.06 72 ASN B C 1
ATOM 6104 O O . ASN B 1 72 ? -2.867 36.969 16.047 1 97.06 72 ASN B O 1
ATOM 6108 N N . SER B 1 73 ? -3.764 38.938 16.516 1 97.25 73 SER B N 1
ATOM 6109 C CA . SER B 1 73 ? -2.539 39.438 17.125 1 97.25 73 SER B CA 1
ATOM 6110 C C . SER B 1 73 ? -2.42 39 18.578 1 97.25 73 SER B C 1
ATOM 6112 O O . SER B 1 73 ? -1.321 38.75 19.062 1 97.25 73 SER B O 1
ATOM 6114 N N . ASN B 1 74 ? -3.574 38.969 19.312 1 97.38 74 ASN B N 1
ATOM 6115 C CA . ASN B 1 74 ? -3.557 38.5 20.703 1 97.38 74 ASN B CA 1
ATOM 6116 C C . ASN B 1 74 ? -3.049 37.062 20.812 1 97.38 74 ASN B C 1
ATOM 6118 O O . ASN B 1 74 ? -2.385 36.719 21.781 1 97.38 74 ASN B O 1
ATOM 6122 N N . GLY B 1 75 ? -3.412 36.312 19.812 1 97.12 75 GLY B N 1
ATOM 6123 C CA . GLY B 1 75 ? -2.92 34.938 19.781 1 97.12 75 GLY B CA 1
ATOM 6124 C C . GLY B 1 75 ? -1.407 34.844 19.734 1 97.12 75 GLY B C 1
ATOM 6125 O O . GLY B 1 75 ? -0.811 33.969 20.375 1 97.12 75 GLY B O 1
ATOM 6126 N N . LEU B 1 76 ? -0.791 35.688 19.016 1 98 76 LEU B N 1
ATOM 6127 C CA . LEU B 1 76 ? 0.665 35.719 18.922 1 98 76 LEU B CA 1
ATOM 6128 C C . LEU B 1 76 ? 1.284 36.156 20.234 1 98 76 LEU B C 1
ATOM 6130 O O . LEU B 1 76 ? 2.266 35.562 20.688 1 98 76 LEU B O 1
ATOM 6134 N N . LEU B 1 77 ? 0.693 37.156 20.844 1 97.81 77 LEU B N 1
ATOM 6135 C CA . LEU B 1 77 ? 1.182 37.625 22.141 1 97.81 77 LEU B CA 1
ATOM 6136 C C . LEU B 1 77 ? 1.102 36.531 23.188 1 97.81 77 LEU B C 1
ATOM 6138 O O . LEU B 1 77 ? 2.051 36.312 23.953 1 97.81 77 LEU B O 1
ATOM 6142 N N . ARG B 1 78 ? 0.005 35.875 23.203 1 96.88 78 ARG B N 1
ATOM 6143 C CA . ARG B 1 78 ? -0.18 34.781 24.172 1 96.88 78 ARG B CA 1
ATOM 6144 C C . ARG B 1 78 ? 0.827 33.656 23.922 1 96.88 78 ARG B C 1
ATOM 6146 O O . ARG B 1 78 ? 1.33 33.062 24.875 1 96.88 78 ARG B O 1
ATOM 6153 N N . ARG B 1 79 ? 1.093 33.406 22.688 1 95.19 79 ARG B N 1
ATOM 6154 C CA . ARG B 1 79 ? 2.145 32.438 22.344 1 95.19 79 ARG B CA 1
ATOM 6155 C C . ARG B 1 79 ? 3.484 32.875 22.938 1 95.19 79 ARG B C 1
ATOM 6157 O O . ARG B 1 79 ? 4.301 32.031 23.312 1 95.19 79 ARG B O 1
ATOM 6164 N N . TRP B 1 80 ? 3.668 34.125 23.031 1 94.75 80 TRP B N 1
ATOM 6165 C CA . TRP B 1 80 ? 4.922 34.688 23.531 1 94.75 80 TRP B CA 1
ATOM 6166 C C . TRP B 1 80 ? 4.855 34.875 25.047 1 94.75 80 TRP B C 1
ATOM 6168 O O . TRP B 1 80 ? 5.766 35.469 25.641 1 94.75 80 TRP B O 1
ATOM 6178 N N . GLY B 1 81 ? 3.77 34.469 25.688 1 92.94 81 GLY B N 1
ATOM 6179 C CA . GLY B 1 81 ? 3.639 34.562 27.141 1 92.94 81 GLY B CA 1
ATOM 6180 C C . GLY B 1 81 ? 3.16 35.906 27.625 1 92.94 81 GLY B C 1
ATOM 6181 O O . GLY B 1 81 ? 3.361 36.25 28.797 1 92.94 81 GLY B O 1
ATOM 6182 N N . ILE B 1 82 ? 2.652 36.656 26.75 1 96.94 82 ILE B N 1
ATOM 6183 C CA . ILE B 1 82 ? 2.168 38 27.109 1 96.94 82 ILE B CA 1
ATOM 6184 C C . ILE B 1 82 ? 0.643 38 27.156 1 96.94 82 ILE B C 1
ATOM 6186 O O . ILE B 1 82 ? -0.024 37.688 26.172 1 96.94 82 ILE B O 1
ATOM 6190 N N . TYR B 1 83 ? 0.125 38.281 28.297 1 97.38 83 TYR B N 1
ATOM 6191 C CA . TYR B 1 83 ? -1.314 38.312 28.531 1 97.38 83 TYR B CA 1
ATOM 6192 C C . TYR B 1 83 ? -1.777 39.719 28.922 1 97.38 83 TYR B C 1
ATOM 6194 O O . TYR B 1 83 ? -1.438 40.219 29.984 1 97.38 83 TYR B O 1
ATOM 6202 N N . ALA B 1 84 ? -2.559 40.312 28.031 1 96.56 84 ALA B N 1
ATOM 6203 C CA . ALA B 1 84 ? -2.982 41.688 28.219 1 96.56 84 ALA B CA 1
ATOM 6204 C C . ALA B 1 84 ? -3.773 41.844 29.516 1 96.56 84 ALA B C 1
ATOM 6206 O O . ALA B 1 84 ? -3.82 42.938 30.094 1 96.56 84 ALA B O 1
ATOM 6207 N N . GLU B 1 85 ? -4.371 40.812 29.984 1 94.94 85 GLU B N 1
ATOM 6208 C CA . GLU B 1 85 ? -5.141 40.812 31.219 1 94.94 85 GLU B CA 1
ATOM 6209 C C . GLU B 1 85 ? -4.273 41.219 32.406 1 94.94 85 GLU B C 1
ATOM 6211 O O . GLU B 1 85 ? -4.781 41.719 33.406 1 94.94 85 GLU B O 1
ATOM 6216 N N . THR B 1 86 ? -3.037 41.031 32.312 1 95.75 86 THR B N 1
ATOM 6217 C CA . THR B 1 86 ? -2.148 41.25 33.438 1 95.75 86 THR B CA 1
ATOM 6218 C C . THR B 1 86 ? -1.725 42.688 33.531 1 95.75 86 THR B C 1
ATOM 6220 O O . THR B 1 86 ? -1.163 43.125 34.562 1 95.75 86 THR B O 1
ATOM 6223 N N . PHE B 1 87 ? -2.018 43.469 32.469 1 94.94 87 PHE B N 1
ATOM 6224 C CA . PHE B 1 87 ? -1.591 44.875 32.531 1 94.94 87 PHE B CA 1
ATOM 6225 C C . PHE B 1 87 ? -2.684 45.812 32 1 94.94 87 PHE B C 1
ATOM 6227 O O . PHE B 1 87 ? -2.408 46.719 31.234 1 94.94 87 PHE B O 1
ATOM 6234 N N . GLY B 1 88 ? -3.904 45.469 32.312 1 93.56 88 GLY B N 1
ATOM 6235 C CA . GLY B 1 88 ? -5.008 46.406 32.188 1 93.56 88 GLY B CA 1
ATOM 6236 C C . GLY B 1 88 ? -5.789 46.219 30.891 1 93.56 88 GLY B C 1
ATOM 6237 O O . GLY B 1 88 ? -6.582 47.094 30.516 1 93.56 88 GLY B O 1
ATOM 6238 N N . GLY B 1 89 ? -5.602 45.125 30.188 1 94.81 89 GLY B N 1
ATOM 6239 C CA . GLY B 1 89 ? -6.375 44.906 28.969 1 94.81 89 GLY B CA 1
ATOM 6240 C C . GLY B 1 89 ? -7.852 44.688 29.25 1 94.81 89 GLY B C 1
ATOM 6241 O O . GLY B 1 89 ? -8.227 44 30.203 1 94.81 89 GLY B O 1
ATOM 6242 N N . ASN B 1 90 ? -8.734 45.375 28.453 1 95.5 90 ASN B N 1
ATOM 6243 C CA . ASN B 1 90 ? -10.188 45.25 28.547 1 95.5 90 ASN B CA 1
ATOM 6244 C C . ASN B 1 90 ? -10.742 44.406 27.391 1 95.5 90 ASN B C 1
ATOM 6246 O O . ASN B 1 90 ? -10.422 44.688 26.234 1 95.5 90 ASN B O 1
ATOM 6250 N N . PRO B 1 91 ? -11.547 43.406 27.734 1 94.19 91 PRO B N 1
ATOM 6251 C CA . PRO B 1 91 ? -12.211 42.719 26.609 1 94.19 91 PRO B CA 1
ATOM 6252 C C . PRO B 1 91 ? -13.195 43.625 25.875 1 94.19 91 PRO B C 1
ATOM 6254 O O . PRO B 1 91 ? -13.828 44.5 26.484 1 94.19 91 PRO B O 1
ATOM 6257 N N . ALA B 1 92 ? -13.289 43.5 24.547 1 92.94 92 ALA B N 1
ATOM 6258 C CA . ALA B 1 92 ? -14.312 44.188 23.766 1 92.94 92 ALA B CA 1
ATOM 6259 C C . ALA B 1 92 ? -15.625 43.375 23.766 1 92.94 92 ALA B C 1
ATOM 6261 O O . ALA B 1 92 ? -15.945 42.688 22.797 1 92.94 92 ALA B O 1
ATOM 6262 N N . ASP B 1 93 ? -16.422 43.594 24.797 1 93.81 93 ASP B N 1
ATOM 6263 C CA . ASP B 1 93 ? -17.594 42.781 25.016 1 93.81 93 ASP B CA 1
ATOM 6264 C C . ASP B 1 93 ? -18.812 43.344 24.281 1 93.81 93 ASP B C 1
ATOM 6266 O O . ASP B 1 93 ? -19.734 42.594 23.953 1 93.81 93 ASP B O 1
ATOM 6270 N N . HIS B 1 94 ? -18.781 44.688 24.125 1 93.56 94 HIS B N 1
ATOM 6271 C CA . HIS B 1 94 ? -19.938 45.344 23.516 1 93.56 94 HIS B CA 1
ATOM 6272 C C . HIS B 1 94 ? -19.5 46.344 22.453 1 93.56 94 HIS B C 1
ATOM 6274 O O . HIS B 1 94 ? -18.422 46.938 22.547 1 93.56 94 HIS B O 1
ATOM 6280 N N . PHE B 1 95 ? -20.312 46.438 21.469 1 92.06 95 PHE B N 1
ATOM 6281 C CA . PHE B 1 95 ? -20.125 47.406 20.406 1 92.06 95 PHE B CA 1
ATOM 6282 C C . PHE B 1 95 ? -21.391 48.25 20.203 1 92.06 95 PHE B C 1
ATOM 6284 O O . PHE B 1 95 ? -22.5 47.719 20.234 1 92.06 95 PHE B O 1
ATOM 6291 N N . LYS B 1 96 ? -21.203 49.594 20.125 1 92.94 96 LYS B N 1
ATOM 6292 C CA . LYS B 1 96 ? -22.344 50.5 19.906 1 92.94 96 LYS B CA 1
ATOM 6293 C C . LYS B 1 96 ? -22.031 51.469 18.781 1 92.94 96 LYS B C 1
ATOM 6295 O O . LYS B 1 96 ? -20.922 52.031 18.703 1 92.94 96 LYS B O 1
ATOM 6300 N N . GLU B 1 97 ? -22.984 51.719 17.969 1 91.38 97 GLU B N 1
ATOM 6301 C CA . GLU B 1 97 ? -22.906 52.719 16.906 1 91.38 97 GLU B CA 1
ATOM 6302 C C . GLU B 1 97 ? -24.078 53.688 16.984 1 91.38 97 GLU B C 1
ATOM 6304 O O . GLU B 1 97 ? -25.203 53.281 17.266 1 91.38 97 GLU B O 1
ATOM 6309 N N . ARG B 1 98 ? -23.766 55.031 16.844 1 92.94 98 ARG B N 1
ATOM 6310 C CA . ARG B 1 98 ? -24.766 56.094 16.812 1 92.94 98 ARG B CA 1
ATOM 6311 C C . ARG B 1 98 ? -24.453 57.094 15.734 1 92.94 98 ARG B C 1
ATOM 6313 O O . ARG B 1 98 ? -23.297 57.188 15.273 1 92.94 98 ARG B O 1
ATOM 6320 N N . ASP B 1 99 ? -25.5 57.781 15.367 1 91.56 99 ASP B N 1
ATOM 6321 C CA . ASP B 1 99 ? -25.25 58.906 14.461 1 91.56 99 ASP B CA 1
ATOM 6322 C C . ASP B 1 99 ? -24.781 60.156 15.234 1 91.56 99 ASP B C 1
ATOM 6324 O O . ASP B 1 99 ? -24.578 60.094 16.453 1 91.56 99 ASP B O 1
ATOM 6328 N N . GLN B 1 100 ? -24.547 61.281 14.586 1 92.06 100 GLN B N 1
ATOM 6329 C CA . GLN B 1 100 ? -24 62.469 15.203 1 92.06 100 GLN B CA 1
ATOM 6330 C C . GLN B 1 100 ? -24.938 63.031 16.25 1 92.06 100 GLN B C 1
ATOM 6332 O O . GLN B 1 100 ? -24.516 63.781 17.125 1 92.06 100 GLN B O 1
ATOM 6337 N N . ASN B 1 101 ? -26.266 62.625 16.172 1 93.25 101 ASN B N 1
ATOM 6338 C CA . ASN B 1 101 ? -27.25 63.094 17.125 1 93.25 101 ASN B CA 1
ATOM 6339 C C . ASN B 1 101 ? -27.5 62.062 18.234 1 93.25 101 ASN B C 1
ATOM 6341 O O . ASN B 1 101 ? -28.484 62.156 18.969 1 93.25 101 ASN B O 1
ATOM 6345 N N . ASN B 1 102 ? -26.5 61.094 18.312 1 94.06 102 ASN B N 1
ATOM 6346 C CA . ASN B 1 102 ? -26.594 60.062 19.312 1 94.06 102 ASN B CA 1
ATOM 6347 C C . ASN B 1 102 ? -27.875 59.25 19.172 1 94.06 102 ASN B C 1
ATOM 6349 O O . ASN B 1 102 ? -28.484 58.875 20.172 1 94.06 102 ASN B O 1
ATOM 6353 N N . LYS B 1 103 ? -28.281 59.156 17.953 1 91.25 103 LYS B N 1
ATOM 6354 C CA . LYS B 1 103 ? -29.484 58.375 17.641 1 91.25 103 LYS B CA 1
ATOM 6355 C C . LYS B 1 103 ? -29.203 57.281 16.609 1 91.25 103 LYS B C 1
ATOM 6357 O O . LYS B 1 103 ? -28.156 57.281 15.969 1 91.25 103 LYS B O 1
ATOM 6362 N N . GLY B 1 104 ? -30.125 56.344 16.656 1 86.12 104 GLY B N 1
ATOM 6363 C CA . GLY B 1 104 ? -30.047 55.281 15.672 1 86.12 104 GLY B CA 1
ATOM 6364 C C . GLY B 1 104 ? -28.891 54.344 15.922 1 86.12 104 GLY B C 1
ATOM 6365 O O . GLY B 1 104 ? -28.5 54.125 17.062 1 86.12 104 GLY B O 1
ATOM 6366 N N . GLY B 1 105 ? -28.5 53.656 14.852 1 83.56 105 GLY B N 1
ATOM 6367 C CA . GLY B 1 105 ? -27.406 52.719 14.891 1 83.56 105 GLY B CA 1
ATOM 6368 C C . GLY B 1 105 ? -27.797 51.375 15.516 1 83.56 105 GLY B C 1
ATOM 6369 O O . GLY B 1 105 ? -28.969 50.969 15.43 1 83.56 105 GLY B O 1
ATOM 6370 N N . PHE B 1 106 ? -26.734 50.594 15.938 1 85.94 106 PHE B N 1
ATOM 6371 C CA . PHE B 1 106 ? -27.016 49.281 16.5 1 85.94 106 PHE B CA 1
ATOM 6372 C C . PHE B 1 106 ? -26.094 49 17.672 1 85.94 106 PHE B C 1
ATOM 6374 O O . PHE B 1 106 ? -25.031 49.594 17.797 1 85.94 106 PHE B O 1
ATOM 6381 N N . ASP B 1 107 ? -26.594 48.156 18.531 1 89.94 107 ASP B N 1
ATOM 6382 C CA . ASP B 1 107 ? -25.859 47.594 19.656 1 89.94 107 ASP B CA 1
ATOM 6383 C C . ASP B 1 107 ? -25.578 46.125 19.453 1 89.94 107 ASP B C 1
ATOM 6385 O O . ASP B 1 107 ? -26.484 45.344 19.141 1 89.94 107 ASP B O 1
ATOM 6389 N N . VAL B 1 108 ? -24.328 45.812 19.516 1 87.88 108 VAL B N 1
ATOM 6390 C CA . VAL B 1 108 ? -23.938 44.406 19.312 1 87.88 108 VAL B CA 1
ATOM 6391 C C . VAL B 1 108 ? -23.328 43.844 20.594 1 87.88 108 VAL B C 1
ATOM 6393 O O . VAL B 1 108 ? -22.438 44.469 21.188 1 87.88 108 VAL B O 1
ATOM 6396 N N . ASP B 1 109 ? -23.812 42.688 21.047 1 91.5 109 ASP B N 1
ATOM 6397 C CA . ASP B 1 109 ? -23.203 41.938 22.109 1 91.5 109 ASP B CA 1
ATOM 6398 C C . ASP B 1 109 ? -22.172 40.938 21.562 1 91.5 109 ASP B C 1
ATOM 6400 O O . ASP B 1 109 ? -22.516 39.844 21.141 1 91.5 109 ASP B O 1
ATOM 6404 N N . ILE B 1 110 ? -20.922 41.281 21.688 1 88.06 110 ILE B N 1
ATOM 6405 C CA . ILE B 1 110 ? -19.828 40.531 21.094 1 88.06 110 ILE B CA 1
ATOM 6406 C C . ILE B 1 110 ? -19.625 39.25 21.859 1 88.06 110 ILE B C 1
ATOM 6408 O O . ILE B 1 110 ? -19.141 38.25 21.297 1 88.06 110 ILE B O 1
ATOM 6412 N N . THR B 1 111 ? -20.016 39.125 23.078 1 87.06 111 THR B N 1
ATOM 6413 C CA . THR B 1 111 ? -19.797 37.969 23.922 1 87.06 111 THR B CA 1
ATOM 6414 C C . THR B 1 111 ? -20.609 36.781 23.422 1 87.06 111 THR B C 1
ATOM 6416 O O . THR B 1 111 ? -20.328 35.625 23.766 1 87.06 111 THR B O 1
ATOM 6419 N N . LYS B 1 112 ? -21.578 37.031 22.625 1 80.25 112 LYS B N 1
ATOM 6420 C CA . LYS B 1 112 ? -22.422 35.969 22.109 1 80.25 112 LYS B CA 1
ATOM 6421 C C . LYS B 1 112 ? -21.656 35.125 21.109 1 80.25 112 LYS B C 1
ATOM 6423 O O . LYS B 1 112 ? -22.047 33.969 20.828 1 80.25 112 LYS B O 1
ATOM 6428 N N . HIS B 1 113 ? -20.625 35.594 20.656 1 76.31 113 HIS B N 1
ATOM 6429 C CA . HIS B 1 113 ? -19.828 34.844 19.719 1 76.31 113 HIS B CA 1
ATOM 6430 C C . HIS B 1 113 ? -18.562 34.281 20.375 1 76.31 113 HIS B C 1
ATOM 6432 O O . HIS B 1 113 ? -17.609 33.938 19.688 1 76.31 113 HIS B O 1
ATOM 6438 N N . LYS B 1 114 ? -18.844 34.219 21.703 1 73.06 114 LYS B N 1
ATOM 6439 C CA . LYS B 1 114 ? -17.734 33.656 22.469 1 73.06 114 LYS B CA 1
ATOM 6440 C C . LYS B 1 114 ? -17.516 32.188 22.094 1 73.06 114 LYS B C 1
ATOM 6442 O O . LYS B 1 114 ? -18.469 31.438 21.922 1 73.06 114 LYS B O 1
ATOM 6447 N N . GLY B 1 115 ? -16.297 31.906 21.672 1 81.62 115 GLY B N 1
ATOM 6448 C CA . GLY B 1 115 ? -15.969 30.531 21.312 1 81.62 115 GLY B CA 1
ATOM 6449 C C . GLY B 1 115 ? -15.523 30.375 19.875 1 81.62 115 GLY B C 1
ATOM 6450 O O . GLY B 1 115 ? -14.867 29.391 19.516 1 81.62 115 GLY B O 1
ATOM 6451 N N . GLN B 1 116 ? -15.945 31.359 19.141 1 88.25 116 GLN B N 1
ATOM 6452 C CA . GLN B 1 116 ? -15.555 31.297 17.734 1 88.25 116 GLN B CA 1
ATOM 6453 C C . GLN B 1 116 ? -14.047 31.5 17.562 1 88.25 116 GLN B C 1
ATOM 6455 O O . GLN B 1 116 ? -13.406 30.797 16.797 1 88.25 116 GLN B O 1
ATOM 6460 N N . TRP B 1 117 ? -13.625 32.469 18.312 1 93.62 117 TRP B N 1
ATOM 6461 C CA . TRP B 1 117 ? -12.195 32.781 18.25 1 93.62 117 TRP B CA 1
ATOM 6462 C C . TRP B 1 117 ? -11.469 32.219 19.484 1 93.62 117 TRP B C 1
ATOM 6464 O O . TRP B 1 117 ? -11.969 32.344 20.609 1 93.62 117 TRP B O 1
ATOM 6474 N N . GLN B 1 118 ? -10.336 31.672 19.297 1 92.62 118 GLN B N 1
ATOM 6475 C CA . GLN B 1 118 ? -9.539 31.094 20.391 1 92.62 118 GLN B CA 1
ATOM 6476 C C . GLN B 1 118 ? -9.117 32.156 21.391 1 92.62 118 GLN B C 1
ATOM 6478 O O . GLN B 1 118 ? -9.062 31.906 22.594 1 92.62 118 GLN B O 1
ATOM 6483 N N . HIS B 1 119 ? -8.797 33.312 20.859 1 94.56 119 HIS B N 1
ATOM 6484 C CA . HIS B 1 119 ? -8.266 34.375 21.688 1 94.56 119 HIS B CA 1
ATOM 6485 C C . HIS B 1 119 ? -9.211 35.594 21.719 1 94.56 119 HIS B C 1
ATOM 6487 O O . HIS B 1 119 ? -9.867 35.875 20.719 1 94.56 119 HIS B O 1
ATOM 6493 N N . PRO B 1 120 ? -9.234 36.281 22.781 1 93.75 120 PRO B N 1
ATOM 6494 C CA . PRO B 1 120 ? -10.18 37.375 22.922 1 93.75 120 PRO B CA 1
ATOM 6495 C C . PRO B 1 120 ? -9.719 38.625 22.203 1 93.75 120 PRO B C 1
ATOM 6497 O O . PRO B 1 120 ? -8.516 38.812 21.984 1 93.75 120 PRO B O 1
ATOM 6500 N N . TRP B 1 121 ? -10.68 39.438 21.797 1 94.56 121 TRP B N 1
ATOM 6501 C CA . TRP B 1 121 ? -10.453 40.812 21.375 1 94.56 121 TRP B CA 1
ATOM 6502 C C . TRP B 1 121 ? -10.328 41.75 22.578 1 94.56 121 TRP B C 1
ATOM 6504 O O . TRP B 1 121 ? -11.266 41.906 23.359 1 94.56 121 TRP B O 1
ATOM 6514 N N . GLN B 1 122 ? -9.18 42.438 22.688 1 96 122 GLN B N 1
ATOM 6515 C CA . GLN B 1 122 ? -8.945 43.25 23.875 1 96 122 GLN B CA 1
ATOM 6516 C C . GLN B 1 122 ? -8.484 44.656 23.484 1 96 122 GLN B C 1
ATOM 6518 O O . GLN B 1 122 ? -7.953 44.875 22.391 1 96 122 GLN B O 1
ATOM 6523 N N . LEU B 1 123 ? -8.766 45.562 24.328 1 95.81 123 LEU B N 1
ATOM 6524 C CA . LEU B 1 123 ? -8.367 46.969 24.234 1 95.81 123 LEU B CA 1
ATOM 6525 C C . LEU B 1 123 ? -7.355 47.312 25.312 1 95.81 123 LEU B C 1
ATOM 6527 O O . LEU B 1 123 ? -7.641 47.188 26.5 1 95.81 123 LEU B O 1
ATOM 6531 N N . VAL B 1 124 ? -6.207 47.812 24.844 1 95.56 124 VAL B N 1
ATOM 6532 C CA . VAL B 1 124 ? -5.109 47.938 25.797 1 95.56 124 VAL B CA 1
ATOM 6533 C C . VAL B 1 124 ? -4.414 49.281 25.609 1 95.56 124 VAL B C 1
ATOM 6535 O O . VAL B 1 124 ? -4.359 49.812 24.5 1 95.56 124 VAL B O 1
ATOM 6538 N N . HIS B 1 125 ? -3.971 49.781 26.75 1 94.62 125 HIS B N 1
ATOM 6539 C CA . HIS B 1 125 ? -3.137 50.969 26.688 1 94.62 125 HIS B CA 1
ATOM 6540 C C . HIS B 1 125 ? -1.833 50.688 25.953 1 94.62 125 HIS B C 1
ATOM 6542 O O . HIS B 1 125 ? -1.118 49.75 26.281 1 94.62 125 HIS B O 1
ATOM 6548 N N . ARG B 1 126 ? -1.513 51.531 25 1 93.06 126 ARG B N 1
ATOM 6549 C CA . ARG B 1 126 ? -0.384 51.281 24.109 1 93.06 126 ARG B CA 1
ATOM 6550 C C . ARG B 1 126 ? 0.93 51.281 24.875 1 93.06 126 ARG B C 1
ATOM 6552 O O . ARG B 1 126 ? 1.793 50.438 24.609 1 93.06 126 ARG B O 1
ATOM 6559 N N . ALA B 1 127 ? 1.103 52.188 25.766 1 91.94 127 ALA B N 1
ATOM 6560 C CA . ALA B 1 127 ? 2.344 52.281 26.516 1 91.94 127 ALA B CA 1
ATOM 6561 C C . ALA B 1 127 ? 2.588 51.031 27.359 1 91.94 127 ALA B C 1
ATOM 6563 O O . ALA B 1 127 ? 3.719 50.562 27.438 1 91.94 127 ALA B O 1
ATOM 6564 N N . TYR B 1 128 ? 1.546 50.531 27.969 1 94 128 TYR B N 1
ATOM 6565 C CA . TYR B 1 128 ? 1.688 49.312 28.781 1 94 128 TYR B CA 1
ATOM 6566 C C . TYR B 1 128 ? 2.006 48.125 27.906 1 94 128 TYR B C 1
ATOM 6568 O O . TYR B 1 128 ? 2.824 47.25 28.266 1 94 128 TYR B O 1
ATOM 6576 N N . LEU B 1 129 ? 1.344 48.031 26.781 1 95.19 129 LEU B N 1
ATOM 6577 C CA . LEU B 1 129 ? 1.636 46.938 25.828 1 95.19 129 LEU B CA 1
ATOM 6578 C C . LEU B 1 129 ? 3.094 47 25.391 1 95.19 129 LEU B C 1
ATOM 6580 O O . LEU B 1 129 ? 3.787 45.969 25.406 1 95.19 129 LEU B O 1
ATOM 6584 N N . HIS B 1 130 ? 3.498 48.156 24.984 1 95.12 130 HIS B N 1
ATOM 6585 C CA . HIS B 1 130 ? 4.871 48.344 24.531 1 95.12 130 HIS B CA 1
ATOM 6586 C C . HIS B 1 130 ? 5.863 47.969 25.625 1 95.12 130 HIS B C 1
ATOM 6588 O O . HIS B 1 130 ? 6.848 47.281 25.344 1 95.12 130 HIS B O 1
ATOM 6594 N N . ASN B 1 131 ? 5.598 48.375 26.828 1 94.62 131 ASN B N 1
ATOM 6595 C CA . ASN B 1 131 ? 6.469 48.062 27.953 1 94.62 131 ASN B CA 1
ATOM 6596 C C . ASN B 1 131 ? 6.551 46.562 28.203 1 94.62 131 ASN B C 1
ATOM 6598 O O . ASN B 1 131 ? 7.625 46.031 28.484 1 94.62 131 ASN B O 1
ATOM 6602 N N . GLU B 1 132 ? 5.422 45.969 28.141 1 95.38 132 GLU B N 1
ATOM 6603 C CA . GLU B 1 132 ? 5.387 44.531 28.359 1 95.38 132 GLU B CA 1
ATOM 6604 C C . GLU B 1 132 ? 6.156 43.781 27.266 1 95.38 132 GLU B C 1
ATOM 6606 O O . GLU B 1 132 ? 6.895 42.844 27.562 1 95.38 132 GLU B O 1
ATOM 6611 N N . ILE B 1 133 ? 5.957 44.125 26 1 96.69 133 ILE B N 1
ATOM 6612 C CA . ILE B 1 133 ? 6.668 43.5 24.891 1 96.69 133 ILE B CA 1
ATOM 6613 C C . ILE B 1 133 ? 8.172 43.719 25.047 1 96.69 133 ILE B C 1
ATOM 6615 O O . ILE B 1 133 ? 8.961 42.812 24.844 1 96.69 133 ILE B O 1
ATOM 6619 N N . ARG B 1 134 ? 8.547 44.906 25.406 1 95.69 134 ARG B N 1
ATOM 6620 C CA . ARG B 1 134 ? 9.961 45.219 25.625 1 95.69 134 ARG B CA 1
ATOM 6621 C C . ARG B 1 134 ? 10.547 44.375 26.75 1 95.69 134 ARG B C 1
ATOM 6623 O O . ARG B 1 134 ? 11.656 43.844 26.625 1 95.69 134 ARG B O 1
ATOM 6630 N N . SER B 1 135 ? 9.797 44.25 27.797 1 94.81 135 SER B N 1
ATOM 6631 C CA . SER B 1 135 ? 10.242 43.469 28.938 1 94.81 135 SER B CA 1
ATOM 6632 C C . SER B 1 135 ? 10.5 42 28.547 1 94.81 135 SER B C 1
ATOM 6634 O O . SER B 1 135 ? 11.523 41.438 28.922 1 94.81 135 SER B O 1
ATOM 6636 N N . VAL B 1 136 ? 9.617 41.438 27.781 1 94.81 136 VAL B N 1
ATOM 6637 C CA . VAL B 1 136 ? 9.75 40.062 27.359 1 94.81 136 VAL B CA 1
ATOM 6638 C C . VAL B 1 136 ? 10.922 39.906 26.375 1 94.81 136 VAL B C 1
ATOM 6640 O O . VAL B 1 136 ? 11.68 38.938 26.438 1 94.81 136 VAL B O 1
ATOM 6643 N N . ALA B 1 137 ? 11.07 40.875 25.469 1 95.88 137 ALA B N 1
ATOM 6644 C CA . ALA B 1 137 ? 12.148 40.844 24.469 1 95.88 137 ALA B CA 1
ATOM 6645 C C . ALA B 1 137 ? 13.516 40.875 25.156 1 95.88 137 ALA B C 1
ATOM 6647 O O . ALA B 1 137 ? 14.469 40.281 24.672 1 95.88 137 ALA B O 1
ATOM 6648 N N . THR B 1 138 ? 13.586 41.594 26.266 1 95.5 138 THR B N 1
ATOM 6649 C CA . THR B 1 138 ? 14.883 41.844 26.891 1 95.5 138 THR B CA 1
ATOM 6650 C C . THR B 1 138 ? 15.047 41 28.156 1 95.5 138 THR B C 1
ATOM 6652 O O . THR B 1 138 ? 16.016 41.156 28.891 1 95.5 138 THR B O 1
ATOM 6655 N N . ALA B 1 139 ? 14.133 40.156 28.375 1 93.38 139 ALA B N 1
ATOM 6656 C CA . ALA B 1 139 ? 14.156 39.375 29.594 1 93.38 139 ALA B CA 1
ATOM 6657 C C . ALA B 1 139 ? 15.328 38.406 29.609 1 93.38 139 ALA B C 1
ATOM 6659 O O . ALA B 1 139 ? 15.672 37.812 28.562 1 93.38 139 ALA B O 1
ATOM 6660 N N . GLU B 1 140 ? 15.977 38.156 30.766 1 87.44 140 GLU B N 1
ATOM 6661 C CA . GLU B 1 140 ? 17.109 37.25 30.906 1 87.44 140 GLU B CA 1
ATOM 6662 C C . GLU B 1 140 ? 16.656 35.781 31.016 1 87.44 140 GLU B C 1
ATOM 6664 O O . GLU B 1 140 ? 17.375 34.875 30.609 1 87.44 140 GLU B O 1
ATOM 6669 N N . ASP B 1 141 ? 15.602 35.406 31.609 1 67.75 141 ASP B N 1
ATOM 6670 C CA . ASP B 1 141 ? 15.156 34.062 31.969 1 67.75 141 ASP B CA 1
ATOM 6671 C C . ASP B 1 141 ? 14.602 33.312 30.766 1 67.75 141 ASP B C 1
ATOM 6673 O O . ASP B 1 141 ? 14.211 32.156 30.875 1 67.75 141 ASP B O 1
ATOM 6677 N N . GLY B 1 142 ? 15.07 33.719 29.672 1 62.62 142 GLY B N 1
ATOM 6678 C CA . GLY B 1 142 ? 14.469 32.969 28.562 1 62.62 142 GLY B CA 1
ATOM 6679 C C . GLY B 1 142 ? 15.43 32 27.906 1 62.62 142 GLY B C 1
ATOM 6680 O O . GLY B 1 142 ? 16.578 31.859 28.344 1 62.62 142 GLY B O 1
ATOM 6681 N N . VAL B 1 143 ? 14.859 30.969 27.156 1 63.78 143 VAL B N 1
ATOM 6682 C CA . VAL B 1 143 ? 15.539 29.891 26.453 1 63.78 143 VAL B CA 1
ATOM 6683 C C . VAL B 1 143 ? 16.625 30.469 25.531 1 63.78 143 VAL B C 1
ATOM 6685 O O . VAL B 1 143 ? 17.531 29.75 25.109 1 63.78 143 VAL B O 1
ATOM 6688 N N . SER B 1 144 ? 16.438 31.875 25.438 1 75.88 144 SER B N 1
ATOM 6689 C CA . SER B 1 144 ? 17.328 32.438 24.438 1 75.88 144 SER B CA 1
ATOM 6690 C C . SER B 1 144 ? 18.047 33.688 24.953 1 75.88 144 SER B C 1
ATOM 6692 O O . SER B 1 144 ? 17.703 34.188 26.031 1 75.88 144 SER B O 1
ATOM 6694 N N . THR B 1 145 ? 19.141 34.125 24.297 1 88.44 145 THR B N 1
ATOM 6695 C CA . THR B 1 145 ? 19.859 35.344 24.656 1 88.44 145 THR B CA 1
ATOM 6696 C C . THR B 1 145 ? 18.938 36.562 24.547 1 88.44 145 THR B C 1
ATOM 6698 O O . THR B 1 145 ? 18.219 36.719 23.562 1 88.44 145 THR B O 1
ATOM 6701 N N . PRO B 1 146 ? 18.906 37.375 25.609 1 94.88 146 PRO B N 1
ATOM 6702 C CA . PRO B 1 146 ? 18.047 38.562 25.562 1 94.88 146 PRO B CA 1
ATOM 6703 C C . PRO B 1 146 ? 18.391 39.5 24.406 1 94.88 146 PRO B C 1
ATOM 6705 O O . PRO B 1 146 ? 19.562 39.656 24.078 1 94.88 146 PRO B O 1
ATOM 6708 N N . ALA B 1 147 ? 17.391 40.062 23.875 1 96.69 147 ALA B N 1
ATOM 6709 C CA . ALA B 1 147 ? 17.625 41.125 22.891 1 96.69 147 ALA B CA 1
ATOM 6710 C C . ALA B 1 147 ? 18.188 42.375 23.547 1 96.69 147 ALA B C 1
ATOM 6712 O O . ALA B 1 147 ? 17.906 42.656 24.719 1 96.69 147 ALA B O 1
ATOM 6713 N N . LYS B 1 148 ? 19 43.094 22.828 1 96.88 148 LYS B N 1
ATOM 6714 C CA . LYS B 1 148 ? 19.562 44.344 23.328 1 96.88 148 LYS B CA 1
ATOM 6715 C C . LYS B 1 148 ? 18.969 45.531 22.609 1 96.88 148 LYS B C 1
ATOM 6717 O O . LYS B 1 148 ? 18.875 45.562 21.375 1 96.88 148 LYS B O 1
ATOM 6722 N N . VAL B 1 149 ? 18.547 46.5 23.422 1 96.75 149 VAL B N 1
ATOM 6723 C CA . VAL B 1 149 ? 17.984 47.719 22.844 1 96.75 149 VAL B CA 1
ATOM 6724 C C . VAL B 1 149 ? 18.969 48.875 23 1 96.75 149 VAL B C 1
ATOM 6726 O O . VAL B 1 149 ? 19.328 49.25 24.109 1 96.75 149 VAL B O 1
ATOM 6729 N N . HIS B 1 150 ? 19.469 49.344 21.859 1 96.5 150 HIS B N 1
ATOM 6730 C CA . HIS B 1 150 ? 20.328 50.531 21.812 1 96.5 150 HIS B CA 1
ATOM 6731 C C . HIS B 1 150 ? 19.516 51.781 21.547 1 96.5 150 HIS B C 1
ATOM 6733 O O . HIS B 1 150 ? 19 51.969 20.453 1 96.5 150 HIS B O 1
ATOM 6739 N N . VAL B 1 151 ? 19.406 52.688 22.484 1 94.62 151 VAL B N 1
ATOM 6740 C CA . VAL B 1 151 ? 18.625 53.906 22.359 1 94.62 151 VAL B CA 1
ATOM 6741 C C . VAL B 1 151 ? 19.5 55.031 21.812 1 94.62 151 VAL B C 1
ATOM 6743 O O . VAL B 1 151 ? 20.719 54.875 21.703 1 94.62 151 VAL B O 1
ATOM 6746 N N . ALA B 1 152 ? 18.906 56.125 21.453 1 93.31 152 ALA B N 1
ATOM 6747 C CA . ALA B 1 152 ? 19.594 57.25 20.875 1 93.31 152 ALA B CA 1
ATOM 6748 C C . ALA B 1 152 ? 20.516 56.812 19.75 1 93.31 152 ALA B C 1
ATOM 6750 O O . ALA B 1 152 ? 21.656 57.312 19.641 1 93.31 152 ALA B O 1
ATOM 6751 N N . SER B 1 153 ? 20.094 55.875 19.031 1 94 153 SER B N 1
ATOM 6752 C CA . SER B 1 153 ? 20.875 55.312 17.938 1 94 153 SER B CA 1
ATOM 6753 C C . SER B 1 153 ? 20.156 55.469 16.594 1 94 153 SER B C 1
ATOM 6755 O O . SER B 1 153 ? 19.469 54.562 16.141 1 94 153 SER B O 1
ATOM 6757 N N . LYS B 1 154 ? 20.438 56.562 16.016 1 93.88 154 LYS B N 1
ATOM 6758 C CA . LYS B 1 154 ? 19.781 56.906 14.75 1 93.88 154 LYS B CA 1
ATOM 6759 C C . LYS B 1 154 ? 20.547 56.312 13.562 1 93.88 154 LYS B C 1
ATOM 6761 O O . LYS B 1 154 ? 21.766 56.5 13.453 1 93.88 154 LYS B O 1
ATOM 6766 N N . ILE B 1 155 ? 19.828 55.625 12.695 1 94.75 155 ILE B N 1
ATOM 6767 C CA . ILE B 1 155 ? 20.422 55.031 11.508 1 94.75 155 ILE B CA 1
ATOM 6768 C C . ILE B 1 155 ? 20.391 56.031 10.352 1 94.75 155 ILE B C 1
ATOM 6770 O O . ILE B 1 155 ? 19.391 56.688 10.117 1 94.75 155 ILE B O 1
ATOM 6774 N N . VAL B 1 156 ? 21.516 56.094 9.625 1 93.88 156 VAL B N 1
ATOM 6775 C CA . VAL B 1 156 ? 21.594 57.062 8.539 1 93.88 156 VAL B CA 1
ATOM 6776 C C . VAL B 1 156 ? 21.891 56.344 7.227 1 93.88 156 VAL B C 1
ATOM 6778 O O . VAL B 1 156 ? 21.781 56.938 6.148 1 93.88 156 VAL B O 1
ATOM 6781 N N . GLY B 1 157 ? 22.188 55.031 7.332 1 94.81 157 GLY B N 1
ATOM 6782 C CA . GLY B 1 157 ? 22.484 54.281 6.121 1 94.81 157 GLY B CA 1
ATOM 6783 C C . GLY B 1 157 ? 22.422 52.781 6.316 1 94.81 157 GLY B C 1
ATOM 6784 O O . GLY B 1 157 ? 22.547 52.312 7.441 1 94.81 157 GLY B O 1
ATOM 6785 N N . ALA B 1 158 ? 22.203 52.125 5.195 1 96.44 158 ALA B N 1
ATOM 6786 C CA . ALA B 1 158 ? 22.156 50.656 5.215 1 96.44 158 ALA B CA 1
ATOM 6787 C C . ALA B 1 158 ? 22.656 50.094 3.896 1 96.44 158 ALA B C 1
ATOM 6789 O O . ALA B 1 158 ? 22.531 50.719 2.846 1 96.44 158 ALA B O 1
ATOM 6790 N N . ASP B 1 159 ? 23.266 49 3.92 1 97 159 ASP B N 1
ATOM 6791 C CA . ASP B 1 159 ? 23.656 48.219 2.754 1 97 159 ASP B CA 1
ATOM 6792 C C . ASP B 1 159 ? 23.078 46.812 2.807 1 97 159 ASP B C 1
ATOM 6794 O O . ASP B 1 159 ? 23.641 45.906 3.459 1 97 159 ASP B O 1
ATOM 6798 N N . PRO B 1 160 ? 22 46.562 2.068 1 97.25 160 PRO B N 1
ATOM 6799 C CA . PRO B 1 160 ? 21.297 45.281 2.133 1 97.25 160 PRO B CA 1
ATOM 6800 C C . PRO B 1 160 ? 22.141 44.125 1.636 1 97.25 160 PRO B C 1
ATOM 6802 O O . PRO B 1 160 ? 21.922 42.969 2.041 1 97.25 160 PRO B O 1
ATOM 6805 N N . GLU B 1 161 ? 23.047 44.344 0.765 1 96.5 161 GLU B N 1
ATOM 6806 C CA . GLU B 1 161 ? 23.891 43.281 0.225 1 96.5 161 GLU B CA 1
ATOM 6807 C C . GLU B 1 161 ? 24.953 42.844 1.238 1 96.5 161 GLU B C 1
ATOM 6809 O O . GLU B 1 161 ? 25.141 41.656 1.461 1 96.5 161 GLU B O 1
ATOM 6814 N N . LYS B 1 162 ? 25.562 43.812 1.874 1 96.31 162 LYS B N 1
ATOM 6815 C CA . LYS B 1 162 ? 26.625 43.531 2.818 1 96.31 162 LYS B CA 1
ATOM 6816 C C . LYS B 1 162 ? 26.078 43.25 4.215 1 96.31 162 LYS B C 1
ATOM 6818 O O . LYS B 1 162 ? 26.766 42.688 5.062 1 96.31 162 LYS B O 1
ATOM 6823 N N . GLY B 1 163 ? 24.891 43.656 4.457 1 97.56 163 GLY B N 1
ATOM 6824 C CA . GLY B 1 163 ? 24.297 43.5 5.785 1 97.56 163 GLY B CA 1
ATOM 6825 C C . GLY B 1 163 ? 24.906 44.469 6.801 1 97.56 163 GLY B C 1
ATOM 6826 O O . GLY B 1 163 ? 25.281 44.062 7.895 1 97.56 163 GLY B O 1
ATOM 6827 N N . THR B 1 164 ? 25.031 45.656 6.367 1 97.81 164 THR B N 1
ATOM 6828 C CA . THR B 1 164 ? 25.641 46.656 7.27 1 97.81 164 THR B CA 1
ATOM 6829 C C . THR B 1 164 ? 24.688 47.812 7.496 1 97.81 164 THR B C 1
ATOM 6831 O O . THR B 1 164 ? 23.938 48.188 6.602 1 97.81 164 THR B O 1
ATOM 6834 N N . LEU B 1 165 ? 24.672 48.375 8.703 1 97.75 165 LEU B N 1
ATOM 6835 C CA . LEU B 1 165 ? 23.969 49.594 9.094 1 97.75 165 LEU B CA 1
ATOM 6836 C C . LEU B 1 165 ? 24.953 50.688 9.539 1 97.75 165 LEU B C 1
ATOM 6838 O O . LEU B 1 165 ? 25.984 50.375 10.164 1 97.75 165 LEU B O 1
ATOM 6842 N N . GLN B 1 166 ? 24.625 51.875 9.188 1 97.5 166 GLN B N 1
ATOM 6843 C CA . GLN B 1 166 ? 25.438 53 9.633 1 97.5 166 GLN B CA 1
ATOM 6844 C C . GLN B 1 166 ? 24.656 53.875 10.609 1 97.5 166 GLN B C 1
ATOM 6846 O O . GLN B 1 166 ? 23.547 54.312 10.305 1 97.5 166 GLN B O 1
ATOM 6851 N N . LEU B 1 167 ? 25.266 54.188 11.703 1 96.12 167 LEU B N 1
ATOM 6852 C CA . LEU B 1 167 ? 24.672 55.062 12.688 1 96.12 167 LEU B CA 1
ATOM 6853 C C . LEU B 1 167 ? 25.094 56.5 12.445 1 96.12 167 LEU B C 1
ATOM 6855 O O . LEU B 1 167 ? 26.078 56.75 11.742 1 96.12 167 LEU B O 1
ATOM 6859 N N . GLU B 1 168 ? 24.359 57.406 13 1 94.5 168 GLU B N 1
ATOM 6860 C CA . GLU B 1 168 ? 24.656 58.812 12.852 1 94.5 168 GLU B CA 1
ATOM 6861 C C . GLU B 1 168 ? 26.016 59.188 13.438 1 94.5 168 GLU B C 1
ATOM 6863 O O . GLU B 1 168 ? 26.719 60.062 12.922 1 94.5 168 GLU B O 1
ATOM 6868 N N . ASP B 1 169 ? 26.516 58.438 14.43 1 92.75 169 ASP B N 1
ATOM 6869 C CA . ASP B 1 169 ? 27.797 58.719 15.086 1 92.75 169 ASP B CA 1
ATOM 6870 C C . ASP B 1 169 ? 28.969 58.125 14.297 1 92.75 169 ASP B C 1
ATOM 6872 O O . ASP B 1 169 ? 30.109 58.25 14.719 1 92.75 169 ASP B O 1
ATOM 6876 N N . GLY B 1 170 ? 28.688 57.469 13.289 1 92.88 170 GLY B N 1
ATOM 6877 C CA . GLY B 1 170 ? 29.734 56.938 12.438 1 92.88 170 GLY B CA 1
ATOM 6878 C C . GLY B 1 170 ? 29.984 55.469 12.641 1 92.88 170 GLY B C 1
ATOM 6879 O O . GLY B 1 170 ? 30.656 54.844 11.828 1 92.88 170 GLY B O 1
ATOM 6880 N N . THR B 1 171 ? 29.359 54.906 13.594 1 96 171 THR B N 1
ATOM 6881 C CA . THR B 1 171 ? 29.516 53.5 13.883 1 96 171 THR B CA 1
ATOM 6882 C C . THR B 1 171 ? 28.875 52.656 12.781 1 96 171 THR B C 1
ATOM 6884 O O . THR B 1 171 ? 27.797 52.969 12.289 1 96 171 THR B O 1
ATOM 6887 N N . THR B 1 172 ? 29.578 51.594 12.383 1 96.94 172 THR B N 1
ATOM 6888 C CA . THR B 1 172 ? 29.047 50.625 11.414 1 96.94 172 THR B CA 1
ATOM 6889 C C . THR B 1 172 ? 28.703 49.312 12.094 1 96.94 172 THR B C 1
ATOM 6891 O O . THR B 1 172 ? 29.516 48.75 12.852 1 96.94 172 THR B O 1
ATOM 6894 N N . ILE B 1 173 ? 27.531 48.781 11.859 1 97.44 173 ILE B N 1
ATOM 6895 C CA . ILE B 1 173 ? 27.062 47.531 12.445 1 97.44 173 ILE B CA 1
ATOM 6896 C C . ILE B 1 173 ? 26.938 46.438 11.367 1 97.44 173 ILE B C 1
ATOM 6898 O O . ILE B 1 173 ? 26.328 46.688 10.32 1 97.44 173 ILE B O 1
ATOM 6902 N N . GLN B 1 174 ? 27.594 45.375 11.609 1 97.56 174 GLN B N 1
ATOM 6903 C CA . GLN B 1 174 ? 27.469 44.219 10.719 1 97.56 174 GLN B CA 1
ATOM 6904 C C . GLN B 1 174 ? 26.422 43.25 11.234 1 97.56 174 GLN B C 1
ATOM 6906 O O . GLN B 1 174 ? 26.391 42.906 12.422 1 97.56 174 GLN B O 1
ATOM 6911 N N . ALA B 1 175 ? 25.531 42.812 10.383 1 98.19 175 ALA B N 1
ATOM 6912 C CA . ALA B 1 175 ? 24.484 41.844 10.75 1 98.19 175 ALA B CA 1
ATOM 6913 C C . ALA B 1 175 ? 24.219 40.844 9.617 1 98.19 175 ALA B C 1
ATOM 6915 O O . ALA B 1 175 ? 24.531 41.125 8.453 1 98.19 175 ALA B O 1
ATOM 6916 N N . ASP B 1 176 ? 23.734 39.656 9.93 1 98.25 176 ASP B N 1
ATOM 6917 C CA . ASP B 1 176 ? 23.328 38.656 8.945 1 98.25 176 ASP B CA 1
ATOM 6918 C C . ASP B 1 176 ? 21.938 38.969 8.375 1 98.25 176 ASP B C 1
ATOM 6920 O O . ASP B 1 176 ? 21.625 38.594 7.246 1 98.25 176 ASP B O 1
ATOM 6924 N N . VAL B 1 177 ? 21.125 39.625 9.18 1 98.75 177 VAL B N 1
ATOM 6925 C CA . VAL B 1 177 ? 19.766 40.031 8.82 1 98.75 177 VAL B CA 1
ATOM 6926 C C . VAL B 1 177 ? 19.516 41.438 9.344 1 98.75 177 VAL B C 1
ATOM 6928 O O . VAL B 1 177 ? 19.859 41.781 10.477 1 98.75 177 VAL B O 1
ATOM 6931 N N . ILE B 1 178 ? 19 42.281 8.523 1 98.75 178 ILE B N 1
ATOM 6932 C CA . ILE B 1 178 ? 18.562 43.625 8.914 1 98.75 178 ILE B CA 1
ATOM 6933 C C . ILE B 1 178 ? 17.047 43.719 8.766 1 98.75 178 ILE B C 1
ATOM 6935 O O . ILE B 1 178 ? 16.5 43.406 7.715 1 98.75 178 ILE B O 1
ATOM 6939 N N . ILE B 1 179 ? 16.406 44.125 9.797 1 98.81 179 ILE B N 1
ATOM 6940 C CA . ILE B 1 179 ? 14.961 44.312 9.766 1 98.81 179 ILE B CA 1
ATOM 6941 C C . ILE B 1 179 ? 14.633 45.812 9.953 1 98.81 179 ILE B C 1
ATOM 6943 O O . ILE B 1 179 ? 14.945 46.375 10.984 1 98.81 179 ILE B O 1
ATOM 6947 N N . GLY B 1 180 ? 14.078 46.406 8.914 1 98.44 180 GLY B N 1
ATOM 6948 C CA . GLY B 1 180 ? 13.562 47.75 9.031 1 98.44 180 GLY B CA 1
ATOM 6949 C C . GLY B 1 180 ? 12.203 47.812 9.703 1 98.44 180 GLY B C 1
ATOM 6950 O O . GLY B 1 180 ? 11.188 47.5 9.086 1 98.44 180 GLY B O 1
ATOM 6951 N N . ALA B 1 181 ? 12.148 48.25 10.914 1 98.12 181 ALA B N 1
ATOM 6952 C CA . ALA B 1 181 ? 10.945 48.438 11.719 1 98.12 181 ALA B CA 1
ATOM 6953 C C . ALA B 1 181 ? 10.836 49.844 12.234 1 98.12 181 ALA B C 1
ATOM 6955 O O . ALA B 1 181 ? 10.461 50.094 13.383 1 98.12 181 ALA B O 1
ATOM 6956 N N . ASP B 1 182 ? 11.141 50.812 11.391 1 95.25 182 ASP B N 1
ATOM 6957 C CA . ASP B 1 182 ? 11.32 52.188 11.828 1 95.25 182 ASP B CA 1
ATOM 6958 C C . ASP B 1 182 ? 10.102 53.031 11.461 1 95.25 182 ASP B C 1
ATOM 6960 O O . ASP B 1 182 ? 10.211 54.25 11.336 1 95.25 182 ASP B O 1
ATOM 6964 N N . GLY B 1 183 ? 9.016 52.438 11.172 1 92.38 183 GLY B N 1
ATOM 6965 C CA . GLY B 1 183 ? 7.73 53.125 11.141 1 92.38 183 GLY B CA 1
ATOM 6966 C C . GLY B 1 183 ? 7.445 53.781 9.812 1 92.38 183 GLY B C 1
ATOM 6967 O O . GLY B 1 183 ? 8.062 53.469 8.797 1 92.38 183 GLY B O 1
ATOM 6968 N N . ILE B 1 184 ? 6.508 54.688 9.828 1 90.25 184 ILE B N 1
ATOM 6969 C CA . ILE B 1 184 ? 5.91 55.281 8.633 1 90.25 184 ILE B CA 1
ATOM 6970 C C . ILE B 1 184 ? 6.938 56.156 7.922 1 90.25 184 ILE B C 1
ATOM 6972 O O . ILE B 1 184 ? 6.906 56.281 6.695 1 90.25 184 ILE B O 1
ATOM 6976 N N . TYR B 1 185 ? 7.883 56.75 8.602 1 89.81 185 TYR B N 1
ATOM 6977 C CA . TYR B 1 185 ? 8.93 57.562 8.008 1 89.81 185 TYR B CA 1
ATOM 6978 C C . TYR B 1 185 ? 10.234 56.781 7.883 1 89.81 185 TYR B C 1
ATOM 6980 O O . TYR B 1 185 ? 11.32 57.344 8.078 1 89.81 185 TYR B O 1
ATOM 6988 N N . SER B 1 186 ? 10.078 55.656 7.637 1 93.19 186 SER B N 1
ATOM 6989 C CA . SER B 1 186 ? 11.18 54.719 7.594 1 93.19 186 SER B CA 1
ATOM 6990 C C . SER B 1 186 ? 12.336 55.25 6.746 1 93.19 186 SER B C 1
ATOM 6992 O O . SER B 1 186 ? 12.125 55.688 5.621 1 93.19 186 SER B O 1
ATOM 6994 N N . LYS B 1 187 ? 13.516 55.125 7.312 1 91.44 187 LYS B N 1
ATOM 6995 C CA . LYS B 1 187 ? 14.75 55.438 6.594 1 91.44 187 LYS B CA 1
ATOM 6996 C C . LYS B 1 187 ? 15.289 54.219 5.871 1 91.44 187 LYS B C 1
ATOM 6998 O O . LYS B 1 187 ? 16.047 54.344 4.91 1 91.44 187 LYS B O 1
ATOM 7003 N N . THR B 1 188 ? 14.883 53.094 6.27 1 94.69 188 THR B N 1
ATOM 7004 C CA . THR B 1 188 ? 15.383 51.844 5.699 1 94.69 188 THR B CA 1
ATOM 7005 C C . THR B 1 188 ? 14.625 51.5 4.418 1 94.69 188 THR B C 1
ATOM 7007 O O . THR B 1 188 ? 15.141 50.75 3.57 1 94.69 188 THR B O 1
ATOM 7010 N N . ARG B 1 189 ? 13.438 51.969 4.262 1 94.88 189 ARG B N 1
ATOM 7011 C CA . ARG B 1 189 ? 12.555 51.656 3.137 1 94.88 189 ARG B CA 1
ATOM 7012 C C . ARG B 1 189 ? 13.242 51.969 1.809 1 94.88 189 ARG B C 1
ATOM 7014 O O . ARG B 1 189 ? 13.102 51.219 0.843 1 94.88 189 ARG B O 1
ATOM 7021 N N . LYS B 1 190 ? 13.938 53.062 1.759 1 93 190 LYS B N 1
ATOM 7022 C CA . LYS B 1 190 ? 14.555 53.5 0.512 1 93 190 LYS B CA 1
ATOM 7023 C C . LYS B 1 190 ? 15.586 52.469 0.024 1 93 190 LYS B C 1
ATOM 7025 O O . LYS B 1 190 ? 15.867 52.406 -1.175 1 93 190 LYS B O 1
ATOM 7030 N N . TYR B 1 191 ? 16.156 51.719 0.924 1 95.19 191 TYR B N 1
ATOM 7031 C CA . TYR B 1 191 ? 17.172 50.75 0.548 1 95.19 191 TYR B CA 1
ATOM 7032 C C . TYR B 1 191 ? 16.547 49.469 -0 1 95.19 191 TYR B C 1
ATOM 7034 O O . TYR B 1 191 ? 17.234 48.625 -0.554 1 95.19 191 TYR B O 1
ATOM 7042 N N . VAL B 1 192 ? 15.273 49.312 0.139 1 94.94 192 VAL B N 1
ATOM 7043 C CA . VAL B 1 192 ? 14.547 48.188 -0.459 1 94.94 192 VAL B CA 1
ATOM 7044 C C . VAL B 1 192 ? 14.008 48.594 -1.825 1 94.94 192 VAL B C 1
ATOM 7046 O O . VAL B 1 192 ? 14.156 47.875 -2.807 1 94.94 192 VAL B O 1
ATOM 7049 N N . THR B 1 193 ? 13.414 49.75 -1.888 1 88.5 193 THR B N 1
ATOM 7050 C CA . THR B 1 193 ? 12.711 50.188 -3.09 1 88.5 193 THR B CA 1
ATOM 7051 C C . THR B 1 193 ? 13.656 50.906 -4.043 1 88.5 193 THR B C 1
ATOM 7053 O O . THR B 1 193 ? 13.383 51 -5.238 1 88.5 193 THR B O 1
ATOM 7056 N N . GLY B 1 194 ? 14.734 51.438 -3.561 1 85.19 194 GLY B N 1
ATOM 7057 C CA . GLY B 1 194 ? 15.656 52.219 -4.367 1 85.19 194 GLY B CA 1
ATOM 7058 C C . GLY B 1 194 ? 15.234 53.688 -4.5 1 85.19 194 GLY B C 1
ATOM 7059 O O . GLY B 1 194 ? 15.992 54.5 -5.023 1 85.19 194 GLY B O 1
ATOM 7060 N N . THR B 1 195 ? 13.977 53.938 -4.145 1 80.69 195 THR B N 1
ATOM 7061 C CA . THR B 1 195 ? 13.453 55.281 -4.203 1 80.69 195 THR B CA 1
ATOM 7062 C C . THR B 1 195 ? 12.805 55.688 -2.875 1 80.69 195 THR B C 1
ATOM 7064 O O . THR B 1 195 ? 12.602 54.812 -2.006 1 80.69 195 THR B O 1
ATOM 7067 N N . ASP B 1 196 ? 12.742 56.906 -2.697 1 71.5 196 ASP B N 1
ATOM 7068 C CA . ASP B 1 196 ? 11.992 57.344 -1.528 1 71.5 196 ASP B CA 1
ATOM 7069 C C . ASP B 1 196 ? 10.492 57.312 -1.792 1 71.5 196 ASP B C 1
ATOM 7071 O O . ASP B 1 196 ? 9.969 58.125 -2.557 1 71.5 196 ASP B O 1
ATOM 7075 N N . PRO B 1 197 ? 9.922 56.281 -1.285 1 69.12 197 PRO B N 1
ATOM 7076 C CA . PRO B 1 197 ? 8.477 56.25 -1.538 1 69.12 197 PRO B CA 1
ATOM 7077 C C . PRO B 1 197 ? 7.746 57.469 -0.996 1 69.12 197 PRO B C 1
ATOM 7079 O O . PRO B 1 197 ? 8.133 58 0.044 1 69.12 197 PRO B O 1
ATOM 7082 N N . LYS B 1 198 ? 6.785 57.844 -1.779 1 78 198 LYS B N 1
ATOM 7083 C CA . LYS B 1 198 ? 6.023 59.062 -1.464 1 78 198 LYS B CA 1
ATOM 7084 C C . LYS B 1 198 ? 4.871 58.75 -0.513 1 78 198 LYS B C 1
ATOM 7086 O O . LYS B 1 198 ? 4.016 57.906 -0.817 1 78 198 LYS B O 1
ATOM 7091 N N . LEU B 1 199 ? 4.996 59.281 0.64 1 85.12 199 LEU B N 1
ATOM 7092 C CA . LEU B 1 199 ? 3.867 59.281 1.563 1 85.12 199 LEU B CA 1
ATOM 7093 C C . LEU B 1 199 ? 2.83 60.312 1.138 1 85.12 199 LEU B C 1
ATOM 7095 O O . LEU B 1 199 ? 3.184 61.406 0.643 1 85.12 199 LEU B O 1
ATOM 7099 N N . PHE B 1 200 ? 1.607 59.969 1.171 1 86 200 PHE B N 1
ATOM 7100 C CA . PHE B 1 200 ? 0.574 60.938 0.875 1 86 200 PHE B CA 1
ATOM 7101 C C . PHE B 1 200 ? -0.473 60.969 1.981 1 86 200 PHE B C 1
ATOM 7103 O O . PHE B 1 200 ? -0.644 60 2.713 1 86 200 PHE B O 1
ATOM 7110 N N . ARG B 1 201 ? -1.102 62.125 1.997 1 85.94 201 ARG B N 1
ATOM 7111 C CA . ARG B 1 201 ? -2.162 62.312 2.98 1 85.94 201 ARG B CA 1
ATOM 7112 C C . ARG B 1 201 ? -3.408 61.5 2.604 1 85.94 201 ARG B C 1
ATOM 7114 O O . ARG B 1 201 ? -3.777 61.438 1.431 1 85.94 201 ARG B O 1
ATOM 7121 N N . SER B 1 202 ? -3.986 60.906 3.615 1 85.12 202 SER B N 1
ATOM 7122 C CA . SER B 1 202 ? -5.203 60.125 3.385 1 85.12 202 SER B CA 1
ATOM 7123 C C . SER B 1 202 ? -6.422 61.031 3.26 1 85.12 202 SER B C 1
ATOM 7125 O O . SER B 1 202 ? -7.496 60.594 2.848 1 85.12 202 SER B O 1
ATOM 7127 N N . GLY B 1 203 ? -6.266 62.281 3.648 1 85.38 203 GLY B N 1
ATOM 7128 C CA . GLY B 1 203 ? -7.375 63.219 3.678 1 85.38 203 GLY B CA 1
ATOM 7129 C C . GLY B 1 203 ? -8.039 63.312 5.035 1 85.38 203 GLY B C 1
ATOM 7130 O O . GLY B 1 203 ? -8.984 64.062 5.219 1 85.38 203 GLY B O 1
ATOM 7131 N N . LYS B 1 204 ? -7.516 62.531 5.902 1 90.19 204 LYS B N 1
ATOM 7132 C CA . LYS B 1 204 ? -8.109 62.531 7.238 1 90.19 204 LYS B CA 1
ATOM 7133 C C . LYS B 1 204 ? -7.051 62.75 8.312 1 90.19 204 LYS B C 1
ATOM 7135 O O . LYS B 1 204 ? -5.859 62.594 8.07 1 90.19 204 LYS B O 1
ATOM 7140 N N . ALA B 1 205 ? -7.488 63.281 9.422 1 90.81 205 ALA B N 1
ATOM 7141 C CA . ALA B 1 205 ? -6.688 63.438 10.641 1 90.81 205 ALA B CA 1
ATOM 7142 C C . ALA B 1 205 ? -7.445 62.938 11.859 1 90.81 205 ALA B C 1
ATOM 7144 O O . ALA B 1 205 ? -8.648 62.656 11.789 1 90.81 205 ALA B O 1
ATOM 7145 N N . ALA B 1 206 ? -6.707 62.781 12.93 1 91.75 206 ALA B N 1
ATOM 7146 C CA . ALA B 1 206 ? -7.367 62.25 14.125 1 91.75 206 ALA B CA 1
ATOM 7147 C C . ALA B 1 206 ? -6.867 62.969 15.383 1 91.75 206 ALA B C 1
ATOM 7149 O O . ALA B 1 206 ? -5.66 63.125 15.57 1 91.75 206 ALA B O 1
ATOM 7150 N N . PHE B 1 207 ? -7.852 63.438 16.172 1 91.88 207 PHE B N 1
ATOM 7151 C CA . PHE B 1 207 ? -7.527 63.812 17.547 1 91.88 207 PHE B CA 1
ATOM 7152 C C . PHE B 1 207 ? -7.504 62.594 18.453 1 91.88 207 PHE B C 1
ATOM 7154 O O . PHE B 1 207 ? -8.398 61.75 18.391 1 91.88 207 PHE B O 1
ATOM 7161 N N . ARG B 1 208 ? -6.473 62.5 19.25 1 91.44 208 ARG B N 1
ATOM 7162 C CA . ARG B 1 208 ? -6.395 61.375 20.188 1 91.44 208 ARG B CA 1
ATOM 7163 C C . ARG B 1 208 ? -6.117 61.875 21.609 1 91.44 208 ARG B C 1
ATOM 7165 O O . ARG B 1 208 ? -5.277 62.75 21.797 1 91.44 208 ARG B O 1
ATOM 7172 N N . PHE B 1 209 ? -6.871 61.344 22.516 1 91.81 209 PHE B N 1
ATOM 7173 C CA . PHE B 1 209 ? -6.676 61.719 23.906 1 91.81 209 PHE B CA 1
ATOM 7174 C C . PHE B 1 209 ? -7.379 60.719 24.828 1 91.81 209 PHE B C 1
ATOM 7176 O O . PHE B 1 209 ? -8.148 59.875 24.375 1 91.81 209 PHE B O 1
ATOM 7183 N N . LEU B 1 210 ? -7.098 60.875 26.141 1 93 210 LEU B N 1
ATOM 7184 C CA . LEU B 1 210 ? -7.684 60 27.172 1 93 210 LEU B CA 1
ATOM 7185 C C . LEU B 1 210 ? -8.461 60.844 28.188 1 93 210 LEU B C 1
ATOM 7187 O O . LEU B 1 210 ? -8.07 61.969 28.5 1 93 210 LEU B O 1
ATOM 7191 N N . ILE B 1 211 ? -9.594 60.281 28.547 1 94.81 211 ILE B N 1
ATOM 7192 C CA . ILE B 1 211 ? -10.375 60.875 29.625 1 94.81 211 ILE B CA 1
ATOM 7193 C C . ILE B 1 211 ? -10.648 59.844 30.703 1 94.81 211 ILE B C 1
ATOM 7195 O O . ILE B 1 211 ? -11.055 58.719 30.406 1 94.81 211 ILE B O 1
ATOM 7199 N N . PRO B 1 212 ? -10.414 60.188 31.984 1 94.88 212 PRO B N 1
ATOM 7200 C CA . PRO B 1 212 ? -10.789 59.25 33.031 1 94.88 212 PRO B CA 1
ATOM 7201 C C . PRO B 1 212 ? -12.289 58.938 33.062 1 94.88 212 PRO B C 1
ATOM 7203 O O . PRO B 1 212 ? -13.109 59.875 33 1 94.88 212 PRO B O 1
ATOM 7206 N N . ARG B 1 213 ? -12.586 57.719 33.125 1 95.81 213 ARG B N 1
ATOM 7207 C CA . ARG B 1 213 ? -13.984 57.281 33.062 1 95.81 213 ARG B CA 1
ATOM 7208 C C . ARG B 1 213 ? -14.781 57.906 34.219 1 95.81 213 ARG B C 1
ATOM 7210 O O . ARG B 1 213 ? -15.953 58.25 34.062 1 95.81 213 ARG B O 1
ATOM 7217 N N . ALA B 1 214 ? -14.188 58.062 35.344 1 95.06 214 ALA B N 1
ATOM 7218 C CA . ALA B 1 214 ? -14.844 58.562 36.562 1 95.06 214 ALA B CA 1
ATOM 7219 C C . ALA B 1 214 ? -15.422 59.938 36.344 1 95.06 214 ALA B C 1
ATOM 7221 O O . ALA B 1 214 ? -16.531 60.25 36.812 1 95.06 214 ALA B O 1
ATOM 7222 N N . VAL B 1 215 ? -14.695 60.75 35.562 1 95.56 215 VAL B N 1
ATOM 7223 C CA . VAL B 1 215 ? -15.117 62.125 35.344 1 95.56 215 VAL B CA 1
ATOM 7224 C C . VAL B 1 215 ? -16.344 62.125 34.406 1 95.56 215 VAL B C 1
ATOM 7226 O O . VAL B 1 215 ? -17.219 63 34.562 1 95.56 215 VAL B O 1
ATOM 7229 N N . VAL B 1 216 ? -16.406 61.188 33.594 1 95.5 216 VAL B N 1
ATOM 7230 C CA . VAL B 1 216 ? -17.516 61.094 32.656 1 95.5 216 VAL B CA 1
ATOM 7231 C C . VAL B 1 216 ? -18.766 60.562 33.406 1 95.5 216 VAL B C 1
ATOM 7233 O O . VAL B 1 216 ? -19.875 61.062 33.156 1 95.5 216 VAL B O 1
ATOM 7236 N N . GLU B 1 217 ? -18.594 59.688 34.312 1 94.56 217 GLU B N 1
ATOM 7237 C CA . GLU B 1 217 ? -19.688 59.031 35 1 94.56 217 GLU B CA 1
ATOM 7238 C C . GLU B 1 217 ? -20.312 59.938 36.062 1 94.56 217 GLU B C 1
ATOM 7240 O O . GLU B 1 217 ? -21.469 59.812 36.438 1 94.56 217 GLU B O 1
ATOM 7245 N N . GLU B 1 218 ? -19.578 60.875 36.531 1 94.75 218 GLU B N 1
ATOM 7246 C CA . GLU B 1 218 ? -20.047 61.781 37.531 1 94.75 218 GLU B CA 1
ATOM 7247 C C . GLU B 1 218 ? -21.016 62.812 36.969 1 94.75 218 GLU B C 1
ATOM 7249 O O . GLU B 1 218 ? -21.828 63.406 37.688 1 94.75 218 GLU B O 1
ATOM 7254 N N . ASP B 1 219 ? -20.938 63 35.688 1 95.44 219 ASP B N 1
ATOM 7255 C CA . ASP B 1 219 ? -21.812 63.969 35 1 95.44 219 ASP B CA 1
ATOM 7256 C C . ASP B 1 219 ? -23.047 63.25 34.438 1 95.44 219 ASP B C 1
ATOM 7258 O O . ASP B 1 219 ? -22.922 62.406 33.531 1 95.44 219 ASP B O 1
ATOM 7262 N N . PRO B 1 220 ? -24.266 63.625 34.938 1 94.69 220 PRO B N 1
ATOM 7263 C CA . PRO B 1 220 ? -25.484 62.938 34.469 1 94.69 220 PRO B CA 1
ATOM 7264 C C . PRO B 1 220 ? -25.734 63.125 32.969 1 94.69 220 PRO B C 1
ATOM 7266 O O . PRO B 1 220 ? -26.438 62.312 32.375 1 94.69 220 PRO B O 1
ATOM 7269 N N . VAL B 1 221 ? -25.172 64.062 32.375 1 95.12 221 VAL B N 1
ATOM 7270 C CA . VAL B 1 221 ? -25.359 64.375 30.938 1 95.12 221 VAL B CA 1
ATOM 7271 C C . VAL B 1 221 ? -24.484 63.406 30.125 1 95.12 221 VAL B C 1
ATOM 7273 O O . VAL B 1 221 ? -24.922 62.906 29.062 1 95.12 221 VAL B O 1
ATOM 7276 N N . THR B 1 222 ? -23.297 63.094 30.609 1 95.81 222 THR B N 1
ATOM 7277 C CA . THR B 1 222 ? -22.344 62.344 29.812 1 95.81 222 THR B CA 1
ATOM 7278 C C . THR B 1 222 ? -22.359 60.875 30.234 1 95.81 222 THR B C 1
ATOM 7280 O O . THR B 1 222 ? -21.984 60 29.453 1 95.81 222 THR B O 1
ATOM 7283 N N . ALA B 1 223 ? -22.781 60.5 31.406 1 94.94 223 ALA B N 1
ATOM 7284 C CA . ALA B 1 223 ? -22.766 59.156 31.969 1 94.94 223 ALA B CA 1
ATOM 7285 C C . ALA B 1 223 ? -23.516 58.156 31.062 1 94.94 223 ALA B C 1
ATOM 7287 O O . ALA B 1 223 ? -23.062 57.031 30.875 1 94.94 223 ALA B O 1
ATOM 7288 N N . PRO B 1 224 ? -24.656 58.625 30.422 1 93.69 224 PRO B N 1
ATOM 7289 C CA . PRO B 1 224 ? -25.406 57.688 29.594 1 93.69 224 PRO B CA 1
ATOM 7290 C C . PRO B 1 224 ? -24.656 57.312 28.312 1 93.69 224 PRO B C 1
ATOM 7292 O O . PRO B 1 224 ? -24.984 56.312 27.688 1 93.69 224 PRO B O 1
ATOM 7295 N N . LEU B 1 225 ? -23.688 58.062 27.906 1 93.69 225 LEU B N 1
ATOM 7296 C CA . LEU B 1 225 ? -22.938 57.812 26.688 1 93.69 225 LEU B CA 1
ATOM 7297 C C . LEU B 1 225 ? -22 56.625 26.859 1 93.69 225 LEU B C 1
ATOM 7299 O O . LEU B 1 225 ? -21.594 55.969 25.875 1 93.69 225 LEU B O 1
ATOM 7303 N N . ILE B 1 226 ? -21.625 56.344 28.109 1 92.12 226 ILE B N 1
ATOM 7304 C CA . ILE B 1 226 ? -20.703 55.25 28.422 1 92.12 226 ILE B CA 1
ATOM 7305 C C . ILE B 1 226 ? -21.344 54.312 29.453 1 92.12 226 ILE B C 1
ATOM 7307 O O . ILE B 1 226 ? -20.75 54.031 30.5 1 92.12 226 ILE B O 1
ATOM 7311 N N . ASP B 1 227 ? -22.422 53.781 29.156 1 87 227 ASP B N 1
ATOM 7312 C CA . ASP B 1 227 ? -23.297 53.094 30.109 1 87 227 ASP B CA 1
ATOM 7313 C C . ASP B 1 227 ? -22.812 51.688 30.391 1 87 227 ASP B C 1
ATOM 7315 O O . ASP B 1 227 ? -23.234 51.062 31.375 1 87 227 ASP B O 1
ATOM 7319 N N . LYS B 1 228 ? -21.906 51.125 29.578 1 92.62 228 LYS B N 1
ATOM 7320 C CA . LYS B 1 228 ? -21.422 49.781 29.781 1 92.62 228 LYS B CA 1
ATOM 7321 C C . LYS B 1 228 ? -19.906 49.719 29.844 1 92.62 228 LYS B C 1
ATOM 7323 O O . LYS B 1 228 ? -19.219 50.469 29.109 1 92.62 228 LYS B O 1
ATOM 7328 N N . HIS B 1 229 ? -19.406 48.844 30.734 1 94.06 229 HIS B N 1
ATOM 7329 C CA . HIS B 1 229 ? -17.984 48.531 30.719 1 94.06 229 HIS B CA 1
ATOM 7330 C C . HIS B 1 229 ? -17.625 47.688 29.484 1 94.06 229 HIS B C 1
ATOM 7332 O O . HIS B 1 229 ? -18.484 47.031 28.922 1 94.06 229 HIS B O 1
ATOM 7338 N N . ASN B 1 230 ? -16.359 47.781 29.062 1 95.25 230 ASN B N 1
ATOM 7339 C CA . ASN B 1 230 ? -15.836 46.969 27.969 1 95.25 230 ASN B CA 1
ATOM 7340 C C . ASN B 1 230 ? -16.609 47.188 26.672 1 95.25 230 ASN B C 1
ATOM 7342 O O . ASN B 1 230 ? -16.906 46.25 25.953 1 95.25 230 ASN B O 1
ATOM 7346 N N . GLN B 1 231 ? -16.938 48.469 26.406 1 94.94 231 GLN B N 1
ATOM 7347 C CA . GLN B 1 231 ? -17.734 48.781 25.219 1 94.94 231 GLN B CA 1
ATOM 7348 C C . GLN B 1 231 ? -16.953 49.688 24.266 1 94.94 231 GLN B C 1
ATOM 7350 O O . GLN B 1 231 ? -16.312 50.656 24.688 1 94.94 231 GLN B O 1
ATOM 7355 N N . LEU B 1 232 ? -16.984 49.281 23.031 1 94.25 232 LEU B N 1
ATOM 7356 C CA . LEU B 1 232 ? -16.516 50.125 21.938 1 94.25 232 LEU B CA 1
ATOM 7357 C C . LEU B 1 232 ? -17.656 50.906 21.312 1 94.25 232 LEU B C 1
ATOM 7359 O O . LEU B 1 232 ? -18.656 50.281 20.875 1 94.25 232 LEU B O 1
ATOM 7363 N N . GLY B 1 233 ? -17.562 52.219 21.344 1 93.94 233 GLY B N 1
ATOM 7364 C CA . GLY B 1 233 ? -18.594 53.062 20.75 1 93.94 233 GLY B CA 1
ATOM 7365 C C . GLY B 1 233 ? -18.078 53.906 19.609 1 93.94 233 GLY B C 1
ATOM 7366 O O . GLY B 1 233 ? -16.969 54.438 19.656 1 93.94 233 GLY B O 1
ATOM 7367 N N . ILE B 1 234 ? -18.922 54.031 18.609 1 92.94 234 ILE B N 1
ATOM 7368 C CA . ILE B 1 234 ? -18.594 54.875 17.469 1 92.94 234 ILE B CA 1
ATOM 7369 C C . ILE B 1 234 ? -19.766 55.781 17.141 1 92.94 234 ILE B C 1
ATOM 7371 O O . ILE B 1 234 ? -20.922 55.344 17.078 1 92.94 234 ILE B O 1
ATOM 7375 N N . TRP B 1 235 ? -19.594 57.031 17.047 1 93.88 235 TRP B N 1
ATOM 7376 C CA . TRP B 1 235 ? -20.562 58.031 16.578 1 93.88 235 TRP B CA 1
ATOM 7377 C C . TRP B 1 235 ? -20.156 58.594 15.211 1 93.88 235 TRP B C 1
ATOM 7379 O O . TRP B 1 235 ? -19.094 59.188 15.062 1 93.88 235 TRP B O 1
ATOM 7389 N N . PHE B 1 236 ? -21.078 58.438 14.242 1 90.75 236 PHE B N 1
ATOM 7390 C CA . PHE B 1 236 ? -20.734 58.781 12.867 1 90.75 236 PHE B CA 1
ATOM 7391 C C . PHE B 1 236 ? -21.391 60.125 12.469 1 90.75 236 PHE B C 1
ATOM 7393 O O . PHE B 1 236 ? -22.562 60.344 12.758 1 90.75 236 PHE B O 1
ATOM 7400 N N . GLY B 1 237 ? -20.547 60.906 11.875 1 89.75 237 GLY B N 1
ATOM 7401 C CA . GLY B 1 237 ? -21.016 61.969 11.008 1 89.75 237 GLY B CA 1
ATOM 7402 C C . GLY B 1 237 ? -20.828 61.656 9.531 1 89.75 237 GLY B C 1
ATOM 7403 O O . GLY B 1 237 ? -20.609 60.5 9.156 1 89.75 237 GLY B O 1
ATOM 7404 N N . THR B 1 238 ? -20.984 62.719 8.703 1 86 238 THR B N 1
ATOM 7405 C CA . THR B 1 238 ? -20.828 62.5 7.273 1 86 238 THR B CA 1
ATOM 7406 C C . THR B 1 238 ? -19.359 62.219 6.922 1 86 238 THR B C 1
ATOM 7408 O O . THR B 1 238 ? -19.062 61.25 6.227 1 86 238 THR B O 1
ATOM 7411 N N . ASP B 1 239 ? -18.5 62.969 7.371 1 90.31 239 ASP B N 1
ATOM 7412 C CA . ASP B 1 239 ? -17.094 62.844 7.008 1 90.31 239 ASP B CA 1
ATOM 7413 C C . ASP B 1 239 ? -16.219 62.781 8.25 1 90.31 239 ASP B C 1
ATOM 7415 O O . ASP B 1 239 ? -15.016 63.062 8.172 1 90.31 239 ASP B O 1
ATOM 7419 N N . ARG B 1 240 ? -16.812 62.5 9.383 1 92.5 240 ARG B N 1
ATOM 7420 C CA . ARG B 1 240 ? -16.078 62.469 10.648 1 92.5 240 ARG B CA 1
ATOM 7421 C C . ARG B 1 240 ? -16.719 61.469 11.609 1 92.5 240 ARG B C 1
ATOM 7423 O O . ARG B 1 240 ? -17.875 61.094 11.438 1 92.5 240 ARG B O 1
ATOM 7430 N N . ARG B 1 241 ? -15.969 61 12.555 1 93 241 ARG B N 1
ATOM 7431 C CA . ARG B 1 241 ? -16.5 60.062 13.547 1 93 241 ARG B CA 1
ATOM 7432 C C . ARG B 1 241 ? -15.711 60.156 14.852 1 93 241 ARG B C 1
ATOM 7434 O O . ARG B 1 241 ? -14.562 60.625 14.859 1 93 241 ARG B O 1
ATOM 7441 N N . ILE B 1 242 ? -16.359 59.781 15.891 1 94.94 242 ILE B N 1
ATOM 7442 C CA . ILE B 1 242 ? -15.758 59.688 17.219 1 94.94 242 ILE B CA 1
ATOM 7443 C C . ILE B 1 242 ? -15.781 58.25 17.703 1 94.94 242 ILE B C 1
ATOM 7445 O O . ILE B 1 242 ? -16.844 57.625 17.766 1 94.94 242 ILE B O 1
ATOM 7449 N N . VAL B 1 243 ? -14.633 57.75 17.922 1 94.75 243 VAL B N 1
ATOM 7450 C CA . VAL B 1 243 ? -14.492 56.406 18.438 1 94.75 243 VAL B CA 1
ATOM 7451 C C . VAL B 1 243 ? -14.07 56.469 19.906 1 94.75 243 VAL B C 1
ATOM 7453 O O . VAL B 1 243 ? -13.094 57.125 20.25 1 94.75 243 VAL B O 1
ATOM 7456 N N . ILE B 1 244 ? -14.82 55.781 20.766 1 95.75 244 ILE B N 1
ATOM 7457 C CA . ILE B 1 244 ? -14.523 55.75 22.188 1 95.75 244 ILE B CA 1
ATOM 7458 C C . ILE B 1 244 ? -14.453 54.312 22.672 1 95.75 244 ILE B C 1
ATOM 7460 O O . ILE B 1 244 ? -15.359 53.5 22.422 1 95.75 244 ILE B O 1
ATOM 7464 N N . TYR B 1 245 ? -13.43 53.938 23.328 1 95.31 245 TYR B N 1
ATOM 7465 C CA . TYR B 1 245 ? -13.359 52.625 23.953 1 95.31 245 TYR B CA 1
ATOM 7466 C C . TYR B 1 245 ? -12.461 52.688 25.188 1 95.31 245 TYR B C 1
ATOM 7468 O O . TYR B 1 245 ? -11.578 53.531 25.297 1 95.31 245 TYR B O 1
ATOM 7476 N N . PRO B 1 246 ? -12.688 51.75 26.109 1 95.19 246 PRO B N 1
ATOM 7477 C CA . PRO B 1 246 ? -11.961 51.812 27.391 1 95.19 246 PRO B CA 1
ATOM 7478 C C . PRO B 1 246 ? -10.609 51.094 27.312 1 95.19 246 PRO B C 1
ATOM 7480 O O . PRO B 1 246 ? -10.367 50.281 26.406 1 95.19 246 PRO B O 1
ATOM 7483 N N . CYS B 1 247 ? -9.727 51.406 28.219 1 93.25 247 CYS B N 1
ATOM 7484 C CA . CYS B 1 247 ? -8.5 50.688 28.531 1 93.25 247 CYS B CA 1
ATOM 7485 C C . CYS B 1 247 ? -8.141 50.844 30 1 93.25 247 CYS B C 1
ATOM 7487 O O . CYS B 1 247 ? -8.898 51.438 30.781 1 93.25 247 CYS B O 1
ATOM 7489 N N . ASN B 1 248 ? -7.145 50.188 30.422 1 93.81 248 ASN B N 1
ATOM 7490 C CA . ASN B 1 248 ? -6.695 50.188 31.812 1 93.81 248 ASN B CA 1
ATOM 7491 C C . ASN B 1 248 ? -7.805 49.781 32.75 1 93.81 248 ASN B C 1
ATOM 7493 O O . ASN B 1 248 ? -8.148 50.531 33.688 1 93.81 248 ASN B O 1
ATOM 7497 N N . ASP B 1 249 ? -8.344 48.656 32.531 1 94.81 249 ASP B N 1
ATOM 7498 C CA . ASP B 1 249 ? -9.391 48.094 33.344 1 94.81 249 ASP B CA 1
ATOM 7499 C C . ASP B 1 249 ? -10.586 49.031 33.469 1 94.81 249 ASP B C 1
ATOM 7501 O O . ASP B 1 249 ? -11.078 49.281 34.562 1 94.81 249 ASP B O 1
ATOM 7505 N N . ASN B 1 250 ? -10.922 49.625 32.469 1 95.25 250 ASN B N 1
ATOM 7506 C CA . ASN B 1 250 ? -12.07 50.531 32.312 1 95.25 250 ASN B CA 1
ATOM 7507 C C . ASN B 1 250 ? -11.875 51.844 33.031 1 95.25 250 ASN B C 1
ATOM 7509 O O . ASN B 1 250 ? -12.82 52.625 33.188 1 95.25 250 ASN B O 1
ATOM 7513 N N . GLN B 1 251 ? -10.695 52.156 33.375 1 95 251 GLN B N 1
ATOM 7514 C CA . GLN B 1 251 ? -10.453 53.375 34.125 1 95 251 GLN B CA 1
ATOM 7515 C C . GLN B 1 251 ? -10.289 54.562 33.188 1 95 251 GLN B C 1
ATOM 7517 O O . GLN B 1 251 ? -10.57 55.719 33.562 1 95 251 GLN B O 1
ATOM 7522 N N . LEU B 1 252 ? -9.789 54.312 32.031 1 94.94 252 LEU B N 1
ATOM 7523 C CA . LEU B 1 252 ? -9.586 55.344 31.047 1 94.94 252 LEU B CA 1
ATOM 7524 C C . LEU B 1 252 ? -10.422 55.094 29.797 1 94.94 252 LEU B C 1
ATOM 7526 O O . LEU B 1 252 ? -10.672 53.938 29.438 1 94.94 252 LEU B O 1
ATOM 7530 N N . LEU B 1 253 ? -10.883 56.188 29.234 1 95.44 253 LEU B N 1
ATOM 7531 C CA . LEU B 1 253 ? -11.562 56.156 27.953 1 95.44 253 LEU B CA 1
ATOM 7532 C C . LEU B 1 253 ? -10.688 56.75 26.859 1 95.44 253 LEU B C 1
ATOM 7534 O O . LEU B 1 253 ? -10.266 57.906 26.953 1 95.44 253 LEU B O 1
ATOM 7538 N N . ASN B 1 254 ? -10.445 55.906 25.891 1 95.38 254 ASN B N 1
ATOM 7539 C CA . ASN B 1 254 ? -9.688 56.344 24.719 1 95.38 254 ASN B CA 1
ATOM 7540 C C . ASN B 1 254 ? -10.594 56.969 23.656 1 95.38 254 ASN B C 1
ATOM 7542 O O . ASN B 1 254 ? -11.633 56.406 23.328 1 95.38 254 ASN B O 1
ATOM 7546 N N . PHE B 1 255 ? -10.133 58.125 23.188 1 94.25 255 PHE B N 1
ATOM 7547 C CA . PHE B 1 255 ? -10.867 58.812 22.125 1 94.25 255 PHE B CA 1
ATOM 7548 C C . PHE B 1 255 ? -10.031 58.906 20.844 1 94.25 255 PHE B C 1
ATOM 7550 O O . PHE B 1 255 ? -8.859 59.281 20.891 1 94.25 255 PHE B O 1
ATOM 7557 N N . VAL B 1 256 ? -10.633 58.5 19.812 1 94.06 256 VAL B N 1
ATOM 7558 C CA . VAL B 1 256 ? -10.109 58.719 18.469 1 94.06 256 VAL B CA 1
ATOM 7559 C C . VAL B 1 256 ? -11.141 59.469 17.641 1 94.06 256 VAL B C 1
ATOM 7561 O O . VAL B 1 256 ? -12.148 58.906 17.219 1 94.06 256 VAL B O 1
ATOM 7564 N N . CYS B 1 257 ? -10.844 60.719 17.391 1 94.19 257 CYS B N 1
ATOM 7565 C CA . CYS B 1 257 ? -11.773 61.562 16.656 1 94.19 257 CYS B CA 1
ATOM 7566 C C . CYS B 1 257 ? -11.258 61.844 15.25 1 94.19 257 CYS B C 1
ATOM 7568 O O . CYS B 1 257 ? -10.422 62.719 15.047 1 94.19 257 CYS B O 1
ATOM 7570 N N . LEU B 1 258 ? -11.812 61.188 14.328 1 93.75 258 LEU B N 1
ATOM 7571 C CA . LEU B 1 258 ? -11.383 61.281 12.938 1 93.75 258 LEU B CA 1
ATOM 7572 C C . LEU B 1 258 ? -12.148 62.375 12.219 1 93.75 258 LEU B C 1
ATOM 7574 O O . LEU B 1 258 ? -13.352 62.531 12.406 1 93.75 258 LEU B O 1
ATOM 7578 N N . HIS B 1 259 ? -11.43 63.188 11.445 1 93.06 259 HIS B N 1
ATOM 7579 C CA . HIS B 1 259 ? -12.023 64.312 10.734 1 93.06 259 HIS B CA 1
ATOM 7580 C C . HIS B 1 259 ? -11.188 64.688 9.508 1 93.06 259 HIS B C 1
ATOM 7582 O O . HIS B 1 259 ? -10.055 64.25 9.359 1 93.06 259 HIS B O 1
ATOM 7588 N N . PRO B 1 260 ? -11.812 65.438 8.586 1 91.31 260 PRO B N 1
ATOM 7589 C CA . PRO B 1 260 ? -11.008 65.938 7.461 1 91.31 260 PRO B CA 1
ATOM 7590 C C . PRO B 1 260 ? -9.781 66.688 7.906 1 91.31 260 PRO B C 1
ATOM 7592 O O . PRO B 1 260 ? -9.883 67.562 8.766 1 91.31 260 PRO B O 1
ATOM 7595 N N . ASP B 1 261 ? -8.664 66.375 7.336 1 88.38 261 ASP B N 1
ATOM 7596 C CA . ASP B 1 261 ? -7.406 66.938 7.797 1 88.38 261 ASP B CA 1
ATOM 7597 C C . ASP B 1 261 ? -7.348 68.438 7.523 1 88.38 261 ASP B C 1
ATOM 7599 O O . ASP B 1 261 ? -6.633 69.188 8.203 1 88.38 261 ASP B O 1
ATOM 7603 N N . THR B 1 262 ? -8.078 68.938 6.648 1 85 262 THR B N 1
ATOM 7604 C CA . THR B 1 262 ? -8.102 70.375 6.293 1 85 262 THR B CA 1
ATOM 7605 C C . THR B 1 262 ? -8.57 71.188 7.469 1 85 262 THR B C 1
ATOM 7607 O O . THR B 1 262 ? -8.281 72.375 7.535 1 85 262 THR B O 1
ATOM 7610 N N . GLU B 1 263 ? -9.148 70.562 8.359 1 86.31 263 GLU B N 1
ATOM 7611 C CA . GLU B 1 263 ? -9.734 71.312 9.477 1 86.31 263 GLU B CA 1
ATOM 7612 C C . GLU B 1 263 ? -8.766 71.438 10.641 1 86.31 263 GLU B C 1
ATOM 7614 O O . GLU B 1 263 ? -8.953 72.25 11.547 1 86.31 263 GLU B O 1
ATOM 7619 N N . SER B 1 264 ? -7.891 70.625 10.703 1 76.94 264 SER B N 1
ATOM 7620 C CA . SER B 1 264 ? -6.938 70.688 11.805 1 76.94 264 SER B CA 1
ATOM 7621 C C . SER B 1 264 ? -5.527 71 11.305 1 76.94 264 SER B C 1
ATOM 7623 O O . SER B 1 264 ? -4.691 71.5 12.055 1 76.94 264 SER B O 1
ATOM 7625 N N . HIS B 1 265 ? -5.18 70.625 10.211 1 66.38 265 HIS B N 1
ATOM 7626 C CA . HIS B 1 265 ? -3.854 70.812 9.648 1 66.38 265 HIS B CA 1
ATOM 7627 C C . HIS B 1 265 ? -3.908 71.812 8.469 1 66.38 265 HIS B C 1
ATOM 7629 O O . HIS B 1 265 ? -3.822 71.375 7.312 1 66.38 265 HIS B O 1
ATOM 7635 N N . ALA B 1 266 ? -4.438 73 8.594 1 54.97 266 ALA B N 1
ATOM 7636 C CA . ALA B 1 266 ? -4.617 73.938 7.492 1 54.97 266 ALA B CA 1
ATOM 7637 C C . ALA B 1 266 ? -3.275 74.312 6.906 1 54.97 266 ALA B C 1
ATOM 7639 O O . ALA B 1 266 ? -3.201 74.75 5.75 1 54.97 266 ALA B O 1
ATOM 7640 N N . THR B 1 267 ? -2.189 74.25 7.695 1 50.53 267 THR B N 1
ATOM 7641 C CA . THR B 1 267 ? -0.942 74.812 7.141 1 50.53 267 THR B CA 1
ATOM 7642 C C . THR B 1 267 ? 0.029 73.688 6.84 1 50.53 267 THR B C 1
ATOM 7644 O O . THR B 1 267 ? 0.106 72.688 7.594 1 50.53 267 THR B O 1
ATOM 7647 N N . ALA B 1 268 ? 0.598 73.438 5.734 1 49.03 268 ALA B N 1
ATOM 7648 C CA . ALA B 1 268 ? 1.534 72.5 5.129 1 49.03 268 ALA B CA 1
ATOM 7649 C C . ALA B 1 268 ? 2.672 72.188 6.09 1 49.03 268 ALA B C 1
ATOM 7651 O O . ALA B 1 268 ? 3.344 71.188 5.934 1 49.03 268 ALA B O 1
ATOM 7652 N N . SER B 1 269 ? 3.053 73.125 6.773 1 46.16 269 SER B N 1
ATOM 7653 C CA . SER B 1 269 ? 4.277 73 7.555 1 46.16 269 SER B CA 1
ATOM 7654 C C . SER B 1 269 ? 4.039 72.188 8.82 1 46.16 269 SER B C 1
ATOM 7656 O O . SER B 1 269 ? 4.965 71.938 9.609 1 46.16 269 SER B O 1
ATOM 7658 N N . ASP B 1 270 ? 2.891 71.688 9.062 1 48.38 270 ASP B N 1
ATOM 7659 C CA . ASP B 1 270 ? 2.627 71.125 10.383 1 48.38 270 ASP B CA 1
ATOM 7660 C C . ASP B 1 270 ? 3.215 69.688 10.508 1 48.38 270 ASP B C 1
ATOM 7662 O O . ASP B 1 270 ? 3.197 68.938 9.547 1 48.38 270 ASP B O 1
ATOM 7666 N N . GLU B 1 271 ? 3.98 69.5 11.547 1 52.88 271 GLU B N 1
ATOM 7667 C CA . GLU B 1 271 ? 4.48 68.188 11.93 1 52.88 271 GLU B CA 1
ATOM 7668 C C . GLU B 1 271 ? 3.342 67.188 12.039 1 52.88 271 GLU B C 1
ATOM 7670 O O . GLU B 1 271 ? 2.189 67.562 12.258 1 52.88 271 GLU B O 1
ATOM 7675 N N . TRP B 1 272 ? 3.545 66 11.727 1 54.44 272 TRP B N 1
ATOM 7676 C CA . TRP B 1 272 ? 2.572 64.938 11.711 1 54.44 272 TRP B CA 1
ATOM 7677 C C . TRP B 1 272 ? 1.855 64.812 13.055 1 54.44 272 TRP B C 1
ATOM 7679 O O . TRP B 1 272 ? 0.693 64.375 13.117 1 54.44 272 TRP B O 1
ATOM 7689 N N . ASN B 1 273 ? 2.514 65.188 14.141 1 59.19 273 ASN B N 1
ATOM 7690 C CA . ASN B 1 273 ? 1.947 65.188 15.484 1 59.19 273 ASN B CA 1
ATOM 7691 C C . ASN B 1 273 ? 1.993 66.625 16.078 1 59.19 273 ASN B C 1
ATOM 7693 O O . ASN B 1 273 ? 3.072 67.188 16.266 1 59.19 273 ASN B O 1
ATOM 7697 N N . LYS B 1 274 ? 0.82 67.25 16.141 1 69.25 274 LYS B N 1
ATOM 7698 C CA . LYS B 1 274 ? 0.781 68.625 16.719 1 69.25 274 LYS B CA 1
ATOM 7699 C C . LYS B 1 274 ? -0.175 68.688 17.906 1 69.25 274 LYS B C 1
ATOM 7701 O O . LYS B 1 274 ? -1.067 67.812 18.031 1 69.25 274 LYS B O 1
ATOM 7706 N N . LYS B 1 275 ? 0.25 69.562 18.781 1 76.5 275 LYS B N 1
ATOM 7707 C CA . LYS B 1 275 ? -0.66 69.812 19.891 1 76.5 275 LYS B CA 1
ATOM 7708 C C . LYS B 1 275 ? -1.965 70.438 19.391 1 76.5 275 LYS B C 1
ATOM 7710 O O . LYS B 1 275 ? -1.953 71.375 18.547 1 76.5 275 LYS B O 1
ATOM 7715 N N . GLY B 1 276 ? -2.975 69.812 19.672 1 77.81 276 GLY B N 1
ATOM 7716 C CA . GLY B 1 276 ? -4.293 70.312 19.359 1 77.81 276 GLY B CA 1
ATOM 7717 C C . GLY B 1 276 ? -4.867 71.188 20.469 1 77.81 276 GLY B C 1
ATOM 7718 O O . GLY B 1 276 ? -4.238 71.375 21.516 1 77.81 276 GLY B O 1
ATOM 7719 N N . SER B 1 277 ? -5.973 71.812 20.109 1 85.81 277 SER B N 1
ATOM 7720 C CA . SER B 1 277 ? -6.68 72.625 21.109 1 85.81 277 SER B CA 1
ATOM 7721 C C . SER B 1 277 ? -8.117 72.125 21.281 1 85.81 277 SER B C 1
ATOM 7723 O O . SER B 1 277 ? -8.727 71.625 20.344 1 85.81 277 SER B O 1
ATOM 7725 N N . ILE B 1 278 ? -8.531 72.312 22.484 1 89 278 ILE B N 1
ATOM 7726 C CA . ILE B 1 278 ? -9.906 71.938 22.797 1 89 278 ILE B CA 1
ATOM 7727 C C . ILE B 1 278 ? -10.875 72.75 21.938 1 89 278 ILE B C 1
ATOM 7729 O O . ILE B 1 278 ? -11.906 72.25 21.516 1 89 278 ILE B O 1
ATOM 7733 N N . GLU B 1 279 ? -10.523 73.938 21.703 1 89.19 279 GLU B N 1
ATOM 7734 C CA . GLU B 1 279 ? -11.367 74.812 20.891 1 89.19 279 GLU B CA 1
ATOM 7735 C C . GLU B 1 279 ? -11.508 74.25 19.469 1 89.19 279 GLU B C 1
ATOM 7737 O O . GLU B 1 279 ? -12.609 74.25 18.906 1 89.19 279 GLU B O 1
ATOM 7742 N N . GLN B 1 280 ? -10.391 73.938 19 1 90 280 GLN B N 1
ATOM 7743 C CA . GLN B 1 280 ? -10.406 73.375 17.656 1 90 280 GLN B CA 1
ATOM 7744 C C . GLN B 1 280 ? -11.203 72.062 17.594 1 90 280 GLN B C 1
ATOM 7746 O O . GLN B 1 280 ? -11.961 71.875 16.656 1 90 280 GLN B O 1
ATOM 7751 N N . LEU B 1 281 ? -10.992 71.312 18.547 1 93.06 281 LEU B N 1
ATOM 7752 C CA . LEU B 1 281 ? -11.695 70 18.672 1 93.06 281 LEU B CA 1
ATOM 7753 C C . LEU B 1 281 ? -13.203 70.25 18.719 1 93.06 281 LEU B C 1
ATOM 7755 O O . LEU B 1 281 ? -13.953 69.562 18 1 93.06 281 LEU B O 1
ATOM 7759 N N . LEU B 1 282 ? -13.656 71.188 19.5 1 93.25 282 LEU B N 1
ATOM 7760 C CA . LEU B 1 282 ? -15.086 71.438 19.656 1 93.25 282 LEU B CA 1
ATOM 7761 C C . LEU B 1 282 ? -15.656 72.062 18.375 1 93.25 282 LEU B C 1
ATOM 7763 O O . LEU B 1 282 ? -16.812 71.812 18.031 1 93.25 282 LEU B O 1
ATOM 7767 N N . LYS B 1 283 ? -14.82 72.75 17.719 1 93.44 283 LYS B N 1
ATOM 7768 C CA . LYS B 1 283 ? -15.258 73.375 16.453 1 93.44 283 LYS B CA 1
ATOM 7769 C C . LYS B 1 283 ? -15.461 72.312 15.391 1 93.44 283 LYS B C 1
ATOM 7771 O O . LYS B 1 283 ? -16.453 72.312 14.664 1 93.44 283 LYS B O 1
ATOM 7776 N N . VAL B 1 284 ? -14.539 71.5 15.297 1 93.5 284 VAL B N 1
ATOM 7777 C CA . VAL B 1 284 ? -14.57 70.438 14.289 1 93.5 284 VAL B CA 1
ATOM 7778 C C . VAL B 1 284 ? -15.805 69.562 14.5 1 93.5 284 VAL B C 1
ATOM 7780 O O . VAL B 1 284 ? -16.406 69.062 13.539 1 93.5 284 VAL B O 1
ATOM 7783 N N . TYR B 1 285 ? -16.281 69.375 15.75 1 95.94 285 TYR B N 1
ATOM 7784 C CA . TYR B 1 285 ? -17.375 68.438 16.047 1 95.94 285 TYR B CA 1
ATOM 7785 C C . TYR B 1 285 ? -18.594 69.188 16.562 1 95.94 285 TYR B C 1
ATOM 7787 O O . TYR B 1 285 ? -19.422 68.625 17.266 1 95.94 285 TYR B O 1
ATOM 7795 N N . GLN B 1 286 ? -18.703 70.375 16.203 1 94.44 286 GLN B N 1
ATOM 7796 C CA . GLN B 1 286 ? -19.719 71.25 16.719 1 94.44 286 GLN B CA 1
ATOM 7797 C C . GLN B 1 286 ? -21.125 70.75 16.406 1 94.44 286 GLN B C 1
ATOM 7799 O O . GLN B 1 286 ? -22.078 71 17.156 1 94.44 286 GLN B O 1
ATOM 7804 N N . ASP B 1 287 ? -21.281 70 15.344 1 94.25 287 ASP B N 1
ATOM 7805 C CA . ASP B 1 287 ? -22.594 69.5 14.891 1 94.25 287 ASP B CA 1
ATOM 7806 C C . ASP B 1 287 ? -23 68.25 15.602 1 94.25 287 ASP B C 1
ATOM 7808 O O . ASP B 1 287 ? -24.094 67.688 15.367 1 94.25 287 ASP B O 1
ATOM 7812 N N . PHE B 1 288 ? -22.188 67.75 16.484 1 96.5 288 PHE B N 1
ATOM 7813 C CA . PHE B 1 288 ? -22.484 66.5 17.188 1 96.5 288 PHE B CA 1
ATOM 7814 C C . PHE B 1 288 ? -23.375 66.812 18.406 1 96.5 288 PHE B C 1
ATOM 7816 O O . PHE B 1 288 ? -23.5 67.938 18.828 1 96.5 288 PHE B O 1
ATOM 7823 N N . ASP B 1 289 ? -23.969 65.75 18.906 1 95.88 289 ASP B N 1
ATOM 7824 C CA . ASP B 1 289 ? -24.859 65.812 20.062 1 95.88 289 ASP B CA 1
ATOM 7825 C C . ASP B 1 289 ? -24.219 66.562 21.219 1 95.88 289 ASP B C 1
ATOM 7827 O O . ASP B 1 289 ? -23.031 66.375 21.5 1 95.88 289 ASP B O 1
ATOM 7831 N N . PRO B 1 290 ? -24.953 67.438 21.875 1 95.62 290 PRO B N 1
ATOM 7832 C CA . PRO B 1 290 ? -24.406 68.312 22.953 1 95.62 290 PRO B CA 1
ATOM 7833 C C . PRO B 1 290 ? -23.797 67.438 24.078 1 95.62 290 PRO B C 1
ATOM 7835 O O . PRO B 1 290 ? -22.828 67.875 24.703 1 95.62 290 PRO B O 1
ATOM 7838 N N . ALA B 1 291 ? -24.391 66.375 24.312 1 95.75 291 ALA B N 1
ATOM 7839 C CA . ALA B 1 291 ? -23.828 65.5 25.359 1 95.75 291 ALA B CA 1
ATOM 7840 C C . ALA B 1 291 ? -22.438 65.062 25 1 95.75 291 ALA B C 1
ATOM 7842 O O . ALA B 1 291 ? -21.562 64.938 25.859 1 95.75 291 ALA B O 1
ATOM 7843 N N . LEU B 1 292 ? -22.25 64.75 23.734 1 96.12 292 LEU B N 1
ATOM 7844 C CA . LEU B 1 292 ? -20.922 64.375 23.25 1 96.12 292 LEU B CA 1
ATOM 7845 C C . LEU B 1 292 ? -19.938 65.5 23.359 1 96.12 292 LEU B C 1
ATOM 7847 O O . LEU B 1 292 ? -18.766 65.312 23.703 1 96.12 292 LEU B O 1
ATOM 7851 N N . LEU B 1 293 ? -20.391 66.688 23.047 1 95.81 293 LEU B N 1
ATOM 7852 C CA . LEU B 1 293 ? -19.547 67.875 23.156 1 95.81 293 LEU B CA 1
ATOM 7853 C C . LEU B 1 293 ? -19.141 68.125 24.594 1 95.81 293 LEU B C 1
ATOM 7855 O O . LEU B 1 293 ? -17.984 68.5 24.875 1 95.81 293 LEU B O 1
ATOM 7859 N N . GLN B 1 294 ? -20.125 67.875 25.469 1 95.56 294 GLN B N 1
ATOM 7860 C CA . GLN B 1 294 ? -19.828 68 26.891 1 95.56 294 GLN B CA 1
ATOM 7861 C C . GLN B 1 294 ? -18.797 67 27.344 1 95.56 294 GLN B C 1
ATOM 7863 O O . GLN B 1 294 ? -17.969 67.25 28.219 1 95.56 294 GLN B O 1
ATOM 7868 N N . LEU B 1 295 ? -18.922 65.875 26.812 1 95.75 295 LEU B N 1
ATOM 7869 C CA . LEU B 1 295 ? -17.969 64.812 27.125 1 95.75 295 LEU B CA 1
ATOM 7870 C C . LEU B 1 295 ? -16.562 65.188 26.672 1 95.75 295 LEU B C 1
ATOM 7872 O O . LEU B 1 295 ? -15.602 65 27.422 1 95.75 295 LEU B O 1
ATOM 7876 N N . ILE B 1 296 ? -16.359 65.688 25.484 1 93.94 296 ILE B N 1
ATOM 7877 C CA . ILE B 1 296 ? -15.078 66.062 24.906 1 93.94 296 ILE B CA 1
ATOM 7878 C C . ILE B 1 296 ? -14.453 67.188 25.75 1 93.94 296 ILE B C 1
ATOM 7880 O O . ILE B 1 296 ? -13.234 67.25 25.922 1 93.94 296 ILE B O 1
ATOM 7884 N N . LYS B 1 297 ? -15.25 68 26.281 1 93.38 297 LYS B N 1
ATOM 7885 C CA . LYS B 1 297 ? -14.781 69.125 27.062 1 93.38 297 LYS B CA 1
ATOM 7886 C C . LYS B 1 297 ? -14.086 68.688 28.328 1 93.38 297 LYS B C 1
ATOM 7888 O O . LYS B 1 297 ? -13.359 69.5 28.953 1 93.38 297 LYS B O 1
ATOM 7893 N N . LYS B 1 298 ? -14.328 67.562 28.641 1 94.56 298 LYS B N 1
ATOM 7894 C CA . LYS B 1 298 ? -13.773 67.062 29.891 1 94.56 298 LYS B CA 1
ATOM 7895 C C . LYS B 1 298 ? -12.305 66.688 29.734 1 94.56 298 LYS B C 1
ATOM 7897 O O . LYS B 1 298 ? -11.617 66.375 30.719 1 94.56 298 LYS B O 1
ATOM 7902 N N . VAL B 1 299 ? -11.766 66.75 28.562 1 92.25 299 VAL B N 1
ATOM 7903 C CA . VAL B 1 299 ? -10.375 66.375 28.312 1 92.25 299 VAL B CA 1
ATOM 7904 C C . VAL B 1 299 ? -9.453 67.438 28.891 1 92.25 299 VAL B C 1
ATOM 7906 O O . VAL B 1 299 ? -9.781 68.625 28.859 1 92.25 299 VAL B O 1
ATOM 7909 N N . HIS B 1 300 ? -8.359 67 29.438 1 88.75 300 HIS B N 1
ATOM 7910 C CA . HIS B 1 300 ? -7.328 67.938 29.828 1 88.75 300 HIS B CA 1
ATOM 7911 C C . HIS B 1 300 ? -6.652 68.562 28.609 1 88.75 300 HIS B C 1
ATOM 7913 O O . HIS B 1 300 ? -6.277 67.875 27.688 1 88.75 300 HIS B O 1
ATOM 7919 N N . PRO B 1 301 ? -6.488 69.812 28.641 1 84.5 301 PRO B N 1
ATOM 7920 C CA . PRO B 1 301 ? -5.961 70.5 27.469 1 84.5 301 PRO B CA 1
ATOM 7921 C C . PRO B 1 301 ? -4.609 70 27.016 1 84.5 301 PRO B C 1
ATOM 7923 O O . PRO B 1 301 ? -4.309 69.938 25.812 1 84.5 301 PRO B O 1
ATOM 7926 N N . ASP B 1 302 ? -3.908 69.5 27.906 1 81.44 302 ASP B N 1
ATOM 7927 C CA . ASP B 1 302 ? -2.564 69.062 27.578 1 81.44 302 ASP B CA 1
ATOM 7928 C C . ASP B 1 302 ? -2.605 67.688 26.938 1 81.44 302 ASP B C 1
ATOM 7930 O O . ASP B 1 302 ? -1.607 67.188 26.375 1 81.44 302 ASP B O 1
ATOM 7934 N N . GLU B 1 303 ? -3.732 67.125 26.875 1 82.38 303 GLU B N 1
ATOM 7935 C CA . GLU B 1 303 ? -3.846 65.75 26.406 1 82.38 303 GLU B CA 1
ATOM 7936 C C . GLU B 1 303 ? -4.289 65.688 24.938 1 82.38 303 GLU B C 1
ATOM 7938 O O . GLU B 1 303 ? -4.219 64.688 24.297 1 82.38 303 GLU B O 1
ATOM 7943 N N . VAL B 1 304 ? -4.621 66.812 24.375 1 85.62 304 VAL B N 1
ATOM 7944 C CA . VAL B 1 304 ? -5.188 66.812 23.031 1 85.62 304 VAL B CA 1
ATOM 7945 C C . VAL B 1 304 ? -4.062 66.812 22 1 85.62 304 VAL B C 1
ATOM 7947 O O . VAL B 1 304 ? -3.285 67.812 21.953 1 85.62 304 VAL B O 1
ATOM 7950 N N . ASN B 1 305 ? -3.955 65.75 21.266 1 84.62 305 ASN B N 1
ATOM 7951 C CA . ASN B 1 305 ? -3.008 65.688 20.156 1 84.62 305 ASN B CA 1
ATOM 7952 C C . ASN B 1 305 ? -3.715 65.438 18.828 1 84.62 305 ASN B C 1
ATOM 7954 O O . ASN B 1 305 ? -4.797 64.812 18.797 1 84.62 305 ASN B O 1
ATOM 7958 N N . VAL B 1 306 ? -3.139 66 17.797 1 87 306 VAL B N 1
ATOM 7959 C CA . VAL B 1 306 ? -3.691 65.75 16.469 1 87 306 VAL B CA 1
ATOM 7960 C C . VAL B 1 306 ? -2.646 65.062 15.578 1 87 306 VAL B C 1
ATOM 7962 O O . VAL B 1 306 ? -1.493 65.5 15.531 1 87 306 VAL B O 1
ATOM 7965 N N . TRP B 1 307 ? -3.078 64 14.922 1 84.56 307 TRP B N 1
ATOM 7966 C CA . TRP B 1 307 ? -2.209 63.25 14.023 1 84.56 307 TRP B CA 1
ATOM 7967 C C . TRP B 1 307 ? -2.758 63.25 12.602 1 84.56 307 TRP B C 1
ATOM 7969 O O . TRP B 1 307 ? -3.949 63.031 12.383 1 84.56 307 TRP B O 1
ATOM 7979 N N . GLN B 1 308 ? -1.89 63.562 11.711 1 86.19 308 GLN B N 1
ATOM 7980 C CA . GLN B 1 308 ? -2.258 63.406 10.312 1 86.19 308 GLN B CA 1
ATOM 7981 C C . GLN B 1 308 ? -2.146 61.938 9.875 1 86.19 308 GLN B C 1
ATOM 7983 O O . GLN B 1 308 ? -1.144 61.281 10.148 1 86.19 308 GLN B O 1
ATOM 7988 N N . LEU B 1 309 ? -3.156 61.469 9.227 1 88.12 309 LEU B N 1
ATOM 7989 C CA . LEU B 1 309 ? -3.141 60.094 8.75 1 88.12 309 LEU B CA 1
ATOM 7990 C C . LEU B 1 309 ? -2.51 60 7.367 1 88.12 309 LEU B C 1
ATOM 7992 O O . LEU B 1 309 ? -3.023 60.562 6.406 1 88.12 309 LEU B O 1
ATOM 7996 N N . LEU B 1 310 ? -1.398 59.281 7.332 1 87.94 310 LEU B N 1
ATOM 7997 C CA . LEU B 1 310 ? -0.646 59.125 6.094 1 87.94 310 LEU B CA 1
ATOM 7998 C C . LEU B 1 310 ? -0.811 57.719 5.516 1 87.94 310 LEU B C 1
ATOM 8000 O O . LEU B 1 310 ? -1.115 56.781 6.25 1 87.94 310 LEU B O 1
ATOM 8004 N N . ASP B 1 311 ? -0.711 57.625 4.207 1 88.06 311 ASP B N 1
ATOM 8005 C CA . ASP B 1 311 ? -0.785 56.375 3.477 1 88.06 311 ASP B CA 1
ATOM 8006 C C . ASP B 1 311 ? 0.272 56.312 2.377 1 88.06 311 ASP B C 1
ATOM 8008 O O . ASP B 1 311 ? 1.023 57.25 2.176 1 88.06 311 ASP B O 1
ATOM 8012 N N . MET B 1 312 ? 0.406 55.125 1.921 1 88.31 312 MET B N 1
ATOM 8013 C CA . MET B 1 312 ? 1.345 54.906 0.827 1 88.31 312 MET B CA 1
ATOM 8014 C C . MET B 1 312 ? 0.817 53.844 -0.124 1 88.31 312 MET B C 1
ATOM 8016 O O . MET B 1 312 ? 0.028 52.969 0.276 1 88.31 312 MET B O 1
ATOM 8020 N N . ASP B 1 313 ? 1.245 53.906 -1.364 1 87.38 313 ASP B N 1
ATOM 8021 C CA . ASP B 1 313 ? 0.908 52.844 -2.295 1 87.38 313 ASP B CA 1
ATOM 8022 C C . ASP B 1 313 ? 1.563 51.531 -1.88 1 87.38 313 ASP B C 1
ATOM 8024 O O . ASP B 1 313 ? 2.66 51.531 -1.318 1 87.38 313 ASP B O 1
ATOM 8028 N N . PRO B 1 314 ? 0.839 50.438 -2.186 1 88.56 314 PRO B N 1
ATOM 8029 C CA . PRO B 1 314 ? 1.446 49.156 -1.855 1 88.56 314 PRO B CA 1
ATOM 8030 C C . PRO B 1 314 ? 2.812 48.969 -2.508 1 88.56 314 PRO B C 1
ATOM 8032 O O . PRO B 1 314 ? 2.984 49.25 -3.691 1 88.56 314 PRO B O 1
ATOM 8035 N N . MET B 1 315 ? 3.67 48.469 -1.701 1 88.44 315 MET B N 1
ATOM 8036 C CA . MET B 1 315 ? 5.023 48.219 -2.207 1 88.44 315 MET B CA 1
ATOM 8037 C C . MET B 1 315 ? 5.105 46.906 -2.961 1 88.44 315 MET B C 1
ATOM 8039 O O . MET B 1 315 ? 4.484 45.906 -2.561 1 88.44 315 MET B O 1
ATOM 8043 N N . GLU B 1 316 ? 5.898 46.938 -3.975 1 87.75 316 GLU B N 1
ATOM 8044 C CA . GLU B 1 316 ? 6.105 45.719 -4.754 1 87.75 316 GLU B CA 1
ATOM 8045 C C . GLU B 1 316 ? 6.996 44.75 -4.008 1 87.75 316 GLU B C 1
ATOM 8047 O O . GLU B 1 316 ? 6.855 43.531 -4.168 1 87.75 316 GLU B O 1
ATOM 8052 N N . SER B 1 317 ? 7.922 45.312 -3.262 1 94.12 317 SER B N 1
ATOM 8053 C CA . SER B 1 317 ? 8.836 44.438 -2.518 1 94.12 317 SER B CA 1
ATOM 8054 C C . SER B 1 317 ? 9.055 44.969 -1.102 1 94.12 317 SER B C 1
ATOM 8056 O O . SER B 1 317 ? 9.094 46.188 -0.881 1 94.12 317 SER B O 1
ATOM 8058 N N . TRP B 1 318 ? 9.172 44.031 -0.185 1 96.81 318 TRP B N 1
ATOM 8059 C CA . TRP B 1 318 ? 9.461 44.344 1.209 1 96.81 318 TRP B CA 1
ATOM 8060 C C . TRP B 1 318 ? 10.906 44 1.553 1 96.81 318 TRP B C 1
ATOM 8062 O O . TRP B 1 318 ? 11.375 44.281 2.658 1 96.81 318 TRP B O 1
ATOM 8072 N N . THR B 1 319 ? 11.57 43.344 0.658 1 98 319 THR B N 1
ATOM 8073 C CA . THR B 1 319 ? 12.883 42.812 0.995 1 98 319 THR B CA 1
ATOM 8074 C C . THR B 1 319 ? 13.906 43.188 -0.08 1 98 319 THR B C 1
ATOM 8076 O O . THR B 1 319 ? 13.539 43.469 -1.222 1 98 319 THR B O 1
ATOM 8079 N N . ASN B 1 320 ? 15.117 43.281 0.286 1 97.88 320 ASN B N 1
ATOM 8080 C CA . ASN B 1 320 ? 16.281 43.469 -0.566 1 97.88 320 ASN B CA 1
ATOM 8081 C C . ASN B 1 320 ? 17.547 42.875 0.079 1 97.88 320 ASN B C 1
ATOM 8083 O O . ASN B 1 320 ? 18.062 43.438 1.049 1 97.88 320 ASN B O 1
ATOM 8087 N N . GLY B 1 321 ? 18 41.719 -0.475 1 97.62 321 GLY B N 1
ATOM 8088 C CA . GLY B 1 321 ? 19.156 41.062 0.123 1 97.62 321 GLY B CA 1
ATOM 8089 C C . GLY B 1 321 ? 18.906 40.625 1.551 1 97.62 321 GLY B C 1
ATOM 8090 O O . GLY B 1 321 ? 17.984 39.875 1.816 1 97.62 321 GLY B O 1
ATOM 8091 N N . LYS B 1 322 ? 19.734 41.25 2.438 1 98.38 322 LYS B N 1
ATOM 8092 C CA . LYS B 1 322 ? 19.656 40.875 3.844 1 98.38 322 LYS B CA 1
ATOM 8093 C C . LYS B 1 322 ? 18.734 41.812 4.625 1 98.38 322 LYS B C 1
ATOM 8095 O O . LYS B 1 322 ? 18.688 41.75 5.855 1 98.38 322 LYS B O 1
ATOM 8100 N N . LEU B 1 323 ? 18 42.625 3.916 1 98.62 323 LEU B N 1
ATOM 8101 C CA . LEU B 1 323 ? 17.141 43.625 4.555 1 98.62 323 LEU B CA 1
ATOM 8102 C C . LEU B 1 323 ? 15.672 43.312 4.285 1 98.62 323 LEU B C 1
ATOM 8104 O O . LEU B 1 323 ? 15.281 43.031 3.146 1 98.62 323 LEU B O 1
ATOM 8108 N N . ALA B 1 324 ? 14.867 43.281 5.266 1 98.75 324 ALA B N 1
ATOM 8109 C CA . ALA B 1 324 ? 13.414 43.156 5.168 1 98.75 324 ALA B CA 1
ATOM 8110 C C . ALA B 1 324 ? 12.719 44.25 5.98 1 98.75 324 ALA B C 1
ATOM 8112 O O . ALA B 1 324 ? 13.227 44.656 7.027 1 98.75 324 ALA B O 1
ATOM 8113 N N . LEU B 1 325 ? 11.602 44.688 5.492 1 98.25 325 LEU B N 1
ATOM 8114 C CA . LEU B 1 325 ? 10.789 45.656 6.199 1 98.25 325 LEU B CA 1
ATOM 8115 C C . LEU B 1 325 ? 9.633 45 6.934 1 98.25 325 LEU B C 1
ATOM 8117 O O . LEU B 1 325 ? 9.203 43.906 6.559 1 98.25 325 LEU B O 1
ATOM 8121 N N . LEU B 1 326 ? 9.188 45.656 8.023 1 97.75 326 LEU B N 1
ATOM 8122 C CA . LEU B 1 326 ? 7.988 45.188 8.711 1 97.75 326 LEU B CA 1
ATOM 8123 C C . LEU B 1 326 ? 7.18 46.344 9.266 1 97.75 326 LEU B C 1
ATOM 8125 O O . LEU B 1 326 ? 7.711 47.438 9.438 1 97.75 326 LEU B O 1
ATOM 8129 N N . GLY B 1 327 ? 5.883 46.062 9.508 1 96.62 327 GLY B N 1
ATOM 8130 C CA . GLY B 1 327 ? 5 47.062 10.07 1 96.62 327 GLY B CA 1
ATOM 8131 C C . GLY B 1 327 ? 4.793 48.25 9.148 1 96.62 327 GLY B C 1
ATOM 8132 O O . GLY B 1 327 ? 4.695 48.094 7.934 1 96.62 327 GLY B O 1
ATOM 8133 N N . ASP B 1 328 ? 4.715 49.438 9.781 1 93.81 328 ASP B N 1
ATOM 8134 C CA . ASP B 1 328 ? 4.406 50.656 9.023 1 93.81 328 ASP B CA 1
ATOM 8135 C C . ASP B 1 328 ? 5.531 51 8.047 1 93.81 328 ASP B C 1
ATOM 8137 O O . ASP B 1 328 ? 5.32 51.75 7.09 1 93.81 328 ASP B O 1
ATOM 8141 N N . ALA B 1 329 ? 6.719 50.469 8.297 1 95.12 329 ALA B N 1
ATOM 8142 C CA . ALA B 1 329 ? 7.797 50.625 7.332 1 95.12 329 ALA B CA 1
ATOM 8143 C C . ALA B 1 329 ? 7.477 49.938 6.016 1 95.12 329 ALA B C 1
ATOM 8145 O O . ALA B 1 329 ? 7.902 50.375 4.949 1 95.12 329 ALA B O 1
ATOM 8146 N N . ALA B 1 330 ? 6.754 48.875 6.055 1 95.44 330 ALA B N 1
ATOM 8147 C CA . ALA B 1 330 ? 6.391 48.094 4.879 1 95.44 330 ALA B CA 1
ATOM 8148 C C . ALA B 1 330 ? 4.965 48.406 4.43 1 95.44 330 ALA B C 1
ATOM 8150 O O . ALA B 1 330 ? 4.699 48.5 3.23 1 95.44 330 ALA B O 1
ATOM 8151 N N . HIS B 1 331 ? 4.066 48.5 5.332 1 93.62 331 HIS B N 1
ATOM 8152 C CA . HIS B 1 331 ? 2.645 48.656 5.039 1 93.62 331 HIS B CA 1
ATOM 8153 C C . HIS B 1 331 ? 1.967 49.562 6.062 1 93.62 331 HIS B C 1
ATOM 8155 O O . HIS B 1 331 ? 1.285 49.062 6.969 1 93.62 331 HIS B O 1
ATOM 8161 N N . PRO B 1 332 ? 2.037 50.812 5.871 1 91 332 PRO B N 1
ATOM 8162 C CA . PRO B 1 332 ? 1.404 51.719 6.824 1 91 332 PRO B CA 1
ATOM 8163 C C . PRO B 1 332 ? -0.111 51.531 6.891 1 91 332 PRO B C 1
ATOM 8165 O O . PRO B 1 332 ? -0.756 51.312 5.863 1 91 332 PRO B O 1
ATOM 8168 N N . PHE B 1 333 ? -0.611 51.594 8.102 1 89.12 333 PHE B N 1
ATOM 8169 C CA . PHE B 1 333 ? -2.041 51.406 8.312 1 89.12 333 PHE B CA 1
ATOM 8170 C C . PHE B 1 333 ? -2.686 52.688 8.836 1 89.12 333 PHE B C 1
ATOM 8172 O O . PHE B 1 333 ? -2.082 53.406 9.625 1 89.12 333 PHE B O 1
ATOM 8179 N N . THR B 1 334 ? -3.887 52.906 8.367 1 84.69 334 THR B N 1
ATOM 8180 C CA . THR B 1 334 ? -4.746 53.906 9 1 84.69 334 THR B CA 1
ATOM 8181 C C . THR B 1 334 ? -5.477 53.312 10.195 1 84.69 334 THR B C 1
ATOM 8183 O O . THR B 1 334 ? -5.562 52.094 10.328 1 84.69 334 THR B O 1
ATOM 8186 N N . PRO B 1 335 ? -5.926 54.062 11.039 1 82 335 PRO B N 1
ATOM 8187 C CA . PRO B 1 335 ? -6.441 53.531 12.312 1 82 335 PRO B CA 1
ATOM 8188 C C . PRO B 1 335 ? -7.855 52.969 12.18 1 82 335 PRO B C 1
ATOM 8190 O O . PRO B 1 335 ? -8.414 52.469 13.164 1 82 335 PRO B O 1
ATOM 8193 N N . HIS B 1 336 ? -8.398 52.906 11.102 1 80.81 336 HIS B N 1
ATOM 8194 C CA . HIS B 1 336 ? -9.812 52.625 10.938 1 80.81 336 HIS B CA 1
ATOM 8195 C C . HIS B 1 336 ? -10.141 51.188 11.391 1 80.81 336 HIS B C 1
ATOM 8197 O O . HIS B 1 336 ? -11.266 50.906 11.805 1 80.81 336 HIS B O 1
ATOM 8203 N N . GLN B 1 337 ? -9.203 50.375 11.391 1 82.5 337 GLN B N 1
ATOM 8204 C CA . GLN B 1 337 ? -9.461 49 11.812 1 82.5 337 GLN B CA 1
ATOM 8205 C C . GLN B 1 337 ? -8.555 48.594 12.977 1 82.5 337 GLN B C 1
ATOM 8207 O O . GLN B 1 337 ? -8.609 47.469 13.461 1 82.5 337 GLN B O 1
ATOM 8212 N N . GLY B 1 338 ? -7.746 49.438 13.375 1 88.44 338 GLY B N 1
ATOM 8213 C CA . GLY B 1 338 ? -6.883 49.188 14.523 1 88.44 338 GLY B CA 1
ATOM 8214 C C . GLY B 1 338 ? -5.953 48 14.336 1 88.44 338 GLY B C 1
ATOM 8215 O O . GLY B 1 338 ? -5.75 47.219 15.258 1 88.44 338 GLY B O 1
ATOM 8216 N N . GLN B 1 339 ? -5.391 47.812 13.188 1 92.31 339 GLN B N 1
ATOM 8217 C CA . GLN B 1 339 ? -4.637 46.594 12.891 1 92.31 339 GLN B CA 1
ATOM 8218 C C . GLN B 1 339 ? -3.158 46.906 12.672 1 92.31 339 GLN B C 1
ATOM 8220 O O . GLN B 1 339 ? -2.348 46 12.484 1 92.31 339 GLN B O 1
ATOM 8225 N N . GLY B 1 340 ? -2.717 48.094 12.766 1 93.44 340 GLY B N 1
ATOM 8226 C CA . GLY B 1 340 ? -1.315 48.406 12.523 1 93.44 340 GLY B CA 1
ATOM 8227 C C . GLY B 1 340 ? -0.369 47.594 13.398 1 93.44 340 GLY B C 1
ATOM 8228 O O . GLY B 1 340 ? 0.538 46.938 12.891 1 93.44 340 GLY B O 1
ATOM 8229 N N . ALA B 1 341 ? -0.588 47.688 14.672 1 94.38 341 ALA B N 1
ATOM 8230 C CA . ALA B 1 341 ? 0.235 46.938 15.617 1 94.38 341 ALA B CA 1
ATOM 8231 C C . ALA B 1 341 ? 0.102 45.438 15.383 1 94.38 341 ALA B C 1
ATOM 8233 O O . ALA B 1 341 ? 1.094 44.688 15.43 1 94.38 341 ALA B O 1
ATOM 8234 N N . GLY B 1 342 ? -1.114 44.969 15.164 1 96.88 342 GLY B N 1
ATOM 8235 C CA . GLY B 1 342 ? -1.366 43.562 14.961 1 96.88 342 GLY B CA 1
ATOM 8236 C C . GLY B 1 342 ? -0.646 43 13.75 1 96.88 342 GLY B C 1
ATOM 8237 O O . GLY B 1 342 ? -0.061 41.906 13.82 1 96.88 342 GLY B O 1
ATOM 8238 N N . GLN B 1 343 ? -0.743 43.719 12.672 1 97.5 343 GLN B N 1
ATOM 8239 C CA . GLN B 1 343 ? -0.091 43.25 11.445 1 97.5 343 GLN B CA 1
ATOM 8240 C C . GLN B 1 343 ? 1.428 43.25 11.602 1 97.5 343 GLN B C 1
ATOM 8242 O O . GLN B 1 343 ? 2.115 42.406 11.023 1 97.5 343 GLN B O 1
ATOM 8247 N N . ALA B 1 344 ? 1.966 44.219 12.32 1 97.75 344 ALA B N 1
ATOM 8248 C CA . ALA B 1 344 ? 3.4 44.219 12.602 1 97.75 344 ALA B CA 1
ATOM 8249 C C . ALA B 1 344 ? 3.818 43 13.406 1 97.75 344 ALA B C 1
ATOM 8251 O O . ALA B 1 344 ? 4.891 42.438 13.18 1 97.75 344 ALA B O 1
ATOM 8252 N N . MET B 1 345 ? 3.014 42.594 14.367 1 98.25 345 MET B N 1
ATOM 8253 C CA . MET B 1 345 ? 3.271 41.375 15.141 1 98.25 345 MET B CA 1
ATOM 8254 C C . MET B 1 345 ? 3.268 40.156 14.234 1 98.25 345 MET B C 1
ATOM 8256 O O . MET B 1 345 ? 4.09 39.25 14.406 1 98.25 345 MET B O 1
ATOM 8260 N N . GLU B 1 346 ? 2.264 40.094 13.297 1 98.62 346 GLU B N 1
ATOM 8261 C CA . GLU B 1 346 ? 2.215 39 12.344 1 98.62 346 GLU B CA 1
ATOM 8262 C C . GLU B 1 346 ? 3.5 38.906 11.523 1 98.62 346 GLU B C 1
ATOM 8264 O O . GLU B 1 346 ? 4 37.812 11.242 1 98.62 346 GLU B O 1
ATOM 8269 N N . ASP B 1 347 ? 4.02 40.094 11.141 1 98.75 347 ASP B N 1
ATOM 8270 C CA . ASP B 1 347 ? 5.285 40.125 10.406 1 98.75 347 ASP B CA 1
ATOM 8271 C C . ASP B 1 347 ? 6.406 39.5 11.227 1 98.75 347 ASP B C 1
ATOM 8273 O O . ASP B 1 347 ? 7.203 38.719 10.703 1 98.75 347 ASP B O 1
ATOM 8277 N N . GLY B 1 348 ? 6.512 39.875 12.477 1 98.56 348 GLY B N 1
ATOM 8278 C CA . GLY B 1 348 ? 7.516 39.281 13.352 1 98.56 348 GLY B CA 1
ATOM 8279 C C . GLY B 1 348 ? 7.406 37.781 13.469 1 98.56 348 GLY B C 1
ATOM 8280 O O . GLY B 1 348 ? 8.422 37.062 13.43 1 98.56 348 GLY B O 1
ATOM 8281 N N . ALA B 1 349 ? 6.195 37.281 13.617 1 98.56 349 ALA B N 1
ATOM 8282 C CA . ALA B 1 349 ? 5.949 35.844 13.711 1 98.56 349 ALA B CA 1
ATOM 8283 C C . ALA B 1 349 ? 6.398 35.125 12.445 1 98.56 349 ALA B C 1
ATOM 8285 O O . ALA B 1 349 ? 7.031 34.062 12.508 1 98.56 349 ALA B O 1
ATOM 8286 N N . ALA B 1 350 ? 6 35.656 11.281 1 98.75 350 ALA B N 1
ATOM 8287 C CA . ALA B 1 350 ? 6.367 35.031 10 1 98.75 350 ALA B CA 1
ATOM 8288 C C . ALA B 1 350 ? 7.883 35 9.828 1 98.75 350 ALA B C 1
ATOM 8290 O O . ALA B 1 350 ? 8.43 34 9.336 1 98.75 350 ALA B O 1
ATOM 8291 N N . LEU B 1 351 ? 8.578 36.062 10.203 1 98.75 351 LEU B N 1
ATOM 8292 C CA . LEU B 1 351 ? 10.031 36.125 10.102 1 98.75 351 LEU B CA 1
ATOM 8293 C C . LEU B 1 351 ? 10.688 35.031 10.922 1 98.75 351 LEU B C 1
ATOM 8295 O O . LEU B 1 351 ? 11.656 34.406 10.477 1 98.75 351 LEU B O 1
ATOM 8299 N N . ALA B 1 352 ? 10.203 34.844 12.109 1 98.12 352 ALA B N 1
ATOM 8300 C CA . ALA B 1 352 ? 10.766 33.812 12.977 1 98.12 352 ALA B CA 1
ATOM 8301 C C . ALA B 1 352 ? 10.594 32.438 12.359 1 98.12 352 ALA B C 1
ATOM 8303 O O . ALA B 1 352 ? 11.477 31.578 12.469 1 98.12 352 ALA B O 1
ATOM 8304 N N . VAL B 1 353 ? 9.438 32.188 11.727 1 98.12 353 VAL B N 1
ATOM 8305 C CA . VAL B 1 353 ? 9.133 30.875 11.141 1 98.12 353 VAL B CA 1
ATOM 8306 C C . VAL B 1 353 ? 10.102 30.578 10 1 98.12 353 VAL B C 1
ATOM 8308 O O . VAL B 1 353 ? 10.586 29.453 9.859 1 98.12 353 VAL B O 1
ATOM 8311 N N . VAL B 1 354 ? 10.43 31.594 9.18 1 98.19 354 VAL B N 1
ATOM 8312 C CA . VAL B 1 354 ? 11.242 31.344 7.988 1 98.19 354 VAL B CA 1
ATOM 8313 C C . VAL B 1 354 ? 12.719 31.359 8.359 1 98.19 354 VAL B C 1
ATOM 8315 O O . VAL B 1 354 ? 13.578 31.031 7.535 1 98.19 354 VAL B O 1
ATOM 8318 N N . LEU B 1 355 ? 13.062 31.781 9.586 1 97.94 355 LEU B N 1
ATOM 8319 C CA . LEU B 1 355 ? 14.445 31.781 10.062 1 97.94 355 LEU B CA 1
ATOM 8320 C C . LEU B 1 355 ? 14.602 30.906 11.297 1 97.94 355 LEU B C 1
ATOM 8322 O O . LEU B 1 355 ? 15.016 31.391 12.359 1 97.94 355 LEU B O 1
ATOM 8326 N N . PRO B 1 356 ? 14.32 29.688 11.18 1 96.06 356 PRO B N 1
ATOM 8327 C CA . PRO B 1 356 ? 14.5 28.797 12.336 1 96.06 356 PRO B CA 1
ATOM 8328 C C . PRO B 1 356 ? 15.961 28.672 12.758 1 96.06 356 PRO B C 1
ATOM 8330 O O . PRO B 1 356 ? 16.859 29.109 12.031 1 96.06 356 PRO B O 1
ATOM 8333 N N . LYS B 1 357 ? 16.109 28.141 13.961 1 93.56 357 LYS B N 1
ATOM 8334 C CA . LYS B 1 357 ? 17.469 27.844 14.43 1 93.56 357 LYS B CA 1
ATOM 8335 C C . LYS B 1 357 ? 18.234 27.031 13.398 1 93.56 357 LYS B C 1
ATOM 8337 O O . LYS B 1 357 ? 17.688 26.109 12.797 1 93.56 357 LYS B O 1
ATOM 8342 N N . GLY B 1 358 ? 19.422 27.406 13.18 1 92.94 358 GLY B N 1
ATOM 8343 C CA . GLY B 1 358 ? 20.281 26.672 12.266 1 92.94 358 GLY B CA 1
ATOM 8344 C C . GLY B 1 358 ? 20.297 27.25 10.859 1 92.94 358 GLY B C 1
ATOM 8345 O O . GLY B 1 358 ? 21 26.75 9.984 1 92.94 358 GLY B O 1
ATOM 8346 N N . THR B 1 359 ? 19.594 28.328 10.586 1 95.44 359 THR B N 1
ATOM 8347 C CA . THR B 1 359 ? 19.609 29 9.289 1 95.44 359 THR B CA 1
ATOM 8348 C C . THR B 1 359 ? 20.984 29.594 9 1 95.44 359 THR B C 1
ATOM 8350 O O . THR B 1 359 ? 21.578 30.234 9.867 1 95.44 359 THR B O 1
ATOM 8353 N N . SER B 1 360 ? 21.469 29.406 7.789 1 95 360 SER B N 1
ATOM 8354 C CA . SER B 1 360 ? 22.75 29.984 7.379 1 95 360 SER B CA 1
ATOM 8355 C C . SER B 1 360 ? 22.594 31.406 6.879 1 95 360 SER B C 1
ATOM 8357 O O . SER B 1 360 ? 21.578 31.734 6.238 1 95 360 SER B O 1
ATOM 8359 N N . PRO B 1 361 ? 23.594 32.219 7.113 1 96.19 361 PRO B N 1
ATOM 8360 C CA . PRO B 1 361 ? 23.547 33.562 6.562 1 96.19 361 PRO B CA 1
ATOM 8361 C C . PRO B 1 361 ? 23.359 33.594 5.047 1 96.19 361 PRO B C 1
ATOM 8363 O O . PRO B 1 361 ? 22.734 34.5 4.512 1 96.19 361 PRO B O 1
ATOM 8366 N N . GLU B 1 362 ? 23.891 32.594 4.406 1 94.94 362 GLU B N 1
ATOM 8367 C CA . GLU B 1 362 ? 23.797 32.531 2.951 1 94.94 362 GLU B CA 1
ATOM 8368 C C . GLU B 1 362 ? 22.359 32.312 2.496 1 94.94 362 GLU B C 1
ATOM 8370 O O . GLU B 1 362 ? 21.984 32.719 1.392 1 94.94 362 GLU B O 1
ATOM 8375 N N . ASP B 1 363 ? 21.5 31.781 3.346 1 95.94 363 ASP B N 1
ATOM 8376 C CA . ASP B 1 363 ? 20.125 31.453 2.998 1 95.94 363 ASP B CA 1
ATOM 8377 C C . ASP B 1 363 ? 19.188 32.625 3.291 1 95.94 363 ASP B C 1
ATOM 8379 O O . ASP B 1 363 ? 18.031 32.656 2.865 1 95.94 363 ASP B O 1
ATOM 8383 N N . VAL B 1 364 ? 19.656 33.656 3.889 1 97.88 364 VAL B N 1
ATOM 8384 C CA . VAL B 1 364 ? 18.844 34.719 4.449 1 97.88 364 VAL B CA 1
ATOM 8385 C C . VAL B 1 364 ? 18.078 35.438 3.334 1 97.88 364 VAL B C 1
ATOM 8387 O O . VAL B 1 364 ? 16.875 35.656 3.441 1 97.88 364 VAL B O 1
ATOM 8390 N N . PRO B 1 365 ? 18.703 35.75 2.221 1 97.94 365 PRO B N 1
ATOM 8391 C CA . PRO B 1 365 ? 17.938 36.469 1.188 1 97.94 365 PRO B CA 1
ATOM 8392 C C . PRO B 1 365 ? 16.734 35.656 0.684 1 97.94 365 PRO B C 1
ATOM 8394 O O . PRO B 1 365 ? 15.656 36.219 0.513 1 97.94 365 PRO B O 1
ATOM 8397 N N . GLU B 1 366 ? 16.922 34.438 0.481 1 97.5 366 GLU B N 1
ATOM 8398 C CA . GLU B 1 366 ? 15.828 33.594 0.007 1 97.5 366 GLU B CA 1
ATOM 8399 C C . GLU B 1 366 ? 14.734 33.469 1.06 1 97.5 366 GLU B C 1
ATOM 8401 O O . GLU B 1 366 ? 13.547 33.469 0.729 1 97.5 366 GLU B O 1
ATOM 8406 N N . ARG B 1 367 ? 15.172 33.312 2.305 1 98.19 367 ARG B N 1
ATOM 8407 C CA . ARG B 1 367 ? 14.219 33.188 3.408 1 98.19 367 ARG B CA 1
ATOM 8408 C C . ARG B 1 367 ? 13.406 34.469 3.557 1 98.19 367 ARG B C 1
ATOM 8410 O O . ARG B 1 367 ? 12.211 34.438 3.846 1 98.19 367 ARG B O 1
ATOM 8417 N N . LEU B 1 368 ? 14.016 35.594 3.35 1 98.62 368 LEU B N 1
ATOM 8418 C CA . LEU B 1 368 ? 13.305 36.875 3.451 1 98.62 368 LEU B CA 1
ATOM 8419 C C . LEU B 1 368 ? 12.312 37.031 2.305 1 98.62 368 LEU B C 1
ATOM 8421 O O . LEU B 1 368 ? 11.25 37.625 2.479 1 98.62 368 LEU B O 1
ATOM 8425 N N . ARG B 1 369 ? 12.648 36.562 1.142 1 98 369 ARG B N 1
ATOM 8426 C CA . ARG B 1 369 ? 11.688 36.562 0.038 1 98 369 ARG B CA 1
ATOM 8427 C C . ARG B 1 369 ? 10.469 35.719 0.366 1 98 369 ARG B C 1
ATOM 8429 O O . ARG B 1 369 ? 9.344 36.062 -0.002 1 98 369 ARG B O 1
ATOM 8436 N N . LEU B 1 370 ? 10.727 34.562 0.994 1 98.31 370 LEU B N 1
ATOM 8437 C CA . LEU B 1 370 ? 9.625 33.719 1.426 1 98.31 370 LEU B CA 1
ATOM 8438 C C . LEU B 1 370 ? 8.734 34.438 2.432 1 98.31 370 LEU B C 1
ATOM 8440 O O . LEU B 1 370 ? 7.508 34.312 2.389 1 98.31 370 LEU B O 1
ATOM 8444 N N . TYR B 1 371 ? 9.383 35.156 3.305 1 98.31 371 TYR B N 1
ATOM 8445 C CA . TYR B 1 371 ? 8.641 36 4.242 1 98.31 371 TYR B CA 1
ATOM 8446 C C . TYR B 1 371 ? 7.684 36.906 3.504 1 98.31 371 TYR B C 1
ATOM 8448 O O . TYR B 1 371 ? 6.5 37 3.842 1 98.31 371 TYR B O 1
ATOM 8456 N N . GLN B 1 372 ? 8.172 37.625 2.607 1 98.06 372 GLN B N 1
ATOM 8457 C CA . GLN B 1 372 ? 7.332 38.531 1.814 1 98.06 372 GLN B CA 1
ATOM 8458 C C . GLN B 1 372 ? 6.184 37.75 1.157 1 98.06 372 GLN B C 1
ATOM 8460 O O . GLN B 1 372 ? 5.047 38.25 1.15 1 98.06 372 GLN B O 1
ATOM 8465 N N . GLN B 1 373 ? 6.473 36.656 0.634 1 97.5 373 GLN B N 1
ATOM 8466 C CA . GLN B 1 373 ? 5.445 35.844 -0.016 1 97.5 373 GLN B CA 1
ATOM 8467 C C . GLN B 1 373 ? 4.34 35.469 0.964 1 97.5 373 GLN B C 1
ATOM 8469 O O . GLN B 1 373 ? 3.164 35.406 0.591 1 97.5 373 GLN B O 1
ATOM 8474 N N . ILE B 1 374 ? 4.699 35.156 2.172 1 98.38 374 ILE B N 1
ATOM 8475 C CA . ILE B 1 374 ? 3.764 34.719 3.205 1 98.38 374 ILE B CA 1
ATOM 8476 C C . ILE B 1 374 ? 2.879 35.906 3.619 1 98.38 374 ILE B C 1
ATOM 8478 O O . ILE B 1 374 ? 1.67 35.75 3.803 1 98.38 374 ILE B O 1
ATOM 8482 N N . ARG B 1 375 ? 3.412 37.094 3.68 1 98.25 375 ARG B N 1
ATOM 8483 C CA . ARG B 1 375 ? 2.762 38.219 4.371 1 98.25 375 ARG B CA 1
ATOM 8484 C C . ARG B 1 375 ? 2.109 39.156 3.377 1 98.25 375 ARG B C 1
ATOM 8486 O O . ARG B 1 375 ? 1.119 39.844 3.699 1 98.25 375 ARG B O 1
ATOM 8493 N N . LEU B 1 376 ? 2.623 39.344 2.195 1 96.81 376 LEU B N 1
ATOM 8494 C CA . LEU B 1 376 ? 2.322 40.438 1.281 1 96.81 376 LEU B CA 1
ATOM 8495 C C . LEU B 1 376 ? 0.829 40.5 0.983 1 96.81 376 LEU B C 1
ATOM 8497 O O . LEU B 1 376 ? 0.202 41.531 1.158 1 96.81 376 LEU B O 1
ATOM 8501 N N . THR B 1 377 ? 0.277 39.375 0.561 1 95.75 377 THR B N 1
ATOM 8502 C CA . THR B 1 377 ? -1.127 39.344 0.167 1 95.75 377 THR B CA 1
ATOM 8503 C C . THR B 1 377 ? -2.029 39.656 1.354 1 95.75 377 THR B C 1
ATOM 8505 O O . THR B 1 377 ? -2.957 40.469 1.232 1 95.75 377 THR B O 1
ATOM 8508 N N . ARG B 1 378 ? -1.757 39.062 2.492 1 96.5 378 ARG B N 1
ATOM 8509 C CA . ARG B 1 378 ? -2.578 39.281 3.682 1 96.5 378 ARG B CA 1
ATOM 8510 C C . ARG B 1 378 ? -2.484 40.719 4.176 1 96.5 378 ARG B C 1
ATOM 8512 O O . ARG B 1 378 ? -3.504 41.344 4.473 1 96.5 378 ARG B O 1
ATOM 8519 N N . ALA B 1 379 ? -1.312 41.219 4.273 1 95.94 379 ALA B N 1
ATOM 8520 C CA . ALA B 1 379 ? -1.11 42.594 4.766 1 95.94 379 ALA B CA 1
ATOM 8521 C C . ALA B 1 379 ? -1.827 43.594 3.875 1 95.94 379 ALA B C 1
ATOM 8523 O O . ALA B 1 379 ? -2.486 44.531 4.375 1 95.94 379 ALA B O 1
ATOM 8524 N N . HIS B 1 380 ? -1.729 43.469 2.621 1 94.25 380 HIS B N 1
ATOM 8525 C CA . HIS B 1 380 ? -2.369 44.375 1.69 1 94.25 380 HIS B CA 1
ATOM 8526 C C . HIS B 1 380 ? -3.887 44.25 1.726 1 94.25 380 HIS B C 1
ATOM 8528 O O . HIS B 1 380 ? -4.613 45.219 1.56 1 94.25 380 HIS B O 1
ATOM 8534 N N . ALA B 1 381 ? -4.371 43.031 1.871 1 94.5 381 ALA B N 1
ATOM 8535 C CA . ALA B 1 381 ? -5.812 42.812 2.006 1 94.5 381 ALA B CA 1
ATOM 8536 C C . ALA B 1 381 ? -6.355 43.562 3.229 1 94.5 381 ALA B C 1
ATOM 8538 O O . ALA B 1 381 ? -7.391 44.219 3.15 1 94.5 381 ALA B O 1
ATOM 8539 N N . ILE B 1 382 ? -5.691 43.406 4.34 1 95 382 ILE B N 1
ATOM 8540 C CA . ILE B 1 382 ? -6.133 44.062 5.566 1 95 382 ILE B CA 1
ATOM 8541 C C . ILE B 1 382 ? -6.02 45.562 5.406 1 95 382 ILE B C 1
ATOM 8543 O O . ILE B 1 382 ? -6.863 46.312 5.906 1 95 382 ILE B O 1
ATOM 8547 N N . GLN B 1 383 ? -4.98 46.062 4.773 1 92.31 383 GLN B N 1
ATOM 8548 C CA . GLN B 1 383 ? -4.828 47.469 4.477 1 92.31 383 GLN B CA 1
ATOM 8549 C C . GLN B 1 383 ? -6.016 48 3.67 1 92.31 383 GLN B C 1
ATOM 8551 O O . GLN B 1 383 ? -6.543 49.062 3.959 1 92.31 383 GLN B O 1
ATOM 8556 N N . GLU B 1 384 ? -6.352 47.281 2.686 1 91.75 384 GLU B N 1
ATOM 8557 C CA . GLU B 1 384 ? -7.477 47.688 1.843 1 91.75 384 GLU B CA 1
ATOM 8558 C C . GLU B 1 384 ? -8.773 47.719 2.641 1 91.75 384 GLU B C 1
ATOM 8560 O O . GLU B 1 384 ? -9.602 48.625 2.443 1 91.75 384 GLU B O 1
ATOM 8565 N N . TYR B 1 385 ? -8.945 46.75 3.5 1 91.75 385 TYR B N 1
ATOM 8566 C CA . TYR B 1 385 ? -10.109 46.781 4.383 1 91.75 385 TYR B CA 1
ATOM 8567 C C . TYR B 1 385 ? -10.109 48.062 5.215 1 91.75 385 TYR B C 1
ATOM 8569 O O . TYR B 1 385 ? -11.156 48.688 5.402 1 91.75 385 TYR B O 1
ATOM 8577 N N . SER B 1 386 ? -8.977 48.406 5.77 1 90.62 386 SER B N 1
ATOM 8578 C CA . SER B 1 386 ? -8.852 49.625 6.57 1 90.62 386 SER B CA 1
ATOM 8579 C C . SER B 1 386 ? -9.156 50.875 5.742 1 90.62 386 SER B C 1
ATOM 8581 O O . SER B 1 386 ? -9.828 51.781 6.215 1 90.62 386 SER B O 1
ATOM 8583 N N . ARG B 1 387 ? -8.703 51 4.508 1 89.12 387 ARG B N 1
ATOM 8584 C CA . ARG B 1 387 ? -8.969 52.094 3.604 1 89.12 387 ARG B CA 1
ATOM 8585 C C . ARG B 1 387 ? -10.461 52.219 3.324 1 89.12 387 ARG B C 1
ATOM 8587 O O . ARG B 1 387 ? -11.008 53.344 3.367 1 89.12 387 ARG B O 1
ATOM 8594 N N . GLN B 1 388 ? -11.039 51.156 3.078 1 88.44 388 GLN B N 1
ATOM 8595 C CA . GLN B 1 388 ? -12.477 51.156 2.791 1 88.44 388 GLN B CA 1
ATOM 8596 C C . GLN B 1 388 ? -13.281 51.594 4.012 1 88.44 388 GLN B C 1
ATOM 8598 O O . GLN B 1 388 ? -14.258 52.312 3.885 1 88.44 388 GLN B O 1
ATOM 8603 N N . ALA B 1 389 ? -12.828 51.125 5.148 1 85.5 389 ALA B N 1
ATOM 8604 C CA . ALA B 1 389 ? -13.508 51.5 6.387 1 85.5 389 ALA B CA 1
ATOM 8605 C C . ALA B 1 389 ? -13.359 53 6.656 1 85.5 389 ALA B C 1
ATOM 8607 O O . ALA B 1 389 ? -14.188 53.594 7.352 1 85.5 389 ALA B O 1
ATOM 8608 N N . GLY B 1 390 ? -12.367 53.625 6.113 1 85.25 390 GLY B N 1
ATOM 8609 C CA . GLY B 1 390 ? -12.094 55.031 6.328 1 85.25 390 GLY B CA 1
ATOM 8610 C C . GLY B 1 390 ? -12.852 55.938 5.383 1 85.25 390 GLY B C 1
ATOM 8611 O O . GLY B 1 390 ? -12.914 57.156 5.594 1 85.25 390 GLY B O 1
ATOM 8612 N N . LYS B 1 391 ? -13.492 55.406 4.449 1 83.81 391 LYS B N 1
ATOM 8613 C CA . LYS B 1 391 ? -14.25 56.219 3.492 1 83.81 391 LYS B CA 1
ATOM 8614 C C . LYS B 1 391 ? -15.492 56.844 4.145 1 83.81 391 LYS B C 1
ATOM 8616 O O . LYS B 1 391 ? -16.016 56.281 5.113 1 83.81 391 LYS B O 1
ATOM 8621 N N . ASP B 1 392 ? -15.82 57.938 3.58 1 83.12 392 ASP B N 1
ATOM 8622 C CA . ASP B 1 392 ? -17 58.625 4.086 1 83.12 392 ASP B CA 1
ATOM 8623 C C . ASP B 1 392 ? -18.266 57.812 3.881 1 83.12 392 ASP B C 1
ATOM 8625 O O . ASP B 1 392 ? -18.375 57.062 2.906 1 83.12 392 ASP B O 1
ATOM 8629 N N . ARG B 1 393 ? -19.109 58 4.914 1 78.81 393 ARG B N 1
ATOM 8630 C CA . ARG B 1 393 ? -20.375 57.281 4.809 1 78.81 393 ARG B CA 1
ATOM 8631 C C . ARG B 1 393 ? -21.359 58.031 3.9 1 78.81 393 ARG B C 1
ATOM 8633 O O . ARG B 1 393 ? -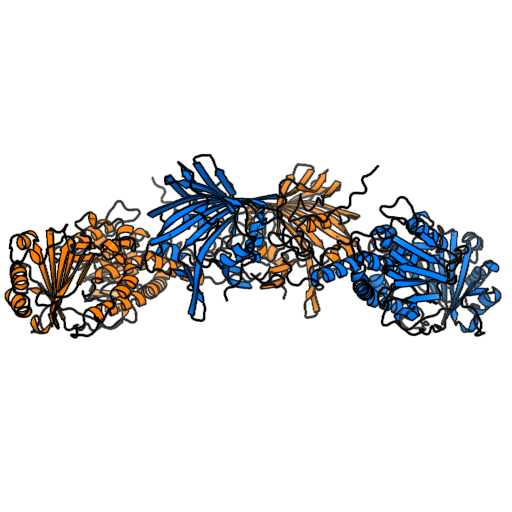21.5 59.25 4.004 1 78.81 393 ARG B O 1
ATOM 8640 N N . ILE B 1 394 ? -21.781 57.312 2.945 1 70.56 394 ILE B N 1
ATOM 8641 C CA . ILE B 1 394 ? -22.844 57.844 2.105 1 70.56 394 ILE B CA 1
ATOM 8642 C C . ILE B 1 394 ? -24.203 57.5 2.697 1 70.56 394 ILE B C 1
ATOM 8644 O O . ILE B 1 394 ? -24.531 56.312 2.854 1 70.56 394 ILE B O 1
ATOM 8648 N N . PRO B 1 395 ? -24.922 58.562 3.055 1 69.62 395 PRO B N 1
ATOM 8649 C CA . PRO B 1 395 ? -26.234 58.281 3.637 1 69.62 395 PRO B CA 1
ATOM 8650 C C . PRO B 1 395 ? -27.062 57.344 2.779 1 69.62 395 PRO B C 1
ATOM 8652 O O . PRO B 1 395 ? -27.188 57.531 1.568 1 69.62 395 PRO B O 1
ATOM 8655 N N . GLY B 1 396 ? -27.562 56.219 3.355 1 67.06 396 GLY B N 1
ATOM 8656 C CA . GLY B 1 396 ? -28.422 55.281 2.662 1 67.06 396 GLY B CA 1
ATOM 8657 C C . GLY B 1 396 ? -27.656 54.125 2.029 1 67.06 396 GLY B C 1
ATOM 8658 O O . GLY B 1 396 ? -28.25 53.125 1.654 1 67.06 396 GLY B O 1
ATOM 8659 N N . ALA B 1 397 ? -26.438 54.312 1.812 1 72.38 397 ALA B N 1
ATOM 8660 C CA . ALA B 1 397 ? -25.641 53.25 1.176 1 72.38 397 ALA B CA 1
ATOM 8661 C C . ALA B 1 397 ? -25.094 52.281 2.211 1 72.38 397 ALA B C 1
ATOM 8663 O O . ALA B 1 397 ? -24.906 52.625 3.375 1 72.38 397 ALA B O 1
ATOM 8664 N N . PRO B 1 398 ? -25.047 51 1.74 1 74.56 398 PRO B N 1
ATOM 8665 C CA . PRO B 1 398 ? -24.422 50.031 2.66 1 74.56 398 PRO B CA 1
ATOM 8666 C C . PRO B 1 398 ? -22.969 50.375 2.98 1 74.56 398 PRO B C 1
ATOM 8668 O O . PRO B 1 398 ? -22.312 51.094 2.213 1 74.56 398 PRO B O 1
ATOM 8671 N N . PRO B 1 399 ? -22.625 49.875 4.148 1 73.06 399 PRO B N 1
ATOM 8672 C CA . PRO B 1 399 ? -21.219 50.156 4.473 1 73.06 399 PRO B CA 1
ATOM 8673 C C . PRO B 1 399 ? -20.25 49.562 3.453 1 73.06 399 PRO B C 1
ATOM 8675 O O . PRO B 1 399 ? -20.547 48.531 2.852 1 73.06 399 PRO B O 1
ATOM 8678 N N . ALA B 1 400 ? -19.219 50.219 3.273 1 69 400 ALA B N 1
ATOM 8679 C CA . ALA B 1 400 ? -18.203 49.812 2.311 1 69 400 ALA B CA 1
ATOM 8680 C C . ALA B 1 400 ? -17.594 48.469 2.711 1 69 400 ALA B C 1
ATOM 8682 O O . ALA B 1 400 ? -17.156 47.688 1.852 1 69 400 ALA B O 1
ATOM 8683 N N . VAL B 1 401 ? -17.469 48.219 3.984 1 75.88 401 VAL B N 1
ATOM 8684 C CA . VAL B 1 401 ? -16.891 46.969 4.461 1 75.88 401 VAL B CA 1
ATOM 8685 C C . VAL B 1 401 ? -17.938 46.188 5.238 1 75.88 401 VAL B C 1
ATOM 8687 O O . VAL B 1 401 ? -18.594 46.719 6.137 1 75.88 401 VAL B O 1
ATOM 8690 N N . GLU B 1 402 ? -18.078 44.969 4.754 1 80.75 402 GLU B N 1
ATOM 8691 C CA . GLU B 1 402 ? -18.906 44.031 5.539 1 80.75 402 GLU B CA 1
ATOM 8692 C C . GLU B 1 402 ? -18.125 43.5 6.73 1 80.75 402 GLU B C 1
ATOM 8694 O O . GLU B 1 402 ? -17.219 42.688 6.559 1 80.75 402 GLU B O 1
ATOM 8699 N N . MET B 1 403 ? -18.516 43.844 7.891 1 81.25 403 MET B N 1
ATOM 8700 C CA . MET B 1 403 ? -17.734 43.625 9.109 1 81.25 403 MET B CA 1
ATOM 8701 C C . MET B 1 403 ? -17.562 42.125 9.375 1 81.25 403 MET B C 1
ATOM 8703 O O . MET B 1 403 ? -16.5 41.688 9.82 1 81.25 403 MET B O 1
ATOM 8707 N N . ASN B 1 404 ? -18.562 41.406 9.055 1 83.56 404 ASN B N 1
ATOM 8708 C CA . ASN B 1 404 ? -18.469 39.969 9.297 1 83.56 404 ASN B CA 1
ATOM 8709 C C . ASN B 1 404 ? -17.391 39.312 8.422 1 83.56 404 ASN B C 1
ATOM 8711 O O . ASN B 1 404 ? -16.625 38.469 8.891 1 83.56 404 ASN B O 1
ATOM 8715 N N . THR B 1 405 ? -17.422 39.688 7.223 1 88.75 405 THR B N 1
ATOM 8716 C CA . THR B 1 405 ? -16.438 39.156 6.285 1 88.75 405 THR B CA 1
ATOM 8717 C C . THR B 1 405 ? -15.031 39.562 6.703 1 88.75 405 THR B C 1
ATOM 8719 O O . THR B 1 405 ? -14.109 38.75 6.664 1 88.75 405 THR B O 1
ATOM 8722 N N . TYR B 1 406 ? -14.898 40.75 7.078 1 90.94 406 TYR B N 1
ATOM 8723 C CA . TYR B 1 406 ? -13.602 41.25 7.531 1 90.94 406 TYR B CA 1
ATOM 8724 C C . TYR B 1 406 ? -13.148 40.5 8.789 1 90.94 406 TYR B C 1
ATOM 8726 O O . TYR B 1 406 ? -12 40.062 8.883 1 90.94 406 TYR B O 1
ATOM 8734 N N . GLN B 1 407 ? -14.008 40.375 9.758 1 90.88 407 GLN B N 1
ATOM 8735 C CA . GLN B 1 407 ? -13.664 39.719 11.016 1 90.88 407 GLN B CA 1
ATOM 8736 C C . GLN B 1 407 ? -13.258 38.281 10.781 1 90.88 407 GLN B C 1
ATOM 8738 O O . GLN B 1 407 ? -12.297 37.781 11.375 1 90.88 407 GLN B O 1
ATOM 8743 N N . ASN B 1 408 ? -14.055 37.656 9.945 1 93.19 408 ASN B N 1
ATOM 8744 C CA . ASN B 1 408 ? -13.727 36.281 9.633 1 93.19 408 ASN B CA 1
ATOM 8745 C C . ASN B 1 408 ? -12.328 36.156 9.031 1 93.19 408 ASN B C 1
ATOM 8747 O O . ASN B 1 408 ? -11.562 35.25 9.406 1 93.19 408 ASN B O 1
ATOM 8751 N N . TYR B 1 409 ? -12.008 36.969 8.141 1 94.69 409 TYR B N 1
ATOM 8752 C CA . TYR B 1 409 ? -10.711 36.969 7.469 1 94.69 409 TYR B CA 1
ATOM 8753 C C . TYR B 1 409 ? -9.586 37.312 8.43 1 94.69 409 TYR B C 1
ATOM 8755 O O . TYR B 1 409 ? -8.539 36.656 8.438 1 94.69 409 TYR B O 1
ATOM 8763 N N . ASN B 1 410 ? -9.812 38.281 9.25 1 95.88 410 ASN B N 1
ATOM 8764 C CA . ASN B 1 410 ? -8.766 38.812 10.117 1 95.88 410 ASN B CA 1
ATOM 8765 C C . ASN B 1 410 ? -8.641 38 11.398 1 95.88 410 ASN B C 1
ATOM 8767 O O . ASN B 1 410 ? -7.559 37.5 11.719 1 95.88 410 ASN B O 1
ATOM 8771 N N . PHE B 1 411 ? -9.781 37.812 12.156 1 95.31 411 PHE B N 1
ATOM 8772 C CA . PHE B 1 411 ? -9.766 37.125 13.445 1 95.31 411 PHE B CA 1
ATOM 8773 C C . PHE B 1 411 ? -9.531 35.625 13.266 1 95.31 411 PHE B C 1
ATOM 8775 O O . PHE B 1 411 ? -9.062 34.969 14.188 1 95.31 411 PHE B O 1
ATOM 8782 N N . GLY B 1 412 ? -9.82 35.125 12.109 1 95.94 412 GLY B N 1
ATOM 8783 C CA . GLY B 1 412 ? -9.688 33.719 11.844 1 95.94 412 GLY B CA 1
ATOM 8784 C C . GLY B 1 412 ? -8.281 33.312 11.438 1 95.94 412 GLY B C 1
ATOM 8785 O O . GLY B 1 412 ? -8.039 32.125 11.109 1 95.94 412 GLY B O 1
ATOM 8786 N N . HIS B 1 413 ? -7.383 34.219 11.547 1 97.12 413 HIS B N 1
ATOM 8787 C CA . HIS B 1 413 ? -6.031 34 11.047 1 97.12 413 HIS B CA 1
ATOM 8788 C C . HIS B 1 413 ? -5.039 33.844 12.195 1 97.12 413 HIS B C 1
ATOM 8790 O O . HIS B 1 413 ? -5.129 34.562 13.195 1 97.12 413 HIS B O 1
ATOM 8796 N N . ASP B 1 414 ? -4.227 32.844 12.188 1 97.94 414 ASP B N 1
ATOM 8797 C CA . ASP B 1 414 ? -3.033 32.719 13.016 1 97.94 414 ASP B CA 1
ATOM 8798 C C . ASP B 1 414 ? -1.77 32.688 12.156 1 97.94 414 ASP B C 1
ATOM 8800 O O . ASP B 1 414 ? -1.488 31.703 11.477 1 97.94 414 ASP B O 1
ATOM 8804 N N . GLU B 1 415 ? -1.011 33.719 12.211 1 98.38 415 GLU B N 1
ATOM 8805 C CA . GLU B 1 415 ? 0.111 33.875 11.289 1 98.38 415 GLU B CA 1
ATOM 8806 C C . GLU B 1 415 ? 1.194 32.844 11.547 1 98.38 415 GLU B C 1
ATOM 8808 O O . GLU B 1 415 ? 1.88 32.406 10.617 1 98.38 415 GLU B O 1
ATOM 8813 N N . HIS B 1 416 ? 1.423 32.5 12.828 1 98.12 416 HIS B N 1
ATOM 8814 C CA . HIS B 1 416 ? 2.42 31.469 13.109 1 98.12 416 HIS B CA 1
ATOM 8815 C C . HIS B 1 416 ? 2.084 30.156 12.391 1 98.12 416 HIS B C 1
ATOM 8817 O O . HIS B 1 416 ? 2.947 29.562 11.75 1 98.12 416 HIS B O 1
ATOM 8823 N N . ASP B 1 417 ? 0.859 29.703 12.523 1 98.06 417 ASP B N 1
ATOM 8824 C CA . ASP B 1 417 ? 0.42 28.453 11.883 1 98.06 417 ASP B CA 1
ATOM 8825 C C . ASP B 1 417 ? 0.465 28.578 10.359 1 98.06 417 ASP B C 1
ATOM 8827 O O . ASP B 1 417 ? 0.911 27.656 9.672 1 98.06 417 ASP B O 1
ATOM 8831 N N . HIS B 1 418 ? -0.066 29.719 9.891 1 98.12 418 HIS B N 1
ATOM 8832 C CA . HIS B 1 418 ? -0.082 29.922 8.445 1 98.12 418 HIS B CA 1
ATOM 8833 C C . HIS B 1 418 ? 1.33 29.922 7.871 1 98.12 418 HIS B C 1
ATOM 8835 O O . HIS B 1 418 ? 1.594 29.25 6.875 1 98.12 418 HIS B O 1
ATOM 8841 N N . ALA B 1 419 ? 2.236 30.688 8.461 1 98.56 419 ALA B N 1
ATOM 8842 C CA . ALA B 1 419 ? 3.623 30.75 8.008 1 98.56 419 ALA B CA 1
ATOM 8843 C C . ALA B 1 419 ? 4.281 29.375 8.086 1 98.56 419 ALA B C 1
ATOM 8845 O O . ALA B 1 419 ? 5.066 29.016 7.207 1 98.56 419 ALA B O 1
ATOM 8846 N N . THR B 1 420 ? 3.975 28.625 9.141 1 98 420 THR B N 1
ATOM 8847 C CA . THR B 1 420 ? 4.52 27.281 9.305 1 98 420 THR B CA 1
ATOM 8848 C C . THR B 1 420 ? 4.07 26.375 8.164 1 98 420 THR B C 1
ATOM 8850 O O . THR B 1 420 ? 4.879 25.625 7.605 1 98 420 THR B O 1
ATOM 8853 N N . LYS B 1 421 ? 2.785 26.406 7.852 1 97.56 421 LYS B N 1
ATOM 8854 C CA . LYS B 1 421 ? 2.24 25.625 6.746 1 97.56 421 LYS B CA 1
ATOM 8855 C C . LYS B 1 421 ? 2.969 25.922 5.441 1 97.56 421 LYS B C 1
ATOM 8857 O O . LYS B 1 421 ? 3.424 25.016 4.75 1 97.56 421 LYS B O 1
ATOM 8862 N N . VAL B 1 422 ? 3.094 27.219 5.148 1 97.94 422 VAL B N 1
ATOM 8863 C CA . VAL B 1 422 ? 3.719 27.656 3.898 1 97.94 422 VAL B CA 1
ATOM 8864 C C . VAL B 1 422 ? 5.203 27.297 3.916 1 97.94 422 VAL B C 1
ATOM 8866 O O . VAL B 1 422 ? 5.746 26.828 2.91 1 97.94 422 VAL B O 1
ATOM 8869 N N . TYR B 1 423 ? 5.871 27.484 5.051 1 97.5 423 TYR B N 1
ATOM 8870 C CA . TYR B 1 423 ? 7.293 27.188 5.191 1 97.5 423 TYR B CA 1
ATOM 8871 C C . TYR B 1 423 ? 7.566 25.703 4.965 1 97.5 423 TYR B C 1
ATOM 8873 O O . TYR B 1 423 ? 8.484 25.344 4.227 1 97.5 423 TYR B O 1
ATOM 8881 N N . ASN B 1 424 ? 6.789 24.844 5.59 1 96.19 424 ASN B N 1
ATOM 8882 C CA . ASN B 1 424 ? 6.977 23.406 5.441 1 96.19 424 ASN B CA 1
ATOM 8883 C C . ASN B 1 424 ? 6.832 22.969 3.986 1 96.19 424 ASN B C 1
ATOM 8885 O O . ASN B 1 424 ? 7.664 22.219 3.471 1 96.19 424 ASN B O 1
ATOM 8889 N N . ARG B 1 425 ? 5.773 23.438 3.371 1 96.25 425 ARG B N 1
ATOM 8890 C CA . ARG B 1 425 ? 5.535 23.078 1.977 1 96.25 425 ARG B CA 1
ATOM 8891 C C . ARG B 1 425 ? 6.66 23.578 1.081 1 96.25 425 ARG B C 1
ATOM 8893 O O . ARG B 1 425 ? 7.07 22.891 0.141 1 96.25 425 ARG B O 1
ATOM 8900 N N . TRP B 1 426 ? 7.094 24.812 1.376 1 96.69 426 TRP B N 1
ATOM 8901 C CA . TRP B 1 426 ? 8.227 25.391 0.655 1 96.69 426 TRP B CA 1
ATOM 8902 C C . TRP B 1 426 ? 9.477 24.531 0.852 1 96.69 426 TRP B C 1
ATOM 8904 O O . TRP B 1 426 ? 10.195 24.25 -0.109 1 96.69 426 TRP B O 1
ATOM 8914 N N . LEU B 1 427 ? 9.734 24.188 2.076 1 95.31 427 LEU B N 1
ATOM 8915 C CA . LEU B 1 427 ? 10.898 23.375 2.4 1 95.31 427 LEU B CA 1
ATOM 8916 C C . LEU B 1 427 ? 10.875 22.047 1.641 1 95.31 427 LEU B C 1
ATOM 8918 O O . LEU B 1 427 ? 11.891 21.625 1.084 1 95.31 427 LEU B O 1
ATOM 8922 N N . TRP B 1 428 ? 9.758 21.406 1.604 1 94.69 428 TRP B N 1
ATOM 8923 C CA . TRP B 1 428 ? 9.609 20.109 0.93 1 94.69 428 TRP B CA 1
ATOM 8924 C C . TRP B 1 428 ? 9.789 20.266 -0.576 1 94.69 428 TRP B C 1
ATOM 8926 O O . TRP B 1 428 ? 10.227 19.328 -1.252 1 94.69 428 TRP B O 1
ATOM 8936 N N . SER B 1 429 ? 9.438 21.438 -1.117 1 94.88 429 SER B N 1
ATOM 8937 C CA . SER B 1 429 ? 9.547 21.672 -2.551 1 94.88 429 SER B CA 1
ATOM 8938 C C . SER B 1 429 ? 11 21.844 -2.979 1 94.88 429 SER B C 1
ATOM 8940 O O . SER B 1 429 ? 11.32 21.766 -4.168 1 94.88 429 SER B O 1
ATOM 8942 N N . LYS B 1 430 ? 11.906 22 -2.037 1 94.25 430 LYS B N 1
ATOM 8943 C CA . LYS B 1 430 ? 13.32 22.25 -2.332 1 94.25 430 LYS B CA 1
ATOM 8944 C C . LYS B 1 430 ? 14.016 20.969 -2.783 1 94.25 430 LYS B C 1
ATOM 8946 O O . LYS B 1 430 ? 15.086 21.031 -3.389 1 94.25 430 LYS B O 1
ATOM 8951 N N . LYS B 1 431 ? 13.445 19.859 -2.445 1 94.5 431 LYS B N 1
ATOM 8952 C CA . LYS B 1 431 ? 13.984 18.562 -2.85 1 94.5 431 LYS B CA 1
ATOM 8953 C C . LYS B 1 431 ? 12.938 17.75 -3.615 1 94.5 431 LYS B C 1
ATOM 8955 O O . LYS B 1 431 ? 11.914 17.359 -3.051 1 94.5 431 LYS B O 1
ATOM 8960 N N . LYS B 1 432 ? 13.242 17.406 -4.805 1 93.62 432 LYS B N 1
ATOM 8961 C CA . LYS B 1 432 ? 12.25 16.812 -5.699 1 93.62 432 LYS B CA 1
ATOM 8962 C C . LYS B 1 432 ? 12.188 15.305 -5.535 1 93.62 432 LYS B C 1
ATOM 8964 O O . LYS B 1 432 ? 11.195 14.672 -5.91 1 93.62 432 LYS B O 1
ATOM 8969 N N . ASP B 1 433 ? 13.18 14.664 -5.02 1 95.19 433 ASP B N 1
ATOM 8970 C CA . ASP B 1 433 ? 13.242 13.203 -4.941 1 95.19 433 ASP B CA 1
ATOM 8971 C C . ASP B 1 433 ? 12.945 12.719 -3.525 1 95.19 433 ASP B C 1
ATOM 8973 O O . ASP B 1 433 ? 13.625 11.812 -3.021 1 95.19 433 ASP B O 1
ATOM 8977 N N . LEU B 1 434 ? 12 13.375 -2.852 1 96.25 434 LEU B N 1
ATOM 8978 C CA . LEU B 1 434 ? 11.578 12.93 -1.525 1 96.25 434 LEU B CA 1
ATOM 8979 C C . LEU B 1 434 ? 10.688 11.695 -1.618 1 96.25 434 LEU B C 1
ATOM 8981 O O . LEU B 1 434 ? 9.867 11.586 -2.525 1 96.25 434 LEU B O 1
ATOM 8985 N N . TYR B 1 435 ? 10.883 10.766 -0.678 1 96.69 435 TYR B N 1
ATOM 8986 C CA . TYR B 1 435 ? 9.969 9.641 -0.537 1 96.69 435 TYR B CA 1
ATOM 8987 C C . TYR B 1 435 ? 8.727 10.039 0.259 1 96.69 435 TYR B C 1
ATOM 8989 O O . TYR B 1 435 ? 8.836 10.438 1.421 1 96.69 435 TYR B O 1
ATOM 8997 N N . TRP B 1 436 ? 7.602 9.945 -0.458 1 97.38 436 TRP B N 1
ATOM 8998 C CA . TRP B 1 436 ? 6.309 10.234 0.153 1 97.38 436 TRP B CA 1
ATOM 8999 C C . TRP B 1 436 ? 5.496 8.961 0.342 1 97.38 436 TRP B C 1
ATOM 9001 O O . TRP B 1 436 ? 5.574 8.039 -0.472 1 97.38 436 TRP B O 1
ATOM 9011 N N . ARG B 1 437 ? 4.754 8.891 1.418 1 97.44 437 ARG B N 1
ATOM 9012 C CA . ARG B 1 437 ? 3.729 7.887 1.699 1 97.44 437 ARG B CA 1
ATOM 9013 C C . ARG B 1 437 ? 2.602 8.477 2.539 1 97.44 437 ARG B C 1
ATOM 9015 O O . ARG B 1 437 ? 2.773 9.523 3.174 1 97.44 437 ARG B O 1
ATOM 9022 N N . MET B 1 438 ? 1.44 7.859 2.508 1 97.88 438 MET B N 1
ATOM 9023 C CA . MET B 1 438 ? 0.335 8.289 3.359 1 97.88 438 MET B CA 1
ATOM 9024 C C . MET B 1 438 ? 0.679 8.102 4.832 1 97.88 438 MET B C 1
ATOM 9026 O O . MET B 1 438 ? 1.296 7.105 5.207 1 97.88 438 MET B O 1
ATOM 9030 N N . PRO B 1 439 ? 0.243 9.016 5.641 1 98 439 PRO B N 1
ATOM 9031 C CA . PRO B 1 439 ? -0.441 10.281 5.352 1 98 439 PRO B CA 1
ATOM 9032 C C . PRO B 1 439 ? 0.52 11.391 4.93 1 98 439 PRO B C 1
ATOM 9034 O O . PRO B 1 439 ? 1.478 11.688 5.648 1 98 439 PRO B O 1
ATOM 9037 N N . VAL B 1 440 ? 0.211 12.164 3.924 1 97.06 440 VAL B N 1
ATOM 9038 C CA . VAL B 1 440 ? 1.168 13.086 3.324 1 97.06 440 VAL B CA 1
ATOM 9039 C C . VAL B 1 440 ? 1.134 14.422 4.066 1 97.06 440 VAL B C 1
ATOM 9041 O O . VAL B 1 440 ? 2.047 15.242 3.93 1 97.06 440 VAL B O 1
ATOM 9044 N N . GLY B 1 441 ? 0.075 14.617 4.832 1 96.56 441 GLY B N 1
ATOM 9045 C CA . GLY B 1 441 ? -0.048 15.875 5.559 1 96.56 441 GLY B CA 1
ATOM 9046 C C . GLY B 1 441 ? 1.056 16.078 6.578 1 96.56 441 GLY B C 1
ATOM 9047 O O . GLY B 1 441 ? 1.337 17.219 6.965 1 96.56 441 GLY B O 1
ATOM 9048 N N . TYR B 1 442 ? 1.663 15.039 6.996 1 97.25 442 TYR B N 1
ATOM 9049 C CA . TYR B 1 442 ? 2.66 15.109 8.055 1 97.25 442 TYR B CA 1
ATOM 9050 C C . TYR B 1 442 ? 4.062 15.242 7.48 1 97.25 442 TYR B C 1
ATOM 9052 O O . TYR B 1 442 ? 5.051 15.219 8.219 1 97.25 442 TYR B O 1
ATOM 9060 N N . GLY B 1 443 ? 4.16 15.359 6.102 1 95.94 443 GLY B N 1
ATOM 9061 C CA . GLY B 1 443 ? 5.457 15.531 5.469 1 95.94 443 GLY B CA 1
ATOM 9062 C C . GLY B 1 443 ? 6.004 14.25 4.859 1 95.94 443 GLY B C 1
ATOM 9063 O O . GLY B 1 443 ? 5.32 13.227 4.844 1 95.94 443 GLY B O 1
ATOM 9064 N N . PRO B 1 444 ? 7.234 14.383 4.242 1 96.25 444 PRO B N 1
ATOM 9065 C CA . PRO B 1 444 ? 7.879 13.188 3.695 1 96.25 444 PRO B CA 1
ATOM 9066 C C . PRO B 1 444 ? 7.992 12.055 4.719 1 96.25 444 PRO B C 1
ATOM 9068 O O . PRO B 1 444 ? 8.188 12.312 5.91 1 96.25 444 PRO B O 1
ATOM 9071 N N . PHE B 1 445 ? 7.844 10.906 4.246 1 97.5 445 PHE B N 1
ATOM 9072 C CA . PHE B 1 445 ? 7.754 9.773 5.16 1 97.5 445 PHE B CA 1
ATOM 9073 C C . PHE B 1 445 ? 9.117 9.133 5.367 1 97.5 445 PHE B C 1
ATOM 9075 O O . PHE B 1 445 ? 9.766 8.711 4.406 1 97.5 445 PHE B O 1
ATOM 9082 N N . PRO B 1 446 ? 9.578 9.047 6.645 1 96.56 446 PRO B N 1
ATOM 9083 C CA . PRO B 1 446 ? 10.844 8.359 6.902 1 96.56 446 PRO B CA 1
ATOM 9084 C C . PRO B 1 446 ? 10.742 6.848 6.695 1 96.56 446 PRO B C 1
ATOM 9086 O O . PRO B 1 446 ? 9.672 6.262 6.887 1 96.56 446 PRO B O 1
ATOM 9089 N N . GLY B 1 447 ? 11.852 6.234 6.34 1 95.81 447 GLY B N 1
ATOM 9090 C CA . GLY B 1 447 ? 11.914 4.805 6.07 1 95.81 447 GLY B CA 1
ATOM 9091 C C . GLY B 1 447 ? 13.305 4.324 5.703 1 95.81 447 GLY B C 1
ATOM 9092 O O . GLY B 1 447 ? 14.305 4.961 6.059 1 95.81 447 GLY B O 1
ATOM 9093 N N . PRO B 1 448 ? 13.336 3.201 5.016 1 95.25 448 PRO B N 1
ATOM 9094 C CA . PRO B 1 448 ? 14.641 2.605 4.715 1 95.25 448 PRO B CA 1
ATOM 9095 C C . PRO B 1 448 ? 15.492 3.477 3.791 1 95.25 448 PRO B C 1
ATOM 9097 O O . PRO B 1 448 ? 16.719 3.426 3.85 1 95.25 448 PRO B O 1
ATOM 9100 N N . ARG B 1 449 ? 14.945 4.344 3.049 1 94.88 449 ARG B N 1
ATOM 9101 C CA . ARG B 1 449 ? 15.68 5.035 1.993 1 94.88 449 ARG B CA 1
ATOM 9102 C C . ARG B 1 449 ? 15.922 6.496 2.361 1 94.88 449 ARG B C 1
ATOM 9104 O O . ARG B 1 449 ? 16.734 7.172 1.727 1 94.88 449 ARG B O 1
ATOM 9111 N N . GLN B 1 450 ? 15.234 6.965 3.359 1 94.38 450 GLN B N 1
ATOM 9112 C CA . GLN B 1 450 ? 15.43 8.352 3.773 1 94.38 450 GLN B CA 1
ATOM 9113 C C . GLN B 1 450 ? 15.086 8.539 5.25 1 94.38 450 GLN B C 1
ATOM 9115 O O . GLN B 1 450 ? 14.344 7.738 5.824 1 94.38 450 GLN B O 1
ATOM 9120 N N . ASP B 1 451 ? 15.664 9.523 5.777 1 92.25 451 ASP B N 1
ATOM 9121 C CA . ASP B 1 451 ? 15.227 9.945 7.102 1 92.25 451 ASP B CA 1
ATOM 9122 C C . ASP B 1 451 ? 14.141 11.016 7.008 1 92.25 451 ASP B C 1
ATOM 9124 O O . ASP B 1 451 ? 13.586 11.25 5.93 1 92.25 451 ASP B O 1
ATOM 9128 N N . ALA B 1 452 ? 13.781 11.609 8.133 1 88.06 452 ALA B N 1
ATOM 9129 C CA . ALA B 1 452 ? 12.664 12.539 8.195 1 88.06 452 ALA B CA 1
ATOM 9130 C C . ALA B 1 452 ? 12.969 13.82 7.438 1 88.06 452 ALA B C 1
ATOM 9132 O O . ALA B 1 452 ? 12.062 14.586 7.105 1 88.06 452 ALA B O 1
ATOM 9133 N N . PHE B 1 453 ? 14.234 14.023 7.094 1 90.19 453 PHE B N 1
ATOM 9134 C CA . PHE B 1 453 ? 14.648 15.258 6.445 1 90.19 453 PHE B CA 1
ATOM 9135 C C . PHE B 1 453 ? 15.047 15 4.996 1 90.19 453 PHE B C 1
ATOM 9137 O O . PHE B 1 453 ? 15.688 15.836 4.363 1 90.19 453 PHE B O 1
ATOM 9144 N N . GLY B 1 454 ? 14.648 13.828 4.551 1 91.44 454 GLY B N 1
ATOM 9145 C CA . GLY B 1 454 ? 14.875 13.5 3.154 1 91.44 454 GLY B CA 1
ATOM 9146 C C . GLY B 1 454 ? 16.312 13.07 2.871 1 91.44 454 GLY B C 1
ATOM 9147 O O . GLY B 1 454 ? 16.703 12.945 1.712 1 91.44 454 GLY B O 1
ATOM 9148 N N . ARG B 1 455 ? 17.156 12.898 3.959 1 92.81 455 ARG B N 1
ATOM 9149 C CA . ARG B 1 455 ? 18.531 12.438 3.793 1 92.81 455 ARG B CA 1
ATOM 9150 C C . ARG B 1 455 ? 18.594 10.922 3.688 1 92.81 455 ARG B C 1
ATOM 9152 O O . ARG B 1 455 ? 17.766 10.219 4.277 1 92.81 455 ARG B O 1
ATOM 9159 N N . ARG B 1 456 ? 19.484 10.469 2.924 1 89.25 456 ARG B N 1
ATOM 9160 C CA . ARG B 1 456 ? 19.75 9.031 2.93 1 89.25 456 ARG B CA 1
ATOM 9161 C C . ARG B 1 456 ? 20.031 8.531 4.344 1 89.25 456 ARG B C 1
ATOM 9163 O O . ARG B 1 456 ? 20.703 9.211 5.121 1 89.25 456 ARG B O 1
ATOM 9170 N N . GLN B 1 457 ? 19.531 7.348 4.629 1 89 457 GLN B N 1
ATOM 9171 C CA . GLN B 1 457 ? 19.75 6.758 5.945 1 89 457 GLN B CA 1
ATOM 9172 C C . GLN B 1 457 ? 21.234 6.539 6.207 1 89 457 GLN B C 1
ATOM 9174 O O . GLN B 1 457 ? 21.969 6.129 5.309 1 89 457 GLN B O 1
ATOM 9179 N N . PRO B 1 458 ? 21.625 6.801 7.387 1 81.44 458 PRO B N 1
ATOM 9180 C CA . PRO B 1 458 ? 23.016 6.516 7.727 1 81.44 458 PRO B CA 1
ATOM 9181 C C . PRO B 1 458 ? 23.266 5.039 8.023 1 81.44 458 PRO B C 1
ATOM 9183 O O . PRO B 1 458 ? 22.312 4.289 8.266 1 81.44 458 PRO B O 1
ATOM 9186 N N . GLY B 1 459 ? 24.438 4.652 7.996 1 76.44 459 GLY B N 1
ATOM 9187 C CA . GLY B 1 459 ? 24.906 3.391 8.547 1 76.44 459 GLY B CA 1
ATOM 9188 C C . GLY B 1 459 ? 24.5 2.188 7.727 1 76.44 459 GLY B C 1
ATOM 9189 O O . GLY B 1 459 ? 24.391 1.077 8.258 1 76.44 459 GLY B O 1
ATOM 9190 N N . ASP B 1 460 ? 24.281 2.375 6.551 1 77.56 460 ASP B N 1
ATOM 9191 C CA . ASP B 1 460 ? 23.875 1.246 5.719 1 77.56 460 ASP B CA 1
ATOM 9192 C C . ASP B 1 460 ? 24.906 0.126 5.77 1 77.56 460 ASP B C 1
ATOM 9194 O O . ASP B 1 460 ? 24.562 -1.055 5.762 1 77.56 460 ASP B O 1
ATOM 9198 N N . ILE B 1 461 ? 26.109 0.482 5.969 1 79.88 461 ILE B N 1
ATOM 9199 C CA . ILE B 1 461 ? 27.203 -0.486 5.941 1 79.88 461 ILE B CA 1
ATOM 9200 C C . ILE B 1 461 ? 27.266 -1.23 7.273 1 79.88 461 ILE B C 1
ATOM 9202 O O . ILE B 1 461 ? 27.766 -2.357 7.34 1 79.88 461 ILE B O 1
ATOM 9206 N N . GLU B 1 462 ? 26.656 -0.609 8.281 1 88 462 GLU B N 1
ATOM 9207 C CA . GLU B 1 462 ? 26.719 -1.192 9.617 1 88 462 GLU B CA 1
ATOM 9208 C C . GLU B 1 462 ? 25.547 -2.135 9.867 1 88 462 GLU B C 1
ATOM 9210 O O . GLU B 1 462 ? 25.562 -2.896 10.836 1 88 462 GLU B O 1
ATOM 9215 N N . ARG B 1 463 ? 24.641 -2.135 8.969 1 93.38 463 ARG B N 1
ATOM 9216 C CA . ARG B 1 463 ? 23.5 -3.035 9.102 1 93.38 463 ARG B CA 1
ATOM 9217 C C . ARG B 1 463 ? 23.938 -4.492 8.977 1 93.38 463 ARG B C 1
ATOM 9219 O O . ARG B 1 463 ? 24.797 -4.82 8.164 1 93.38 463 ARG B O 1
ATOM 9226 N N . THR B 1 464 ? 23.375 -5.363 9.812 1 96.06 464 THR B N 1
ATOM 9227 C CA . THR B 1 464 ? 23.766 -6.766 9.805 1 96.06 464 THR B CA 1
ATOM 9228 C C . THR B 1 464 ? 22.672 -7.633 9.188 1 96.06 464 THR B C 1
ATOM 9230 O O . THR B 1 464 ? 21.5 -7.281 9.25 1 96.06 464 THR B O 1
ATOM 9233 N N . PHE B 1 465 ? 23.109 -8.719 8.57 1 96 465 PHE B N 1
ATOM 9234 C CA . PHE B 1 465 ? 22.172 -9.719 8.07 1 96 465 PHE B CA 1
ATOM 9235 C C . PHE B 1 465 ? 22.625 -11.125 8.438 1 96 465 PHE B C 1
ATOM 9237 O O . PHE B 1 465 ? 23.828 -11.391 8.523 1 96 465 PHE B O 1
ATOM 9244 N N . THR B 1 466 ? 21.734 -11.984 8.789 1 97.25 466 THR B N 1
ATOM 9245 C CA . THR B 1 466 ? 21.875 -13.43 8.859 1 97.25 466 THR B CA 1
ATOM 9246 C C . THR B 1 466 ? 20.844 -14.117 7.969 1 97.25 466 THR B C 1
ATOM 9248 O O . THR B 1 466 ? 19.641 -14.07 8.242 1 97.25 466 THR B O 1
ATOM 9251 N N . THR B 1 467 ? 21.344 -14.742 6.891 1 96.94 467 THR B N 1
ATOM 9252 C CA . THR B 1 467 ? 20.438 -15.336 5.91 1 96.94 467 THR B CA 1
ATOM 9253 C C . THR B 1 467 ? 20.562 -16.859 5.93 1 96.94 467 THR B C 1
ATOM 9255 O O . THR B 1 467 ? 21.656 -17.406 5.754 1 96.94 467 THR B O 1
ATOM 9258 N N . MET B 1 468 ? 19.5 -17.5 6.25 1 97.38 468 MET B N 1
ATOM 9259 C CA . MET B 1 468 ? 19.375 -18.938 6.016 1 97.38 468 MET B CA 1
ATOM 9260 C C . MET B 1 468 ? 18.672 -19.203 4.684 1 97.38 468 MET B C 1
ATOM 9262 O O . MET B 1 468 ? 17.594 -18.688 4.426 1 97.38 468 MET B O 1
ATOM 9266 N N . SER B 1 469 ? 19.312 -20 3.779 1 96.56 469 SER B N 1
ATOM 9267 C CA . SER B 1 469 ? 18.75 -20.266 2.461 1 96.56 469 SER B CA 1
ATOM 9268 C C . SER B 1 469 ? 18.781 -21.766 2.146 1 96.56 469 SER B C 1
ATOM 9270 O O . SER B 1 469 ? 19.766 -22.438 2.434 1 96.56 469 SER B O 1
ATOM 9272 N N . VAL B 1 470 ? 17.703 -22.203 1.666 1 97.44 470 VAL B N 1
ATOM 9273 C CA . VAL B 1 470 ? 17.594 -23.562 1.147 1 97.44 470 VAL B CA 1
ATOM 9274 C C . VAL B 1 470 ? 17.25 -23.516 -0.342 1 97.44 470 VAL B C 1
ATOM 9276 O O . VAL B 1 470 ? 16.188 -23.016 -0.732 1 97.44 470 VAL B O 1
ATOM 9279 N N . LYS B 1 471 ? 18.156 -23.969 -1.148 1 96.81 471 LYS B N 1
ATOM 9280 C CA . LYS B 1 471 ? 17.922 -24.109 -2.584 1 96.81 471 LYS B CA 1
ATOM 9281 C C . LYS B 1 471 ? 17.531 -25.531 -2.938 1 96.81 471 LYS B C 1
ATOM 9283 O O . LYS B 1 471 ? 18.156 -26.5 -2.49 1 96.81 471 LYS B O 1
ATOM 9288 N N . PHE B 1 472 ? 16.484 -25.672 -3.717 1 97.38 472 PHE B N 1
ATOM 9289 C CA . PHE B 1 472 ? 15.969 -27 -4.023 1 97.38 472 PHE B CA 1
ATOM 9290 C C . PHE B 1 472 ? 15.461 -27.062 -5.457 1 97.38 472 PHE B C 1
ATOM 9292 O O . PHE B 1 472 ? 15.234 -26.031 -6.09 1 97.38 472 PHE B O 1
ATOM 9299 N N . LEU B 1 473 ? 15.438 -28.297 -5.969 1 97 473 LEU B N 1
ATOM 9300 C CA . LEU B 1 473 ? 14.828 -28.562 -7.266 1 97 473 LEU B CA 1
ATOM 9301 C C . LEU B 1 473 ? 13.336 -28.859 -7.113 1 97 473 LEU B C 1
ATOM 9303 O O . LEU B 1 473 ? 12.922 -29.516 -6.164 1 97 473 LEU B O 1
ATOM 9307 N N . THR B 1 474 ? 12.602 -28.25 -8.008 1 97.81 474 THR B N 1
ATOM 9308 C CA . THR B 1 474 ? 11.148 -28.391 -7.961 1 97.81 474 THR B CA 1
ATOM 9309 C C . THR B 1 474 ? 10.562 -28.375 -9.367 1 97.81 474 THR B C 1
ATOM 9311 O O . THR B 1 474 ? 11.289 -28.5 -10.352 1 97.81 474 THR B O 1
ATOM 9314 N N . SER B 1 475 ? 9.234 -28.406 -9.453 1 98.06 475 SER B N 1
ATOM 9315 C CA . SER B 1 475 ? 8.531 -28.5 -10.727 1 98.06 475 SER B CA 1
ATOM 9316 C C . SER B 1 475 ? 8.445 -27.156 -11.422 1 98.06 475 SER B C 1
ATOM 9318 O O . SER B 1 475 ? 7.84 -26.219 -10.891 1 98.06 475 SER B O 1
ATOM 9320 N N . ARG B 1 476 ? 9.039 -27.047 -12.555 1 98.06 476 ARG B N 1
ATOM 9321 C CA . ARG B 1 476 ? 8.977 -25.828 -13.352 1 98.06 476 ARG B CA 1
ATOM 9322 C C . ARG B 1 476 ? 7.543 -25.547 -13.805 1 98.06 476 ARG B C 1
ATOM 9324 O O . ARG B 1 476 ? 7.07 -24.406 -13.719 1 98.06 476 ARG B O 1
ATOM 9331 N N . THR B 1 477 ? 6.824 -26.562 -14.25 1 97.75 477 THR B N 1
ATOM 9332 C CA . THR B 1 477 ? 5.473 -26.406 -14.766 1 97.75 477 THR B CA 1
ATOM 9333 C C . THR B 1 477 ? 4.5 -26.047 -13.648 1 97.75 477 THR B C 1
ATOM 9335 O O . THR B 1 477 ? 3.551 -25.281 -13.859 1 97.75 477 THR B O 1
ATOM 9338 N N . PHE B 1 478 ? 4.734 -26.594 -12.391 1 97.75 478 PHE B N 1
ATOM 9339 C CA . PHE B 1 478 ? 3.924 -26.219 -11.234 1 97.75 478 PHE B CA 1
ATOM 9340 C C . PHE B 1 478 ? 4.094 -24.734 -10.906 1 97.75 478 PHE B C 1
ATOM 9342 O O . PHE B 1 478 ? 3.109 -24.031 -10.703 1 97.75 478 PHE B O 1
ATOM 9349 N N . LEU B 1 479 ? 5.34 -24.266 -10.914 1 98.5 479 LEU B N 1
ATOM 9350 C CA . LEU B 1 479 ? 5.629 -22.875 -10.57 1 98.5 479 LEU B CA 1
ATOM 9351 C C . LEU B 1 479 ? 5.121 -21.922 -11.656 1 98.5 479 LEU B C 1
ATOM 9353 O O . LEU B 1 479 ? 4.797 -20.766 -11.375 1 98.5 479 LEU B O 1
ATOM 9357 N N . GLU B 1 480 ? 5.039 -22.422 -12.859 1 97.69 480 GLU B N 1
ATOM 9358 C CA . GLU B 1 480 ? 4.543 -21.609 -13.969 1 97.69 480 GLU B CA 1
ATOM 9359 C C . GLU B 1 480 ? 3.105 -21.156 -13.727 1 97.69 480 GLU B C 1
ATOM 9361 O O . GLU B 1 480 ? 2.664 -20.141 -14.273 1 97.69 480 GLU B O 1
ATOM 9366 N N . THR B 1 481 ? 2.4 -21.875 -12.883 1 97.88 481 THR B N 1
ATOM 9367 C CA . THR B 1 481 ? 0.985 -21.594 -12.664 1 97.88 481 THR B CA 1
ATOM 9368 C C . THR B 1 481 ? 0.802 -20.281 -11.891 1 97.88 481 THR B C 1
ATOM 9370 O O . THR B 1 481 ? -0.285 -19.703 -11.891 1 97.88 481 THR B O 1
ATOM 9373 N N . ILE B 1 482 ? 1.883 -19.75 -11.242 1 97.81 482 ILE B N 1
ATOM 9374 C CA . ILE B 1 482 ? 1.69 -18.594 -10.375 1 97.81 482 ILE B CA 1
ATOM 9375 C C . ILE B 1 482 ? 2.48 -17.406 -10.922 1 97.81 482 ILE B C 1
ATOM 9377 O O . ILE B 1 482 ? 2.594 -16.375 -10.266 1 97.81 482 ILE B O 1
ATOM 9381 N N . LEU B 1 483 ? 3.123 -17.594 -12.117 1 98.31 483 LEU B N 1
ATOM 9382 C CA . LEU B 1 483 ? 3.742 -16.422 -12.719 1 98.31 483 LEU B CA 1
ATOM 9383 C C . LEU B 1 483 ? 2.697 -15.359 -13.031 1 98.31 483 LEU B C 1
ATOM 9385 O O . LEU B 1 483 ? 1.593 -15.672 -13.477 1 98.31 483 LEU B O 1
ATOM 9389 N N . PRO B 1 484 ? 2.977 -14.109 -12.797 1 96.88 484 PRO B N 1
ATOM 9390 C CA . PRO B 1 484 ? 1.932 -13.086 -12.797 1 96.88 484 PRO B CA 1
ATOM 9391 C C . PRO B 1 484 ? 1.365 -12.812 -14.188 1 96.88 484 PRO B C 1
ATOM 9393 O O . PRO B 1 484 ? 0.169 -12.555 -14.336 1 96.88 484 PRO B O 1
ATOM 9396 N N . THR B 1 485 ? 2.205 -12.742 -15.195 1 96.62 485 THR B N 1
ATOM 9397 C CA . THR B 1 485 ? 1.798 -12.516 -16.578 1 96.62 485 THR B CA 1
ATOM 9398 C C . THR B 1 485 ? 2.568 -13.438 -17.516 1 96.62 485 THR B C 1
ATOM 9400 O O . THR B 1 485 ? 3.506 -14.117 -17.109 1 96.62 485 THR B O 1
ATOM 9403 N N . ASP B 1 486 ? 2.168 -13.414 -18.719 1 95.38 486 ASP B N 1
ATOM 9404 C CA . ASP B 1 486 ? 2.818 -14.258 -19.719 1 95.38 486 ASP B CA 1
ATOM 9405 C C . ASP B 1 486 ? 4.191 -13.711 -20.094 1 95.38 486 ASP B C 1
ATOM 9407 O O . ASP B 1 486 ? 4.992 -14.406 -20.719 1 95.38 486 ASP B O 1
ATOM 9411 N N . SER B 1 487 ? 4.488 -12.508 -19.641 1 97.88 487 SER B N 1
ATOM 9412 C CA . SER B 1 487 ? 5.805 -11.93 -19.891 1 97.88 487 SER B CA 1
ATOM 9413 C C . SER B 1 487 ? 6.871 -12.586 -19.016 1 97.88 487 SER B C 1
ATOM 9415 O O . SER B 1 487 ? 8.062 -12.477 -19.297 1 97.88 487 SER B O 1
ATOM 9417 N N . PHE B 1 488 ? 6.438 -13.141 -17.906 1 98.25 488 PHE B N 1
ATOM 9418 C CA . PHE B 1 488 ? 7.332 -13.938 -17.062 1 98.25 488 PHE B CA 1
ATOM 9419 C C . PHE B 1 488 ? 7.41 -15.375 -17.578 1 98.25 488 PHE B C 1
ATOM 9421 O O . PHE B 1 488 ? 6.387 -16.062 -17.656 1 98.25 488 PHE B O 1
ATOM 9428 N N . ARG B 1 489 ? 8.531 -15.852 -17.859 1 97.25 489 ARG B N 1
ATOM 9429 C CA . ARG B 1 489 ? 8.648 -17.234 -18.312 1 97.25 489 ARG B CA 1
ATOM 9430 C C . ARG B 1 489 ? 9.984 -17.844 -17.891 1 97.25 489 ARG B C 1
ATOM 9432 O O . ARG B 1 489 ? 10.922 -17.109 -17.547 1 97.25 489 ARG B O 1
ATOM 9439 N N . PHE B 1 490 ? 10 -19.094 -17.828 1 97.38 490 PHE B N 1
ATOM 9440 C CA . PHE B 1 490 ? 11.25 -19.797 -17.578 1 97.38 490 PHE B CA 1
ATOM 9441 C C . PHE B 1 490 ? 12.141 -19.797 -18.812 1 97.38 490 PHE B C 1
ATOM 9443 O O . PHE B 1 490 ? 11.656 -19.984 -19.922 1 97.38 490 PHE B O 1
ATOM 9450 N N . LYS B 1 491 ? 13.414 -19.625 -18.625 1 94.5 491 LYS B N 1
ATOM 9451 C CA . LYS B 1 491 ? 14.383 -19.609 -19.719 1 94.5 491 LYS B CA 1
ATOM 9452 C C . LYS B 1 491 ? 14.609 -21.016 -20.266 1 94.5 491 LYS B C 1
ATOM 9454 O O . LYS B 1 491 ? 14.664 -21.203 -21.484 1 94.5 491 LYS B O 1
ATOM 9459 N N . ALA B 1 492 ? 14.781 -21.922 -19.359 1 93.31 492 ALA B N 1
ATOM 9460 C CA . ALA B 1 492 ? 15.055 -23.297 -19.75 1 93.31 492 ALA B CA 1
ATOM 9461 C C . ALA B 1 492 ? 13.766 -24.078 -19.969 1 93.31 492 ALA B C 1
ATOM 9463 O O . ALA B 1 492 ? 12.789 -23.891 -19.25 1 93.31 492 ALA B O 1
ATOM 9464 N N . PRO B 1 493 ? 13.75 -24.922 -20.938 1 92.5 493 PRO B N 1
ATOM 9465 C CA . PRO B 1 493 ? 12.531 -25.672 -21.266 1 92.5 493 PRO B CA 1
ATOM 9466 C C . PRO B 1 493 ? 12.297 -26.859 -20.328 1 92.5 493 PRO B C 1
ATOM 9468 O O . PRO B 1 493 ? 11.211 -27.438 -20.328 1 92.5 493 PRO B O 1
ATOM 9471 N N . GLY B 1 494 ? 13.289 -27.297 -19.547 1 94.44 494 GLY B N 1
ATOM 9472 C CA . GLY B 1 494 ? 13.164 -28.438 -18.656 1 94.44 494 GLY B CA 1
ATOM 9473 C C . GLY B 1 494 ? 11.977 -28.344 -17.719 1 94.44 494 GLY B C 1
ATOM 9474 O O . GLY B 1 494 ? 11.438 -27.25 -17.5 1 94.44 494 GLY B O 1
ATOM 9475 N N . THR B 1 495 ? 11.523 -29.469 -17.203 1 96.88 495 THR B N 1
ATOM 9476 C CA . THR B 1 495 ? 10.375 -29.469 -16.297 1 96.88 495 THR B CA 1
ATOM 9477 C C . THR B 1 495 ? 10.828 -29.438 -14.844 1 96.88 495 THR B C 1
ATOM 9479 O O . THR B 1 495 ? 10.008 -29.469 -13.93 1 96.88 495 THR B O 1
ATOM 9482 N N . VAL B 1 496 ? 12.125 -29.422 -14.617 1 96.69 496 VAL B N 1
ATOM 9483 C CA . VAL B 1 496 ? 12.734 -29.25 -13.297 1 96.69 496 VAL B CA 1
ATOM 9484 C C . VAL B 1 496 ? 13.438 -27.906 -13.227 1 96.69 496 VAL B C 1
ATOM 9486 O O . VAL B 1 496 ? 14.148 -27.516 -14.156 1 96.69 496 VAL B O 1
ATOM 9489 N N . CYS B 1 497 ? 13.188 -27.188 -12.242 1 96.44 497 CYS B N 1
ATOM 9490 C CA . CYS B 1 497 ? 13.852 -25.922 -12.023 1 96.44 497 CYS B CA 1
ATOM 9491 C C . CYS B 1 497 ? 14.289 -25.766 -10.578 1 96.44 497 CYS B C 1
ATOM 9493 O O . CYS B 1 497 ? 14.039 -26.641 -9.75 1 96.44 497 CYS B O 1
ATOM 9495 N N . ALA B 1 498 ? 15.023 -24.734 -10.375 1 96.31 498 ALA B N 1
ATOM 9496 C CA . ALA B 1 498 ? 15.508 -24.453 -9.023 1 96.31 498 ALA B CA 1
ATOM 9497 C C . ALA B 1 498 ? 14.742 -23.312 -8.391 1 96.31 498 ALA B C 1
ATOM 9499 O O . ALA B 1 498 ? 14.328 -22.375 -9.078 1 96.31 498 ALA B O 1
ATOM 9500 N N . ALA B 1 499 ? 14.484 -23.359 -7.125 1 97.38 499 ALA B N 1
ATOM 9501 C CA . ALA B 1 499 ? 13.922 -22.297 -6.301 1 97.38 499 ALA B CA 1
ATOM 9502 C C . ALA B 1 499 ? 14.586 -22.266 -4.926 1 97.38 499 ALA B C 1
ATOM 9504 O O . ALA B 1 499 ? 15.273 -23.203 -4.539 1 97.38 499 ALA B O 1
ATOM 9505 N N . SER B 1 500 ? 14.453 -21.141 -4.262 1 97.31 500 SER B N 1
ATOM 9506 C CA . SER B 1 500 ? 15.023 -21 -2.924 1 97.31 500 SER B CA 1
ATOM 9507 C C . SER B 1 500 ? 13.992 -20.453 -1.941 1 97.31 500 SER B C 1
ATOM 9509 O O . SER B 1 500 ? 13.195 -19.578 -2.293 1 97.31 500 SER B O 1
ATOM 9511 N N . LEU B 1 501 ? 13.953 -21.016 -0.779 1 97.56 501 LEU B N 1
ATOM 9512 C CA . LEU B 1 501 ? 13.391 -20.391 0.41 1 97.56 501 LEU B CA 1
ATOM 9513 C C . LEU B 1 501 ? 14.492 -19.734 1.244 1 97.56 501 LEU B C 1
ATOM 9515 O O . LEU B 1 501 ? 15.406 -20.406 1.712 1 97.56 501 LEU B O 1
ATOM 9519 N N . SER B 1 502 ? 14.383 -18.453 1.36 1 97.25 502 SER B N 1
ATOM 9520 C CA . SER B 1 502 ? 15.422 -17.719 2.064 1 97.25 502 SER B CA 1
ATOM 9521 C C . SER B 1 502 ? 14.836 -16.859 3.174 1 97.25 502 SER B C 1
ATOM 9523 O O . SER B 1 502 ? 13.891 -16.094 2.941 1 97.25 502 SER B O 1
ATOM 9525 N N . VAL B 1 503 ? 15.391 -17.016 4.395 1 97.56 503 VAL B N 1
ATOM 9526 C CA . VAL B 1 503 ? 15.016 -16.188 5.539 1 97.56 503 VAL B CA 1
ATOM 9527 C C . VAL B 1 503 ? 16.188 -15.305 5.945 1 97.56 503 VAL B C 1
ATOM 9529 O O . VAL B 1 503 ? 17.328 -15.781 6.055 1 97.56 503 VAL B O 1
ATOM 9532 N N . THR B 1 504 ? 15.945 -14.094 6.117 1 97.56 504 THR B N 1
ATOM 9533 C CA . THR B 1 504 ? 16.984 -13.164 6.539 1 97.56 504 THR B CA 1
ATOM 9534 C C . THR B 1 504 ? 16.562 -12.406 7.797 1 97.56 504 THR B C 1
ATOM 9536 O O . THR B 1 504 ? 15.469 -11.859 7.855 1 97.56 504 THR B O 1
ATOM 9539 N N . ARG B 1 505 ? 17.391 -12.516 8.844 1 97.75 505 ARG B N 1
ATOM 9540 C CA . ARG B 1 505 ? 17.297 -11.641 10.008 1 97.75 505 ARG B CA 1
ATOM 9541 C C . ARG B 1 505 ? 18.109 -10.375 9.805 1 97.75 505 ARG B C 1
ATOM 9543 O O . ARG B 1 505 ? 19.312 -10.438 9.531 1 97.75 505 ARG B O 1
ATOM 9550 N N . LEU B 1 506 ? 17.5 -9.25 9.859 1 97.19 506 LEU B N 1
ATOM 9551 C CA . LEU B 1 506 ? 18.156 -7.953 9.734 1 97.19 506 LEU B CA 1
ATOM 9552 C C . LEU B 1 506 ? 18.203 -7.242 11.078 1 97.19 506 LEU B C 1
ATOM 9554 O O . LEU B 1 506 ? 17.266 -7.312 11.867 1 97.19 506 LEU B O 1
ATOM 9558 N N . ASN B 1 507 ? 19.312 -6.582 11.359 1 96.12 507 ASN B N 1
ATOM 9559 C CA . ASN B 1 507 ? 19.484 -5.812 12.586 1 96.12 507 ASN B CA 1
ATOM 9560 C C . ASN B 1 507 ? 20.281 -4.535 12.336 1 96.12 507 ASN B C 1
ATOM 9562 O O . ASN B 1 507 ? 20.797 -4.324 11.242 1 96.12 507 ASN B O 1
ATOM 9566 N N . ASN B 1 508 ? 20.234 -3.652 13.312 1 95.25 508 ASN B N 1
ATOM 9567 C CA . ASN B 1 508 ? 20.938 -2.379 13.305 1 95.25 508 ASN B CA 1
ATOM 9568 C C . ASN B 1 508 ? 20.453 -1.47 12.18 1 95.25 508 ASN B C 1
ATOM 9570 O O . ASN B 1 508 ? 21.25 -0.83 11.5 1 95.25 508 ASN B O 1
ATOM 9574 N N . MET B 1 509 ? 19.188 -1.546 12.008 1 94.81 509 MET B N 1
ATOM 9575 C CA . MET B 1 509 ? 18.594 -0.669 11 1 94.81 509 MET B CA 1
ATOM 9576 C C . MET B 1 509 ? 18.391 0.737 11.555 1 94.81 509 MET B C 1
ATOM 9578 O O . MET B 1 509 ? 17.5 0.962 12.383 1 94.81 509 MET B O 1
ATOM 9582 N N . SER B 1 510 ? 19.078 1.726 11.039 1 93.12 510 SER B N 1
ATOM 9583 C CA . SER B 1 510 ? 18.969 3.1 11.523 1 93.12 510 SER B CA 1
ATOM 9584 C C . SER B 1 510 ? 17.547 3.621 11.406 1 93.12 510 SER B C 1
ATOM 9586 O O . SER B 1 510 ? 17.062 4.34 12.289 1 93.12 510 SER B O 1
ATOM 9588 N N . TRP B 1 511 ? 16.844 3.248 10.359 1 95.12 511 TRP B N 1
ATOM 9589 C CA . TRP B 1 511 ? 15.492 3.756 10.117 1 95.12 511 TRP B CA 1
ATOM 9590 C C . TRP B 1 511 ? 14.477 3.074 11.031 1 95.12 511 TRP B C 1
ATOM 9592 O O . TRP B 1 511 ? 13.305 3.441 11.055 1 95.12 511 TRP B O 1
ATOM 9602 N N . LEU B 1 512 ? 14.922 2.102 11.781 1 96.12 512 LEU B N 1
ATOM 9603 C CA . LEU B 1 512 ? 14.094 1.461 12.797 1 96.12 512 LEU B CA 1
ATOM 9604 C C . LEU B 1 512 ? 14.664 1.704 14.188 1 96.12 512 LEU B C 1
ATOM 9606 O O . LEU B 1 512 ? 14.422 0.921 15.109 1 96.12 512 LEU B O 1
ATOM 9610 N N . GLY B 1 513 ? 15.461 2.723 14.367 1 92.62 513 GLY B N 1
ATOM 9611 C CA . GLY B 1 513 ? 16.047 3.045 15.656 1 92.62 513 GLY B CA 1
ATOM 9612 C C . GLY B 1 513 ? 17.062 2.02 16.125 1 92.62 513 GLY B C 1
ATOM 9613 O O . GLY B 1 513 ? 17.188 1.758 17.328 1 92.62 513 GLY B O 1
ATOM 9614 N N . GLY B 1 514 ? 17.656 1.365 15.234 1 93.56 514 GLY B N 1
ATOM 9615 C CA . GLY B 1 514 ? 18.625 0.337 15.57 1 93.56 514 GLY B CA 1
ATOM 9616 C C . GLY B 1 514 ? 18.016 -1.047 15.688 1 93.56 514 GLY B C 1
ATOM 9617 O O . GLY B 1 514 ? 18.719 -2.021 15.945 1 93.56 514 GLY B O 1
ATOM 9618 N N . GLY B 1 515 ? 16.766 -1.156 15.453 1 94.44 515 GLY B N 1
ATOM 9619 C CA . GLY B 1 515 ? 16.094 -2.445 15.5 1 94.44 515 GLY B CA 1
ATOM 9620 C C . GLY B 1 515 ? 16.203 -3.232 14.211 1 94.44 515 GLY B C 1
ATOM 9621 O O . GLY B 1 515 ? 17.062 -2.938 13.375 1 94.44 515 GLY B O 1
ATOM 9622 N N . GLY B 1 516 ? 15.406 -4.344 14.188 1 96.44 516 GLY B N 1
ATOM 9623 C CA . GLY B 1 516 ? 15.43 -5.203 13.016 1 96.44 516 GLY B CA 1
ATOM 9624 C C . GLY B 1 516 ? 14.141 -5.977 12.812 1 96.44 516 GLY B C 1
ATOM 9625 O O . GLY B 1 516 ? 13.117 -5.66 13.422 1 96.44 516 GLY B O 1
ATOM 9626 N N . TYR B 1 517 ? 14.086 -6.836 11.82 1 97.75 517 TYR B N 1
ATOM 9627 C CA . TYR B 1 517 ? 12.977 -7.715 11.492 1 97.75 517 TYR B CA 1
ATOM 9628 C C . TYR B 1 517 ? 13.453 -8.906 10.664 1 97.75 517 TYR B C 1
ATOM 9630 O O . TYR B 1 517 ? 14.617 -8.969 10.266 1 97.75 517 TYR B O 1
ATOM 9638 N N . ASN B 1 518 ? 12.625 -9.891 10.531 1 98.5 518 ASN B N 1
ATOM 9639 C CA . ASN B 1 518 ? 12.898 -11.078 9.742 1 98.5 518 ASN B CA 1
ATOM 9640 C C . ASN B 1 518 ? 12.031 -11.133 8.484 1 98.5 518 ASN B C 1
ATOM 9642 O O . ASN B 1 518 ? 10.898 -10.656 8.492 1 98.5 518 ASN B O 1
ATOM 9646 N N . HIS B 1 519 ? 12.586 -11.609 7.387 1 97.81 519 HIS B N 1
ATOM 9647 C CA . HIS B 1 519 ? 11.758 -11.844 6.215 1 97.81 519 HIS B CA 1
ATOM 9648 C C . HIS B 1 519 ? 12.055 -13.203 5.59 1 97.81 519 HIS B C 1
ATOM 9650 O O . HIS B 1 519 ? 13.164 -13.727 5.73 1 97.81 519 HIS B O 1
ATOM 9656 N N . LEU B 1 520 ? 11.062 -13.836 5.047 1 98.38 520 LEU B N 1
ATOM 9657 C CA . LEU B 1 520 ? 11.078 -15.141 4.383 1 98.38 520 LEU B CA 1
ATOM 9658 C C . LEU B 1 520 ? 10.477 -15.047 2.986 1 98.38 520 LEU B C 1
ATOM 9660 O O . LEU B 1 520 ? 9.32 -14.648 2.832 1 98.38 520 LEU B O 1
ATOM 9664 N N . GLY B 1 521 ? 11.273 -15.406 1.948 1 98 521 GLY B N 1
ATOM 9665 C CA . GLY B 1 521 ? 10.797 -15.305 0.58 1 98 521 GLY B CA 1
ATOM 9666 C C . GLY B 1 521 ? 10.953 -16.594 -0.21 1 98 521 GLY B C 1
ATOM 9667 O O . GLY B 1 521 ? 11.797 -17.422 0.115 1 98 521 GLY B O 1
ATOM 9668 N N . LEU B 1 522 ? 10.023 -16.766 -1.164 1 98.38 522 LEU B N 1
ATOM 9669 C CA . LEU B 1 522 ? 10.203 -17.766 -2.211 1 98.38 522 LEU B CA 1
ATOM 9670 C C . LEU B 1 522 ? 10.781 -17.141 -3.475 1 98.38 522 LEU B C 1
ATOM 9672 O O . LEU B 1 522 ? 10.133 -16.281 -4.098 1 98.38 522 LEU B O 1
ATOM 9676 N N . TYR B 1 523 ? 12 -17.594 -3.814 1 97.81 523 TYR B N 1
ATOM 9677 C CA . TYR B 1 523 ? 12.711 -17.094 -4.984 1 97.81 523 TYR B CA 1
ATOM 9678 C C . TYR B 1 523 ? 12.742 -18.141 -6.094 1 97.81 523 TYR B C 1
ATOM 9680 O O . TYR B 1 523 ? 13.312 -19.219 -5.922 1 97.81 523 TYR B O 1
ATOM 9688 N N . ILE B 1 524 ? 12.102 -17.844 -7.199 1 98.12 524 ILE B N 1
ATOM 9689 C CA . ILE B 1 524 ? 12.07 -18.734 -8.344 1 98.12 524 ILE B CA 1
ATOM 9690 C C . ILE B 1 524 ? 13.172 -18.359 -9.336 1 98.12 524 ILE B C 1
ATOM 9692 O O . ILE B 1 524 ? 13.148 -17.266 -9.906 1 98.12 524 ILE B O 1
ATOM 9696 N N . HIS B 1 525 ? 14.109 -19.266 -9.539 1 96.81 525 HIS B N 1
ATOM 9697 C CA . HIS B 1 525 ? 15.281 -18.969 -10.352 1 96.81 525 HIS B CA 1
ATOM 9698 C C . HIS B 1 525 ? 15.039 -19.297 -11.82 1 96.81 525 HIS B C 1
ATOM 9700 O O . HIS B 1 525 ? 14.109 -20.047 -12.148 1 96.81 525 HIS B O 1
ATOM 9706 N N . GLY B 1 526 ? 15.82 -18.703 -12.703 1 96.31 526 GLY B N 1
ATOM 9707 C CA . GLY B 1 526 ? 15.781 -19.031 -14.125 1 96.31 526 GLY B CA 1
ATOM 9708 C C . GLY B 1 526 ? 14.641 -18.359 -14.859 1 96.31 526 GLY B C 1
ATOM 9709 O O . GLY B 1 526 ? 14.141 -18.891 -15.859 1 96.31 526 GLY B O 1
ATOM 9710 N N . ILE B 1 527 ? 14.188 -17.234 -14.383 1 97.62 527 ILE B N 1
ATOM 9711 C CA . ILE B 1 527 ? 13.07 -16.516 -14.984 1 97.62 527 ILE B CA 1
ATOM 9712 C C . ILE B 1 527 ? 13.594 -15.43 -15.922 1 97.62 527 ILE B C 1
ATOM 9714 O O . ILE B 1 527 ? 14.641 -14.828 -15.664 1 97.62 527 ILE B O 1
ATOM 9718 N N . GLU B 1 528 ? 12.945 -15.219 -16.984 1 97.38 528 GLU B N 1
ATOM 9719 C CA . GLU B 1 528 ? 13.156 -14.039 -17.812 1 97.38 528 GLU B CA 1
ATOM 9720 C C . GLU B 1 528 ? 11.859 -13.258 -18.016 1 97.38 528 GLU B C 1
ATOM 9722 O O . GLU B 1 528 ? 10.781 -13.852 -18.094 1 97.38 528 GLU B O 1
ATOM 9727 N N . TYR B 1 529 ? 11.938 -11.992 -18.031 1 98 529 TYR B N 1
ATOM 9728 C CA . TYR B 1 529 ? 10.844 -11.094 -18.406 1 98 529 TYR B CA 1
ATOM 9729 C C . TYR B 1 529 ? 10.984 -10.633 -19.844 1 98 529 TYR B C 1
ATOM 9731 O O . TYR B 1 529 ? 11.984 -10.016 -20.219 1 98 529 TYR B O 1
ATOM 9739 N N . VAL B 1 530 ? 9.984 -10.945 -20.609 1 98.25 530 VAL B N 1
ATOM 9740 C CA . VAL B 1 530 ? 9.992 -10.539 -22.016 1 98.25 530 VAL B CA 1
ATOM 9741 C C . VAL B 1 530 ? 9.273 -9.195 -22.172 1 98.25 530 VAL B C 1
ATOM 9743 O O . VAL B 1 530 ? 8.062 -9.109 -21.953 1 98.25 530 VAL B O 1
ATOM 9746 N N . LYS B 1 531 ? 10.016 -8.18 -22.547 1 97.06 531 LYS B N 1
ATOM 9747 C CA . LYS B 1 531 ? 9.469 -6.84 -22.734 1 97.06 531 LYS B CA 1
ATOM 9748 C C . LYS B 1 531 ? 8.578 -6.781 -23.969 1 97.06 531 LYS B C 1
ATOM 9750 O O . LYS B 1 531 ? 8.539 -7.73 -24.766 1 97.06 531 LYS B O 1
ATOM 9755 N N . LYS B 1 532 ? 7.887 -5.742 -24.156 1 96.75 532 LYS B N 1
ATOM 9756 C CA . LYS B 1 532 ? 7.008 -5.531 -25.312 1 96.75 532 LYS B CA 1
ATOM 9757 C C . LYS B 1 532 ? 7.797 -5.512 -26.609 1 96.75 532 LYS B C 1
ATOM 9759 O O . LYS B 1 532 ? 7.301 -5.957 -27.656 1 96.75 532 LYS B O 1
ATOM 9764 N N . ASP B 1 533 ? 9.07 -5.039 -26.625 1 96.56 533 ASP B N 1
ATOM 9765 C CA . ASP B 1 533 ? 9.883 -4.93 -27.844 1 96.56 533 ASP B CA 1
ATOM 9766 C C . ASP B 1 533 ? 10.586 -6.25 -28.141 1 96.56 533 ASP B C 1
ATOM 9768 O O . ASP B 1 533 ? 11.367 -6.332 -29.094 1 96.56 533 ASP B O 1
ATOM 9772 N N . GLY B 1 534 ? 10.352 -7.258 -27.281 1 95.75 534 GLY B N 1
ATOM 9773 C CA . GLY B 1 534 ? 10.914 -8.578 -27.531 1 95.75 534 GLY B CA 1
ATOM 9774 C C . GLY B 1 534 ? 12.203 -8.828 -26.781 1 95.75 534 GLY B C 1
ATOM 9775 O O . GLY B 1 534 ? 12.625 -9.977 -26.625 1 95.75 534 GLY B O 1
ATOM 9776 N N . SER B 1 535 ? 12.836 -7.742 -26.25 1 97.06 535 SER B N 1
ATOM 9777 C CA . SER B 1 535 ? 14.039 -7.941 -25.438 1 97.06 535 SER B CA 1
ATOM 9778 C C . SER B 1 535 ? 13.695 -8.562 -24.094 1 97.06 535 SER B C 1
ATOM 9780 O O . SER B 1 535 ? 12.539 -8.539 -23.672 1 97.06 535 SER B O 1
ATOM 9782 N N . THR B 1 536 ? 14.695 -9.211 -23.453 1 96.88 536 THR B N 1
ATOM 9783 C CA . THR B 1 536 ? 14.406 -9.938 -22.234 1 96.88 536 THR B CA 1
ATOM 9784 C C . THR B 1 536 ? 15.312 -9.469 -21.094 1 96.88 536 THR B C 1
ATOM 9786 O O . THR B 1 536 ? 16.375 -8.914 -21.344 1 96.88 536 THR B O 1
ATOM 9789 N N . ILE B 1 537 ? 14.891 -9.555 -19.875 1 96.56 537 ILE B N 1
ATOM 9790 C CA . ILE B 1 537 ? 15.656 -9.391 -18.656 1 96.56 537 ILE B CA 1
ATOM 9791 C C . ILE B 1 537 ? 15.672 -10.711 -17.875 1 96.56 537 ILE B C 1
ATOM 9793 O O . ILE B 1 537 ? 14.617 -11.227 -17.5 1 96.56 537 ILE B O 1
ATOM 9797 N N . ASN B 1 538 ? 16.875 -11.227 -17.688 1 95.25 538 ASN B N 1
ATOM 9798 C CA . ASN B 1 538 ? 17.016 -12.445 -16.891 1 95.25 538 ASN B CA 1
ATOM 9799 C C . ASN B 1 538 ? 17.062 -12.148 -15.398 1 95.25 538 ASN B C 1
ATOM 9801 O O . ASN B 1 538 ? 17.672 -11.156 -14.984 1 95.25 538 ASN B O 1
ATOM 9805 N N . GLY B 1 539 ? 16.391 -12.984 -14.656 1 95.56 539 GLY B N 1
ATOM 9806 C CA . GLY B 1 539 ? 16.469 -12.75 -13.227 1 95.56 539 GLY B CA 1
ATOM 9807 C C . GLY B 1 539 ? 15.773 -13.828 -12.406 1 95.56 539 GLY B C 1
ATOM 9808 O O . GLY B 1 539 ? 15.602 -14.953 -12.875 1 95.56 539 GLY B O 1
ATOM 9809 N N . THR B 1 540 ? 15.641 -13.555 -11.109 1 97.25 540 THR B N 1
ATOM 9810 C CA . THR B 1 540 ? 14.938 -14.352 -10.109 1 97.25 540 THR B CA 1
ATOM 9811 C C . THR B 1 540 ? 13.602 -13.711 -9.75 1 97.25 540 THR B C 1
ATOM 9813 O O . THR B 1 540 ? 13.555 -12.531 -9.391 1 97.25 540 THR B O 1
ATOM 9816 N N . HIS B 1 541 ? 12.516 -14.477 -9.93 1 97.94 541 HIS B N 1
ATOM 9817 C CA . HIS B 1 541 ? 11.203 -13.938 -9.578 1 97.94 541 HIS B CA 1
ATOM 9818 C C . HIS B 1 541 ? 10.906 -14.133 -8.094 1 97.94 541 HIS B C 1
ATOM 9820 O O . HIS B 1 541 ? 10.945 -15.258 -7.586 1 97.94 541 HIS B O 1
ATOM 9826 N N . LEU B 1 542 ? 10.773 -13.016 -7.359 1 97.94 542 LEU B N 1
ATOM 9827 C CA . LEU B 1 542 ? 10.281 -13.047 -5.988 1 97.94 542 LEU B CA 1
ATOM 9828 C C . LEU B 1 542 ? 8.766 -13.211 -5.961 1 97.94 542 LEU B C 1
ATOM 9830 O O . LEU B 1 542 ? 8.031 -12.242 -6.156 1 97.94 542 LEU B O 1
ATOM 9834 N N . SER B 1 543 ? 8.297 -14.398 -5.688 1 97.75 543 SER B N 1
ATOM 9835 C CA . SER B 1 543 ? 6.879 -14.727 -5.789 1 97.75 543 SER B CA 1
ATOM 9836 C C . SER B 1 543 ? 6.098 -14.203 -4.59 1 97.75 543 SER B C 1
ATOM 9838 O O . SER B 1 543 ? 4.953 -13.766 -4.727 1 97.75 543 SER B O 1
ATOM 9840 N N . VAL B 1 544 ? 6.645 -14.312 -3.441 1 98.5 544 VAL B N 1
ATOM 9841 C CA . VAL B 1 544 ? 6.055 -13.82 -2.201 1 98.5 544 VAL B CA 1
ATOM 9842 C C . VAL B 1 544 ? 7.156 -13.547 -1.178 1 98.5 544 VAL B C 1
ATOM 9844 O O . VAL B 1 544 ? 8.164 -14.258 -1.144 1 98.5 544 VAL B O 1
ATOM 9847 N N . LEU B 1 545 ? 7.043 -12.516 -0.443 1 98.56 545 LEU B N 1
ATOM 9848 C CA . LEU B 1 545 ? 7.953 -12.156 0.635 1 98.56 545 LEU B CA 1
ATOM 9849 C C . LEU B 1 545 ? 7.188 -11.883 1.927 1 98.56 545 LEU B C 1
ATOM 9851 O O . LEU B 1 545 ? 6.469 -10.891 2.031 1 98.56 545 LEU B O 1
ATOM 9855 N N . PHE B 1 546 ? 7.348 -12.773 2.908 1 98.75 546 PHE B N 1
ATOM 9856 C CA . PHE B 1 546 ? 6.777 -12.57 4.234 1 98.75 546 PHE B CA 1
ATOM 9857 C C . PHE B 1 546 ? 7.727 -11.758 5.113 1 98.75 546 PHE B C 1
ATOM 9859 O O . PHE B 1 546 ? 8.938 -11.969 5.086 1 98.75 546 PHE B O 1
ATOM 9866 N N . GLU B 1 547 ? 7.207 -10.844 5.836 1 98.69 547 GLU B N 1
ATOM 9867 C CA . GLU B 1 547 ? 8.016 -10.062 6.77 1 98.69 547 GLU B CA 1
ATOM 9868 C C . GLU B 1 547 ? 7.348 -9.961 8.133 1 98.69 547 GLU B C 1
ATOM 9870 O O . GLU B 1 547 ? 6.117 -9.992 8.234 1 98.69 547 GLU B O 1
ATOM 9875 N N . SER B 1 548 ? 8.148 -9.812 9.211 1 98.5 548 SER B N 1
ATOM 9876 C CA . SER B 1 548 ? 7.66 -9.867 10.586 1 98.5 548 SER B CA 1
ATOM 9877 C C . SER B 1 548 ? 7.344 -8.477 11.117 1 98.5 548 SER B C 1
ATOM 9879 O O . SER B 1 548 ? 7.098 -8.305 12.312 1 98.5 548 SER B O 1
ATOM 9881 N N . LEU B 1 549 ? 7.41 -7.477 10.281 1 98.19 549 LEU B N 1
ATOM 9882 C CA . LEU B 1 549 ? 7.164 -6.102 10.703 1 98.19 549 LEU B CA 1
ATOM 9883 C C . LEU B 1 549 ? 6.375 -5.34 9.641 1 98.19 549 LEU B C 1
ATOM 9885 O O . LEU B 1 549 ? 6.652 -5.469 8.445 1 98.19 549 LEU B O 1
ATOM 9889 N N . THR B 1 550 ? 5.379 -4.531 10.055 1 98.44 550 THR B N 1
ATOM 9890 C CA . THR B 1 550 ? 4.473 -3.836 9.148 1 98.44 550 THR B CA 1
ATOM 9891 C C . THR B 1 550 ? 5.199 -2.719 8.406 1 98.44 550 THR B C 1
ATOM 9893 O O . THR B 1 550 ? 4.938 -2.477 7.227 1 98.44 550 THR B O 1
ATOM 9896 N N . ASP B 1 551 ? 6.16 -2.047 9.031 1 98 551 ASP B N 1
ATOM 9897 C CA . ASP B 1 551 ? 6.809 -0.861 8.484 1 98 551 ASP B CA 1
ATOM 9898 C C . ASP B 1 551 ? 7.484 -1.172 7.152 1 98 551 ASP B C 1
ATOM 9900 O O . ASP B 1 551 ? 7.227 -0.504 6.148 1 98 551 ASP B O 1
ATOM 9904 N N . PRO B 1 552 ? 8.336 -2.205 7.141 1 97.88 552 PRO B N 1
ATOM 9905 C CA . PRO B 1 552 ? 8.969 -2.518 5.855 1 97.88 552 PRO B CA 1
ATOM 9906 C C . PRO B 1 552 ? 7.973 -3.055 4.828 1 97.88 552 PRO B C 1
ATOM 9908 O O . PRO B 1 552 ? 8.188 -2.916 3.619 1 97.88 552 PRO B O 1
ATOM 9911 N N . ILE B 1 553 ? 6.895 -3.689 5.273 1 98.69 553 ILE B N 1
ATOM 9912 C CA . ILE B 1 553 ? 5.898 -4.211 4.348 1 98.69 553 ILE B CA 1
ATOM 9913 C C . ILE B 1 553 ? 5.246 -3.059 3.588 1 98.69 553 ILE B C 1
ATOM 9915 O O . ILE B 1 553 ? 5.164 -3.082 2.357 1 98.69 553 ILE B O 1
ATOM 9919 N N . VAL B 1 554 ? 4.82 -2.035 4.316 1 98.31 554 VAL B N 1
ATOM 9920 C CA . VAL B 1 554 ? 4.148 -0.897 3.695 1 98.31 554 VAL B CA 1
ATOM 9921 C C . VAL B 1 554 ? 5.117 -0.168 2.768 1 98.31 554 VAL B C 1
ATOM 9923 O O . VAL B 1 554 ? 4.77 0.156 1.629 1 98.31 554 VAL B O 1
ATOM 9926 N N . SER B 1 555 ? 6.324 0.053 3.24 1 97.62 555 SER B N 1
ATOM 9927 C CA . SER B 1 555 ? 7.332 0.717 2.422 1 97.62 555 SER B CA 1
ATOM 9928 C C . SER B 1 555 ? 7.637 -0.086 1.161 1 97.62 555 SER B C 1
ATOM 9930 O O . SER B 1 555 ? 7.695 0.47 0.063 1 97.62 555 SER B O 1
ATOM 9932 N N . GLY B 1 556 ? 7.836 -1.37 1.324 1 98.06 556 GLY B N 1
ATOM 9933 C CA . GLY B 1 556 ? 8.227 -2.221 0.212 1 98.06 556 GLY B CA 1
ATOM 9934 C C . GLY B 1 556 ? 7.129 -2.4 -0.818 1 98.06 556 GLY B C 1
ATOM 9935 O O . GLY B 1 556 ? 7.398 -2.451 -2.02 1 98.06 556 GLY B O 1
ATOM 9936 N N . ARG B 1 557 ? 5.91 -2.543 -0.372 1 98.56 557 ARG B N 1
ATOM 9937 C CA . ARG B 1 557 ? 4.793 -2.691 -1.298 1 98.56 557 ARG B CA 1
ATOM 9938 C C . ARG B 1 557 ? 4.578 -1.415 -2.105 1 98.56 557 ARG B C 1
ATOM 9940 O O . ARG B 1 557 ? 4.422 -1.467 -3.326 1 98.56 557 ARG B O 1
ATOM 9947 N N . GLU B 1 558 ? 4.672 -0.271 -1.43 1 98.06 558 GLU B N 1
ATOM 9948 C CA . GLU B 1 558 ? 4.285 0.985 -2.066 1 98.06 558 GLU B CA 1
ATOM 9949 C C . GLU B 1 558 ? 5.457 1.603 -2.824 1 98.06 558 GLU B C 1
ATOM 9951 O O . GLU B 1 558 ? 5.277 2.17 -3.902 1 98.06 558 GLU B O 1
ATOM 9956 N N . GLU B 1 559 ? 6.688 1.466 -2.32 1 97.88 559 GLU B N 1
ATOM 9957 C CA . GLU B 1 559 ? 7.836 2.145 -2.916 1 97.88 559 GLU B CA 1
ATOM 9958 C C . GLU B 1 559 ? 8.562 1.237 -3.904 1 97.88 559 GLU B C 1
ATOM 9960 O O . GLU B 1 559 ? 9.242 1.719 -4.812 1 97.88 559 GLU B O 1
ATOM 9965 N N . LEU B 1 560 ? 8.43 -0.097 -3.705 1 98.06 560 LEU B N 1
ATOM 9966 C CA . LEU B 1 560 ? 9.281 -1.007 -4.465 1 98.06 560 LEU B CA 1
ATOM 9967 C C . LEU B 1 560 ? 8.445 -1.938 -5.336 1 98.06 560 LEU B C 1
ATOM 9969 O O . LEU B 1 560 ? 8.969 -2.588 -6.238 1 98.06 560 LEU B O 1
ATOM 9973 N N . GLY B 1 561 ? 7.121 -2.006 -5.113 1 98.06 561 GLY B N 1
ATOM 9974 C CA . GLY B 1 561 ? 6.293 -2.949 -5.844 1 98.06 561 GLY B CA 1
ATOM 9975 C C . GLY B 1 561 ? 6.551 -4.395 -5.461 1 98.06 561 GLY B C 1
ATOM 9976 O O . GLY B 1 561 ? 6.426 -5.293 -6.297 1 98.06 561 GLY B O 1
ATOM 9977 N N . MET B 1 562 ? 6.938 -4.668 -4.258 1 98.25 562 MET B N 1
ATOM 9978 C CA . MET B 1 562 ? 7.277 -6.016 -3.812 1 98.25 562 MET B CA 1
ATOM 9979 C C . MET B 1 562 ? 6.059 -6.711 -3.209 1 98.25 562 MET B C 1
ATOM 9981 O O . MET B 1 562 ? 5.238 -6.074 -2.549 1 98.25 562 MET B O 1
ATOM 9985 N N . PRO B 1 563 ? 5.922 -8 -3.482 1 98.56 563 PRO B N 1
ATOM 9986 C CA . PRO B 1 563 ? 4.777 -8.773 -2.996 1 98.56 563 PRO B CA 1
ATOM 9987 C C . PRO B 1 563 ? 4.918 -9.18 -1.529 1 98.56 563 PRO B C 1
ATOM 9989 O O . PRO B 1 563 ? 4.961 -10.367 -1.215 1 98.56 563 PRO B O 1
ATOM 9992 N N . LYS B 1 564 ? 4.898 -8.242 -0.601 1 98.69 564 LYS B N 1
ATOM 9993 C CA . LYS B 1 564 ? 5.195 -8.461 0.812 1 98.69 564 LYS B CA 1
ATOM 9994 C C . LYS B 1 564 ? 3.92 -8.703 1.613 1 98.69 564 LYS B C 1
ATOM 9996 O O . LYS B 1 564 ? 2.9 -8.047 1.379 1 98.69 564 LYS B O 1
ATOM 10001 N N . LEU B 1 565 ? 3.898 -9.664 2.496 1 98.75 565 LEU B N 1
ATOM 10002 C CA . LEU B 1 565 ? 2.822 -10.008 3.42 1 98.75 565 LEU B CA 1
ATOM 10003 C C . LEU B 1 565 ? 3.359 -10.203 4.832 1 98.75 565 LEU B C 1
ATOM 10005 O O . LEU B 1 565 ? 4.559 -10.414 5.023 1 98.75 565 LEU B O 1
ATOM 10009 N N . PHE B 1 566 ? 2.457 -10.188 5.801 1 98.62 566 PHE B N 1
ATOM 10010 C CA . PHE B 1 566 ? 2.875 -10.32 7.191 1 98.62 566 PHE B CA 1
ATOM 10011 C C . PHE B 1 566 ? 2.748 -11.766 7.656 1 98.62 566 PHE B C 1
ATOM 10013 O O . PHE B 1 566 ? 1.782 -12.453 7.312 1 98.62 566 PHE B O 1
ATOM 10020 N N . CYS B 1 567 ? 3.697 -12.156 8.367 1 98.38 567 CYS B N 1
ATOM 10021 C CA . CYS B 1 567 ? 3.607 -13.289 9.281 1 98.38 567 CYS B CA 1
ATOM 10022 C C . CYS B 1 567 ? 4.645 -13.172 10.391 1 98.38 567 CYS B C 1
ATOM 10024 O O . CYS B 1 567 ? 5.555 -12.344 10.32 1 98.38 567 CYS B O 1
ATOM 10026 N N . ASP B 1 568 ? 4.391 -13.922 11.43 1 98.31 568 ASP B N 1
ATOM 10027 C CA . ASP B 1 568 ? 5.426 -14.07 12.445 1 98.31 568 ASP B CA 1
ATOM 10028 C C . ASP B 1 568 ? 6.535 -15.008 11.969 1 98.31 568 ASP B C 1
ATOM 10030 O O . ASP B 1 568 ? 6.258 -16.031 11.336 1 98.31 568 ASP B O 1
ATOM 10034 N N . ILE B 1 569 ? 7.766 -14.578 12.18 1 98.75 569 ILE B N 1
ATOM 10035 C CA . ILE B 1 569 ? 8.898 -15.391 11.758 1 98.75 569 ILE B CA 1
ATOM 10036 C C . ILE B 1 569 ? 9.859 -15.578 12.922 1 98.75 569 ILE B C 1
ATOM 10038 O O . ILE B 1 569 ? 10.5 -14.625 13.367 1 98.75 569 ILE B O 1
ATOM 10042 N N . ASP B 1 570 ? 9.93 -16.75 13.445 1 98.31 570 ASP B N 1
ATOM 10043 C CA . ASP B 1 570 ? 10.891 -17.125 14.484 1 98.31 570 ASP B CA 1
ATOM 10044 C C . ASP B 1 570 ? 12.148 -17.734 13.867 1 98.31 570 ASP B C 1
ATOM 10046 O O . ASP B 1 570 ? 12.07 -18.766 13.195 1 98.31 570 ASP B O 1
ATOM 10050 N N . PHE B 1 571 ? 13.273 -17.094 14.07 1 98.19 571 PHE B N 1
ATOM 10051 C CA . PHE B 1 571 ? 14.555 -17.531 13.531 1 98.19 571 PHE B CA 1
ATOM 10052 C C . PHE B 1 571 ? 15.516 -17.922 14.648 1 98.19 571 PHE B C 1
ATOM 10054 O O . PHE B 1 571 ? 16.031 -17.062 15.359 1 98.19 571 PHE B O 1
ATOM 10061 N N . GLU B 1 572 ? 15.781 -19.219 14.797 1 97.81 572 GLU B N 1
ATOM 10062 C CA . GLU B 1 572 ? 16.703 -19.766 15.789 1 97.81 572 GLU B CA 1
ATOM 10063 C C . GLU B 1 572 ? 18.016 -20.219 15.133 1 97.81 572 GLU B C 1
ATOM 10065 O O . GLU B 1 572 ? 17.984 -20.984 14.164 1 97.81 572 GLU B O 1
ATOM 10070 N N . LEU B 1 573 ? 19.062 -19.672 15.586 1 97.06 573 LEU B N 1
ATOM 10071 C CA . LEU B 1 573 ? 20.375 -20.078 15.094 1 97.06 573 LEU B CA 1
ATOM 10072 C C . LEU B 1 573 ? 21.25 -20.562 16.234 1 97.06 573 LEU B C 1
ATOM 10074 O O . LEU B 1 573 ? 21.438 -19.859 17.234 1 97.06 573 LEU B O 1
ATOM 10078 N N . HIS B 1 574 ? 21.75 -21.766 16.141 1 95.19 574 HIS B N 1
ATOM 10079 C CA . HIS B 1 574 ? 22.688 -22.375 17.078 1 95.19 574 HIS B CA 1
ATOM 10080 C C . HIS B 1 574 ? 24 -22.719 16.375 1 95.19 574 HIS B C 1
ATOM 10082 O O . HIS B 1 574 ? 24.172 -22.438 15.18 1 95.19 574 HIS B O 1
ATOM 10088 N N . ALA B 1 575 ? 24.906 -23.328 17.078 1 93.12 575 ALA B N 1
ATOM 10089 C CA . ALA B 1 575 ? 26.234 -23.609 16.547 1 93.12 575 ALA B CA 1
ATOM 10090 C C . ALA B 1 575 ? 26.156 -24.625 15.406 1 93.12 575 ALA B C 1
ATOM 10092 O O . ALA B 1 575 ? 26.938 -24.547 14.453 1 93.12 575 ALA B O 1
ATOM 10093 N N . THR B 1 576 ? 25.266 -25.594 15.531 1 95.94 576 THR B N 1
ATOM 10094 C CA . THR B 1 576 ? 25.266 -26.656 14.539 1 95.94 576 THR B CA 1
ATOM 10095 C C . THR B 1 576 ? 23.875 -26.812 13.93 1 95.94 576 THR B C 1
ATOM 10097 O O . THR B 1 576 ? 23.594 -27.812 13.25 1 95.94 576 THR B O 1
ATOM 10100 N N . ALA B 1 577 ? 23 -25.906 14.25 1 97.88 577 ALA B N 1
ATOM 10101 C CA . ALA B 1 577 ? 21.641 -26.047 13.734 1 97.88 577 ALA B CA 1
ATOM 10102 C C . ALA B 1 577 ? 20.969 -24.688 13.562 1 97.88 577 ALA B C 1
ATOM 10104 O O . ALA B 1 577 ? 21.328 -23.734 14.242 1 97.88 577 ALA B O 1
ATOM 10105 N N . ALA B 1 578 ? 20.125 -24.625 12.625 1 98.25 578 ALA B N 1
ATOM 10106 C CA . ALA B 1 578 ? 19.281 -23.469 12.406 1 98.25 578 ALA B CA 1
ATOM 10107 C C . ALA B 1 578 ? 17.828 -23.875 12.133 1 98.25 578 ALA B C 1
ATOM 10109 O O . ALA B 1 578 ? 17.578 -24.938 11.547 1 98.25 578 ALA B O 1
ATOM 10110 N N . ARG B 1 579 ? 16.859 -23.078 12.609 1 98.56 579 ARG B N 1
ATOM 10111 C CA . ARG B 1 579 ? 15.438 -23.359 12.414 1 98.56 579 ARG B CA 1
ATOM 10112 C C . ARG B 1 579 ? 14.648 -22.062 12.227 1 98.56 579 ARG B C 1
ATOM 10114 O O . ARG B 1 579 ? 14.891 -21.078 12.914 1 98.56 579 ARG B O 1
ATOM 10121 N N . VAL B 1 580 ? 13.773 -22.141 11.25 1 98.44 580 VAL B N 1
ATOM 10122 C CA . VAL B 1 580 ? 12.867 -21.016 11.008 1 98.44 580 VAL B CA 1
ATOM 10123 C C . VAL B 1 580 ? 11.422 -21.5 11.023 1 98.44 580 VAL B C 1
ATOM 10125 O O . VAL B 1 580 ? 11.094 -22.516 10.398 1 98.44 580 VAL B O 1
ATOM 10128 N N . LYS B 1 581 ? 10.586 -20.812 11.758 1 98.69 581 LYS B N 1
ATOM 10129 C CA . LYS B 1 581 ? 9.148 -21.047 11.773 1 98.69 581 LYS B CA 1
ATOM 10130 C C . LYS B 1 581 ? 8.375 -19.781 11.398 1 98.69 581 LYS B C 1
ATOM 10132 O O . LYS B 1 581 ? 8.656 -18.703 11.922 1 98.69 581 LYS B O 1
ATOM 10137 N N . ALA B 1 582 ? 7.539 -19.875 10.43 1 98.69 582 ALA B N 1
ATOM 10138 C CA . ALA B 1 582 ? 6.621 -18.797 10.062 1 98.69 582 ALA B CA 1
ATOM 10139 C C . ALA B 1 582 ? 5.191 -19.141 10.477 1 98.69 582 ALA B C 1
ATOM 10141 O O . ALA B 1 582 ? 4.742 -20.266 10.312 1 98.69 582 ALA B O 1
ATOM 10142 N N . SER B 1 583 ? 4.492 -18.219 11.086 1 98.69 583 SER B N 1
ATOM 10143 C CA . SER B 1 583 ? 3.137 -18.438 11.578 1 98.69 583 SER B CA 1
ATOM 10144 C C . SER B 1 583 ? 2.299 -17.172 11.484 1 98.69 583 SER B C 1
ATOM 10146 O O . SER B 1 583 ? 2.838 -16.078 11.32 1 98.69 583 SER B O 1
ATOM 10148 N N . TRP B 1 584 ? 1.042 -17.328 11.422 1 98.06 584 TRP B N 1
ATOM 10149 C CA . TRP B 1 584 ? 0.069 -16.234 11.516 1 98.06 584 TRP B CA 1
ATOM 10150 C C . TRP B 1 584 ? -0.915 -16.5 12.656 1 98.06 584 TRP B C 1
ATOM 10152 O O . TRP B 1 584 ? -1.662 -17.484 12.633 1 98.06 584 TRP B O 1
ATOM 10162 N N . ARG B 1 585 ? -0.865 -15.648 13.695 1 96.06 585 ARG B N 1
ATOM 10163 C CA . ARG B 1 585 ? -1.688 -15.766 14.891 1 96.06 585 ARG B CA 1
ATOM 10164 C C . ARG B 1 585 ? -1.634 -17.188 15.453 1 96.06 585 ARG B C 1
ATOM 10166 O O . ARG B 1 585 ? -2.674 -17.797 15.719 1 96.06 585 ARG B O 1
ATOM 10173 N N . GLY B 1 586 ? -0.488 -17.703 15.469 1 96.38 586 GLY B N 1
ATOM 10174 C CA . GLY B 1 586 ? -0.252 -18.969 16.125 1 96.38 586 GLY B CA 1
ATOM 10175 C C . GLY B 1 586 ? -0.281 -20.156 15.18 1 96.38 586 GLY B C 1
ATOM 10176 O O . GLY B 1 586 ? 0.239 -21.234 15.5 1 96.38 586 GLY B O 1
ATOM 10177 N N . ALA B 1 587 ? -0.892 -20.031 13.992 1 98.19 587 ALA B N 1
ATOM 10178 C CA . ALA B 1 587 ? -0.941 -21.125 13.023 1 98.19 587 ALA B CA 1
ATOM 10179 C C . ALA B 1 587 ? 0.351 -21.188 12.211 1 98.19 587 ALA B C 1
ATOM 10181 O O . ALA B 1 587 ? 0.534 -20.438 11.258 1 98.19 587 ALA B O 1
ATOM 10182 N N . THR B 1 588 ? 1.207 -22.141 12.586 1 98.69 588 THR B N 1
ATOM 10183 C CA . THR B 1 588 ? 2.49 -22.297 11.906 1 98.69 588 THR B CA 1
ATOM 10184 C C . THR B 1 588 ? 2.311 -22.953 10.539 1 98.69 588 THR B C 1
ATOM 10186 O O . THR B 1 588 ? 1.723 -24.031 10.438 1 98.69 588 THR B O 1
ATOM 10189 N N . PHE B 1 589 ? 2.789 -22.297 9.453 1 98.75 589 PHE B N 1
ATOM 10190 C CA . PHE B 1 589 ? 2.57 -22.875 8.133 1 98.75 589 PHE B CA 1
ATOM 10191 C C . PHE B 1 589 ? 3.896 -23.234 7.465 1 98.75 589 PHE B C 1
ATOM 10193 O O . PHE B 1 589 ? 3.922 -23.938 6.449 1 98.75 589 PHE B O 1
ATOM 10200 N N . ALA B 1 590 ? 5.012 -22.797 7.969 1 98.75 590 ALA B N 1
ATOM 10201 C CA . ALA B 1 590 ? 6.332 -23.156 7.465 1 98.75 590 ALA B CA 1
ATOM 10202 C C . ALA B 1 590 ? 7.273 -23.516 8.609 1 98.75 590 ALA B C 1
ATOM 10204 O O . ALA B 1 590 ? 7.301 -22.844 9.641 1 98.75 590 ALA B O 1
ATOM 10205 N N . ASP B 1 591 ? 7.969 -24.578 8.539 1 98.75 591 ASP B N 1
ATOM 10206 C CA . ASP B 1 591 ? 9 -25.062 9.453 1 98.75 591 ASP B CA 1
ATOM 10207 C C . ASP B 1 591 ? 10.211 -25.594 8.695 1 98.75 591 ASP B C 1
ATOM 10209 O O . ASP B 1 591 ? 10.148 -26.672 8.094 1 98.75 591 ASP B O 1
ATOM 10213 N N . ILE B 1 592 ? 11.266 -24.844 8.648 1 98.69 592 ILE B N 1
ATOM 10214 C CA . ILE B 1 592 ? 12.484 -25.188 7.918 1 98.69 592 ILE B CA 1
ATOM 10215 C C . ILE B 1 592 ? 13.625 -25.422 8.906 1 98.69 592 ILE B C 1
ATOM 10217 O O . ILE B 1 592 ? 13.914 -24.578 9.75 1 98.69 592 ILE B O 1
ATOM 10221 N N . ARG B 1 593 ? 14.297 -26.547 8.805 1 98.5 593 ARG B N 1
ATOM 10222 C CA . ARG B 1 593 ? 15.344 -26.922 9.734 1 98.5 593 ARG B CA 1
ATOM 10223 C C . ARG B 1 593 ? 16.625 -27.328 9 1 98.5 593 ARG B C 1
ATOM 10225 O O . ARG B 1 593 ? 16.562 -28.031 7.988 1 98.5 593 ARG B O 1
ATOM 10232 N N . LEU B 1 594 ? 17.672 -26.797 9.422 1 98.38 594 LEU B N 1
ATOM 10233 C CA . LEU B 1 594 ? 19.016 -27.234 9.039 1 98.38 594 LEU B CA 1
ATOM 10234 C C . LEU B 1 594 ? 19.734 -27.875 10.219 1 98.38 594 LEU B C 1
ATOM 10236 O O . LEU B 1 594 ? 19.859 -27.266 11.281 1 98.38 594 LEU B O 1
ATOM 10240 N N . ASN B 1 595 ? 20.156 -29.078 10.023 1 97.44 595 ASN B N 1
ATOM 10241 C CA . ASN B 1 595 ? 20.922 -29.766 11.047 1 97.44 595 ASN B CA 1
ATOM 10242 C C . ASN B 1 595 ? 22.359 -30.016 10.586 1 97.44 595 ASN B C 1
ATOM 10244 O O . ASN B 1 595 ? 22.672 -29.906 9.398 1 97.44 595 ASN B O 1
ATOM 10248 N N . LYS B 1 596 ? 23.25 -30.203 11.492 1 97 596 LYS B N 1
ATOM 10249 C CA . LYS B 1 596 ? 24.656 -30.531 11.234 1 97 596 LYS B CA 1
ATOM 10250 C C . LYS B 1 596 ? 25.328 -29.438 10.398 1 97 596 LYS B C 1
ATOM 10252 O O . LYS B 1 596 ? 25.953 -29.734 9.383 1 97 596 LYS B O 1
ATOM 10257 N N . LEU B 1 597 ? 25.109 -28.219 10.781 1 96.81 597 LEU B N 1
ATOM 10258 C CA . LEU B 1 597 ? 25.766 -27.109 10.125 1 96.81 597 LEU B CA 1
ATOM 10259 C C . LEU B 1 597 ? 27.281 -27.188 10.312 1 96.81 597 LEU B C 1
ATOM 10261 O O . LEU B 1 597 ? 27.766 -27.453 11.414 1 96.81 597 LEU B O 1
ATOM 10265 N N . ARG B 1 598 ? 28.031 -26.969 9.258 1 96.81 598 ARG B N 1
ATOM 10266 C CA . ARG B 1 598 ? 29.484 -26.922 9.289 1 96.81 598 ARG B CA 1
ATOM 10267 C C . ARG B 1 598 ? 30.016 -25.625 8.695 1 96.81 598 ARG B C 1
ATOM 10269 O O . ARG B 1 598 ? 29.531 -25.172 7.652 1 96.81 598 ARG B O 1
ATOM 10276 N N . ALA B 1 599 ? 31.016 -25.109 9.336 1 95.81 599 ALA B N 1
ATOM 10277 C CA . ALA B 1 599 ? 31.609 -23.844 8.883 1 95.81 599 ALA B CA 1
ATOM 10278 C C . ALA B 1 599 ? 32.25 -24.016 7.512 1 95.81 599 ALA B C 1
ATOM 10280 O O . ALA B 1 599 ? 32.875 -25.047 7.227 1 95.81 599 ALA B O 1
ATOM 10281 N N . ASP B 1 600 ? 32.031 -23.047 6.719 1 95.56 600 ASP B N 1
ATOM 10282 C CA . ASP B 1 600 ? 32.656 -22.938 5.406 1 95.56 600 ASP B CA 1
ATOM 10283 C C . ASP B 1 600 ? 33.375 -21.594 5.258 1 95.56 600 ASP B C 1
ATOM 10285 O O . ASP B 1 600 ? 33.281 -20.734 6.129 1 95.56 600 ASP B O 1
ATOM 10289 N N . ASP B 1 601 ? 34.219 -21.422 4.195 1 94.62 601 ASP B N 1
ATOM 10290 C CA . ASP B 1 601 ? 34.969 -20.203 3.943 1 94.62 601 ASP B CA 1
ATOM 10291 C C . ASP B 1 601 ? 34.031 -19.062 3.549 1 94.62 601 ASP B C 1
ATOM 10293 O O . ASP B 1 601 ? 33.281 -19.172 2.578 1 94.62 601 ASP B O 1
ATOM 10297 N N . PRO B 1 602 ? 34.125 -17.984 4.258 1 93.19 602 PRO B N 1
ATOM 10298 C CA . PRO B 1 602 ? 33.281 -16.828 3.936 1 93.19 602 PRO B CA 1
ATOM 10299 C C . PRO B 1 602 ? 33.469 -16.344 2.504 1 93.19 602 PRO B C 1
ATOM 10301 O O . PRO B 1 602 ? 32.562 -15.734 1.927 1 93.19 602 PRO B O 1
ATOM 10304 N N . LYS B 1 603 ? 34.562 -16.594 1.886 1 90.31 603 LYS B N 1
ATOM 10305 C CA . LYS B 1 603 ? 34.875 -16.125 0.538 1 90.31 603 LYS B CA 1
ATOM 10306 C C . LYS B 1 603 ? 34.031 -16.844 -0.506 1 90.31 603 LYS B C 1
ATOM 10308 O O . LYS B 1 603 ? 33.938 -16.406 -1.652 1 90.31 603 LYS B O 1
ATOM 10313 N N . THR B 1 604 ? 33.344 -17.859 -0.046 1 88.38 604 THR B N 1
ATOM 10314 C CA . THR B 1 604 ? 32.562 -18.672 -0.984 1 88.38 604 THR B CA 1
ATOM 10315 C C . THR B 1 604 ? 31.234 -18 -1.3 1 88.38 604 THR B C 1
ATOM 10317 O O . THR B 1 604 ? 30.531 -18.406 -2.232 1 88.38 604 THR B O 1
ATOM 10320 N N . GLU B 1 605 ? 30.906 -17.016 -0.539 1 88.31 605 GLU B N 1
ATOM 10321 C CA . GLU B 1 605 ? 29.609 -16.344 -0.731 1 88.31 605 GLU B CA 1
ATOM 10322 C C . GLU B 1 605 ? 29.781 -14.836 -0.872 1 88.31 605 GLU B C 1
ATOM 10324 O O . GLU B 1 605 ? 30.688 -14.25 -0.265 1 88.31 605 GLU B O 1
ATOM 10329 N N . HIS B 1 606 ? 28.891 -14.18 -1.748 1 80.56 606 HIS B N 1
ATOM 10330 C CA . HIS B 1 606 ? 28.953 -12.742 -1.985 1 80.56 606 HIS B CA 1
ATOM 10331 C C . HIS B 1 606 ? 28 -11.984 -1.072 1 80.56 606 HIS B C 1
ATOM 10333 O O . HIS B 1 606 ? 28.062 -10.758 -0.967 1 80.56 606 HIS B O 1
ATOM 10339 N N . GLY B 1 607 ? 27.188 -12.695 -0.4 1 76.31 607 GLY B N 1
ATOM 10340 C CA . GLY B 1 607 ? 26.281 -12.023 0.521 1 76.31 607 GLY B CA 1
ATOM 10341 C C . GLY B 1 607 ? 25.016 -11.531 -0.142 1 76.31 607 GLY B C 1
ATOM 10342 O O . GLY B 1 607 ? 24.297 -10.695 0.415 1 76.31 607 GLY B O 1
ATOM 10343 N N . THR B 1 608 ? 24.734 -11.93 -1.369 1 76.88 608 THR B N 1
ATOM 10344 C CA . THR B 1 608 ? 23.5 -11.547 -2.061 1 76.88 608 THR B CA 1
ATOM 10345 C C . THR B 1 608 ? 22.281 -12.141 -1.362 1 76.88 608 THR B C 1
ATOM 10347 O O . THR B 1 608 ? 22.234 -13.344 -1.115 1 76.88 608 THR B O 1
ATOM 10350 N N . ILE B 1 609 ? 21.422 -11.305 -1.023 1 70.75 609 ILE B N 1
ATOM 10351 C CA . ILE B 1 609 ? 20.203 -11.742 -0.351 1 70.75 609 ILE B CA 1
ATOM 10352 C C . ILE B 1 609 ? 19.156 -12.148 -1.388 1 70.75 609 ILE B C 1
ATOM 10354 O O . ILE B 1 609 ? 18.734 -11.328 -2.209 1 70.75 609 ILE B O 1
ATOM 10358 N N . GLY B 1 610 ? 18.641 -13.383 -1.416 1 63.84 610 GLY B N 1
ATOM 10359 C CA . GLY B 1 610 ? 17.516 -13.891 -2.184 1 63.84 610 GLY B CA 1
ATOM 10360 C C . GLY B 1 610 ? 17.859 -14.18 -3.631 1 63.84 610 GLY B C 1
ATOM 10361 O O . GLY B 1 610 ? 17.016 -14.656 -4.395 1 63.84 610 GLY B O 1
ATOM 10362 N N . GLY B 1 611 ? 19.062 -13.906 -4.051 1 65.62 611 GLY B N 1
ATOM 10363 C CA . GLY B 1 611 ? 19.281 -13.953 -5.488 1 65.62 611 GLY B CA 1
ATOM 10364 C C . GLY B 1 611 ? 20.422 -14.875 -5.887 1 65.62 611 GLY B C 1
ATOM 10365 O O . GLY B 1 611 ? 21.031 -15.523 -5.035 1 65.62 611 GLY B O 1
ATOM 10366 N N . GLU B 1 612 ? 20.297 -15.25 -7.176 1 77.81 612 GLU B N 1
ATOM 10367 C CA . GLU B 1 612 ? 21.359 -15.953 -7.875 1 77.81 612 GLU B CA 1
ATOM 10368 C C . GLU B 1 612 ? 22.234 -14.984 -8.664 1 77.81 612 GLU B C 1
ATOM 10370 O O . GLU B 1 612 ? 22.062 -13.766 -8.57 1 77.81 612 GLU B O 1
ATOM 10375 N N . ALA B 1 613 ? 23.266 -15.523 -9.219 1 78.19 613 ALA B N 1
ATOM 10376 C CA . ALA B 1 613 ? 24.141 -14.711 -10.062 1 78.19 613 ALA B CA 1
ATOM 10377 C C . ALA B 1 613 ? 23.453 -14.328 -11.367 1 78.19 613 ALA B C 1
ATOM 10379 O O . ALA B 1 613 ? 23.828 -14.82 -12.438 1 78.19 613 ALA B O 1
ATOM 10380 N N . ASP B 1 614 ? 22.281 -13.742 -11.328 1 86.38 614 ASP B N 1
ATOM 10381 C CA . ASP B 1 614 ? 21.547 -13.211 -12.461 1 86.38 614 ASP B CA 1
ATOM 10382 C C . ASP B 1 614 ? 21.391 -11.695 -12.359 1 86.38 614 ASP B C 1
ATOM 10384 O O . ASP B 1 614 ? 22.062 -11.055 -11.547 1 86.38 614 ASP B O 1
ATOM 10388 N N . TYR B 1 615 ? 20.609 -11.078 -13.281 1 90.75 615 TYR B N 1
ATOM 10389 C CA . TYR B 1 615 ? 20.531 -9.625 -13.383 1 90.75 615 TYR B CA 1
ATOM 10390 C C . TYR B 1 615 ? 19.938 -9.023 -12.117 1 90.75 615 TYR B C 1
ATOM 10392 O O . TYR B 1 615 ? 20.406 -7.988 -11.633 1 90.75 615 TYR B O 1
ATOM 10400 N N . GLY B 1 616 ? 18.828 -9.648 -11.703 1 94.75 616 GLY B N 1
ATOM 10401 C CA . GLY B 1 616 ? 18.188 -9.062 -10.531 1 94.75 616 GLY B CA 1
ATOM 10402 C C . GLY B 1 616 ? 16.906 -9.758 -10.141 1 94.75 616 GLY B C 1
ATOM 10403 O O . GLY B 1 616 ? 16.562 -10.805 -10.688 1 94.75 616 GLY B O 1
ATOM 10404 N N . ILE B 1 617 ? 16.312 -9.195 -9.094 1 96.81 617 ILE B N 1
ATOM 10405 C CA . ILE B 1 617 ? 15.039 -9.711 -8.594 1 96.81 617 ILE B CA 1
ATOM 10406 C C . ILE B 1 617 ? 13.883 -9.117 -9.398 1 96.81 617 ILE B C 1
ATOM 10408 O O . ILE B 1 617 ? 13.805 -7.898 -9.578 1 96.81 617 ILE B O 1
ATOM 10412 N N . LEU B 1 618 ? 13.031 -9.938 -9.953 1 97.81 618 LEU B N 1
ATOM 10413 C CA . LEU B 1 618 ? 11.859 -9.531 -10.727 1 97.81 618 LEU B CA 1
ATOM 10414 C C . LEU B 1 618 ? 10.594 -9.633 -9.883 1 97.81 618 LEU B C 1
ATOM 10416 O O . LEU B 1 618 ? 10.352 -10.656 -9.234 1 97.81 618 LEU B O 1
ATOM 10420 N N . THR B 1 619 ? 9.867 -8.578 -9.812 1 98.06 619 THR B N 1
ATOM 10421 C CA . THR B 1 619 ? 8.594 -8.547 -9.117 1 98.06 619 THR B CA 1
ATOM 10422 C C . THR B 1 619 ? 7.5 -7.957 -10.008 1 98.06 619 THR B C 1
ATOM 10424 O O . THR B 1 619 ? 7.789 -7.445 -11.094 1 98.06 619 THR B O 1
ATOM 10427 N N . TYR B 1 620 ? 6.242 -8.203 -9.664 1 98.69 620 TYR B N 1
ATOM 10428 C CA . TYR B 1 620 ? 5.102 -7.648 -10.391 1 98.69 620 TYR B CA 1
ATOM 10429 C C . TYR B 1 620 ? 4.203 -6.844 -9.461 1 98.69 620 TYR B C 1
ATOM 10431 O O . TYR B 1 620 ? 3.623 -7.391 -8.516 1 98.69 620 TYR B O 1
ATOM 10439 N N . ARG B 1 621 ? 4.129 -5.562 -9.758 1 98.62 621 ARG B N 1
ATOM 10440 C CA . ARG B 1 621 ? 3.363 -4.625 -8.945 1 98.62 621 ARG B CA 1
ATOM 10441 C C . ARG B 1 621 ? 1.901 -4.594 -9.375 1 98.62 621 ARG B C 1
ATOM 10443 O O . ARG B 1 621 ? 1.603 -4.586 -10.57 1 98.62 621 ARG B O 1
ATOM 10450 N N . TYR B 1 622 ? 1.003 -4.613 -8.406 1 98.62 622 TYR B N 1
ATOM 10451 C CA . TYR B 1 622 ? -0.417 -4.367 -8.633 1 98.62 622 TYR B CA 1
ATOM 10452 C C . TYR B 1 622 ? -1.01 -3.531 -7.5 1 98.62 622 TYR B C 1
ATOM 10454 O O . TYR B 1 622 ? -1.014 -3.953 -6.344 1 98.62 622 TYR B O 1
ATOM 10462 N N . ILE B 1 623 ? -1.479 -2.338 -7.781 1 98.69 623 ILE B N 1
ATOM 10463 C CA . ILE B 1 623 ? -2.166 -1.451 -6.848 1 98.69 623 ILE B CA 1
ATOM 10464 C C . ILE B 1 623 ? -3.594 -1.202 -7.328 1 98.69 623 ILE B C 1
ATOM 10466 O O . ILE B 1 623 ? -3.805 -0.551 -8.352 1 98.69 623 ILE B O 1
ATOM 10470 N N . PRO B 1 624 ? -4.59 -1.657 -6.562 1 98.38 624 PRO B N 1
ATOM 10471 C CA . PRO B 1 624 ? -5.977 -1.506 -7.008 1 98.38 624 PRO B CA 1
ATOM 10472 C C . PRO B 1 624 ? -6.438 -0.05 -7.016 1 98.38 624 PRO B C 1
ATOM 10474 O O . PRO B 1 624 ? -5.875 0.783 -6.301 1 98.38 624 PRO B O 1
ATOM 10477 N N . SER B 1 625 ? -7.449 0.253 -7.855 1 98.25 625 SER B N 1
ATOM 10478 C CA . SER B 1 625 ? -8.102 1.557 -7.875 1 98.25 625 SER B CA 1
ATOM 10479 C C . SER B 1 625 ? -9.18 1.65 -6.805 1 98.25 625 SER B C 1
ATOM 10481 O O . SER B 1 625 ? -9.945 0.703 -6.598 1 98.25 625 SER B O 1
ATOM 10483 N N . VAL B 1 626 ? -9.227 2.758 -6.152 1 98.19 626 VAL B N 1
ATOM 10484 C CA . VAL B 1 626 ? -10.203 2.93 -5.082 1 98.19 626 VAL B CA 1
ATOM 10485 C C . VAL B 1 626 ? -11.609 3.01 -5.672 1 98.19 626 VAL B C 1
ATOM 10487 O O . VAL B 1 626 ? -11.875 3.842 -6.543 1 98.19 626 VAL B O 1
ATOM 10490 N N . GLY B 1 627 ? -12.438 2.121 -5.184 1 96.81 627 GLY B N 1
ATOM 10491 C CA . GLY B 1 627 ? -13.836 2.156 -5.57 1 96.81 627 GLY B CA 1
ATOM 10492 C C . GLY B 1 627 ? -14.117 1.429 -6.875 1 96.81 627 GLY B C 1
ATOM 10493 O O . GLY B 1 627 ? -15.258 1.372 -7.332 1 96.81 627 GLY B O 1
ATOM 10494 N N . GLU B 1 628 ? -13.102 0.874 -7.48 1 96.81 628 GLU B N 1
ATOM 10495 C CA . GLU B 1 628 ? -13.25 0.173 -8.758 1 96.81 628 GLU B CA 1
ATOM 10496 C C . GLU B 1 628 ? -12.555 -1.188 -8.719 1 96.81 628 GLU B C 1
ATOM 10498 O O . GLU B 1 628 ? -11.586 -1.42 -9.438 1 96.81 628 GLU B O 1
ATOM 10503 N N . PRO B 1 629 ? -13.188 -2.156 -7.996 1 94.81 629 PRO B N 1
ATOM 10504 C CA . PRO B 1 629 ? -12.586 -3.49 -7.965 1 94.81 629 PRO B CA 1
ATOM 10505 C C . PRO B 1 629 ? -12.367 -4.07 -9.359 1 94.81 629 PRO B C 1
ATOM 10507 O O . PRO B 1 629 ? -13.219 -3.902 -10.242 1 94.81 629 PRO B O 1
ATOM 10510 N N . GLY B 1 630 ? -11.234 -4.723 -9.617 1 95.81 630 GLY B N 1
ATOM 10511 C CA . GLY B 1 630 ? -10.883 -5.285 -10.914 1 95.81 630 GLY B CA 1
ATOM 10512 C C . GLY B 1 630 ? -10 -4.367 -11.742 1 95.81 630 GLY B C 1
ATOM 10513 O O . GLY B 1 630 ? -9.398 -4.801 -12.719 1 95.81 630 GLY B O 1
ATOM 10514 N N . LYS B 1 631 ? -9.938 -3.09 -11.352 1 97.44 631 LYS B N 1
ATOM 10515 C CA . LYS B 1 631 ? -9.086 -2.121 -12.039 1 97.44 631 LYS B CA 1
ATOM 10516 C C . LYS B 1 631 ? -7.895 -1.727 -11.172 1 97.44 631 LYS B C 1
ATOM 10518 O O . LYS B 1 631 ? -7.973 -1.777 -9.938 1 97.44 631 LYS B O 1
ATOM 10523 N N . ALA B 1 632 ? -6.824 -1.345 -11.836 1 98.19 632 ALA B N 1
ATOM 10524 C CA . ALA B 1 632 ? -5.609 -0.995 -11.102 1 98.19 632 ALA B CA 1
ATOM 10525 C C . ALA B 1 632 ? -5.211 0.455 -11.367 1 98.19 632 ALA B C 1
ATOM 10527 O O . ALA B 1 632 ? -5.348 0.95 -12.492 1 98.19 632 ALA B O 1
ATOM 10528 N N . ASP B 1 633 ? -4.734 1.134 -10.273 1 98.06 633 ASP B N 1
ATOM 10529 C CA . ASP B 1 633 ? -4.07 2.424 -10.422 1 98.06 633 ASP B CA 1
ATOM 10530 C C . ASP B 1 633 ? -2.648 2.252 -10.953 1 98.06 633 ASP B C 1
ATOM 10532 O O . ASP B 1 633 ? -2.127 3.129 -11.641 1 98.06 633 ASP B O 1
ATOM 10536 N N . ALA B 1 634 ? -1.995 1.18 -10.602 1 98.25 634 ALA B N 1
ATOM 10537 C CA . ALA B 1 634 ? -0.647 0.846 -11.055 1 98.25 634 ALA B CA 1
ATOM 10538 C C . ALA B 1 634 ? -0.485 -0.662 -11.227 1 98.25 634 ALA B C 1
ATOM 10540 O O . ALA B 1 634 ? -0.801 -1.435 -10.32 1 98.25 634 ALA B O 1
ATOM 10541 N N . GLU B 1 635 ? -0.054 -1.081 -12.398 1 98.31 635 GLU B N 1
ATOM 10542 C CA . GLU B 1 635 ? 0.166 -2.484 -12.727 1 98.31 635 GLU B CA 1
ATOM 10543 C C . GLU B 1 635 ? 1.316 -2.643 -13.719 1 98.31 635 GLU B C 1
ATOM 10545 O O . GLU B 1 635 ? 1.164 -2.355 -14.906 1 98.31 635 GLU B O 1
ATOM 10550 N N . TYR B 1 636 ? 2.5 -3.051 -13.211 1 98.5 636 TYR B N 1
ATOM 10551 C CA . TYR B 1 636 ? 3.662 -3.205 -14.078 1 98.5 636 TYR B CA 1
ATOM 10552 C C . TYR B 1 636 ? 4.73 -4.062 -13.414 1 98.5 636 TYR B C 1
ATOM 10554 O O . TYR B 1 636 ? 4.691 -4.277 -12.195 1 98.5 636 TYR B O 1
ATOM 10562 N N . ALA B 1 637 ? 5.66 -4.582 -14.203 1 98.62 637 ALA B N 1
ATOM 10563 C CA . ALA B 1 637 ? 6.793 -5.363 -13.703 1 98.62 637 ALA B CA 1
ATOM 10564 C C . ALA B 1 637 ? 7.898 -4.453 -13.18 1 98.62 637 ALA B C 1
ATOM 10566 O O . ALA B 1 637 ? 8.109 -3.354 -13.703 1 98.62 637 ALA B O 1
ATOM 10567 N N . CYS B 1 638 ? 8.586 -4.891 -12.125 1 98.5 638 CYS B N 1
ATOM 10568 C CA . CYS B 1 638 ? 9.711 -4.172 -11.539 1 98.5 638 CYS B CA 1
ATOM 10569 C C . CYS B 1 638 ? 10.953 -5.055 -11.484 1 98.5 638 CYS B C 1
ATOM 10571 O O . CYS B 1 638 ? 10.859 -6.281 -11.586 1 98.5 638 CYS B O 1
ATOM 10573 N N . VAL B 1 639 ? 12.125 -4.434 -11.375 1 97.69 639 VAL B N 1
ATOM 10574 C CA . VAL B 1 639 ? 13.383 -5.16 -11.242 1 97.69 639 VAL B CA 1
ATOM 10575 C C . VAL B 1 639 ? 14.273 -4.473 -10.211 1 97.69 639 VAL B C 1
ATOM 10577 O O . VAL B 1 639 ? 14.25 -3.246 -10.086 1 97.69 639 VAL B O 1
ATOM 10580 N N . VAL B 1 640 ? 14.953 -5.188 -9.398 1 96.25 640 VAL B N 1
ATOM 10581 C CA . VAL B 1 640 ? 16.031 -4.742 -8.523 1 96.25 640 VAL B CA 1
ATOM 10582 C C . VAL B 1 640 ? 17.359 -5.312 -9 1 96.25 640 VAL B C 1
ATOM 10584 O O . VAL B 1 640 ? 17.703 -6.449 -8.688 1 96.25 640 VAL B O 1
ATOM 10587 N N . PRO B 1 641 ? 18.141 -4.551 -9.68 1 94.75 641 PRO B N 1
ATOM 10588 C CA . PRO B 1 641 ? 19.406 -5.062 -10.203 1 94.75 641 PRO B CA 1
ATOM 10589 C C . PRO B 1 641 ? 20.438 -5.324 -9.109 1 94.75 641 PRO B C 1
ATOM 10591 O O . PRO B 1 641 ? 20.734 -4.434 -8.305 1 94.75 641 PRO B O 1
ATOM 10594 N N . HIS B 1 642 ? 21.031 -6.438 -9.117 1 91.38 642 HIS B N 1
ATOM 10595 C CA . HIS B 1 642 ? 21.984 -6.824 -8.094 1 91.38 642 HIS B CA 1
ATOM 10596 C C . HIS B 1 642 ? 23.219 -5.922 -8.125 1 91.38 642 HIS B C 1
ATOM 10598 O O . HIS B 1 642 ? 23.703 -5.488 -7.074 1 91.38 642 HIS B O 1
ATOM 10604 N N . GLU B 1 643 ? 23.703 -5.656 -9.297 1 88.75 643 GLU B N 1
ATOM 10605 C CA . GLU B 1 643 ? 24.938 -4.891 -9.445 1 88.75 643 GLU B CA 1
ATOM 10606 C C . GLU B 1 643 ? 24.781 -3.477 -8.883 1 88.75 643 GLU B C 1
ATOM 10608 O O . GLU B 1 643 ? 25.672 -2.959 -8.227 1 88.75 643 GLU B O 1
ATOM 10613 N N . GLU B 1 644 ? 23.703 -2.918 -9.188 1 89.94 644 GLU B N 1
ATOM 10614 C CA . GLU B 1 644 ? 23.453 -1.562 -8.703 1 89.94 644 GLU B CA 1
ATOM 10615 C C . GLU B 1 644 ? 23.328 -1.529 -7.184 1 89.94 644 GLU B C 1
ATOM 10617 O O . GLU B 1 644 ? 23.844 -0.612 -6.535 1 89.94 644 GLU B O 1
ATOM 10622 N N . GLU B 1 645 ? 22.672 -2.477 -6.621 1 89 645 GLU B N 1
ATOM 10623 C CA . GLU B 1 645 ? 22.531 -2.557 -5.172 1 89 645 GLU B CA 1
ATOM 10624 C C . GLU B 1 645 ? 23.891 -2.773 -4.5 1 89 645 GLU B C 1
ATOM 10626 O O . GLU B 1 645 ? 24.172 -2.176 -3.461 1 89 645 GLU B O 1
ATOM 10631 N N . ALA B 1 646 ? 24.656 -3.631 -5.074 1 87.69 646 ALA B N 1
ATOM 10632 C CA . ALA B 1 646 ? 25.969 -3.951 -4.527 1 87.69 646 ALA B CA 1
ATOM 10633 C C . ALA B 1 646 ? 26.906 -2.744 -4.598 1 87.69 646 ALA B C 1
ATOM 10635 O O . ALA B 1 646 ? 27.75 -2.549 -3.719 1 87.69 646 ALA B O 1
ATOM 10636 N N . ARG B 1 647 ? 26.781 -1.968 -5.629 1 87.81 647 ARG B N 1
ATOM 10637 C CA . ARG B 1 647 ? 27.594 -0.765 -5.777 1 87.81 647 ARG B CA 1
ATOM 10638 C C . ARG B 1 647 ? 27.219 0.284 -4.738 1 87.81 647 ARG B C 1
ATOM 10640 O O . ARG B 1 647 ? 28.078 0.992 -4.219 1 87.81 647 ARG B O 1
ATOM 10647 N N . ASP B 1 648 ? 25.969 0.301 -4.488 1 88.5 648 ASP B N 1
ATOM 10648 C CA . ASP B 1 648 ? 25.469 1.3 -3.547 1 88.5 648 ASP B CA 1
ATOM 10649 C C . ASP B 1 648 ? 25.828 0.933 -2.109 1 88.5 648 ASP B C 1
ATOM 10651 O O . ASP B 1 648 ? 26.344 1.769 -1.359 1 88.5 648 ASP B O 1
ATOM 10655 N N . VAL B 1 649 ? 25.547 -0.329 -1.708 1 90.56 649 VAL B N 1
ATOM 10656 C CA . VAL B 1 649 ? 25.875 -0.839 -0.382 1 90.56 649 VAL B CA 1
ATOM 10657 C C . VAL B 1 649 ? 26.531 -2.211 -0.504 1 90.56 649 VAL B C 1
ATOM 10659 O O . VAL B 1 649 ? 25.844 -3.238 -0.483 1 90.56 649 VAL B O 1
ATOM 10662 N N . PRO B 1 650 ? 27.781 -2.264 -0.488 1 89.88 650 PRO B N 1
ATOM 10663 C CA . PRO B 1 650 ? 28.453 -3.555 -0.602 1 89.88 650 PRO B CA 1
ATOM 10664 C C . PRO B 1 650 ? 28.281 -4.43 0.636 1 89.88 650 PRO B C 1
ATOM 10666 O O . PRO B 1 650 ? 28.344 -3.934 1.763 1 89.88 650 PRO B O 1
ATOM 10669 N N . ALA B 1 651 ? 28.016 -5.641 0.41 1 90.88 651 ALA B N 1
ATOM 10670 C CA . ALA B 1 651 ? 27.906 -6.609 1.498 1 90.88 651 ALA B CA 1
ATOM 10671 C C . ALA B 1 651 ? 29.266 -7.207 1.85 1 90.88 651 ALA B C 1
ATOM 10673 O O . ALA B 1 651 ? 30.078 -7.461 0.965 1 90.88 651 ALA B O 1
ATOM 10674 N N . THR B 1 652 ? 29.5 -7.379 3.158 1 93.81 652 THR B N 1
ATOM 10675 C CA . THR 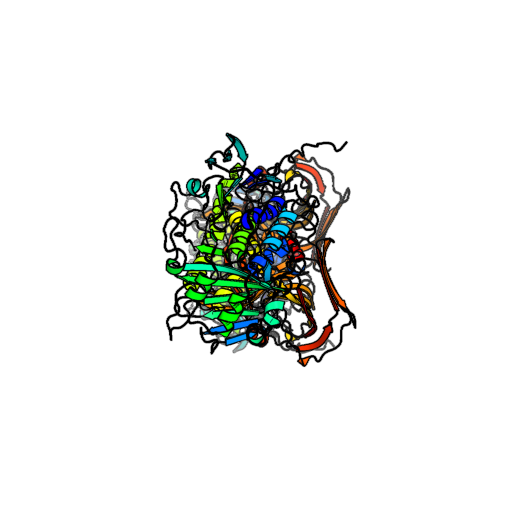B 1 652 ? 30.656 -8.109 3.658 1 93.81 652 THR B CA 1
ATOM 10676 C C . THR B 1 652 ? 30.219 -9.375 4.395 1 93.81 652 THR B C 1
ATOM 10678 O O . THR B 1 652 ? 29.5 -9.305 5.383 1 93.81 652 THR B O 1
ATOM 10681 N N . VAL B 1 653 ? 30.719 -10.523 3.934 1 95.69 653 VAL B N 1
ATOM 10682 C CA . VAL B 1 653 ? 30.375 -11.797 4.555 1 95.69 653 VAL B CA 1
ATOM 10683 C C . VAL B 1 653 ? 31.375 -12.117 5.664 1 95.69 653 VAL B C 1
ATOM 10685 O O . VAL B 1 653 ? 32.594 -12.141 5.43 1 95.69 653 VAL B O 1
ATOM 10688 N N . HIS B 1 654 ? 30.844 -12.406 6.84 1 96.56 654 HIS B N 1
ATOM 10689 C CA . HIS B 1 654 ? 31.688 -12.688 7.992 1 96.56 654 HIS B CA 1
ATOM 10690 C C . HIS B 1 654 ? 31.75 -14.18 8.281 1 96.56 654 HIS B C 1
ATOM 10692 O O . HIS B 1 654 ? 32.781 -14.68 8.789 1 96.56 654 HIS B O 1
ATOM 10698 N N . ALA B 1 655 ? 30.656 -14.852 8.039 1 96.44 655 ALA B N 1
ATOM 10699 C CA . ALA B 1 655 ? 30.609 -16.281 8.336 1 96.44 655 ALA B CA 1
ATOM 10700 C C . ALA B 1 655 ? 29.656 -17 7.379 1 96.44 655 ALA B C 1
ATOM 10702 O O . ALA B 1 655 ? 28.641 -16.453 6.973 1 96.44 655 ALA B O 1
ATOM 10703 N N . VAL B 1 656 ? 30.047 -18.219 7.023 1 96.5 656 VAL B N 1
ATOM 10704 C CA . VAL B 1 656 ? 29.219 -19.109 6.211 1 96.5 656 VAL B CA 1
ATOM 10705 C C . VAL B 1 656 ? 29.188 -20.5 6.84 1 96.5 656 VAL B C 1
ATOM 10707 O O . VAL B 1 656 ? 30.219 -21 7.316 1 96.5 656 VAL B O 1
ATOM 10710 N N . SER B 1 657 ? 28.062 -21.047 6.961 1 97.25 657 SER B N 1
ATOM 10711 C CA . SER B 1 657 ? 27.875 -22.438 7.363 1 97.25 657 SER B CA 1
ATOM 10712 C C . SER B 1 657 ? 26.953 -23.172 6.406 1 97.25 657 SER B C 1
ATOM 10714 O O . SER B 1 657 ? 26.031 -22.562 5.832 1 97.25 657 SER B O 1
ATOM 10716 N N . ARG B 1 658 ? 27.156 -24.469 6.211 1 97.19 658 ARG B N 1
ATOM 10717 C CA . ARG B 1 658 ? 26.391 -25.25 5.266 1 97.19 658 ARG B CA 1
ATOM 10718 C C . ARG B 1 658 ? 25.891 -26.547 5.906 1 97.19 658 ARG B C 1
ATOM 10720 O O . ARG B 1 658 ? 26.453 -27 6.906 1 97.19 658 ARG B O 1
ATOM 10727 N N . SER B 1 659 ? 24.828 -27.062 5.375 1 97.06 659 SER B N 1
ATOM 10728 C CA . SER B 1 659 ? 24.25 -28.312 5.855 1 97.06 659 SER B CA 1
ATOM 10729 C C . SER B 1 659 ? 23.75 -29.172 4.699 1 97.06 659 SER B C 1
ATOM 10731 O O . SER B 1 659 ? 23.281 -28.656 3.688 1 97.06 659 SER B O 1
ATOM 10733 N N . SER B 1 660 ? 23.844 -30.516 4.855 1 94.75 660 SER B N 1
ATOM 10734 C CA . SER B 1 660 ? 23.234 -31.469 3.932 1 94.75 660 SER B CA 1
ATOM 10735 C C . SER B 1 660 ? 22.016 -32.125 4.551 1 94.75 660 SER B C 1
ATOM 10737 O O . SER B 1 660 ? 21.359 -32.969 3.906 1 94.75 660 SER B O 1
ATOM 10739 N N . ASP B 1 661 ? 21.766 -31.781 5.777 1 97.44 661 ASP B N 1
ATOM 10740 C CA . ASP B 1 661 ? 20.594 -32.281 6.488 1 97.44 661 ASP B CA 1
ATOM 10741 C C . ASP B 1 661 ? 19.516 -31.203 6.613 1 97.44 661 ASP B C 1
ATOM 10743 O O . ASP B 1 661 ? 19.531 -30.406 7.562 1 97.44 661 ASP B O 1
ATOM 10747 N N . VAL B 1 662 ? 18.672 -31.266 5.66 1 97.94 662 VAL B N 1
ATOM 10748 C CA . VAL B 1 662 ? 17.672 -30.203 5.523 1 97.94 662 VAL B CA 1
ATOM 10749 C C . VAL B 1 662 ? 16.266 -30.797 5.609 1 97.94 662 VAL B C 1
ATOM 10751 O O . VAL B 1 662 ? 16.016 -31.875 5.086 1 97.94 662 VAL B O 1
ATOM 10754 N N . SER B 1 663 ? 15.398 -30.125 6.293 1 97.94 663 SER B N 1
ATOM 10755 C CA . SER B 1 663 ? 13.984 -30.469 6.324 1 97.94 663 SER B CA 1
ATOM 10756 C C . SER B 1 663 ? 13.117 -29.219 6.098 1 97.94 663 SER B C 1
ATOM 10758 O O . SER B 1 663 ? 13.344 -28.188 6.719 1 97.94 663 SER B O 1
ATOM 10760 N N . VAL B 1 664 ? 12.211 -29.328 5.168 1 98.31 664 VAL B N 1
ATOM 10761 C CA . VAL B 1 664 ? 11.258 -28.266 4.879 1 98.31 664 VAL B CA 1
ATOM 10762 C C . VAL B 1 664 ? 9.828 -28.797 5.004 1 98.31 664 VAL B C 1
ATOM 10764 O O . VAL B 1 664 ? 9.445 -29.719 4.277 1 98.31 664 VAL B O 1
ATOM 10767 N N . LYS B 1 665 ? 9.094 -28.25 5.891 1 98.25 665 LYS B N 1
ATOM 10768 C CA . LYS B 1 665 ? 7.691 -28.609 6.074 1 98.25 665 LYS B CA 1
ATOM 10769 C C . LYS B 1 665 ? 6.777 -27.406 5.867 1 98.25 665 LYS B C 1
ATOM 10771 O O . LYS B 1 665 ? 6.949 -26.375 6.516 1 98.25 665 LYS B O 1
ATOM 10776 N N . MET B 1 666 ? 5.898 -27.547 4.945 1 98.06 666 MET B N 1
ATOM 10777 C CA . MET B 1 666 ? 4.879 -26.531 4.68 1 98.06 666 MET B CA 1
ATOM 10778 C C . MET B 1 666 ? 3.484 -27.062 4.977 1 98.06 666 MET B C 1
ATOM 10780 O O . MET B 1 666 ? 3.15 -28.188 4.59 1 98.06 666 MET B O 1
ATOM 10784 N N . ASP B 1 667 ? 2.705 -26.266 5.672 1 98.31 667 ASP B N 1
ATOM 10785 C CA . ASP B 1 667 ? 1.33 -26.641 5.996 1 98.31 667 ASP B CA 1
ATOM 10786 C C . ASP B 1 667 ? 0.338 -25.641 5.395 1 98.31 667 ASP B C 1
ATOM 10788 O O . ASP B 1 667 ? 0.436 -24.438 5.633 1 98.31 667 ASP B O 1
ATOM 10792 N N . ALA B 1 668 ? -0.613 -26.234 4.688 1 98.06 668 ALA B N 1
ATOM 10793 C CA . ALA B 1 668 ? -1.605 -25.375 4.031 1 98.06 668 ALA B CA 1
ATOM 10794 C C . ALA B 1 668 ? -2.582 -24.797 5.047 1 98.06 668 ALA B C 1
ATOM 10796 O O . ALA B 1 668 ? -3.021 -23.656 4.906 1 98.06 668 ALA B O 1
ATOM 10797 N N . HIS B 1 669 ? -2.857 -25.594 6.027 1 97.38 669 HIS B N 1
ATOM 10798 C CA . HIS B 1 669 ? -3.975 -25.328 6.926 1 97.38 669 HIS B CA 1
ATOM 10799 C C . HIS B 1 669 ? -5.258 -25.062 6.145 1 97.38 669 HIS B C 1
ATOM 10801 O O . HIS B 1 669 ? -5.551 -25.75 5.168 1 97.38 669 HIS B O 1
ATOM 10807 N N . ASP B 1 670 ? -6.18 -24.219 6.629 1 96.88 670 ASP B N 1
ATOM 10808 C CA . ASP B 1 670 ? -7.457 -23.922 5.984 1 96.88 670 ASP B CA 1
ATOM 10809 C C . ASP B 1 670 ? -7.828 -22.453 6.129 1 96.88 670 ASP B C 1
ATOM 10811 O O . ASP B 1 670 ? -7.016 -21.641 6.59 1 96.88 670 ASP B O 1
ATOM 10815 N N . TRP B 1 671 ? -8.992 -22.109 5.621 1 94.25 671 TRP B N 1
ATOM 10816 C CA . TRP B 1 671 ? -9.438 -20.719 5.562 1 94.25 671 TRP B CA 1
ATOM 10817 C C . TRP B 1 671 ? -9.781 -20.203 6.953 1 94.25 671 TRP B C 1
ATOM 10819 O O . TRP B 1 671 ? -9.898 -18.984 7.156 1 94.25 671 TRP B O 1
ATOM 10829 N N . GLU B 1 672 ? -9.977 -21.031 7.879 1 94.69 672 GLU B N 1
ATOM 10830 C CA . GLU B 1 672 ? -10.242 -20.594 9.25 1 94.69 672 GLU B CA 1
ATOM 10831 C C . GLU B 1 672 ? -8.945 -20.219 9.969 1 94.69 672 GLU B C 1
ATOM 10833 O O . GLU B 1 672 ? -8.883 -19.188 10.633 1 94.69 672 GLU B O 1
ATOM 10838 N N . LYS B 1 673 ? -7.898 -21 9.805 1 96.94 673 LYS B N 1
ATOM 10839 C CA . LYS B 1 673 ? -6.633 -20.812 10.508 1 96.94 673 LYS B CA 1
ATOM 10840 C C . LYS B 1 673 ? -5.773 -19.75 9.812 1 96.94 673 LYS B C 1
ATOM 10842 O O . LYS B 1 673 ? -5.035 -19.016 10.469 1 96.94 673 LYS B O 1
ATOM 10847 N N . LEU B 1 674 ? -5.84 -19.719 8.516 1 97.88 674 LEU B N 1
ATOM 10848 C CA . LEU B 1 674 ? -5.078 -18.766 7.719 1 97.88 674 LEU B CA 1
ATOM 10849 C C . LEU B 1 674 ? -5.984 -18.031 6.738 1 97.88 674 LEU B C 1
ATOM 10851 O O . LEU B 1 674 ? -5.816 -18.141 5.523 1 97.88 674 LEU B O 1
ATOM 10855 N N . PRO B 1 675 ? -6.852 -17.219 7.27 1 96 675 PRO B N 1
ATOM 10856 C CA . PRO B 1 675 ? -7.93 -16.656 6.457 1 96 675 PRO B CA 1
ATOM 10857 C C . PRO B 1 675 ? -7.41 -15.734 5.355 1 96 675 PRO B C 1
ATOM 10859 O O . PRO B 1 675 ? -8.07 -15.57 4.324 1 96 675 PRO B O 1
ATOM 10862 N N . THR B 1 676 ? -6.254 -15.109 5.555 1 97.06 676 THR B N 1
ATOM 10863 C CA . THR B 1 676 ? -5.742 -14.195 4.539 1 97.06 676 THR B CA 1
ATOM 10864 C C . THR B 1 676 ? -4.527 -14.797 3.836 1 97.06 676 THR B C 1
ATOM 10866 O O . THR B 1 676 ? -3.984 -14.195 2.906 1 97.06 676 THR B O 1
ATOM 10869 N N . LEU B 1 677 ? -4.117 -16.047 4.203 1 98.25 677 LEU B N 1
ATOM 10870 C CA . LEU B 1 677 ? -2.857 -16.562 3.672 1 98.25 677 LEU B CA 1
ATOM 10871 C C . LEU B 1 677 ? -3.049 -17.953 3.068 1 98.25 677 LEU B C 1
ATOM 10873 O O . LEU B 1 677 ? -2.172 -18.453 2.361 1 98.25 677 LEU B O 1
ATOM 10877 N N . HIS B 1 678 ? -4.207 -18.578 3.223 1 98.19 678 HIS B N 1
ATOM 10878 C CA . HIS B 1 678 ? -4.383 -19.984 2.875 1 98.19 678 HIS B CA 1
ATOM 10879 C C . HIS B 1 678 ? -4.148 -20.219 1.387 1 98.19 678 HIS B C 1
ATOM 10881 O O . HIS B 1 678 ? -3.605 -21.25 0.995 1 98.19 678 HIS B O 1
ATOM 10887 N N . HIS B 1 679 ? -4.578 -19.297 0.525 1 96.38 679 HIS B N 1
ATOM 10888 C CA . HIS B 1 679 ? -4.395 -19.484 -0.911 1 96.38 679 HIS B CA 1
ATOM 10889 C C . HIS B 1 679 ? -2.914 -19.562 -1.272 1 96.38 679 HIS B C 1
ATOM 10891 O O . HIS B 1 679 ? -2.541 -20.203 -2.256 1 96.38 679 HIS B O 1
ATOM 10897 N N . ILE B 1 680 ? -2.076 -18.938 -0.519 1 98.38 680 ILE B N 1
ATOM 10898 C CA . ILE B 1 680 ? -0.637 -18.969 -0.75 1 98.38 680 ILE B CA 1
ATOM 10899 C C . ILE B 1 680 ? -0.027 -20.203 -0.087 1 98.38 680 ILE B C 1
ATOM 10901 O O . ILE B 1 680 ? 0.752 -20.922 -0.71 1 98.38 680 ILE B O 1
ATOM 10905 N N . THR B 1 681 ? -0.444 -20.469 1.203 1 98.56 681 THR B N 1
ATOM 10906 C CA . THR B 1 681 ? 0.154 -21.562 1.943 1 98.56 681 THR B CA 1
ATOM 10907 C C . THR B 1 681 ? -0.271 -22.906 1.35 1 98.56 681 THR B C 1
ATOM 10909 O O . THR B 1 681 ? 0.484 -23.891 1.398 1 98.56 681 THR B O 1
ATOM 10912 N N . LYS B 1 682 ? -1.458 -22.953 0.775 1 98.19 682 LYS B N 1
ATOM 10913 C CA . LYS B 1 682 ? -1.867 -24.156 0.06 1 98.19 682 LYS B CA 1
ATOM 10914 C C . LYS B 1 682 ? -0.931 -24.453 -1.109 1 98.19 682 LYS B C 1
ATOM 10916 O O . LYS B 1 682 ? -0.475 -25.578 -1.281 1 98.19 682 LYS B O 1
ATOM 10921 N N . PHE B 1 683 ? -0.648 -23.484 -1.877 1 97.94 683 PHE B N 1
ATOM 10922 C CA . PHE B 1 683 ? 0.282 -23.641 -2.988 1 97.94 683 PHE B CA 1
ATOM 10923 C C . PHE B 1 683 ? 1.647 -24.094 -2.492 1 97.94 683 PHE B C 1
ATOM 10925 O O . PHE B 1 683 ? 2.238 -25.031 -3.053 1 97.94 683 PHE B O 1
ATOM 10932 N N . LEU B 1 684 ? 2.129 -23.406 -1.455 1 98.5 684 LEU B N 1
ATOM 10933 C CA . LEU B 1 684 ? 3.453 -23.719 -0.931 1 98.5 684 LEU B CA 1
ATOM 10934 C C . LEU B 1 684 ? 3.51 -25.156 -0.441 1 98.5 684 LEU B C 1
ATOM 10936 O O . LEU B 1 684 ? 4.527 -25.844 -0.613 1 98.5 684 LEU B O 1
ATOM 10940 N N . SER B 1 685 ? 2.465 -25.625 0.17 1 98.25 685 SER B N 1
ATOM 10941 C CA . SER B 1 685 ? 2.422 -26.984 0.708 1 98.25 685 SER B CA 1
ATOM 10942 C C . SER B 1 685 ? 2.385 -28.016 -0.41 1 98.25 685 SER B C 1
ATOM 10944 O O . SER B 1 685 ? 2.818 -29.156 -0.222 1 98.25 685 SER B O 1
ATOM 10946 N N . GLU B 1 686 ? 1.854 -27.625 -1.578 1 97.5 686 GLU B N 1
ATOM 10947 C CA . GLU B 1 686 ? 1.718 -28.547 -2.701 1 97.5 686 GLU B CA 1
ATOM 10948 C C . GLU B 1 686 ? 2.965 -28.531 -3.582 1 97.5 686 GLU B C 1
ATOM 10950 O O . GLU B 1 686 ? 3.139 -29.406 -4.438 1 97.5 686 GLU B O 1
ATOM 10955 N N . MET B 1 687 ? 3.824 -27.578 -3.406 1 97.69 687 MET B N 1
ATOM 10956 C CA . MET B 1 687 ? 5.055 -27.484 -4.191 1 97.69 687 MET B CA 1
ATOM 10957 C C . MET B 1 687 ? 5.977 -28.672 -3.912 1 97.69 687 MET B C 1
ATOM 10959 O O . MET B 1 687 ? 6.422 -28.859 -2.779 1 97.69 687 MET B O 1
ATOM 10963 N N . PRO B 1 688 ? 6.266 -29.469 -4.91 1 97 688 PRO B N 1
ATOM 10964 C CA . PRO B 1 688 ? 7.141 -30.625 -4.668 1 97 688 PRO B CA 1
ATOM 10965 C C . PRO B 1 688 ? 8.602 -30.219 -4.484 1 97 688 PRO B C 1
ATOM 10967 O O . PRO B 1 688 ? 9.078 -29.281 -5.125 1 97 688 PRO B O 1
ATOM 10970 N N . ILE B 1 689 ? 9.258 -30.875 -3.654 1 97.31 689 ILE B N 1
ATOM 10971 C CA . ILE B 1 689 ? 10.703 -30.781 -3.5 1 97.31 689 ILE B CA 1
ATOM 10972 C C . ILE B 1 689 ? 11.367 -32.094 -3.924 1 97.31 689 ILE B C 1
ATOM 10974 O O . ILE B 1 689 ? 11.211 -33.125 -3.256 1 97.31 689 ILE B O 1
ATOM 10978 N N . TYR B 1 690 ? 12.062 -32 -5.043 1 96 690 TYR B N 1
ATOM 10979 C CA . TYR B 1 690 ? 12.664 -33.219 -5.594 1 96 690 TYR B CA 1
ATOM 10980 C C . TYR B 1 690 ? 14.008 -33.531 -4.93 1 96 690 TYR B C 1
ATOM 10982 O O . TYR B 1 690 ? 14.352 -34.688 -4.715 1 96 690 TYR B O 1
ATOM 10990 N N . ASP B 1 691 ? 14.742 -32.5 -4.758 1 95.5 691 ASP B N 1
ATOM 10991 C CA . ASP B 1 691 ? 16.078 -32.625 -4.168 1 95.5 691 ASP B CA 1
ATOM 10992 C C . ASP B 1 691 ? 16.547 -31.266 -3.633 1 95.5 691 ASP B C 1
ATOM 10994 O O . ASP B 1 691 ? 16.094 -30.219 -4.086 1 95.5 691 ASP B O 1
ATOM 10998 N N . PHE B 1 692 ? 17.375 -31.375 -2.602 1 96.81 692 PHE B N 1
ATOM 10999 C CA . PHE B 1 692 ? 18.016 -30.172 -2.104 1 96.81 692 PHE B CA 1
ATOM 11000 C C . PHE B 1 692 ? 19.359 -29.953 -2.777 1 96.81 692 PHE B C 1
ATOM 11002 O O . PHE B 1 692 ? 20.203 -30.859 -2.816 1 96.81 692 PHE B O 1
ATOM 11009 N N . VAL B 1 693 ? 19.516 -28.797 -3.398 1 95.12 693 VAL B N 1
ATOM 11010 C CA . VAL B 1 693 ? 20.75 -28.438 -4.078 1 95.12 693 VAL B CA 1
ATOM 11011 C C . VAL B 1 693 ? 21.781 -27.953 -3.061 1 95.12 693 VAL B C 1
ATOM 11013 O O . VAL B 1 693 ? 22.969 -28.219 -3.193 1 95.12 693 VAL B O 1
ATOM 11016 N N . GLY B 1 694 ? 21.25 -27.172 -2.117 1 94.75 694 GLY B N 1
ATOM 11017 C CA . GLY B 1 694 ? 22.109 -26.656 -1.066 1 94.75 694 GLY B CA 1
ATOM 11018 C C . GLY B 1 694 ? 21.359 -25.938 0.034 1 94.75 694 GLY B C 1
ATOM 11019 O O . GLY B 1 694 ? 20.219 -25.516 -0.163 1 94.75 694 GLY B O 1
ATOM 11020 N N . ALA B 1 695 ? 22 -25.891 1.183 1 96.75 695 ALA B N 1
ATOM 11021 C CA . ALA B 1 695 ? 21.484 -25.172 2.342 1 96.75 695 ALA B CA 1
ATOM 11022 C C . ALA B 1 695 ? 22.625 -24.5 3.109 1 96.75 695 ALA B C 1
ATOM 11024 O O . ALA B 1 695 ? 23.688 -25.094 3.311 1 96.75 695 ALA B O 1
ATOM 11025 N N . LYS B 1 696 ? 22.406 -23.266 3.424 1 96.25 696 LYS B N 1
ATOM 11026 C CA . LYS B 1 696 ? 23.484 -22.516 4.043 1 96.25 696 LYS B CA 1
ATOM 11027 C C . LYS B 1 696 ? 22.953 -21.422 4.965 1 96.25 696 LYS B C 1
ATOM 11029 O O . LYS B 1 696 ? 21.766 -21.062 4.887 1 96.25 696 LYS B O 1
ATOM 11034 N N . VAL B 1 697 ? 23.781 -20.938 5.871 1 96.94 697 VAL B N 1
ATOM 11035 C CA . VAL B 1 697 ? 23.609 -19.734 6.668 1 96.94 697 VAL B CA 1
ATOM 11036 C C . VAL B 1 697 ? 24.75 -18.766 6.414 1 96.94 697 VAL B C 1
ATOM 11038 O O . VAL B 1 697 ? 25.922 -19.141 6.512 1 96.94 697 VAL B O 1
ATOM 11041 N N . VAL B 1 698 ? 24.422 -17.594 6.02 1 96.5 698 VAL B N 1
ATOM 11042 C CA . VAL B 1 698 ? 25.422 -16.578 5.734 1 96.5 698 VAL B CA 1
ATOM 11043 C C . VAL B 1 698 ? 25.203 -15.375 6.66 1 96.5 698 VAL B C 1
ATOM 11045 O O . VAL B 1 698 ? 24.094 -14.859 6.777 1 96.5 698 VAL B O 1
ATOM 11048 N N . GLU B 1 699 ? 26.203 -14.953 7.367 1 96.25 699 GLU B N 1
ATOM 11049 C CA . GLU B 1 699 ? 26.172 -13.797 8.25 1 96.25 699 GLU B CA 1
ATOM 11050 C C . GLU B 1 699 ? 27.109 -12.695 7.75 1 96.25 699 GLU B C 1
ATOM 11052 O O . GLU B 1 699 ? 28.219 -12.984 7.277 1 96.25 699 GLU B O 1
ATOM 11057 N N . GLY B 1 700 ? 26.594 -11.492 7.785 1 96 700 GLY B N 1
ATOM 11058 C CA . GLY B 1 700 ? 27.438 -10.406 7.328 1 96 700 GLY B CA 1
ATOM 11059 C C . GLY B 1 700 ? 26.859 -9.031 7.617 1 96 700 GLY B C 1
ATOM 11060 O O . GLY B 1 700 ? 25.969 -8.898 8.453 1 96 700 GLY B O 1
ATOM 11061 N N . THR B 1 701 ? 27.516 -8.039 7.051 1 94.94 701 THR B N 1
ATOM 11062 C CA . THR B 1 701 ? 27.078 -6.645 7.145 1 94.94 701 THR B CA 1
ATOM 11063 C C . THR B 1 701 ? 26.875 -6.051 5.758 1 94.94 701 THR B C 1
ATOM 11065 O O . THR B 1 701 ? 27.328 -6.617 4.758 1 94.94 701 THR B O 1
ATOM 11068 N N . GLY B 1 702 ? 26.172 -4.922 5.738 1 93.38 702 GLY B N 1
ATOM 11069 C CA . GLY B 1 702 ? 25.844 -4.281 4.473 1 93.38 702 GLY B CA 1
ATOM 11070 C C . GLY B 1 702 ? 24.516 -4.734 3.898 1 93.38 702 GLY B C 1
ATOM 11071 O O . GLY B 1 702 ? 24.469 -5.652 3.074 1 93.38 702 GLY B O 1
ATOM 11072 N N . VAL B 1 703 ? 23.484 -4.145 4.32 1 91.25 703 VAL B N 1
ATOM 11073 C CA . VAL B 1 703 ? 22.141 -4.445 3.857 1 91.25 703 VAL B CA 1
ATOM 11074 C C . VAL B 1 703 ? 21.656 -3.344 2.918 1 91.25 703 VAL B C 1
ATOM 11076 O O . VAL B 1 703 ? 21.547 -2.184 3.318 1 91.25 703 VAL B O 1
ATOM 11079 N N . PRO B 1 704 ? 21.375 -3.699 1.7 1 88.62 704 PRO B N 1
ATOM 11080 C CA . PRO B 1 704 ? 20.922 -2.674 0.764 1 88.62 704 PRO B CA 1
ATOM 11081 C C . PRO B 1 704 ? 19.578 -2.066 1.173 1 88.62 704 PRO B C 1
ATOM 11083 O O . PRO B 1 704 ? 18.781 -2.713 1.867 1 88.62 704 PRO B O 1
ATOM 11086 N N . ASN B 1 705 ? 19.406 -0.813 0.725 1 88.81 705 ASN B N 1
ATOM 11087 C CA . ASN B 1 705 ? 18.109 -0.179 0.946 1 88.81 705 ASN B CA 1
ATOM 11088 C C . ASN B 1 705 ? 17.188 -0.357 -0.254 1 88.81 705 ASN B C 1
ATOM 11090 O O . ASN B 1 705 ? 16.078 0.182 -0.276 1 88.81 705 ASN B O 1
ATOM 11094 N N . VAL B 1 706 ? 17.641 -1.026 -1.28 1 92.31 706 VAL B N 1
ATOM 11095 C CA . VAL B 1 706 ? 16.875 -1.437 -2.459 1 92.31 706 VAL B CA 1
ATOM 11096 C C . VAL B 1 706 ? 16.406 -0.202 -3.223 1 92.31 706 VAL B C 1
ATOM 11098 O O . VAL B 1 706 ? 15.312 -0.202 -3.797 1 92.31 706 VAL B O 1
ATOM 11101 N N . SER B 1 707 ? 17.125 0.88 -3.209 1 91.88 707 SER B N 1
ATOM 11102 C CA . SER B 1 707 ? 16.766 2.107 -3.908 1 91.88 707 SER B CA 1
ATOM 11103 C C . SER B 1 707 ? 16.891 1.944 -5.418 1 91.88 707 SER B C 1
ATOM 11105 O O . SER B 1 707 ? 16.391 2.764 -6.184 1 91.88 707 SER B O 1
ATOM 11107 N N . GLY B 1 708 ? 17.531 0.839 -5.852 1 93.69 708 GLY B N 1
ATOM 11108 C CA . GLY B 1 708 ? 17.703 0.584 -7.273 1 93.69 708 GLY B CA 1
ATOM 11109 C C . GLY B 1 708 ? 16.484 -0.012 -7.934 1 93.69 708 GLY B C 1
ATOM 11110 O O . GLY B 1 708 ? 16.438 -0.152 -9.156 1 93.69 708 GLY B O 1
ATOM 11111 N N . ALA B 1 709 ? 15.469 -0.317 -7.18 1 96.94 709 ALA B N 1
ATOM 11112 C CA . ALA B 1 709 ? 14.234 -0.865 -7.738 1 96.94 709 ALA B CA 1
ATOM 11113 C C . ALA B 1 709 ? 13.625 0.09 -8.758 1 96.94 709 ALA B C 1
ATOM 11115 O O . ALA B 1 709 ? 13.586 1.303 -8.539 1 96.94 709 ALA B O 1
ATOM 11116 N N . ARG B 1 710 ? 13.172 -0.415 -9.859 1 97.62 710 ARG B N 1
ATOM 11117 C CA . ARG B 1 710 ? 12.594 0.441 -10.891 1 97.62 710 ARG B CA 1
ATOM 11118 C C . ARG B 1 710 ? 11.594 -0.329 -11.742 1 97.62 710 ARG B C 1
ATOM 11120 O O . ARG B 1 710 ? 11.648 -1.559 -11.812 1 97.62 710 ARG B O 1
ATOM 11127 N N . ARG B 1 711 ? 10.719 0.374 -12.352 1 97.94 711 ARG B N 1
ATOM 11128 C CA . ARG B 1 711 ? 9.773 -0.149 -13.344 1 97.94 711 ARG B CA 1
ATOM 11129 C C . ARG B 1 711 ? 10.5 -0.601 -14.602 1 97.94 711 ARG B C 1
ATOM 11131 O O . ARG B 1 711 ? 11.422 0.073 -15.07 1 97.94 711 ARG B O 1
ATOM 11138 N N . ILE B 1 712 ? 10.148 -1.778 -15.094 1 97.5 712 ILE B N 1
ATOM 11139 C CA . ILE B 1 712 ? 10.805 -2.297 -16.297 1 97.5 712 ILE B CA 1
ATOM 11140 C C . ILE B 1 712 ? 10.266 -1.576 -17.531 1 97.5 712 ILE B C 1
ATOM 11142 O O . ILE B 1 712 ? 11.031 -1.108 -18.359 1 97.5 712 ILE B O 1
ATOM 11146 N N . GLU B 1 713 ? 8.898 -1.557 -17.672 1 92.5 713 GLU B N 1
ATOM 11147 C CA . GLU B 1 713 ? 8.258 -0.855 -18.781 1 92.5 713 GLU B CA 1
ATOM 11148 C C . GLU B 1 713 ? 6.836 -0.429 -18.406 1 92.5 713 GLU B C 1
ATOM 11150 O O . GLU B 1 713 ? 6.238 -0.984 -17.484 1 92.5 713 GLU B O 1
#

Organism: NCBI:txid702518